Protein 7S8T (pdb70)

Structure (mmCIF, N/CA/C/O backbone):
data_7S8T
#
_entry.id   7S8T
#
_cell.length_a   148.703
_cell.length_b   47.797
_cell.length_c   135.330
_cell.angle_alpha   90.000
_cell.angle_beta   90.130
_cell.angle_gamma   90.000
#
_symmetry.space_group_name_H-M   'C 1 2 1'
#
loop_
_entity.id
_entity.type
_entity.pdbx_description
1 polymer EncC
2 non-polymer 'FE (III) ION'
3 water water
#
loop_
_atom_site.group_PDB
_atom_site.id
_atom_site.type_symbol
_atom_site.label_atom_id
_atom_site.label_alt_id
_atom_site.label_comp_id
_atom_site.label_asym_id
_atom_site.label_entity_id
_atom_site.label_seq_id
_atom_site.pdbx_PDB_ins_code
_atom_site.Cartn_x
_atom_site.Cartn_y
_atom_site.Cartn_z
_atom_site.occupancy
_atom_site.B_iso_or_equiv
_atom_site.auth_seq_id
_atom_site.auth_comp_id
_atom_site.auth_asym_id
_atom_site.auth_atom_id
_atom_site.pdbx_PDB_model_num
ATOM 1 N N . PRO A 1 19 ? -14.759 19.094 21.330 1.00 56.15 19 PRO A N 1
ATOM 2 C CA . PRO A 1 19 ? -15.069 19.155 22.761 1.00 55.47 19 PRO A CA 1
ATOM 3 C C . PRO A 1 19 ? -13.820 19.089 23.634 1.00 55.99 19 PRO A C 1
ATOM 4 O O . PRO A 1 19 ? -13.918 19.223 24.855 1.00 55.46 19 PRO A O 1
ATOM 8 N N . ARG A 1 20 ? -12.664 18.889 23.000 1.00 56.80 20 ARG A N 1
ATOM 9 C CA . ARG A 1 20 ? -11.385 18.752 23.683 1.00 57.27 20 ARG A CA 1
ATOM 10 C C . ARG A 1 20 ? -10.288 18.624 22.637 1.00 57.63 20 ARG A C 1
ATOM 11 O O . ARG A 1 20 ? -10.468 17.930 21.633 1.00 57.54 20 ARG A O 1
ATOM 19 N N . LYS A 1 21 ? -9.160 19.296 22.877 1.00 58.01 21 LYS A N 1
ATOM 20 C CA . LYS A 1 21 ? -8.027 19.276 21.957 1.00 58.36 21 LYS A CA 1
ATOM 21 C C . LYS A 1 21 ? -6.725 19.368 22.742 1.00 59.93 21 LYS A C 1
ATOM 22 O O . LYS A 1 21 ? -6.539 20.303 23.527 1.00 60.68 21 LYS A O 1
ATOM 28 N N . MET A 1 22 ? -5.835 18.392 22.525 1.00 58.57 22 MET A N 1
ATOM 29 C CA . MET A 1 22 ? -4.506 18.362 23.129 1.00 57.84 22 MET A CA 1
ATOM 30 C C . MET A 1 22 ? -3.566 17.530 22.271 1.00 58.29 22 MET A C 1
ATOM 31 O O . MET A 1 22 ? -3.936 16.459 21.788 1.00 58.49 22 MET A O 1
ATOM 36 N N . THR A 1 23 ? -2.344 18.026 22.104 1.00 58.83 23 THR A N 1
ATOM 37 C CA . THR A 1 23 ? -1.386 17.330 21.263 1.00 60.33 23 THR A CA 1
ATOM 38 C C . THR A 1 23 ? -0.725 16.143 21.958 1.00 59.52 23 THR A C 1
ATOM 39 O O . THR A 1 23 ? -0.196 15.263 21.269 1.00 59.85 23 THR A O 1
ATOM 43 N N . ASP A 1 24 ? -0.714 16.111 23.292 1.00 57.64 24 ASP A N 1
ATOM 44 C CA . ASP A 1 24 ? -0.025 15.057 24.031 1.00 57.77 24 ASP A CA 1
ATOM 45 C C . ASP A 1 24 ? -0.927 13.899 24.458 1.00 57.76 24 ASP A C 1
ATOM 46 O O . ASP A 1 24 ? -0.891 12.833 23.838 1.00 57.64 24 ASP A O 1
ATOM 51 N N . THR A 1 25 ? -1.705 14.050 25.511 1.00 58.40 25 THR A N 1
ATOM 52 C CA . THR A 1 25 ? -2.491 12.859 25.934 1.00 58.22 25 THR A CA 1
ATOM 53 C C . THR A 1 25 ? -3.758 12.724 25.099 1.00 58.33 25 THR A C 1
ATOM 54 O O . THR A 1 25 ? -4.068 11.599 24.716 1.00 58.06 25 THR A O 1
ATOM 56 N N . GLU A 1 26 ? -4.431 13.828 24.777 1.00 58.89 26 GLU A N 1
ATOM 57 C CA . GLU A 1 26 ? -5.712 13.689 24.106 1.00 62.07 26 GLU A CA 1
ATOM 58 C C . GLU A 1 26 ? -5.531 13.101 22.715 1.00 60.22 26 GLU A C 1
ATOM 59 O O . GLU A 1 26 ? -6.516 12.748 22.058 1.00 61.13 26 GLU A O 1
ATOM 65 N N . LEU A 1 27 ? -4.286 13.036 22.246 1.00 58.90 27 LEU A N 1
ATOM 66 C CA . LEU A 1 27 ? -3.921 12.407 20.986 1.00 59.21 27 LEU A CA 1
ATOM 67 C C . LEU A 1 27 ? -3.284 11.034 21.167 1.00 57.29 27 LEU A C 1
ATOM 68 O O . LEU A 1 27 ? -3.648 10.085 20.463 1.00 57.03 27 LEU A O 1
ATOM 73 N N . ALA A 1 28 ? -2.342 10.897 22.111 1.00 55.40 28 ALA A N 1
ATOM 74 C CA . ALA A 1 28 ? -1.552 9.670 22.256 1.00 53.59 28 ALA A CA 1
ATOM 75 C C . ALA A 1 28 ? -2.295 8.559 22.991 1.00 52.87 28 ALA A C 1
ATOM 76 O O . ALA A 1 28 ? -2.266 7.397 22.572 1.00 52.44 28 ALA A O 1
ATOM 78 N N . ARG A 1 29 ? -2.929 8.899 24.111 1.00 53.47 29 ARG A N 1
ATOM 79 C CA . ARG A 1 29 ? -3.720 7.941 24.877 1.00 53.32 29 ARG A CA 1
ATOM 80 C C . ARG A 1 29 ? -4.825 7.316 24.043 1.00 53.61 29 ARG A C 1
ATOM 81 O O . ARG A 1 29 ? -5.067 6.107 24.120 1.00 53.98 29 ARG A O 1
ATOM 89 N N . SER A 1 30 ? -5.469 8.112 23.201 1.00 53.94 30 SER A N 1
ATOM 90 C CA . SER A 1 30 ? -6.523 7.580 22.350 1.00 53.75 30 SER A CA 1
ATOM 91 C C . SER A 1 30 ? -5.977 6.604 21.313 1.00 52.59 30 SER A C 1
ATOM 92 O O . SER A 1 30 ? -6.612 5.589 21.022 1.00 52.79 30 SER A O 1
ATOM 95 N N . ILE A 1 31 ? -4.795 6.871 20.756 1.00 52.89 31 ILE A N 1
ATOM 96 C CA . ILE A 1 31 ? -4.244 5.963 19.750 1.00 52.82 31 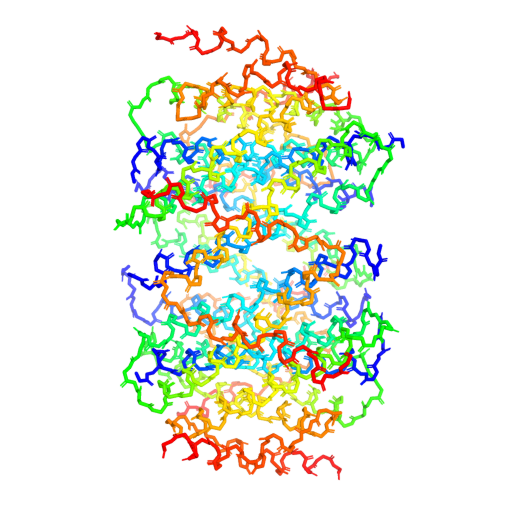ILE A CA 1
ATOM 97 C C . ILE A 1 31 ? -3.715 4.687 20.403 1.00 51.94 31 ILE A C 1
ATOM 98 O O . ILE A 1 31 ? -3.821 3.586 19.839 1.00 51.42 31 ILE A O 1
ATOM 103 N N . ARG A 1 32 ? -3.147 4.806 21.606 1.00 51.49 32 ARG A N 1
ATOM 104 C CA . ARG A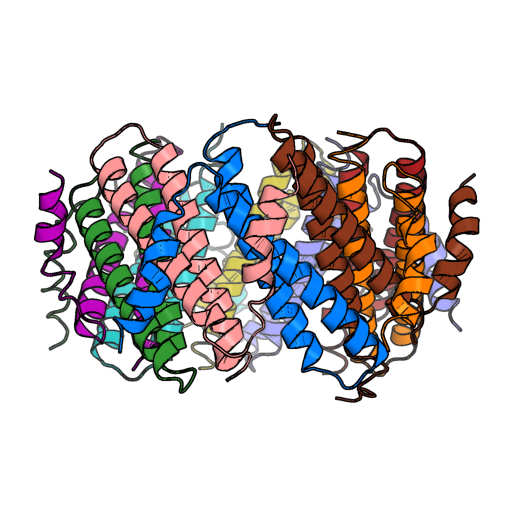 1 32 ? -2.814 3.609 22.373 1.00 50.54 32 ARG A CA 1
ATOM 105 C C . ARG A 1 32 ? -4.063 2.777 22.637 1.00 49.99 32 ARG A C 1
ATOM 106 O O . ARG A 1 32 ? -4.020 1.543 22.592 1.00 50.72 32 ARG A O 1
ATOM 114 N N . LEU A 1 33 ? -5.181 3.439 22.935 1.00 50.85 33 LEU A N 1
ATOM 115 C CA . LEU A 1 33 ? -6.450 2.735 23.095 1.00 51.31 33 LEU A CA 1
ATOM 116 C C . LEU A 1 33 ? -6.883 2.073 21.791 1.00 51.69 33 LEU A C 1
ATOM 117 O O . LEU A 1 33 ? -7.450 0.975 21.798 1.00 51.41 33 LEU A O 1
ATOM 122 N N . ASN A 1 34 ? -6.646 2.742 20.663 1.00 51.51 34 ASN A N 1
ATOM 123 C CA . ASN A 1 34 ? -7.042 2.204 19.364 1.00 51.93 34 ASN A CA 1
ATOM 124 C C . ASN A 1 34 ? -6.265 0.941 19.012 1.00 52.24 34 ASN A C 1
ATOM 125 O O . ASN A 1 34 ? -6.812 0.027 18.380 1.00 53.12 34 ASN A O 1
ATOM 130 N N . ILE A 1 35 ? -4.983 0.880 19.378 1.00 50.99 35 ILE A N 1
ATOM 131 C CA . ILE A 1 35 ? -4.235 -0.362 19.176 1.00 51.72 35 ILE A CA 1
ATOM 132 C C . ILE A 1 35 ? -4.903 -1.497 19.947 1.00 52.11 35 ILE A C 1
ATOM 133 O O . ILE A 1 35 ? -5.089 -2.610 19.428 1.00 52.62 35 ILE A O 1
ATOM 138 N N . GLU A 1 36 ? -5.281 -1.224 21.198 1.00 51.89 36 GLU A N 1
ATOM 139 C CA . GLU A 1 36 ? -6.004 -2.204 22.000 1.00 52.31 36 GLU A CA 1
ATOM 140 C C . GLU A 1 36 ? -7.293 -2.628 21.316 1.00 51.66 36 GLU A C 1
ATOM 141 O O . GLU A 1 36 ? -7.639 -3.809 21.309 1.00 52.59 36 GLU A O 1
ATOM 147 N N . ALA A 1 37 ? -8.025 -1.673 20.748 1.00 51.48 37 ALA A N 1
ATOM 148 C CA . ALA A 1 37 ? -9.305 -2.000 20.125 1.00 51.40 37 ALA A CA 1
ATOM 149 C C . ALA A 1 37 ? -9.123 -2.883 18.895 1.00 52.16 37 ALA A C 1
ATOM 150 O O . ALA A 1 37 ? -9.866 -3.856 18.705 1.00 52.62 37 ALA A O 1
ATOM 152 N N . GLU A 1 38 ? -8.117 -2.546 18.082 1.00 52.01 38 GLU A N 1
ATOM 153 C CA . GLU A 1 38 ? -7.815 -3.357 16.875 1.00 52.06 38 GLU A CA 1
ATOM 154 C C . GLU A 1 38 ? -7.513 -4.793 17.311 1.00 52.63 38 GLU A C 1
ATOM 155 O O . GLU A 1 38 ? -8.141 -5.722 16.769 1.00 53.29 38 GLU A O 1
ATOM 161 N N . LEU A 1 39 ? -6.584 -4.957 18.258 1.00 52.33 39 LEU A N 1
ATOM 162 C CA . LEU A 1 39 ? -6.245 -6.301 18.735 1.00 51.72 39 LEU A CA 1
ATOM 163 C C . LEU A 1 39 ? -7.425 -7.006 19.399 1.00 52.55 39 LEU A C 1
ATOM 164 O O . LEU A 1 39 ? -7.515 -8.236 19.330 1.00 52.99 39 LEU A O 1
ATOM 169 N N . ASP A 1 40 ? -8.307 -6.275 20.081 1.00 51.79 40 ASP A N 1
ATOM 170 C CA . ASP A 1 40 ? -9.493 -6.918 20.636 1.00 52.52 40 ASP A CA 1
ATOM 171 C C . ASP A 1 40 ? -10.331 -7.500 19.509 1.00 53.02 40 ASP A C 1
ATOM 172 O O . ASP A 1 40 ? -10.814 -8.637 19.598 1.00 54.05 40 ASP A O 1
ATOM 177 N N . ALA A 1 41 ? -10.451 -6.752 18.411 1.00 52.53 41 ALA A N 1
ATOM 178 C CA . ALA A 1 41 ? -11.163 -7.258 17.243 1.00 51.85 41 ALA A CA 1
ATOM 179 C C . ALA A 1 41 ? -10.462 -8.482 16.663 1.00 51.47 41 ALA A C 1
ATOM 180 O O . ALA A 1 41 ? -11.119 -9.444 16.251 1.00 50.97 41 ALA A O 1
ATOM 182 N N . ILE A 1 42 ? -9.122 -8.462 16.622 1.00 51.43 42 ILE A N 1
ATOM 183 C CA . ILE A 1 42 ? -8.366 -9.602 16.095 1.00 51.66 42 ILE A CA 1
ATOM 184 C C . ILE A 1 42 ? -8.583 -10.854 16.936 1.00 51.87 42 ILE A C 1
ATOM 185 O O . ILE A 1 42 ? -8.800 -11.945 16.396 1.00 51.57 42 ILE A O 1
ATOM 190 N N . ASN A 1 43 ? -8.530 -10.729 18.262 1.00 51.73 43 ASN A N 1
ATOM 191 C CA . ASN A 1 43 ? -8.773 -11.903 19.098 1.00 51.75 43 ASN A CA 1
ATOM 192 C C . ASN A 1 43 ? -10.193 -12.408 18.929 1.00 52.16 43 ASN A C 1
ATOM 193 O O . ASN A 1 43 ? -10.428 -13.620 18.855 1.00 53.84 43 ASN A O 1
ATOM 198 N N . LEU A 1 44 ? -11.159 -11.492 18.859 1.00 51.75 44 LEU A N 1
ATOM 199 C CA . LEU A 1 44 ? -12.545 -11.920 18.736 1.00 52.68 44 LEU A CA 1
ATOM 200 C C . LEU A 1 44 ? -12.762 -12.645 17.411 1.00 52.59 44 LEU A C 1
ATOM 201 O O . LEU A 1 44 ? -13.448 -13.672 17.358 1.00 54.03 44 LEU A O 1
ATOM 206 N N . TYR A 1 45 ? -12.132 -12.121 16.360 1.00 51.73 45 TYR A N 1
ATOM 207 C CA . TYR A 1 45 ? -12.270 -12.738 15.017 1.00 51.68 45 TYR A CA 1
ATOM 208 C C . TYR A 1 45 ? -11.611 -14.118 15.020 1.00 51.56 45 TYR A C 1
ATOM 209 O O . TYR A 1 45 ? -12.194 -15.065 14.461 1.00 52.08 45 TYR A O 1
ATOM 218 N N . ALA A 1 46 ? -10.440 -14.222 15.651 1.00 51.27 46 ALA A N 1
ATOM 219 C CA . ALA A 1 46 ? -9.759 -15.511 15.700 1.00 52.04 46 ALA A CA 1
ATOM 220 C C . ALA A 1 46 ? -10.596 -16.526 16.462 1.00 51.85 46 ALA A C 1
ATOM 221 O O . ALA A 1 46 ? -10.599 -17.716 16.130 1.00 51.67 46 ALA A O 1
ATOM 223 N N . ALA A 1 47 ? -11.306 -16.069 17.494 1.00 52.14 47 ALA A N 1
ATOM 224 C CA . ALA A 1 47 ? -12.243 -16.939 18.196 1.00 53.21 47 ALA A CA 1
ATOM 225 C C . ALA A 1 47 ? -13.427 -17.314 17.314 1.00 53.72 47 ALA A C 1
ATOM 226 O O . ALA A 1 47 ? -13.955 -18.426 17.428 1.00 54.78 47 ALA A O 1
ATOM 228 N N . HIS A 1 48 ? -13.853 -16.408 16.433 1.00 52.88 48 HIS A N 1
ATOM 229 C CA . HIS A 1 48 ? -14.964 -16.706 15.536 1.00 52.94 48 HIS A CA 1
ATOM 230 C C . HIS A 1 48 ? -14.547 -17.579 14.356 1.00 53.22 48 HIS A C 1
ATOM 231 O O . HIS A 1 48 ? -15.408 -18.208 13.734 1.00 55.73 48 HIS A O 1
ATOM 238 N N . ILE A 1 49 ? -13.253 -17.627 14.028 1.00 52.69 49 ILE A N 1
ATOM 239 C CA . ILE A 1 49 ? -12.782 -18.554 13.004 1.00 53.59 49 ILE A CA 1
ATOM 240 C C . ILE A 1 49 ? -12.840 -19.981 13.525 1.00 53.76 49 ILE A C 1
ATOM 241 O O . ILE A 1 49 ? -13.160 -20.920 12.786 1.00 53.62 49 ILE A O 1
ATOM 246 N N . ASP A 1 50 ? -12.541 -20.163 14.809 1.00 53.38 50 ASP A N 1
ATOM 247 C CA . ASP A 1 50 ? -12.433 -21.475 15.426 1.00 54.60 50 ASP A CA 1
ATOM 248 C C . ASP A 1 50 ? -13.685 -21.887 16.196 1.00 56.52 50 ASP A C 1
ATOM 249 O O . ASP A 1 50 ? -13.596 -22.731 17.094 1.00 58.26 50 ASP A O 1
ATOM 254 N N . ALA A 1 51 ? -14.850 -21.307 15.883 1.00 57.65 51 ALA A N 1
ATOM 255 C CA . ALA A 1 51 ? -16.074 -21.661 16.596 1.00 58.83 51 ALA A CA 1
ATOM 256 C C . ALA A 1 51 ? -17.222 -22.030 15.662 1.00 61.79 51 ALA A C 1
ATOM 257 O O . ALA A 1 51 ? -18.378 -22.055 16.098 1.00 61.11 51 ALA A O 1
ATOM 259 N N . THR A 1 52 ? -16.937 -22.332 14.399 1.00 64.43 52 THR A N 1
ATOM 260 C CA . THR A 1 52 ? -17.981 -22.737 13.467 1.00 69.72 52 THR A CA 1
ATOM 261 C C . THR A 1 52 ? -17.339 -23.452 12.287 1.00 72.09 52 THR A C 1
ATOM 262 O O . THR A 1 52 ? -16.114 -23.516 12.162 1.00 70.72 52 THR A O 1
ATOM 266 N N . ASP A 1 53 ? -18.194 -23.995 11.417 1.00 73.12 53 ASP A N 1
ATOM 267 C CA . ASP A 1 53 ? -17.759 -24.635 10.182 1.00 72.82 53 ASP A CA 1
ATOM 268 C C . ASP A 1 53 ? -18.479 -24.049 8.974 1.00 71.54 53 ASP A C 1
ATOM 269 O O . ASP A 1 53 ? -18.767 -24.764 8.011 1.00 72.90 53 ASP A O 1
ATOM 274 N N . ASN A 1 54 ? -18.769 -22.754 9.001 1.00 69.28 54 ASN A N 1
ATOM 275 C CA . ASN A 1 54 ? -19.355 -22.097 7.846 1.00 64.19 54 ASN A CA 1
ATOM 276 C C . ASN A 1 54 ? -18.224 -21.601 6.962 1.00 60.92 54 ASN A C 1
ATOM 277 O O . ASN A 1 54 ? -17.146 -21.260 7.444 1.00 61.09 54 ASN A O 1
ATOM 282 N N . GLU A 1 55 ? -18.476 -21.565 5.658 1.00 59.48 55 GLU A N 1
ATOM 283 C CA . GLU A 1 55 ? -17.437 -21.202 4.704 1.00 59.88 55 GLU A CA 1
ATOM 284 C C . GLU A 1 55 ? -17.570 -19.764 4.238 1.00 59.20 55 GLU A C 1
ATOM 285 O O . GLU A 1 55 ? -16.562 -19.068 4.073 1.00 58.93 55 GLU A O 1
ATOM 291 N N . ASP A 1 56 ? -18.804 -19.294 4.078 1.00 59.14 56 ASP A N 1
ATOM 292 C CA . ASP A 1 56 ? -19.036 -17.887 3.785 1.00 58.25 56 ASP A CA 1
ATOM 293 C C . ASP A 1 56 ? -18.649 -17.024 4.982 1.00 55.99 56 ASP A C 1
ATOM 294 O O . ASP A 1 56 ? -17.934 -16.021 4.842 1.00 55.51 56 ASP A O 1
ATOM 299 N N . ALA A 1 57 ? -19.136 -17.397 6.169 1.00 54.94 57 ALA A N 1
ATOM 300 C CA . ALA A 1 57 ? -18.752 -16.699 7.391 1.00 54.15 57 ALA A CA 1
ATOM 301 C C . ALA A 1 57 ? -17.252 -16.771 7.627 1.00 54.21 57 ALA A C 1
ATOM 302 O O . ALA A 1 57 ? -16.635 -15.773 8.002 1.00 53.97 57 ALA A O 1
ATOM 304 N N . LYS A 1 58 ? -16.651 -17.951 7.452 1.00 54.98 58 LYS A N 1
ATOM 305 C CA . LYS A 1 58 ? -15.205 -18.059 7.629 1.00 55.04 58 LYS A CA 1
ATOM 306 C C . LYS A 1 58 ? -14.487 -17.118 6.679 1.00 55.08 58 LYS A C 1
ATOM 307 O O . LYS A 1 58 ? -13.514 -16.459 7.061 1.00 55.47 58 LYS A O 1
ATOM 313 N N . ALA A 1 59 ? -14.953 -17.046 5.431 1.00 54.63 59 ALA A N 1
ATOM 314 C CA . ALA A 1 59 ? -14.288 -16.208 4.445 1.00 55.05 59 ALA A CA 1
ATOM 315 C C . ALA A 1 59 ? -14.381 -14.741 4.839 1.00 54.76 59 ALA A C 1
ATOM 316 O O . ALA A 1 59 ? -13.366 -14.029 4.855 1.00 54.28 59 ALA A O 1
ATOM 318 N N . ILE A 1 60 ? -15.583 -14.277 5.203 1.00 54.13 60 ILE A N 1
ATOM 319 C CA . ILE A 1 60 ? -15.707 -12.852 5.493 1.00 53.22 60 ILE A CA 1
ATOM 320 C C . ILE A 1 60 ? -14.995 -12.524 6.797 1.00 54.21 60 ILE A C 1
ATOM 321 O O . ILE A 1 60 ? -14.429 -11.438 6.941 1.00 54.86 60 ILE A O 1
ATOM 326 N N . LEU A 1 61 ? -14.973 -13.461 7.751 1.00 53.49 61 LEU A N 1
ATOM 327 C CA . LEU A 1 61 ? -14.260 -13.246 9.005 1.00 52.27 61 LEU A CA 1
ATOM 328 C C . LEU A 1 61 ? -12.753 -13.183 8.817 1.00 53.81 61 LEU A C 1
ATOM 329 O O . LEU A 1 61 ? -12.102 -12.313 9.398 1.00 54.73 61 LEU A O 1
ATOM 334 N N . GLN A 1 62 ? -12.169 -14.068 8.002 1.00 53.09 62 GLN A N 1
ATOM 335 C CA . GLN A 1 62 ? -10.725 -13.979 7.815 1.00 54.07 62 GLN A CA 1
ATOM 336 C C . GLN A 1 62 ? -10.380 -12.726 7.022 1.00 54.98 62 GLN A C 1
ATOM 337 O O . GLN A 1 62 ? -9.343 -12.101 7.267 1.00 55.87 62 GLN A O 1
ATOM 343 N N . HIS A 1 63 ? -11.262 -12.330 6.102 1.00 54.82 63 HIS A N 1
ATOM 344 C CA . HIS A 1 63 ? -11.064 -11.100 5.340 1.00 55.68 63 HIS A CA 1
ATOM 345 C C . HIS A 1 63 ? -11.056 -9.876 6.256 1.00 55.24 63 HIS A C 1
ATOM 346 O O . HIS A 1 63 ? -10.108 -9.068 6.248 1.00 55.58 63 HIS A O 1
ATOM 353 N N . VAL A 1 64 ? -12.097 -9.745 7.083 1.00 54.37 64 VAL A N 1
ATOM 354 C CA . VAL A 1 64 ? -12.197 -8.621 8.008 1.00 54.68 64 VAL A CA 1
ATOM 355 C C . VAL A 1 64 ? -11.062 -8.664 9.021 1.00 56.49 64 VAL A C 1
ATOM 356 O O . VAL A 1 64 ? -10.506 -7.627 9.388 1.00 61.54 64 VAL A O 1
ATOM 360 N N . MET A 1 65 ? -10.669 -9.865 9.451 1.00 56.15 65 MET A N 1
ATOM 361 C CA . MET A 1 65 ? -9.578 -10.008 10.409 1.00 56.34 65 MET A CA 1
ATOM 362 C C . MET A 1 65 ? -8.257 -9.527 9.828 1.00 57.38 65 MET A C 1
ATOM 363 O O . MET A 1 65 ? -7.492 -8.826 10.498 1.00 58.84 65 MET A O 1
ATOM 368 N N . ASP A 1 66 ? -7.976 -9.877 8.573 1.00 57.17 66 ASP A N 1
ATOM 369 C CA . ASP A 1 66 ? -6.727 -9.445 7.957 1.00 57.83 66 ASP A CA 1
ATOM 370 C C . ASP A 1 66 ? -6.715 -7.920 7.790 1.00 57.25 66 ASP A C 1
ATOM 371 O O . ASP A 1 66 ? -5.690 -7.253 8.020 1.00 56.84 66 ASP A O 1
ATOM 376 N N . GLU A 1 67 ? -7.866 -7.343 7.423 1.00 56.93 67 GLU A N 1
ATOM 377 C CA . GLU A 1 67 ? -7.939 -5.883 7.304 1.00 56.88 67 GLU A CA 1
ATOM 378 C C . GLU A 1 67 ? -7.770 -5.203 8.667 1.00 56.65 67 GLU A C 1
ATOM 379 O O . GLU A 1 67 ? -7.160 -4.126 8.770 1.00 56.52 67 GLU A O 1
ATOM 385 N N . GLU A 1 68 ? -8.267 -5.819 9.730 1.00 56.53 68 GLU A N 1
ATOM 386 C CA . GLU A 1 68 ? -8.002 -5.144 11.023 1.00 54.98 68 GLU A CA 1
ATOM 387 C C . GLU A 1 68 ? -6.521 -5.310 11.361 1.00 54.47 68 GLU A C 1
ATOM 388 O O . GLU A 1 68 ? -5.965 -4.407 12.015 1.00 55.59 68 GLU A O 1
ATOM 394 N N . ARG A 1 69 ? -5.906 -6.414 10.926 1.00 54.22 69 ARG A N 1
ATOM 395 C CA . ARG A 1 69 ? -4.467 -6.516 11.156 1.00 55.09 69 ARG A CA 1
ATOM 396 C C . ARG A 1 69 ? -3.721 -5.338 10.530 1.00 54.14 69 ARG A C 1
ATOM 397 O O . ARG A 1 69 ? -2.795 -4.781 11.145 1.00 52.66 69 ARG A O 1
ATOM 405 N N . GLU A 1 70 ? -4.112 -4.931 9.311 1.00 54.21 70 GLU A N 1
ATOM 406 C CA . GLU A 1 70 ? -3.578 -3.654 8.813 1.00 54.88 70 GLU A CA 1
ATOM 407 C C . GLU A 1 70 ? -3.934 -2.458 9.691 1.00 53.17 70 GLU A C 1
ATOM 408 O O . GLU A 1 70 ? -3.099 -1.570 9.885 1.00 52.57 70 GLU A O 1
ATOM 414 N N . HIS A 1 71 ? -5.169 -2.367 10.174 1.00 53.06 71 HIS A N 1
ATOM 415 C CA . HIS A 1 71 ? -5.514 -1.232 11.040 1.00 52.24 71 HIS A CA 1
ATOM 416 C C . HIS A 1 71 ? -4.598 -1.176 12.264 1.00 51.28 71 HIS A C 1
ATOM 417 O O . HIS A 1 71 ? -4.096 -0.105 12.635 1.00 51.42 71 HIS A O 1
ATOM 424 N N . ALA A 1 72 ? -4.360 -2.326 12.899 1.00 51.49 72 ALA A N 1
ATOM 425 C CA . ALA A 1 72 ? -3.499 -2.357 14.082 1.00 50.88 72 ALA A CA 1
ATOM 426 C C . ALA A 1 72 ? -2.057 -1.981 13.747 1.00 51.55 72 ALA A C 1
ATOM 427 O O . ALA A 1 72 ? -1.422 -1.208 14.480 1.00 51.89 72 ALA A O 1
ATOM 429 N N . ALA A 1 73 ? -1.527 -2.493 12.630 1.00 52.11 73 ALA A N 1
ATOM 430 C CA . ALA A 1 73 ? -0.168 -2.125 12.235 1.00 52.30 73 ALA A CA 1
ATOM 431 C C . ALA A 1 73 ? -0.058 -0.629 11.962 1.00 51.58 73 ALA A C 1
ATOM 432 O O . ALA A 1 73 ? 0.950 0.011 12.303 1.00 52.04 73 ALA A O 1
ATOM 434 N N . LEU A 1 74 ? -1.089 -0.056 11.337 1.00 51.55 74 LEU A N 1
ATOM 435 C CA . LEU A 1 74 ? -1.080 1.370 11.038 1.00 51.14 74 LEU A CA 1
ATOM 436 C C . LEU A 1 74 ? -1.089 2.201 12.310 1.00 51.20 74 LEU A C 1
ATOM 437 O O . LEU A 1 74 ? -0.366 3.194 12.413 1.00 51.62 74 LEU A O 1
ATOM 442 N N . PHE A 1 75 ? -1.933 1.838 13.274 1.00 50.69 75 PHE A N 1
ATOM 443 C CA . PHE A 1 75 ? -1.913 2.546 14.550 1.00 50.51 75 PHE A CA 1
ATOM 444 C C . PHE A 1 75 ? -0.568 2.383 15.253 1.00 50.49 75 PHE A C 1
ATOM 445 O O . PHE A 1 75 ? -0.127 3.288 15.973 1.00 50.98 75 PHE A O 1
ATOM 453 N N . TRP A 1 76 ? 0.100 1.243 15.060 1.00 50.93 76 TRP A N 1
ATOM 454 C CA . TRP A 1 76 ? 1.427 1.070 15.647 1.00 51.47 76 TRP A CA 1
ATOM 455 C C . TRP A 1 76 ? 2.427 2.043 15.023 1.00 52.00 76 TRP A C 1
ATOM 456 O O . TRP A 1 76 ? 3.260 2.630 15.721 1.00 51.48 76 TRP A O 1
ATOM 467 N N . GLU A 1 77 ? 2.368 2.225 13.705 1.00 51.81 77 GLU A N 1
ATOM 468 C CA . GLU A 1 77 ? 3.190 3.283 13.109 1.00 52.46 77 GLU A CA 1
ATOM 469 C C . GLU A 1 77 ? 2.761 4.674 13.544 1.00 52.14 77 GLU A C 1
ATOM 470 O O . GLU A 1 77 ? 3.605 5.567 13.667 1.00 52.09 77 GLU A O 1
ATOM 476 N N . LEU A 1 78 ? 1.474 4.877 13.796 1.00 51.87 78 LEU A N 1
ATOM 477 C CA . LEU A 1 78 ? 1.034 6.175 14.285 1.00 50.99 78 LEU A CA 1
ATOM 478 C C . LEU A 1 78 ? 1.711 6.485 15.614 1.00 51.35 78 LEU A C 1
ATOM 479 O O . LEU A 1 78 ? 2.271 7.571 15.794 1.00 51.88 78 LEU A O 1
ATOM 484 N N . ILE A 1 79 ? 1.697 5.527 16.547 1.00 51.52 79 ILE A N 1
ATOM 485 C CA . ILE A 1 79 ? 2.379 5.756 17.821 1.00 51.73 79 ILE A CA 1
ATOM 486 C C . ILE A 1 79 ? 3.889 5.859 17.608 1.00 52.83 79 ILE A C 1
ATOM 487 O O . ILE A 1 79 ? 4.578 6.579 18.340 1.00 53.60 79 ILE A O 1
ATOM 492 N N . ALA A 1 80 ? 4.423 5.195 16.579 1.00 52.90 80 ALA A N 1
ATOM 493 C CA . ALA A 1 80 ? 5.850 5.318 16.286 1.00 53.79 80 ALA A CA 1
ATOM 494 C C . ALA A 1 80 ? 6.191 6.710 15.766 1.00 53.32 80 ALA A C 1
ATOM 495 O O . ALA A 1 80 ? 7.165 7.329 16.209 1.00 53.17 80 ALA A O 1
ATOM 497 N N . ARG A 1 81 ? 5.382 7.233 14.844 1.00 53.60 81 ARG A N 1
ATOM 498 C CA . ARG A 1 81 ? 5.601 8.554 14.270 1.00 53.81 81 ARG A CA 1
ATOM 499 C C . ARG A 1 81 ? 4.946 9.646 15.098 1.00 53.43 81 ARG A C 1
ATOM 500 O O . ARG A 1 81 ? 4.696 10.745 14.590 1.00 52.70 81 ARG A O 1
ATOM 508 N N . LEU A 1 82 ? 4.677 9.367 16.364 1.00 53.57 82 LEU A N 1
ATOM 509 C CA . LEU A 1 82 ? 4.073 10.300 17.290 1.00 53.40 82 LEU A CA 1
ATOM 510 C C . LEU A 1 82 ? 5.150 10.688 18.302 1.00 54.33 82 LEU A C 1
ATOM 511 O O . LEU A 1 82 ? 6.336 10.398 18.109 1.00 54.72 82 LEU A O 1
ATOM 516 N N . ASP A 1 83 ? 4.738 11.345 19.382 1.00 55.06 83 ASP A N 1
ATOM 517 C CA . ASP A 1 83 ? 5.660 11.622 20.479 1.00 56.36 83 ASP A CA 1
ATOM 518 C C . ASP A 1 83 ? 6.352 10.378 21.040 1.00 56.56 83 ASP A C 1
ATOM 519 O O . ASP A 1 83 ? 7.534 10.481 21.406 1.00 55.70 83 ASP A O 1
ATOM 524 N N . PRO A 1 84 ? 5.700 9.216 21.158 1.00 56.39 84 PRO A N 1
ATOM 525 C CA . PRO A 1 84 ? 6.416 8.023 21.629 1.00 56.29 84 PRO A CA 1
ATOM 526 C C . PRO A 1 84 ? 7.576 7.625 20.724 1.00 55.82 84 PRO A C 1
ATOM 527 O O . PRO A 1 84 ? 7.720 8.090 19.593 1.00 56.31 84 PRO A O 1
ATOM 531 N N . GLU A 1 85 ? 8.416 6.744 21.260 1.00 55.71 85 GLU A N 1
ATOM 532 C CA . GLU A 1 85 ? 9.702 6.378 20.676 1.00 57.41 85 GLU A CA 1
ATOM 533 C C . GLU A 1 85 ? 9.643 5.062 19.914 1.00 58.22 85 GLU A C 1
ATOM 534 O O . GLU A 1 85 ? 9.211 4.041 20.463 1.00 57.17 85 GLU A O 1
ATOM 540 N N . GLN A 1 86 ? 10.071 5.085 18.648 1.00 60.01 86 GLN A N 1
ATOM 541 C CA . GLN A 1 86 ? 10.222 3.817 17.947 1.00 61.86 86 GLN A CA 1
ATOM 542 C C . GLN A 1 86 ? 11.584 3.189 18.240 1.00 61.95 86 GLN A C 1
ATOM 543 O O . GLN A 1 86 ? 11.956 2.192 17.612 1.00 63.28 86 GLN A O 1
ATOM 549 N N . ALA A 1 87 ? 12.287 3.729 19.238 1.00 61.04 87 ALA A N 1
ATOM 550 C CA . ALA A 1 87 ? 13.548 3.196 19.729 1.00 62.23 87 ALA A CA 1
ATOM 551 C C . ALA A 1 87 ? 13.345 1.946 20.563 1.00 62.87 87 ALA A C 1
ATOM 552 O O . ALA A 1 87 ? 14.312 1.225 20.831 1.00 62.93 87 ALA A O 1
ATOM 554 N N . ALA A 1 88 ? 12.108 1.684 20.980 1.00 63.30 88 ALA A N 1
ATOM 555 C CA . ALA A 1 88 ? 11.803 0.433 21.655 1.00 63.67 88 ALA A CA 1
ATOM 556 C C . ALA A 1 88 ? 11.734 -0.708 20.653 1.00 63.42 88 ALA A C 1
ATOM 557 O O . ALA A 1 88 ? 12.119 -1.841 20.958 1.00 63.63 88 ALA A O 1
ATOM 559 N N . HIS A 1 89 ? 11.241 -0.422 19.451 1.00 62.83 89 HIS A N 1
ATOM 560 C CA . HIS A 1 89 ? 11.149 -1.389 18.370 1.00 62.94 89 HIS A CA 1
ATOM 561 C C . HIS A 1 89 ? 12.418 -1.486 17.523 1.00 63.03 89 HIS A C 1
ATOM 562 O O . HIS A 1 89 ? 12.349 -1.977 16.390 1.00 62.78 89 HIS A O 1
ATOM 569 N N . ALA A 1 90 ? 13.568 -1.034 18.026 1.00 63.18 90 ALA A N 1
ATOM 570 C CA . ALA A 1 90 ? 14.823 -1.319 17.340 1.00 64.01 90 ALA A CA 1
ATOM 571 C C . ALA A 1 90 ? 15.718 -2.322 18.052 1.00 64.42 90 ALA A C 1
ATOM 572 O O . ALA A 1 90 ? 16.500 -3.003 17.385 1.00 65.87 90 ALA A O 1
ATOM 574 N N . LYS A 1 91 ? 15.626 -2.445 19.375 1.00 63.21 91 LYS A N 1
ATOM 575 C CA . LYS A 1 91 ? 16.379 -3.453 20.111 1.00 63.02 91 LYS A CA 1
ATOM 576 C C . LYS A 1 91 ? 15.500 -4.614 20.554 1.00 63.57 91 LYS A C 1
ATOM 577 O O . LYS A 1 91 ? 15.958 -5.478 21.306 1.00 63.38 91 LYS A O 1
ATOM 583 N N . GLU A 1 92 ? 14.272 -4.693 20.048 1.00 63.54 92 GLU A N 1
ATOM 584 C CA . GLU A 1 92 ? 13.318 -5.685 20.528 1.00 63.81 92 GLU A CA 1
ATOM 585 C C . GLU A 1 92 ? 13.524 -7.045 19.872 1.00 63.68 92 GLU A C 1
ATOM 586 O O . GLU A 1 92 ? 13.349 -8.080 20.525 1.00 63.61 92 GLU A O 1
ATOM 592 N N . ALA A 1 93 ? 13.894 -7.069 18.590 1.00 62.85 93 ALA A N 1
ATOM 593 C CA . ALA A 1 93 ? 14.151 -8.344 17.937 1.00 62.87 93 ALA A CA 1
ATOM 594 C C . ALA A 1 93 ? 15.393 -9.014 18.501 1.00 63.57 93 ALA A C 1
ATOM 595 O O . ALA A 1 93 ? 15.516 -10.243 18.443 1.00 64.27 93 ALA A O 1
ATOM 597 N N . VAL A 1 94 ? 16.318 -8.230 19.051 1.00 63.40 94 VAL A N 1
ATOM 598 C CA . VAL A 1 94 ? 17.498 -8.811 19.673 1.00 64.55 94 VAL A CA 1
ATOM 599 C C . VAL A 1 94 ? 17.264 -9.115 21.148 1.00 64.55 94 VAL A C 1
ATOM 600 O O . VAL A 1 94 ? 17.733 -10.145 21.639 1.00 65.21 94 VAL A O 1
ATOM 604 N N . GLU A 1 95 ? 16.474 -8.298 21.854 1.00 63.98 95 GLU A N 1
ATOM 605 C CA . GLU A 1 95 ? 16.240 -8.588 23.263 1.00 64.72 95 GLU A CA 1
ATOM 606 C C . GLU A 1 95 ? 15.227 -9.703 23.447 1.00 64.40 95 GLU A C 1
ATOM 607 O O . GLU A 1 95 ? 15.179 -10.311 24.522 1.00 64.70 95 GLU A O 1
ATOM 613 N N . LYS A 1 96 ? 14.417 -9.982 22.425 1.00 63.78 96 LYS A N 1
ATOM 614 C CA . LYS A 1 96 ? 13.710 -11.252 22.419 1.00 63.78 96 LYS A CA 1
ATOM 615 C C . LYS A 1 96 ? 14.724 -12.378 22.280 1.00 63.79 96 LYS A C 1
ATOM 616 O O . LYS A 1 96 ? 14.649 -13.387 22.992 1.00 64.26 96 LYS A O 1
ATOM 622 N N . TYR A 1 97 ? 15.680 -12.219 21.358 1.00 63.43 97 TYR A N 1
ATOM 623 C CA . TYR A 1 97 ? 16.767 -13.181 21.247 1.00 64.28 97 TYR A CA 1
ATOM 624 C C . TYR A 1 97 ? 17.695 -13.094 22.456 1.00 64.71 97 TYR A C 1
ATOM 625 O O . TYR A 1 97 ? 18.346 -14.085 22.806 1.00 65.64 97 TYR A O 1
ATOM 634 N N . ARG A 1 98 ? 17.773 -11.924 23.110 1.00 63.96 98 ARG A N 1
ATOM 635 C CA . ARG A 1 98 ? 18.596 -11.821 24.312 1.00 64.48 98 ARG A CA 1
ATOM 636 C C . ARG A 1 98 ? 17.942 -12.527 25.486 1.00 64.47 98 ARG A C 1
ATOM 637 O O . ARG A 1 98 ? 18.554 -12.630 26.554 1.00 63.18 98 ARG A O 1
ATOM 645 N N . LEU A 1 99 ? 16.706 -12.988 25.310 1.00 64.21 99 LEU A N 1
ATOM 646 C CA . LEU A 1 99 ? 15.998 -13.811 26.280 1.00 64.65 99 LEU A CA 1
ATOM 647 C C . LEU A 1 99 ? 15.971 -15.207 25.667 1.00 65.61 99 LEU A C 1
ATOM 648 O O . LEU A 1 99 ? 14.990 -15.619 25.046 1.00 65.26 99 LEU A O 1
ATOM 653 N N . ILE A 1 100 ? 17.071 -15.935 25.851 1.00 65.09 100 ILE A N 1
ATOM 654 C CA . ILE A 1 100 ? 17.277 -17.231 25.212 1.00 65.89 100 ILE A CA 1
ATOM 655 C C . ILE A 1 100 ? 17.128 -17.093 23.698 1.00 64.21 100 ILE A C 1
ATOM 656 O O . ILE A 1 100 ? 18.080 -17.304 22.945 1.00 63.94 100 ILE A O 1
ATOM 658 N N . LYS B 1 21 ? -24.135 16.858 19.594 1.00 67.64 21 LYS B N 1
ATOM 659 C CA . LYS B 1 21 ? -24.538 17.765 18.532 1.00 66.57 21 LYS B CA 1
ATOM 660 C C . LYS B 1 21 ? -25.869 17.335 17.911 1.00 66.53 21 LYS B C 1
ATOM 661 O O . LYS B 1 21 ? -26.803 16.992 18.627 1.00 65.97 21 LYS B O 1
ATOM 667 N N . MET B 1 22 ? -25.952 17.376 16.575 1.00 65.14 22 MET B N 1
ATOM 668 C CA . MET B 1 22 ? -27.189 16.960 15.905 1.00 65.04 22 MET B CA 1
ATOM 669 C C . MET B 1 22 ? -26.973 16.652 14.424 1.00 64.35 22 MET B C 1
ATOM 670 O O . MET B 1 22 ? -27.951 16.613 13.679 1.00 64.85 22 MET B O 1
ATOM 672 N N . THR B 1 23 ? -25.727 16.475 13.980 1.00 63.99 23 THR B N 1
ATOM 673 C CA . THR B 1 23 ? -25.413 16.000 12.637 1.00 64.68 23 THR B CA 1
ATOM 674 C C . THR B 1 23 ? -24.303 14.952 12.697 1.00 63.17 23 THR B C 1
ATOM 675 O O . THR B 1 23 ? -24.480 13.832 12.203 1.00 63.40 23 THR B O 1
ATOM 679 N N . ASP B 1 24 ? -23.148 15.294 13.278 1.00 62.84 24 ASP B N 1
ATOM 680 C CA . ASP B 1 24 ? -22.047 14.335 13.324 1.00 61.29 24 ASP B CA 1
ATOM 681 C C . ASP B 1 24 ? -21.955 13.599 14.658 1.00 60.72 24 ASP B C 1
ATOM 682 O O . ASP B 1 24 ? -22.333 12.427 14.758 1.00 59.84 24 ASP B O 1
ATOM 687 N N . THR B 1 25 ? -21.453 14.296 15.681 1.00 60.83 25 THR B N 1
ATOM 688 C CA . THR B 1 25 ? -21.143 13.687 16.973 1.00 60.64 25 THR B CA 1
ATOM 689 C C . THR B 1 25 ? -22.322 12.919 17.562 1.00 59.82 25 THR B C 1
ATOM 690 O O . THR B 1 25 ? -22.244 11.704 17.778 1.00 58.92 25 THR B O 1
ATOM 694 N N . GLU B 1 26 ? -23.425 13.610 17.830 1.00 61.76 26 GLU B N 1
ATOM 695 C CA . GLU B 1 26 ? -24.591 12.971 18.424 1.00 62.39 26 GLU B CA 1
ATOM 696 C C . GLU B 1 26 ? -25.551 12.339 17.424 1.00 59.32 26 GLU B C 1
ATOM 697 O O . GLU B 1 26 ? -26.533 11.730 17.857 1.00 58.65 26 GLU B O 1
ATOM 699 N N . LEU B 1 27 ? -25.362 12.508 16.119 1.00 58.69 27 LEU B N 1
ATOM 700 C CA . LEU B 1 27 ? -26.348 11.891 15.238 1.00 56.97 27 LEU B CA 1
ATOM 701 C C . LEU B 1 27 ? -25.892 10.610 14.548 1.00 55.20 27 LEU B C 1
ATOM 702 O O . LEU B 1 27 ? -26.634 9.627 14.559 1.00 55.28 27 LEU B O 1
ATOM 707 N N . ALA B 1 28 ? -24.696 10.567 13.956 1.00 54.57 28 ALA B N 1
ATOM 708 C CA . ALA B 1 28 ? -24.304 9.359 13.228 1.00 54.80 28 ALA B CA 1
ATOM 709 C C . ALA B 1 28 ? -23.868 8.257 14.188 1.00 53.23 28 ALA B C 1
ATOM 710 O O . ALA B 1 28 ? -24.295 7.096 14.069 1.00 52.28 28 ALA B O 1
ATOM 712 N N . ARG B 1 29 ? -23.031 8.623 15.161 1.00 52.98 29 ARG B N 1
ATOM 713 C CA . ARG B 1 29 ? -22.583 7.671 16.168 1.00 53.01 29 ARG B CA 1
ATOM 714 C C . ARG B 1 29 ? -23.759 7.119 16.959 1.00 53.64 29 ARG B C 1
ATOM 715 O O . ARG B 1 29 ? -23.819 5.917 17.253 1.00 54.10 29 ARG B O 1
ATOM 723 N N . SER B 1 30 ? -24.723 7.981 17.277 1.00 53.84 30 SER B N 1
ATOM 724 C CA . SER B 1 30 ? -25.884 7.563 18.052 1.00 54.20 30 SER B CA 1
ATOM 725 C C . SER B 1 30 ? -26.754 6.574 17.290 1.00 53.66 30 SER B C 1
ATOM 726 O O . SER B 1 30 ? -27.277 5.621 17.877 1.00 53.68 30 SER B O 1
ATOM 729 N N . ILE B 1 31 ? -26.916 6.766 15.982 1.00 52.51 31 ILE B N 1
ATOM 730 C CA . ILE B 1 31 ? -27.763 5.850 15.230 1.00 52.66 31 ILE B CA 1
ATOM 731 C C . ILE B 1 31 ? -27.057 4.514 15.030 1.00 52.76 31 ILE B C 1
ATOM 732 O O . ILE B 1 31 ? -27.687 3.451 15.090 1.00 52.67 31 ILE B O 1
ATOM 737 N N . ARG B 1 32 ? -25.736 4.533 14.829 1.00 51.72 32 ARG B N 1
ATOM 738 C CA . ARG B 1 32 ? -25.000 3.268 14.825 1.00 52.08 32 ARG B CA 1
ATOM 739 C C . ARG B 1 32 ? -25.154 2.536 16.160 1.00 53.66 32 ARG B C 1
ATOM 740 O O . ARG B 1 32 ? -25.322 1.308 16.194 1.00 54.29 32 ARG B O 1
ATOM 748 N N . LEU B 1 33 ? -25.111 3.275 17.274 1.00 53.76 33 LEU B N 1
ATOM 749 C CA . LEU B 1 33 ? -25.317 2.656 18.583 1.00 54.93 33 LEU B CA 1
ATOM 750 C C . LEU B 1 33 ? -26.718 2.068 18.714 1.00 53.94 33 LEU B C 1
ATOM 751 O O . LEU B 1 33 ? -26.901 0.999 19.308 1.00 54.70 33 LEU B O 1
ATOM 756 N N . ASN B 1 34 ? -27.723 2.762 18.184 1.00 52.59 34 ASN B N 1
ATOM 757 C CA . ASN B 1 34 ? -29.084 2.238 18.239 1.00 53.01 34 ASN B CA 1
ATOM 758 C C . ASN B 1 34 ? -29.202 0.958 17.422 1.00 52.73 34 ASN B C 1
ATOM 759 O O . ASN B 1 34 ? -29.938 0.036 17.800 1.00 52.97 34 ASN B O 1
ATOM 764 N N . ILE B 1 35 ? -28.492 0.898 16.289 1.00 52.02 35 ILE B N 1
ATOM 765 C CA . ILE B 1 35 ? -28.431 -0.330 15.500 1.00 52.47 35 ILE B CA 1
ATOM 766 C C . ILE B 1 35 ? -27.834 -1.454 16.336 1.00 52.59 35 ILE B C 1
ATOM 767 O O . ILE B 1 35 ? -28.338 -2.587 16.341 1.00 52.75 35 ILE B O 1
ATOM 772 N N . GLU B 1 36 ? -26.752 -1.156 17.060 1.00 53.19 36 GLU B N 1
ATOM 773 C CA . GLU B 1 36 ? -26.152 -2.146 17.952 1.00 53.84 36 GLU B CA 1
ATOM 774 C C . GLU B 1 36 ? -27.155 -2.637 18.993 1.00 53.68 36 GLU B C 1
ATOM 775 O O . GLU B 1 36 ? -27.247 -3.839 19.262 1.00 54.02 36 GLU B O 1
ATOM 781 N N . ALA B 1 37 ? -27.917 -1.716 19.584 1.00 52.40 37 ALA B N 1
ATOM 782 C CA . ALA B 1 37 ? -28.863 -2.093 20.634 1.00 52.43 37 ALA B CA 1
ATOM 783 C C . ALA B 1 37 ? -29.984 -2.970 20.087 1.00 53.05 37 ALA B C 1
ATOM 784 O O . ALA B 1 37 ? -30.374 -3.963 20.716 1.00 53.85 37 ALA B O 1
ATOM 786 N N . GLU B 1 38 ? -30.506 -2.627 18.911 1.00 53.04 38 GLU B N 1
ATOM 787 C CA . GLU B 1 38 ? -31.540 -3.455 18.300 1.00 52.73 38 GLU B CA 1
ATOM 788 C C . GLU B 1 38 ? -31.003 -4.842 17.972 1.00 52.65 38 GLU B C 1
ATOM 789 O O . GLU B 1 38 ? -31.700 -5.847 18.156 1.00 53.70 38 GLU B O 1
ATOM 795 N N . LEU B 1 39 ? -29.764 -4.917 17.481 1.00 52.42 39 LEU B N 1
ATOM 796 C CA . LEU B 1 39 ? -29.160 -6.216 17.201 1.00 52.91 39 LEU B CA 1
ATOM 797 C C . LEU B 1 39 ? -28.978 -7.031 18.477 1.00 54.46 39 LEU B C 1
ATOM 798 O O . LEU B 1 39 ? -29.144 -8.256 18.469 1.00 55.84 39 LEU B O 1
ATOM 803 N N . ASP B 1 40 ? -28.614 -6.373 19.579 1.00 54.20 40 ASP B N 1
ATOM 804 C CA . ASP B 1 40 ? -28.492 -7.089 20.846 1.00 54.67 40 ASP B CA 1
ATOM 805 C C . ASP B 1 40 ? -29.842 -7.645 21.272 1.00 54.80 40 ASP B C 1
ATOM 806 O O . ASP B 1 40 ? -29.934 -8.778 21.755 1.00 55.49 40 ASP B O 1
ATOM 811 N N . ALA B 1 41 ? -30.905 -6.868 21.075 1.00 54.41 41 ALA B N 1
ATOM 812 C CA . ALA B 1 41 ? -32.242 -7.355 21.403 1.00 54.24 41 ALA B CA 1
ATOM 813 C C . ALA B 1 41 ? -32.616 -8.553 20.534 1.00 54.88 41 ALA B C 1
ATOM 814 O O . ALA B 1 41 ? -33.216 -9.519 21.020 1.00 55.48 41 ALA B O 1
ATOM 816 N N . ILE B 1 42 ? -32.270 -8.505 19.244 1.00 54.08 42 ILE B N 1
ATOM 817 C CA . ILE B 1 42 ? -32.572 -9.619 18.345 1.00 54.77 42 ILE B CA 1
ATOM 818 C C . ILE B 1 42 ? -31.825 -10.874 18.777 1.00 55.92 42 ILE B C 1
ATOM 819 O O . ILE B 1 42 ? -32.391 -11.974 18.808 1.00 56.71 42 ILE B O 1
ATOM 824 N N . ASN B 1 43 ? -30.550 -10.728 19.136 1.00 55.24 43 ASN B N 1
ATOM 825 C CA . ASN B 1 43 ? -29.781 -11.878 19.601 1.00 55.73 43 ASN B CA 1
ATOM 826 C C . ASN B 1 43 ? -30.368 -12.438 20.889 1.00 56.52 43 ASN B C 1
ATOM 827 O O . ASN B 1 43 ? -30.454 -13.659 21.068 1.00 57.71 43 ASN B O 1
ATOM 832 N N . LEU B 1 44 ? -30.798 -11.556 21.793 1.00 56.34 44 LEU B N 1
ATOM 833 C CA . LEU B 1 44 ? -31.360 -12.001 23.062 1.00 56.01 44 LEU B CA 1
ATOM 834 C C . LEU B 1 44 ? -32.654 -12.778 22.837 1.00 56.10 44 LEU B C 1
ATOM 835 O O . LEU B 1 44 ? -32.869 -13.841 23.433 1.00 57.41 44 LEU B O 1
ATOM 840 N N . TYR B 1 45 ? -33.520 -12.270 21.958 1.00 56.20 45 TYR B N 1
ATOM 841 C CA . TYR B 1 45 ? -34.780 -12.951 21.675 1.00 56.86 45 TYR B CA 1
ATOM 842 C C . TYR B 1 45 ? -34.552 -14.272 20.950 1.00 57.96 45 TYR B C 1
ATOM 843 O O . TYR B 1 45 ? -35.307 -15.229 21.155 1.00 59.24 45 TYR B O 1
ATOM 852 N N . ALA B 1 46 ? -33.524 -14.349 20.103 1.00 57.92 46 ALA B N 1
ATOM 853 C CA . ALA B 1 46 ? -33.192 -15.626 19.480 1.00 58.72 46 ALA B CA 1
ATOM 854 C C . ALA B 1 46 ? -32.694 -16.618 20.522 1.00 59.04 46 ALA B C 1
ATOM 855 O O . ALA B 1 46 ? -32.956 -17.821 20.421 1.00 59.83 46 ALA B O 1
ATOM 857 N N . ALA B 1 47 ? -31.973 -16.127 21.532 1.00 59.17 47 ALA B N 1
ATOM 858 C CA . ALA B 1 47 ? -31.568 -16.993 22.634 1.00 58.84 47 ALA B CA 1
ATOM 859 C C . ALA B 1 47 ? -32.768 -17.461 23.445 1.00 57.75 47 ALA B C 1
ATOM 860 O O . ALA B 1 47 ? -32.766 -18.583 23.965 1.00 58.69 47 ALA B O 1
ATOM 862 N N . HIS B 1 48 ? -33.795 -16.622 23.564 1.00 57.93 48 HIS B N 1
ATOM 863 C CA . HIS B 1 48 ? -34.998 -17.032 24.279 1.00 58.16 48 HIS B CA 1
ATOM 864 C C . HIS B 1 48 ? -35.877 -17.946 23.428 1.00 59.31 48 HIS B C 1
ATOM 865 O O . HIS B 1 48 ? -36.712 -18.670 23.974 1.00 59.80 48 HIS B O 1
ATOM 872 N N . ILE B 1 49 ? -35.705 -17.939 22.104 1.00 60.42 49 ILE B N 1
ATOM 873 C CA . ILE B 1 49 ? -36.394 -18.921 21.267 1.00 60.81 49 ILE B CA 1
ATOM 874 C C . ILE B 1 49 ? -35.816 -20.310 21.473 1.00 61.11 49 ILE B C 1
ATOM 875 O O . ILE B 1 49 ? -36.548 -21.306 21.435 1.00 61.20 49 ILE B O 1
ATOM 880 N N . ASP B 1 50 ? -34.514 -20.410 21.721 1.00 61.17 50 ASP B N 1
ATOM 881 C CA . ASP B 1 50 ? -33.862 -21.702 21.861 1.00 61.18 50 ASP B CA 1
ATOM 882 C C . ASP B 1 50 ? -33.743 -22.143 23.315 1.00 60.97 50 ASP B C 1
ATOM 883 O O . ASP B 1 50 ? -32.919 -23.009 23.626 1.00 60.92 50 ASP B O 1
ATOM 888 N N . ALA B 1 51 ? -34.551 -21.575 24.212 1.00 61.42 51 ALA B N 1
ATOM 889 C CA . ALA B 1 51 ? -34.493 -21.929 25.626 1.00 62.54 51 ALA B CA 1
ATOM 890 C C . ALA B 1 51 ? -35.862 -22.263 26.205 1.00 64.65 51 ALA B C 1
ATOM 891 O O . ALA B 1 51 ? -36.024 -22.242 27.429 1.00 66.46 51 ALA B O 1
ATOM 893 N N . THR B 1 52 ? -36.848 -22.595 25.371 1.00 66.58 52 THR B N 1
ATOM 894 C CA . THR B 1 52 ? -38.185 -22.870 25.882 1.00 70.28 52 THR B CA 1
ATOM 895 C C . THR B 1 52 ? -38.881 -23.875 24.979 1.00 72.87 52 THR B C 1
ATOM 896 O O . THR B 1 52 ? -38.417 -24.185 23.879 1.00 72.34 52 THR B O 1
ATOM 900 N N . ASP B 1 53 ? -40.025 -24.377 25.461 1.00 75.79 53 ASP B N 1
ATOM 901 C CA . ASP B 1 53 ? -40.912 -25.207 24.656 1.00 77.06 53 ASP B CA 1
ATOM 902 C C . ASP B 1 53 ? -42.342 -24.692 24.730 1.00 76.49 53 ASP B C 1
ATOM 903 O O . ASP B 1 53 ? -43.289 -25.466 24.543 1.00 77.77 53 ASP B O 1
ATOM 908 N N . ASN B 1 54 ? -42.508 -23.398 24.983 1.00 74.73 54 ASN B N 1
ATOM 909 C CA . ASN B 1 54 ? -43.816 -22.772 24.981 1.00 72.80 54 ASN B CA 1
ATOM 910 C C . ASN B 1 54 ? -44.050 -22.241 23.583 1.00 71.76 54 ASN B C 1
ATOM 911 O O . ASN B 1 54 ? -43.107 -21.842 22.894 1.00 72.17 54 ASN B O 1
ATOM 916 N N . GLU B 1 55 ? -45.307 -22.249 23.171 1.00 71.02 55 GLU B N 1
ATOM 917 C CA . GLU B 1 55 ? -45.650 -21.904 21.806 1.00 71.09 55 GLU B CA 1
ATOM 918 C C . GLU B 1 55 ? -46.290 -20.527 21.682 1.00 71.98 55 GLU B C 1
ATOM 919 O O . GLU B 1 55 ? -46.075 -19.835 20.681 1.00 71.19 55 GLU B O 1
ATOM 925 N N . ASP B 1 56 ? -47.068 -20.106 22.679 1.00 72.57 56 ASP B N 1
ATOM 926 C CA . ASP B 1 56 ? -47.528 -18.723 22.711 1.00 71.74 56 ASP B CA 1
ATOM 927 C C . ASP B 1 56 ? -46.348 -17.789 22.945 1.00 69.55 56 ASP B C 1
ATOM 928 O O . ASP B 1 56 ? -46.183 -16.782 22.245 1.00 68.35 56 ASP B O 1
ATOM 933 N N . ALA B 1 57 ? -45.522 -18.111 23.944 1.00 68.91 57 ALA B N 1
ATOM 934 C CA . ALA B 1 57 ? -44.296 -17.357 24.174 1.00 67.10 57 ALA B CA 1
ATOM 935 C C . ALA B 1 57 ? -43.393 -17.394 22.946 1.00 66.52 57 ALA B C 1
ATOM 936 O O . ALA B 1 57 ? -42.815 -16.374 22.566 1.00 65.79 57 ALA B O 1
ATOM 938 N N . LYS B 1 58 ? -43.246 -18.565 22.319 1.00 68.61 58 LYS B N 1
ATOM 939 C CA . LYS B 1 58 ? -42.435 -18.662 21.105 1.00 69.77 58 LYS B CA 1
ATOM 940 C C . LYS B 1 58 ? -42.966 -17.741 20.013 1.00 68.49 58 LYS B C 1
ATOM 941 O O . LYS B 1 58 ? -42.190 -17.098 19.295 1.00 67.12 58 LYS B O 1
ATOM 947 N N . ALA B 1 59 ? -44.290 -17.693 19.851 1.00 68.37 59 ALA B N 1
ATOM 948 C CA . ALA B 1 59 ? -44.888 -16.884 18.794 1.00 67.73 59 ALA B CA 1
ATOM 949 C C . ALA B 1 59 ? -44.645 -15.409 19.054 1.00 66.45 59 ALA B C 1
ATOM 950 O O . ALA B 1 59 ? -44.159 -14.676 18.181 1.00 65.01 59 ALA B O 1
ATOM 952 N N . ILE B 1 60 ? -44.923 -14.968 20.276 1.00 65.52 60 ILE B N 1
ATOM 953 C CA . ILE B 1 60 ? -44.725 -13.556 20.559 1.00 63.73 60 ILE B CA 1
ATOM 954 C C . ILE B 1 60 ? -43.236 -13.210 20.495 1.00 63.49 60 ILE B C 1
ATOM 955 O O . ILE B 1 60 ? -42.869 -12.075 20.162 1.00 63.40 60 ILE B O 1
ATOM 960 N N . LEU B 1 61 ? -42.356 -14.177 20.776 1.00 64.13 61 LEU B N 1
ATOM 961 C CA . LEU B 1 61 ? -40.925 -13.888 20.751 1.00 62.87 61 LEU B CA 1
ATOM 962 C C . LEU B 1 61 ? -40.407 -13.750 19.320 1.00 62.27 61 LEU B C 1
ATOM 963 O O . LEU B 1 61 ? -39.598 -12.879 19.020 1.00 61.64 61 LEU B O 1
ATOM 968 N N . GLN B 1 62 ? -40.947 -14.541 18.404 1.00 62.77 62 GLN B N 1
ATOM 969 C CA . GLN B 1 62 ? -40.494 -14.471 16.994 1.00 61.98 62 GLN B CA 1
ATOM 970 C C . GLN B 1 62 ? -41.103 -13.219 16.357 1.00 60.96 62 GLN B C 1
ATOM 971 O O . GLN B 1 62 ? -40.495 -12.663 15.449 1.00 59.79 62 GLN B O 1
ATOM 977 N N . HIS B 1 63 ? -42.269 -12.805 16.832 1.00 61.82 63 HIS B N 1
ATOM 978 C CA . HIS B 1 63 ? -42.869 -11.565 16.351 1.00 61.54 63 HIS B CA 1
ATOM 979 C C . HIS B 1 63 ? -42.077 -10.333 16.810 1.00 60.39 63 HIS B C 1
ATOM 980 O O . HIS B 1 63 ? -41.754 -9.436 16.010 1.00 60.23 63 HIS B O 1
ATOM 987 N N . VAL B 1 64 ? -41.785 -10.258 18.105 1.00 60.10 64 VAL B N 1
ATOM 988 C CA . VAL B 1 64 ? -41.022 -9.131 18.594 1.00 58.61 64 VAL B CA 1
ATOM 989 C C . VAL B 1 64 ? -39.625 -9.143 17.990 1.00 58.08 64 VAL B C 1
ATOM 990 O O . VAL B 1 64 ? -39.086 -8.087 17.673 1.00 57.23 64 VAL B O 1
ATOM 994 N N . MET B 1 65 ? -39.025 -10.325 17.783 1.00 58.46 65 MET B N 1
ATOM 995 C CA . MET B 1 65 ? -37.695 -10.381 17.172 1.00 58.42 65 MET B CA 1
ATOM 996 C C . MET B 1 65 ? -37.729 -9.867 15.736 1.00 58.31 65 MET B C 1
ATOM 997 O O . MET B 1 65 ? -36.812 -9.171 15.292 1.00 57.68 65 MET B O 1
ATOM 1002 N N . ASP B 1 66 ? -38.779 -10.221 14.994 1.00 59.59 66 ASP B N 1
ATOM 1003 C CA . ASP B 1 66 ? -38.997 -9.703 13.646 1.00 59.45 66 ASP B CA 1
ATOM 1004 C C . ASP B 1 66 ? -39.179 -8.197 13.654 1.00 58.51 66 ASP B C 1
ATOM 1005 O O . ASP B 1 66 ? -38.693 -7.499 12.760 1.00 58.73 66 ASP B O 1
ATOM 1010 N N . GLU B 1 67 ? -39.890 -7.678 14.645 1.00 57.32 67 GLU B N 1
ATOM 1011 C CA . GLU B 1 67 ? -40.059 -6.234 14.723 1.00 56.66 67 GLU B CA 1
ATOM 1012 C C . GLU B 1 67 ? -38.735 -5.543 15.029 1.00 55.59 67 GLU B C 1
ATOM 1013 O O . GLU B 1 67 ? -38.456 -4.465 14.495 1.00 55.84 67 GLU B O 1
ATOM 1019 N N . GLU B 1 68 ? -37.904 -6.170 15.866 1.00 55.44 68 GLU B N 1
ATOM 1020 C CA . GLU B 1 68 ? -36.559 -5.588 16.126 1.00 54.08 68 GLU B CA 1
ATOM 1021 C C . GLU B 1 68 ? -35.747 -5.646 14.827 1.00 55.09 68 GLU B C 1
ATOM 1022 O O . GLU B 1 68 ? -35.009 -4.680 14.555 1.00 54.73 68 GLU B O 1
ATOM 1028 N N . ARG B 1 69 ? -35.881 -6.730 14.054 1.00 54.09 69 ARG B N 1
ATOM 1029 C CA . ARG B 1 69 ? -35.194 -6.813 12.767 1.00 55.29 69 ARG B CA 1
ATOM 1030 C C . ARG B 1 69 ? -35.666 -5.705 11.833 1.00 55.47 69 ARG B C 1
ATOM 1031 O O . ARG B 1 69 ? -34.870 -5.123 11.086 1.00 54.90 69 ARG B O 1
ATOM 1039 N N . GLU B 1 70 ? -36.967 -5.411 11.859 1.00 55.52 70 GLU B N 1
ATOM 1040 C CA . GLU B 1 70 ? -37.501 -4.284 11.104 1.00 56.42 70 GLU B CA 1
ATOM 1041 C C . GLU B 1 70 ? -36.859 -2.980 11.561 1.00 56.13 70 GLU B C 1
ATOM 1042 O O . GLU B 1 70 ? -36.487 -2.135 10.737 1.00 55.92 70 GLU B O 1
ATOM 1048 N N . HIS B 1 71 ? -36.699 -2.827 12.877 1.00 54.59 71 HIS B N 1
ATOM 1049 C CA . HIS B 1 71 ? -36.023 -1.612 13.404 1.00 53.33 71 HIS B CA 1
ATOM 1050 C C . HIS B 1 71 ? -34.589 -1.557 12.869 1.00 54.26 71 HIS B C 1
ATOM 1051 O O . HIS B 1 71 ? -34.167 -0.468 12.432 1.00 55.46 71 HIS B O 1
ATOM 1058 N N . ALA B 1 72 ? -33.876 -2.688 12.895 1.00 53.53 72 ALA B N 1
ATOM 1059 C CA . ALA B 1 72 ? -32.483 -2.687 12.462 1.00 53.92 72 ALA B CA 1
ATOM 1060 C C . ALA B 1 72 ? -32.371 -2.327 10.990 1.00 55.48 72 ALA B C 1
ATOM 1061 O O . ALA B 1 72 ? -31.500 -1.542 10.597 1.00 56.58 72 ALA B O 1
ATOM 1063 N N . ALA B 1 73 ? -33.271 -2.865 10.167 1.00 55.82 73 ALA B N 1
ATOM 1064 C CA . ALA B 1 73 ? -33.272 -2.524 8.750 1.00 56.93 73 ALA B CA 1
ATOM 1065 C C . ALA B 1 73 ? -33.549 -1.042 8.542 1.00 57.49 73 ALA B C 1
ATOM 1066 O O . ALA B 1 73 ? -32.890 -0.380 7.726 1.00 57.33 73 ALA B O 1
ATOM 1068 N N . LEU B 1 74 ? -34.498 -0.494 9.302 1.00 56.32 74 LEU B N 1
ATOM 1069 C CA . LEU B 1 74 ? -34.841 0.915 9.158 1.00 56.01 74 LEU B CA 1
ATOM 1070 C C . LEU B 1 74 ? -33.679 1.813 9.563 1.00 56.46 74 LEU B C 1
ATOM 1071 O O . LEU B 1 74 ? -33.348 2.777 8.860 1.00 57.63 74 LEU B O 1
ATOM 1076 N N . PHE B 1 75 ? -33.056 1.517 10.705 1.00 55.35 75 PHE B N 1
ATOM 1077 C CA . PHE B 1 75 ? -31.902 2.291 11.147 1.00 54.85 75 PHE B CA 1
ATOM 1078 C C . PHE B 1 75 ? -30.754 2.185 10.153 1.00 56.60 75 PHE B C 1
ATOM 1079 O O . PHE B 1 75 ? -30.020 3.155 9.937 1.00 57.79 75 PHE B O 1
ATOM 1087 N N . TRP B 1 76 ? -30.590 1.020 9.525 1.00 56.97 76 TRP B N 1
ATOM 1088 C CA . TRP B 1 76 ? -29.532 0.865 8.534 1.00 57.31 76 TRP B CA 1
ATOM 1089 C C . TRP B 1 76 ? -29.788 1.738 7.314 1.00 57.78 76 TRP B C 1
ATOM 1090 O O . TRP B 1 76 ? -28.878 2.423 6.823 1.00 57.78 76 TRP B O 1
ATOM 1101 N N . GLU B 1 77 ? -31.031 1.766 6.834 1.00 58.13 77 GLU B N 1
ATOM 1102 C CA . GLU B 1 77 ? -31.314 2.618 5.684 1.00 58.80 77 GLU B CA 1
ATOM 1103 C C . GLU B 1 77 ? -31.185 4.095 6.041 1.00 59.05 77 GLU B C 1
ATOM 1104 O O . GLU B 1 77 ? -30.716 4.892 5.221 1.00 58.93 77 GLU B O 1
ATOM 1110 N N . LEU B 1 78 ? -31.570 4.491 7.257 1.00 58.20 78 LEU B N 1
ATOM 1111 C CA . LEU B 1 78 ? -31.367 5.890 7.633 1.00 58.11 78 LEU B CA 1
ATOM 1112 C C . LEU B 1 78 ? -29.889 6.246 7.717 1.00 59.43 78 LEU B C 1
ATOM 1113 O O . LEU B 1 78 ? -29.468 7.285 7.198 1.00 59.96 78 LEU B O 1
ATOM 1118 N N . ILE B 1 79 ? -29.078 5.415 8.375 1.00 59.59 79 ILE B N 1
ATOM 1119 C CA . ILE B 1 79 ? -27.670 5.783 8.476 1.00 60.08 79 ILE B CA 1
ATOM 1120 C C . ILE B 1 79 ? -27.050 5.826 7.087 1.00 61.21 79 ILE B C 1
ATOM 1121 O O . ILE B 1 79 ? -26.102 6.581 6.844 1.00 63.41 79 ILE B O 1
ATOM 1126 N N . ALA B 1 80 ? -27.598 5.056 6.143 1.00 60.04 80 ALA B N 1
ATOM 1127 C CA . ALA B 1 80 ? -27.151 5.174 4.759 1.00 60.76 80 ALA B CA 1
ATOM 1128 C C . ALA B 1 80 ? -27.594 6.504 4.148 1.00 61.41 80 ALA B C 1
ATOM 1129 O O . ALA B 1 80 ? -26.810 7.170 3.462 1.00 61.64 80 ALA B O 1
ATOM 1131 N N . ARG B 1 81 ? -28.833 6.926 4.426 1.00 60.27 81 ARG B N 1
ATOM 1132 C CA . ARG B 1 81 ? -29.422 8.141 3.855 1.00 60.96 81 ARG B CA 1
ATOM 1133 C C . ARG B 1 81 ? -29.069 9.362 4.716 1.00 61.22 81 ARG B C 1
ATOM 1134 O O . ARG B 1 81 ? -29.781 10.365 4.776 1.00 60.60 81 ARG B O 1
ATOM 1142 N N . LEU B 1 82 ? -27.967 9.227 5.442 1.00 61.28 82 LEU B N 1
ATOM 1143 C CA . LEU B 1 82 ? -27.460 10.302 6.282 1.00 61.51 82 LEU B CA 1
ATOM 1144 C C . LEU B 1 82 ? -26.135 10.783 5.680 1.00 62.96 82 LEU B C 1
ATOM 1145 O O . LEU B 1 82 ? -25.887 10.616 4.487 1.00 62.74 82 LEU B O 1
ATOM 1150 N N . ASP B 1 83 ? -25.291 11.397 6.514 1.00 64.37 83 ASP B N 1
ATOM 1151 C CA . ASP B 1 83 ? -23.933 11.740 6.088 1.00 65.80 83 ASP B CA 1
ATOM 1152 C C . ASP B 1 83 ? -23.109 10.546 5.611 1.00 65.65 83 ASP B C 1
ATOM 1153 O O . ASP B 1 83 ? -22.388 10.702 4.607 1.00 67.02 83 ASP B O 1
ATOM 1158 N N . PRO B 1 84 ? -23.121 9.378 6.262 1.00 65.48 84 PRO B N 1
ATOM 1159 C CA . PRO B 1 84 ? -22.233 8.278 5.855 1.00 66.16 84 PRO B CA 1
ATOM 1160 C C . PRO B 1 84 ? -22.436 7.847 4.411 1.00 65.79 84 PRO B C 1
ATOM 1161 O O . PRO B 1 84 ? -23.391 8.226 3.730 1.00 64.45 84 PRO B O 1
ATOM 1165 N N . GLU B 1 85 ? -21.499 7.023 3.951 1.00 66.53 85 GLU B N 1
ATOM 1166 C CA . GLU B 1 85 ? -21.429 6.626 2.554 1.00 63.96 85 GLU B CA 1
ATOM 1167 C C . GLU B 1 85 ? -22.150 5.297 2.369 1.00 63.70 85 GLU B C 1
ATOM 1168 O O . GLU B 1 85 ? -21.797 4.291 2.986 1.00 62.07 85 GLU B O 1
ATOM 1174 N N . GLN B 1 86 ? -23.166 5.310 1.517 1.00 63.47 86 GLN B N 1
ATOM 1175 C CA . GLN B 1 86 ? -23.909 4.140 1.072 1.00 62.75 86 GLN B CA 1
ATOM 1176 C C . GLN B 1 86 ? -23.231 3.454 -0.110 1.00 62.40 86 GLN B C 1
ATOM 1177 O O . GLN B 1 86 ? -23.772 2.485 -0.656 1.00 62.40 86 GLN B O 1
ATOM 1183 N N . ALA B 1 87 ? -21.979 3.822 -0.396 1.00 62.28 87 ALA B N 1
ATOM 1184 C CA . ALA B 1 87 ? -21.260 3.199 -1.498 1.00 61.72 87 ALA B CA 1
ATOM 1185 C C . ALA B 1 87 ? -20.861 1.773 -1.173 1.00 61.36 87 ALA B C 1
ATOM 1186 O O . ALA B 1 87 ? -20.678 0.963 -2.092 1.00 61.34 87 ALA B O 1
ATOM 1188 N N . ALA B 1 88 ? -20.871 1.419 0.109 1.00 62.08 88 ALA B N 1
ATOM 1189 C CA . ALA B 1 88 ? -20.626 0.040 0.486 1.00 61.66 88 ALA B CA 1
ATOM 1190 C C . ALA B 1 88 ? -21.788 -0.833 0.053 1.00 62.02 88 ALA B C 1
ATOM 1191 O O . ALA B 1 88 ? -21.570 -1.970 -0.371 1.00 62.28 88 ALA B O 1
ATOM 1193 N N . HIS B 1 89 ? -23.007 -0.281 0.044 1.00 62.11 89 HIS B N 1
ATOM 1194 C CA . HIS B 1 89 ? -24.184 -1.007 -0.411 1.00 62.15 89 HIS B CA 1
ATOM 1195 C C . HIS B 1 89 ? -24.243 -1.077 -1.931 1.00 60.77 89 HIS B C 1
ATOM 1196 O O . HIS B 1 89 ? -25.240 -1.543 -2.495 1.00 60.74 89 HIS B O 1
ATOM 1203 N N . ALA B 1 90 ? -23.165 -0.657 -2.597 1.00 59.93 90 ALA B N 1
ATOM 1204 C CA . ALA B 1 90 ? -22.935 -0.973 -3.994 1.00 59.79 90 ALA B CA 1
ATOM 1205 C C . ALA B 1 90 ? -21.726 -1.867 -4.197 1.00 60.19 90 ALA B C 1
ATOM 1206 O O . ALA B 1 90 ? -21.623 -2.519 -5.241 1.00 60.23 90 ALA B O 1
ATOM 1208 N N . LYS B 1 91 ? -20.815 -1.907 -3.226 1.00 60.97 91 LYS B N 1
ATOM 1209 C CA . LYS B 1 91 ? -19.565 -2.645 -3.327 1.00 60.92 91 LYS B CA 1
ATOM 1210 C C . LYS B 1 91 ? -19.551 -3.980 -2.591 1.00 60.17 91 LYS B C 1
ATOM 1211 O O . LYS B 1 91 ? -18.890 -4.917 -3.059 1.00 60.24 91 LYS B O 1
ATOM 1217 N N . GLU B 1 92 ? -20.361 -4.152 -1.541 1.00 60.29 92 GLU B N 1
ATOM 1218 C CA . GLU B 1 92 ? -20.132 -5.287 -0.652 1.00 60.41 92 GLU B CA 1
ATOM 1219 C C . GLU B 1 92 ? -20.589 -6.576 -1.310 1.00 59.55 92 GLU B C 1
ATOM 1220 O O . GLU B 1 92 ? -19.914 -7.608 -1.205 1.00 58.54 92 GLU B O 1
ATOM 1226 N N . ALA B 1 93 ? -21.684 -6.508 -2.069 1.00 59.54 93 ALA B N 1
ATOM 1227 C CA . ALA B 1 93 ? -22.183 -7.681 -2.760 1.00 58.91 93 ALA B CA 1
ATOM 1228 C C . ALA B 1 93 ? -21.184 -8.165 -3.792 1.00 58.71 93 ALA B C 1
ATOM 1229 O O . ALA B 1 93 ? -21.214 -9.342 -4.169 1.00 57.75 93 ALA B O 1
ATOM 1231 N N . VAL B 1 94 ? -20.295 -7.287 -4.250 1.00 59.85 94 VAL B N 1
ATOM 1232 C CA . VAL B 1 94 ? -19.259 -7.728 -5.167 1.00 59.45 94 VAL B CA 1
ATOM 1233 C C . VAL B 1 94 ? -18.020 -8.204 -4.411 1.00 58.69 94 VAL B C 1
ATOM 1234 O O . VAL B 1 94 ? -17.318 -9.105 -4.879 1.00 58.56 94 VAL B O 1
ATOM 1238 N N . GLU B 1 95 ? -17.742 -7.633 -3.235 1.00 58.81 95 GLU B N 1
ATOM 1239 C CA . GLU B 1 95 ? -16.557 -8.040 -2.489 1.00 57.47 95 GLU B CA 1
ATOM 1240 C C . GLU B 1 95 ? -16.771 -9.303 -1.670 1.00 55.71 95 GLU B C 1
ATOM 1241 O O . GLU B 1 95 ? -15.793 -9.979 -1.328 1.00 55.04 95 GLU B O 1
ATOM 1247 N N . LYS B 1 96 ? -18.019 -9.629 -1.339 1.00 55.37 96 LYS B N 1
ATOM 1248 C CA . LYS B 1 96 ? -18.301 -10.917 -0.717 1.00 54.23 96 LYS B CA 1
ATOM 1249 C C . LYS B 1 96 ? -18.142 -12.081 -1.689 1.00 54.90 96 LYS B C 1
ATOM 1250 O O . LYS B 1 96 ? -17.588 -13.124 -1.320 1.00 54.07 96 LYS B O 1
ATOM 1256 N N . TYR B 1 97 ? -18.661 -11.949 -2.917 1.00 55.49 97 TYR B N 1
ATOM 1257 C CA . TYR B 1 97 ? -18.556 -13.057 -3.862 1.00 54.17 97 TYR B CA 1
ATOM 1258 C C . TYR B 1 97 ? -17.094 -13.340 -4.164 1.00 53.81 97 TYR B C 1
ATOM 1259 O O . TYR B 1 97 ? -16.732 -14.467 -4.521 1.00 53.95 97 TYR B O 1
ATOM 1268 N N . ARG B 1 98 ? -16.247 -12.325 -4.003 1.00 53.91 98 ARG B N 1
ATOM 1269 C CA . ARG B 1 98 ? -14.807 -12.343 -4.209 1.00 54.10 98 ARG B CA 1
ATOM 1270 C C . ARG B 1 98 ? -14.068 -13.081 -3.095 1.00 54.21 98 ARG B C 1
ATOM 1271 O O . ARG B 1 98 ? -12.845 -13.250 -3.173 1.00 53.57 98 ARG B O 1
ATOM 1279 N N . LEU B 1 99 ? -14.786 -13.561 -2.085 1.00 54.25 99 LEU B N 1
ATOM 1280 C CA . LEU B 1 99 ? -14.199 -14.292 -0.965 1.00 54.05 99 LEU B CA 1
ATOM 1281 C C . LEU B 1 99 ? -14.433 -15.774 -1.233 1.00 53.72 99 LEU B C 1
ATOM 1282 O O . LEU B 1 99 ? -15.437 -16.354 -0.820 1.00 51.68 99 LEU B O 1
ATOM 1287 N N . ILE B 1 100 ? -13.479 -16.376 -1.943 1.00 54.13 100 ILE B N 1
ATOM 1288 C CA . ILE B 1 100 ? -13.569 -17.740 -2.454 1.00 53.00 100 ILE B CA 1
ATOM 1289 C C . ILE B 1 100 ? -14.769 -17.876 -3.380 1.00 51.89 100 ILE B C 1
ATOM 1290 O O . ILE B 1 100 ? -14.755 -17.356 -4.498 1.00 50.71 100 ILE B O 1
ATOM 1292 N N . LYS C 1 21 ? -7.588 17.428 46.522 1.00 57.66 21 LYS C N 1
ATOM 1293 C CA . LYS C 1 21 ? -7.150 17.167 45.158 1.00 56.68 21 LYS C CA 1
ATOM 1294 C C . LYS C 1 21 ? -5.670 17.514 44.993 1.00 56.71 21 LYS C C 1
ATOM 1295 O O . LYS C 1 21 ? -5.145 18.385 45.688 1.00 57.00 21 LYS C O 1
ATOM 1301 N N . MET C 1 22 ? -5.012 16.795 44.080 1.00 56.56 22 MET C N 1
ATOM 1302 C CA . MET C 1 22 ? -3.596 16.931 43.747 1.00 56.35 22 MET C CA 1
ATOM 1303 C C . MET C 1 22 ? -2.681 16.418 44.858 1.00 56.77 22 MET C C 1
ATOM 1304 O O . MET C 1 22 ? -1.473 16.280 44.642 1.00 56.06 22 MET C O 1
ATOM 1309 N N . THR C 1 23 ? -3.235 16.127 46.040 1.00 57.10 23 THR C N 1
ATOM 1310 C CA . THR C 1 23 ? -2.471 15.487 47.109 1.00 57.83 23 THR C CA 1
ATOM 1311 C C . THR C 1 23 ? -3.394 14.850 48.146 1.00 58.27 23 THR C C 1
ATOM 1312 O O . THR C 1 23 ? -3.053 13.832 48.746 1.00 58.96 23 THR C O 1
ATOM 1316 N N . ASP C 1 24 ? -4.602 15.373 48.302 1.00 58.03 24 ASP C N 1
ATOM 1317 C CA . ASP C 1 24 ? -5.537 14.851 49.308 1.00 57.88 24 ASP C CA 1
ATOM 1318 C C . ASP C 1 24 ? -6.445 13.786 48.681 1.00 57.30 24 ASP C C 1
ATOM 1319 O O . ASP C 1 24 ? -6.314 12.609 48.975 1.00 57.86 24 ASP C O 1
ATOM 1324 N N . THR C 1 25 ? -7.365 14.217 47.830 1.00 57.83 25 THR C N 1
ATOM 1325 C CA . THR C 1 25 ? -8.294 13.259 47.256 1.00 58.20 25 THR C CA 1
ATOM 1326 C C . THR C 1 25 ? -7.768 12.679 45.954 1.00 58.23 25 THR C C 1
ATOM 1327 O O . THR C 1 25 ? -8.210 11.601 45.542 1.00 57.35 25 THR C O 1
ATOM 1331 N N . GLU C 1 26 ? -6.779 13.326 45.344 1.00 58.08 26 GLU C N 1
ATOM 1332 C CA . GLU C 1 26 ? -6.162 12.810 44.130 1.00 57.69 26 GLU C CA 1
ATOM 1333 C C . GLU C 1 26 ? -4.951 11.919 44.401 1.00 55.58 26 GLU C C 1
ATOM 1334 O O . GLU C 1 26 ? -5.108 10.742 44.740 1.00 55.81 26 GLU C O 1
ATOM 1340 N N . LEU C 1 27 ? -3.748 12.500 44.307 1.00 54.11 27 LEU C N 1
ATOM 1341 C CA . LEU C 1 27 ? -2.503 11.780 44.038 1.00 53.73 27 LEU C CA 1
ATOM 1342 C C . LEU C 1 27 ? -2.324 10.479 44.807 1.00 53.51 27 LEU C C 1
ATOM 1343 O O . LEU C 1 27 ? -1.950 9.458 44.220 1.00 54.19 27 LEU C O 1
ATOM 1348 N N . ALA C 1 28 ? -2.627 10.484 46.102 1.00 53.77 28 ALA C N 1
ATOM 1349 C CA . ALA C 1 28 ? -2.369 9.293 46.899 1.00 54.07 28 ALA C CA 1
ATOM 1350 C C . ALA C 1 28 ? -3.366 8.200 46.553 1.00 53.62 28 ALA C C 1
ATOM 1351 O O . ALA C 1 28 ? -3.000 7.027 46.447 1.00 53.73 28 ALA C O 1
ATOM 1353 N N . ARG C 1 29 ? -4.635 8.568 46.397 1.00 53.02 29 ARG C N 1
ATOM 1354 C CA . ARG C 1 29 ? -5.646 7.603 45.983 1.00 53.45 29 ARG C CA 1
ATOM 1355 C C . ARG C 1 29 ? -5.326 7.055 44.598 1.00 53.45 29 ARG C C 1
ATOM 1356 O O . ARG C 1 29 ? -5.407 5.842 44.354 1.00 53.77 29 ARG C O 1
ATOM 1364 N N . SER C 1 30 ? -4.884 7.934 43.698 1.00 53.04 30 SER C N 1
ATOM 1365 C CA . SER C 1 30 ? -4.494 7.514 42.359 1.00 52.86 30 SER C CA 1
ATOM 1366 C C . SER C 1 30 ? -3.258 6.625 42.396 1.00 51.72 30 SER C C 1
ATOM 1367 O O . SER C 1 30 ? -3.151 5.665 41.626 1.00 51.56 30 SER C O 1
ATOM 1370 N N . ILE C 1 31 ? -2.316 6.908 43.299 1.00 51.69 31 ILE C N 1
ATOM 1371 C CA . ILE C 1 31 ? -1.104 6.096 43.321 1.00 51.21 31 ILE C CA 1
ATOM 1372 C C . ILE C 1 31 ? -1.411 4.733 43.952 1.00 51.53 31 ILE C C 1
ATOM 1373 O O . ILE C 1 31 ? -0.824 3.710 43.570 1.00 51.17 31 ILE C O 1
ATOM 1378 N N . ARG C 1 32 ? -2.337 4.692 44.922 1.00 50.57 32 ARG C N 1
ATOM 1379 C CA . ARG C 1 32 ? -2.844 3.420 45.433 1.00 51.20 32 ARG C CA 1
ATOM 1380 C C . ARG C 1 32 ? -3.451 2.602 44.309 1.00 51.03 32 ARG C C 1
ATOM 1381 O O . ARG C 1 32 ? -3.241 1.387 44.219 1.00 50.97 32 ARG C O 1
ATOM 1389 N N . LEU C 1 33 ? -4.223 3.260 43.446 1.00 50.49 33 LEU C N 1
ATOM 1390 C CA . LEU C 1 33 ? -4.783 2.577 42.287 1.00 50.89 33 LEU C CA 1
ATOM 1391 C C . LEU C 1 33 ? -3.674 2.111 41.346 1.00 50.37 33 LEU C C 1
ATOM 1392 O O . LEU C 1 33 ? -3.835 1.108 40.650 1.00 51.67 33 LEU C O 1
ATOM 1397 N N . ASN C 1 34 ? -2.567 2.854 41.266 1.00 49.99 34 ASN C N 1
ATOM 1398 C CA . ASN C 1 34 ? -1.451 2.406 40.433 1.00 50.72 34 ASN C CA 1
ATOM 1399 C C . ASN C 1 34 ? -0.860 1.111 40.978 1.00 50.70 34 ASN C C 1
ATOM 1400 O O . ASN C 1 34 ? -0.507 0.200 40.215 1.00 51.52 34 ASN C O 1
ATOM 1405 N N . ILE C 1 35 ? -0.744 1.018 42.305 1.00 50.54 35 ILE C N 1
ATOM 1406 C CA . ILE C 1 35 ? -0.311 -0.227 42.943 1.00 50.10 35 ILE C CA 1
ATOM 1407 C C . ILE C 1 35 ? -1.299 -1.342 42.626 1.00 49.78 35 ILE C C 1
ATOM 1408 O O . ILE C 1 35 ? -0.915 -2.484 42.342 1.00 49.96 35 ILE C O 1
ATOM 1413 N N . GLU C 1 36 ? -2.590 -1.021 42.692 1.00 49.90 36 GLU C N 1
ATOM 1414 C CA . GLU C 1 36 ? -3.642 -1.969 42.338 1.00 50.43 36 GLU C CA 1
ATOM 1415 C C . GLU C 1 36 ? -3.458 -2.485 40.914 1.00 50.33 36 GLU C C 1
ATOM 1416 O O . GLU C 1 36 ? -3.590 -3.687 40.651 1.00 51.26 36 GLU C O 1
ATOM 1422 N N . ALA C 1 37 ? -3.137 -1.585 39.985 1.00 49.73 37 ALA C N 1
ATOM 1423 C CA . ALA C 1 37 ? -2.950 -1.969 38.588 1.00 49.73 37 ALA C CA 1
ATOM 1424 C C . ALA C 1 37 ? -1.731 -2.866 38.422 1.00 50.55 37 ALA C C 1
ATOM 1425 O O . ALA C 1 37 ? -1.757 -3.823 37.640 1.00 50.43 37 ALA C O 1
ATOM 1427 N N . GLU C 1 38 ? -0.646 -2.560 39.136 1.00 51.02 38 GLU C N 1
ATOM 1428 C CA . GLU C 1 38 ? 0.535 -3.419 39.075 1.00 51.24 38 GLU C CA 1
ATOM 1429 C C . GLU C 1 38 ? 0.217 -4.817 39.596 1.00 51.11 38 GLU C C 1
ATOM 1430 O O . GLU C 1 38 ? 0.650 -5.824 39.017 1.00 51.25 38 GLU C O 1
ATOM 1436 N N . LEU C 1 39 ? -0.557 -4.894 40.681 1.00 50.20 39 LEU C N 1
ATOM 1437 C CA . LEU C 1 39 ? -0.946 -6.192 41.222 1.00 50.63 39 LEU C CA 1
ATOM 1438 C C . LEU C 1 39 ? -1.796 -6.969 40.226 1.00 51.73 39 LEU C C 1
ATOM 1439 O O . LEU C 1 39 ? -1.604 -8.178 40.043 1.00 52.66 39 LEU C O 1
ATOM 1444 N N . ASP C 1 40 ? -2.717 -6.284 39.543 1.00 51.59 40 ASP C N 1
ATOM 1445 C CA . ASP C 1 40 ? -3.548 -6.957 38.545 1.00 52.19 40 ASP C CA 1
ATOM 1446 C C . ASP C 1 40 ? -2.722 -7.458 37.364 1.00 51.96 40 ASP C C 1
ATOM 1447 O O . ASP C 1 40 ? -2.949 -8.568 36.862 1.00 52.33 40 ASP C O 1
ATOM 1452 N N . ALA C 1 41 ? -1.760 -6.656 36.904 1.00 51.35 41 ALA C N 1
ATOM 1453 C CA . ALA C 1 41 ? -0.924 -7.081 35.785 1.00 50.83 41 ALA C CA 1
ATOM 1454 C C . ALA C 1 41 ? -0.093 -8.302 36.153 1.00 51.35 41 ALA C C 1
ATOM 1455 O O . ALA C 1 41 ? 0.044 -9.239 35.354 1.00 52.17 41 ALA C O 1
ATOM 1457 N N . ILE C 1 42 ? 0.474 -8.310 37.361 1.00 50.51 42 ILE C N 1
ATOM 1458 C CA . ILE C 1 42 ? 1.242 -9.472 37.797 1.00 50.88 42 ILE C CA 1
ATOM 1459 C C . ILE C 1 42 ? 0.332 -10.690 37.939 1.00 51.04 42 ILE C C 1
ATOM 1460 O O . ILE C 1 42 ? 0.734 -11.817 37.629 1.00 50.56 42 ILE C O 1
ATOM 1465 N N . ASN C 1 43 ? -0.903 -10.492 38.414 1.00 51.17 43 ASN C N 1
ATOM 1466 C CA . ASN C 1 43 ? -1.840 -11.610 38.509 1.00 51.18 43 ASN C CA 1
ATOM 1467 C C . ASN C 1 43 ? -2.093 -12.211 37.135 1.00 50.94 43 ASN C C 1
ATOM 1468 O O . ASN C 1 43 ? -2.093 -13.438 36.965 1.00 51.09 43 ASN C O 1
ATOM 1473 N N . LEU C 1 44 ? -2.270 -11.350 36.133 1.00 51.04 44 LEU C N 1
ATOM 1474 C CA . LEU C 1 44 ? -2.513 -11.830 34.778 1.00 50.85 44 LEU C CA 1
ATOM 1475 C C . LEU C 1 44 ? -1.305 -12.583 34.239 1.00 51.59 44 LEU C C 1
ATOM 1476 O O . LEU C 1 44 ? -1.448 -13.654 33.639 1.00 52.05 44 LEU C O 1
ATOM 1481 N N . TYR C 1 45 ? -0.108 -12.073 34.519 1.00 51.46 45 TYR C N 1
ATOM 1482 C CA . TYR C 1 45 ? 1.100 -12.709 33.930 1.00 51.43 45 TYR C CA 1
ATOM 1483 C C . TYR C 1 45 ? 1.372 -14.043 34.638 1.00 51.36 45 TYR C C 1
ATOM 1484 O O . TYR C 1 45 ? 1.817 -14.984 33.956 1.00 51.10 45 TYR C O 1
ATOM 1493 N N . ALA C 1 46 ? 1.074 -14.137 35.938 1.00 51.01 46 ALA C N 1
ATOM 1494 C CA . ALA C 1 46 ? 1.247 -15.401 36.646 1.00 51.51 46 ALA C CA 1
ATOM 1495 C C . ALA C 1 46 ? 0.220 -16.432 36.204 1.00 51.44 46 ALA C C 1
ATOM 1496 O O . ALA C 1 46 ? 0.531 -17.625 36.114 1.00 51.35 46 ALA C O 1
ATOM 1498 N N . ALA C 1 47 ? -1.010 -15.997 35.921 1.00 51.69 47 ALA C N 1
ATOM 1499 C CA . ALA C 1 47 ? -1.985 -16.924 35.359 1.00 51.58 47 ALA C CA 1
ATOM 1500 C C . ALA C 1 47 ? -1.579 -17.366 33.960 1.00 51.23 47 ALA C C 1
ATOM 1501 O O . ALA C 1 47 ? -1.871 -18.496 33.554 1.00 49.98 47 ALA C O 1
ATOM 1503 N N . HIS C 1 48 ? -0.907 -16.489 33.216 1.00 51.47 48 HIS C N 1
ATOM 1504 C CA . HIS C 1 48 ? -0.465 -16.802 31.863 1.00 51.29 48 HIS C CA 1
ATOM 1505 C C . HIS C 1 48 ? 0.800 -17.653 31.808 1.00 51.01 48 HIS C C 1
ATOM 1506 O O . HIS C 1 48 ? 1.098 -18.206 30.744 1.00 51.81 48 HIS C O 1
ATOM 1513 N N . ILE C 1 49 ? 1.567 -17.761 32.897 1.00 50.96 49 ILE C N 1
ATOM 1514 C CA . ILE C 1 49 ? 2.725 -18.654 32.854 1.00 51.25 49 ILE C CA 1
ATOM 1515 C C . ILE C 1 49 ? 2.278 -20.108 32.772 1.00 51.34 49 ILE C C 1
ATOM 1516 O O . ILE C 1 49 ? 2.856 -20.910 32.029 1.00 50.73 49 ILE C O 1
ATOM 1521 N N . ASP C 1 50 ? 1.240 -20.467 33.527 1.00 50.41 50 ASP C N 1
ATOM 1522 C CA . ASP C 1 50 ? 0.763 -21.840 33.624 1.00 50.01 50 ASP C CA 1
ATOM 1523 C C . ASP C 1 50 ? -0.488 -22.112 32.788 1.00 49.97 50 ASP C C 1
ATOM 1524 O O . ASP C 1 50 ? -1.239 -23.044 33.096 1.00 49.63 50 ASP C O 1
ATOM 1529 N N . ALA C 1 51 ? -0.719 -21.335 31.728 1.00 50.47 51 ALA C N 1
ATOM 1530 C CA . ALA C 1 51 ? -1.883 -21.515 30.865 1.00 50.15 51 ALA C CA 1
ATOM 1531 C C . ALA C 1 51 ? -1.461 -21.738 29.419 1.00 50.90 51 ALA C C 1
ATOM 1532 O O . ALA C 1 51 ? -2.269 -21.578 28.497 1.00 51.32 51 ALA C O 1
ATOM 1534 N N . THR C 1 52 ? -0.201 -22.113 29.220 1.00 51.07 52 THR C N 1
ATOM 1535 C CA . THR C 1 52 ? 0.368 -22.452 27.925 1.00 52.61 52 THR C CA 1
ATOM 1536 C C . THR C 1 52 ? 1.615 -23.280 28.200 1.00 54.32 52 THR C C 1
ATOM 1537 O O . THR C 1 52 ? 2.057 -23.400 29.345 1.00 54.28 52 THR C O 1
ATOM 1541 N N . ASP C 1 53 ? 2.187 -23.852 27.139 1.00 55.21 53 ASP C N 1
ATOM 1542 C CA . ASP C 1 53 ? 3.422 -24.617 27.283 1.00 54.84 53 ASP C CA 1
ATOM 1543 C C . ASP C 1 53 ? 4.490 -24.184 26.284 1.00 55.52 53 ASP C C 1
ATOM 1544 O O . ASP C 1 53 ? 5.277 -25.009 25.815 1.00 56.99 53 ASP C O 1
ATOM 1549 N N . ASN C 1 54 ? 4.541 -22.899 25.961 1.00 54.17 54 ASN C N 1
ATOM 1550 C CA . ASN C 1 54 ? 5.584 -22.362 25.101 1.00 53.14 54 ASN C CA 1
ATOM 1551 C C . ASN C 1 54 ? 6.760 -21.910 25.952 1.00 53.40 54 ASN C C 1
ATOM 1552 O O . ASN C 1 54 ? 6.604 -21.584 27.130 1.00 53.79 54 ASN C O 1
ATOM 1557 N N . GLU C 1 55 ? 7.946 -21.903 25.348 1.00 52.78 55 GLU C N 1
ATOM 1558 C CA . GLU C 1 55 ? 9.166 -21.553 26.063 1.00 53.48 55 GLU C CA 1
ATOM 1559 C C . GLU C 1 55 ? 9.571 -20.106 25.825 1.00 54.42 55 GLU C C 1
ATOM 1560 O O . GLU C 1 55 ? 10.031 -19.432 26.753 1.00 54.72 55 GLU C O 1
ATOM 1566 N N . ASP C 1 56 ? 9.357 -19.603 24.609 1.00 54.17 56 ASP C N 1
ATOM 1567 C CA . ASP C 1 56 ? 9.571 -18.186 24.335 1.00 54.77 56 ASP C CA 1
ATOM 1568 C C . ASP C 1 56 ? 8.554 -17.339 25.092 1.00 54.44 56 ASP C C 1
ATOM 1569 O O . ASP C 1 56 ? 8.907 -16.344 25.747 1.00 54.33 56 ASP C O 1
ATOM 1574 N N . ALA C 1 57 ? 7.277 -17.714 24.987 1.00 53.65 57 ALA C N 1
ATOM 1575 C CA . ALA C 1 57 ? 6.229 -17.043 25.746 1.00 53.08 57 ALA C CA 1
ATOM 1576 C C . ALA C 1 57 ? 6.491 -17.134 27.243 1.00 53.08 57 ALA C C 1
ATOM 1577 O O . ALA C 1 57 ? 6.318 -16.149 27.965 1.00 53.36 57 ALA C O 1
ATOM 1579 N N . LYS C 1 58 ? 6.886 -18.312 27.730 1.00 52.09 58 LYS C N 1
ATOM 1580 C CA . LYS C 1 58 ? 7.202 -18.460 29.149 1.00 52.80 58 LYS C CA 1
ATOM 1581 C C . LYS C 1 58 ? 8.309 -17.503 29.562 1.00 52.47 58 LYS C C 1
ATOM 1582 O O . LYS C 1 58 ? 8.217 -16.838 30.602 1.00 53.24 58 LYS C O 1
ATOM 1588 N N . ALA C 1 59 ? 9.351 -17.399 28.739 1.00 52.26 59 ALA C N 1
ATOM 1589 C CA . ALA C 1 59 ? 10.489 -16.564 29.093 1.00 54.07 59 ALA C CA 1
ATOM 1590 C C . ALA C 1 59 ? 10.084 -15.101 29.160 1.00 54.38 59 ALA C C 1
ATOM 1591 O O . ALA C 1 59 ? 10.387 -14.408 30.139 1.00 54.71 59 ALA C O 1
ATOM 1593 N N . ILE C 1 60 ? 9.387 -14.609 28.133 1.00 53.21 60 ILE C N 1
ATOM 1594 C CA . ILE C 1 60 ? 9.058 -13.187 28.152 1.00 52.34 60 ILE C CA 1
ATOM 1595 C C . ILE C 1 60 ? 7.966 -12.882 29.180 1.00 53.16 60 ILE C C 1
ATOM 1596 O O . ILE C 1 60 ? 7.939 -11.782 29.739 1.00 56.00 60 ILE C O 1
ATOM 1601 N N . LEU C 1 61 ? 7.063 -13.826 29.472 1.00 52.61 61 LEU C N 1
ATOM 1602 C CA . LEU C 1 61 ? 6.108 -13.590 30.555 1.00 52.40 61 LEU C CA 1
ATOM 1603 C C . LEU C 1 61 ? 6.806 -13.484 31.899 1.00 53.12 61 LEU C C 1
ATOM 1604 O O . LEU C 1 61 ? 6.486 -12.596 32.695 1.00 53.21 61 LEU C O 1
ATOM 1609 N N . GLN C 1 62 ? 7.798 -14.337 32.155 1.00 53.84 62 GLN C N 1
ATOM 1610 C CA . GLN C 1 62 ? 8.521 -14.216 33.417 1.00 54.96 62 GLN C CA 1
ATOM 1611 C C . GLN C 1 62 ? 9.340 -12.929 33.458 1.00 55.11 62 GLN C C 1
ATOM 1612 O O . GLN C 1 62 ? 9.435 -12.278 34.506 1.00 55.25 62 GLN C O 1
ATOM 1618 N N . HIS C 1 63 ? 9.891 -12.518 32.314 1.00 55.06 63 HIS C N 1
ATOM 1619 C CA . HIS C 1 63 ? 10.664 -11.278 32.245 1.00 55.07 63 HIS C CA 1
ATOM 1620 C C . HIS C 1 63 ? 9.796 -10.055 32.542 1.00 54.29 63 HIS C C 1
ATOM 1621 O O . HIS C 1 63 ? 10.127 -9.227 33.408 1.00 55.25 63 HIS C O 1
ATOM 1628 N N . VAL C 1 64 ? 8.671 -9.929 31.835 1.00 53.33 64 VAL C N 1
ATOM 1629 C CA . VAL C 1 64 ? 7.783 -8.791 32.046 1.00 52.33 64 VAL C CA 1
ATOM 1630 C C . VAL C 1 64 ? 7.197 -8.826 33.454 1.00 52.68 64 VAL C C 1
ATOM 1631 O O . VAL C 1 64 ? 7.016 -7.782 34.084 1.00 52.64 64 VAL C O 1
ATOM 1635 N N . MET C 1 65 ? 6.917 -10.023 33.984 1.00 52.18 65 MET C N 1
ATOM 1636 C CA . MET C 1 65 ? 6.405 -10.126 35.349 1.00 52.49 65 MET C CA 1
ATOM 1637 C C . MET C 1 65 ? 7.438 -9.640 36.363 1.00 52.90 65 MET C C 1
ATOM 1638 O O . MET C 1 65 ? 7.090 -8.987 37.352 1.00 52.05 65 MET C O 1
ATOM 1643 N N . ASP C 1 66 ? 8.713 -9.963 36.137 1.00 53.00 66 ASP C N 1
ATOM 1644 C CA . ASP C 1 66 ? 9.791 -9.460 36.988 1.00 52.99 66 ASP C CA 1
ATOM 1645 C C . ASP C 1 66 ? 9.870 -7.939 36.968 1.00 53.25 66 ASP C C 1
ATOM 1646 O O . ASP C 1 66 ? 9.980 -7.286 38.019 1.00 53.02 66 ASP C O 1
ATOM 1651 N N . GLU C 1 67 ? 9.769 -7.350 35.785 1.00 53.18 67 GLU C N 1
ATOM 1652 C CA . GLU C 1 67 ? 9.820 -5.893 35.739 1.00 52.89 67 GLU C CA 1
ATOM 1653 C C . GLU C 1 67 ? 8.577 -5.262 36.370 1.00 52.36 67 GLU C C 1
ATOM 1654 O O . GLU C 1 67 ? 8.675 -4.204 37.005 1.00 52.53 67 GLU C O 1
ATOM 1660 N N . GLU C 1 68 ? 7.434 -5.927 36.229 1.00 51.30 68 GLU C N 1
ATOM 1661 C CA . GLU C 1 68 ? 6.209 -5.412 36.886 1.00 51.04 68 GLU C CA 1
ATOM 1662 C C . GLU C 1 68 ? 6.406 -5.462 38.402 1.00 52.01 68 GLU C C 1
ATOM 1663 O O . GLU C 1 68 ? 6.007 -4.498 39.083 1.00 54.01 68 GLU C O 1
ATOM 1669 N N . ARG C 1 69 ? 7.009 -6.544 38.903 1.00 51.34 69 ARG C N 1
ATOM 1670 C CA . ARG C 1 69 ? 7.259 -6.632 40.337 1.00 51.59 69 ARG C CA 1
ATOM 1671 C C . ARG C 1 69 ? 8.143 -5.482 40.796 1.00 52.07 69 ARG C C 1
ATOM 1672 O O . ARG C 1 69 ? 7.918 -4.897 41.865 1.00 51.83 69 ARG C O 1
ATOM 1680 N N . GLU C 1 70 ? 9.144 -5.129 39.984 1.00 52.60 70 GLU C N 1
ATOM 1681 C CA . GLU C 1 70 ? 9.958 -3.959 40.305 1.00 53.09 70 GLU C CA 1
ATOM 1682 C C . GLU C 1 70 ? 9.103 -2.695 40.369 1.00 52.42 70 GLU C C 1
ATOM 1683 O O . GLU C 1 70 ? 9.231 -1.889 41.303 1.00 52.11 70 GLU C O 1
ATOM 1689 N N . HIS C 1 71 ? 8.205 -2.525 39.395 1.00 51.58 71 HIS C N 1
ATOM 1690 C CA . HIS C 1 71 ? 7.312 -1.367 39.386 1.00 50.95 71 HIS C CA 1
ATOM 1691 C C . HIS C 1 71 ? 6.444 -1.318 40.638 1.00 51.82 71 HIS C C 1
ATOM 1692 O O . HIS C 1 71 ? 6.279 -0.257 41.253 1.00 52.22 71 HIS C O 1
ATOM 1699 N N . ALA C 1 72 ? 5.857 -2.456 41.014 1.00 51.84 72 ALA C N 1
ATOM 1700 C CA . ALA C 1 72 ? 4.959 -2.473 42.164 1.00 52.15 72 ALA C CA 1
ATOM 1701 C C . ALA C 1 72 ? 5.701 -2.147 43.450 1.00 52.91 72 ALA C C 1
ATOM 1702 O O . ALA C 1 72 ? 5.223 -1.351 44.269 1.00 53.26 72 ALA C O 1
ATOM 1704 N N . ALA C 1 73 ? 6.897 -2.711 43.624 1.00 53.54 73 ALA C N 1
ATOM 1705 C C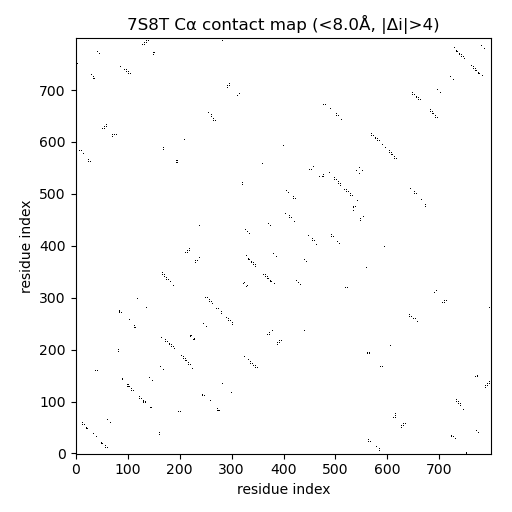A . ALA C 1 73 ? 7.674 -2.407 44.821 1.00 54.64 73 ALA C CA 1
ATOM 1706 C C . ALA C 1 73 ? 8.031 -0.928 44.887 1.00 54.67 73 ALA C C 1
ATOM 1707 O O . ALA C 1 73 ? 7.979 -0.309 45.959 1.00 55.43 73 ALA C O 1
ATOM 1709 N N . LEU C 1 74 ? 8.388 -0.339 43.745 1.00 54.23 74 LEU C N 1
ATOM 1710 C CA . LEU C 1 74 ? 8.787 1.063 43.753 1.00 54.63 74 LEU C CA 1
ATOM 1711 C C . LEU C 1 74 ? 7.586 1.973 44.043 1.00 54.82 74 LEU C C 1
ATOM 1712 O O . LEU C 1 74 ? 7.716 2.973 44.764 1.00 56.16 74 LEU C O 1
ATOM 1717 N N . PHE C 1 75 ? 6.413 1.668 43.464 1.00 52.53 75 PHE C N 1
ATOM 1718 C CA . PHE C 1 75 ? 5.205 2.412 43.833 1.00 52.26 75 PHE C CA 1
ATOM 1719 C C . PHE C 1 75 ? 4.911 2.273 45.321 1.00 54.61 75 PHE C C 1
ATOM 1720 O O . PHE C 1 75 ? 4.398 3.209 45.950 1.00 55.76 75 PHE C O 1
ATOM 1728 N N . TRP C 1 76 ? 5.216 1.106 45.894 1.00 54.96 76 TRP C N 1
ATOM 1729 C CA . TRP C 1 76 ? 5.029 0.910 47.328 1.00 54.61 76 TRP C CA 1
ATOM 1730 C C . TRP C 1 76 ? 5.954 1.825 48.117 1.00 56.17 76 TRP C C 1
ATOM 1731 O O . TRP C 1 76 ? 5.564 2.403 49.144 1.00 56.77 76 TRP C O 1
ATOM 1742 N N . GLU C 1 77 ? 7.186 1.979 47.640 1.00 56.20 77 GLU C N 1
ATOM 1743 C CA . GLU C 1 77 ? 8.111 2.892 48.300 1.00 57.90 77 GLU C CA 1
ATOM 1744 C C . GLU C 1 77 ? 7.613 4.329 48.207 1.00 58.37 77 GLU C C 1
ATOM 1745 O O . GLU C 1 77 ? 7.798 5.115 49.143 1.00 59.40 77 GLU C O 1
ATOM 1751 N N . LEU C 1 78 ? 6.976 4.693 47.089 1.00 57.22 78 LEU C N 1
ATOM 1752 C CA . LEU C 1 78 ? 6.402 6.037 46.986 1.00 56.35 78 LEU C CA 1
ATOM 1753 C C . LEU C 1 78 ? 5.279 6.236 47.995 1.00 58.03 78 LEU C C 1
ATOM 1754 O O . LEU C 1 78 ? 5.264 7.223 48.738 1.00 59.52 78 LEU C O 1
ATOM 1759 N N . ILE C 1 79 ? 4.327 5.305 48.040 1.00 57.65 79 ILE C N 1
ATOM 1760 C CA . ILE C 1 79 ? 3.204 5.487 48.958 1.00 58.11 79 ILE C CA 1
ATOM 1761 C C . ILE C 1 79 ? 3.670 5.472 50.414 1.00 59.79 79 ILE C C 1
ATOM 1762 O O . ILE C 1 79 ? 2.984 6.002 51.291 1.00 60.29 79 ILE C O 1
ATOM 1767 N N . ALA C 1 80 ? 4.832 4.887 50.709 1.00 60.83 80 ALA C N 1
ATOM 1768 C CA . ALA C 1 80 ? 5.243 4.823 52.115 1.00 62.34 80 ALA C CA 1
ATOM 1769 C C . ALA C 1 80 ? 5.571 6.214 52.684 1.00 63.31 80 ALA C C 1
ATOM 1770 O O . ALA C 1 80 ? 5.158 6.566 53.786 1.00 64.53 80 ALA C O 1
ATOM 1772 N N . ARG C 1 81 ? 6.317 6.942 51.868 1.00 63.56 81 ARG C N 1
ATOM 1773 C CA . ARG C 1 81 ? 6.775 8.275 52.245 1.00 64.03 81 ARG C CA 1
ATOM 1774 C C . ARG C 1 81 ? 5.977 9.254 51.411 1.00 64.60 81 ARG C C 1
ATOM 1775 O O . ARG C 1 81 ? 6.572 10.171 50.840 1.00 72.96 81 ARG C O 1
ATOM 1783 N N . LEU C 1 82 ? 4.704 8.973 51.222 1.00 62.42 82 LEU C N 1
ATOM 1784 C CA . LEU C 1 82 ? 3.841 9.971 50.582 1.00 60.95 82 LEU C CA 1
ATOM 1785 C C . LEU C 1 82 ? 2.816 10.213 51.655 1.00 61.49 82 LEU C C 1
ATOM 1786 O O . LEU C 1 82 ? 3.121 9.928 52.816 1.00 62.75 82 LEU C O 1
ATOM 1791 N N . ASP C 1 83 ? 1.626 10.622 51.277 1.00 60.63 83 ASP C N 1
ATOM 1792 C CA . ASP C 1 83 ? 0.706 11.028 52.333 1.00 61.03 83 ASP C CA 1
ATOM 1793 C C . ASP C 1 83 ? 0.460 9.944 53.381 1.00 61.65 83 ASP C C 1
ATOM 1794 O O . ASP C 1 83 ? 0.455 10.271 54.579 1.00 61.97 83 ASP C O 1
ATOM 1799 N N . PRO C 1 84 ? 0.248 8.677 53.006 1.00 61.34 84 PRO C N 1
ATOM 1800 C CA . PRO C 1 84 ? 0.059 7.642 54.029 1.00 61.49 84 PRO C CA 1
ATOM 1801 C C . PRO C 1 84 ? 1.333 7.387 54.817 1.00 62.11 84 PRO C C 1
ATOM 1802 O O . PRO C 1 84 ? 2.434 7.785 54.435 1.00 61.62 84 PRO C O 1
ATOM 1806 N N . GLU C 1 85 ? 1.162 6.690 55.934 1.00 62.79 85 GLU C N 1
ATOM 1807 C CA . GLU C 1 85 ? 2.215 6.469 56.917 1.00 63.74 85 GLU C CA 1
ATOM 1808 C C . GLU C 1 85 ? 2.853 5.101 56.719 1.00 63.21 85 GLU C C 1
ATOM 1809 O O . GLU C 1 85 ? 2.153 4.085 56.672 1.00 62.42 85 GLU C O 1
ATOM 1815 N N . GLN C 1 86 ? 4.180 5.081 56.599 1.00 63.11 86 GLN C N 1
ATOM 1816 C CA . GLN C 1 86 ? 4.923 3.833 56.519 1.00 62.77 86 GLN C CA 1
ATOM 1817 C C . GLN C 1 86 ? 5.159 3.206 57.892 1.00 63.66 86 GLN C C 1
ATOM 1818 O O . GLN C 1 86 ? 6.035 2.341 58.038 1.00 64.21 86 GLN C O 1
ATOM 1824 N N . ALA C 1 87 ? 4.410 3.664 58.902 1.00 63.25 87 ALA C N 1
ATOM 1825 C CA . ALA C 1 87 ? 4.407 3.073 60.236 1.00 63.18 87 ALA C CA 1
ATOM 1826 C C . ALA C 1 87 ? 3.456 1.894 60.385 1.00 63.82 87 ALA C C 1
ATOM 1827 O O . ALA C 1 87 ? 3.593 1.129 61.349 1.00 65.03 87 ALA C O 1
ATOM 1829 N N . ALA C 1 88 ? 2.497 1.743 59.472 1.00 64.69 88 ALA C N 1
ATOM 1830 C CA . ALA C 1 88 ? 1.600 0.601 59.510 1.00 66.02 88 ALA C CA 1
ATOM 1831 C C . ALA C 1 88 ? 2.254 -0.660 58.956 1.00 66.01 88 ALA C C 1
ATOM 1832 O O . ALA C 1 88 ? 1.978 -1.744 59.448 1.00 65.52 88 ALA C O 1
ATOM 1834 N N . HIS C 1 89 ? 3.133 -0.568 57.963 1.00 65.73 89 HIS C N 1
ATOM 1835 C CA . HIS C 1 89 ? 3.806 -1.758 57.435 1.00 65.72 89 HIS C CA 1
ATOM 1836 C C . HIS C 1 89 ? 4.927 -2.225 58.310 1.00 66.25 89 HIS C C 1
ATOM 1837 O O . HIS C 1 89 ? 5.528 -3.263 58.011 1.00 67.05 89 HIS C O 1
ATOM 1844 N N . ALA C 1 90 ? 5.177 -1.525 59.390 1.00 65.99 90 ALA C N 1
ATOM 1845 C CA . ALA C 1 90 ? 6.316 -1.868 60.190 1.00 66.24 90 ALA C CA 1
ATOM 1846 C C . ALA C 1 90 ? 5.910 -2.474 61.503 1.00 66.66 90 ALA C C 1
ATOM 1847 O O . ALA C 1 90 ? 6.699 -3.207 62.104 1.00 67.00 90 ALA C O 1
ATOM 1849 N N . LYS C 1 91 ? 4.694 -2.184 61.940 1.00 65.17 91 LYS C N 1
ATOM 1850 C CA . LYS C 1 91 ? 4.122 -2.787 63.132 1.00 64.45 91 LYS C CA 1
ATOM 1851 C C . LYS C 1 91 ? 3.102 -3.853 62.734 1.00 63.77 91 LYS C C 1
ATOM 1852 O O . LYS C 1 91 ? 2.054 -4.026 63.350 1.00 62.82 91 LYS C O 1
ATOM 1858 N N . GLU C 1 92 ? 3.409 -4.525 61.625 1.00 64.47 92 GLU C N 1
ATOM 1859 C CA . GLU C 1 92 ? 2.575 -5.599 61.093 1.00 66.51 92 GLU C CA 1
ATOM 1860 C C . GLU C 1 92 ? 3.315 -6.924 60.960 1.00 65.12 92 GLU C C 1
ATOM 1861 O O . GLU C 1 92 ? 2.663 -7.969 61.005 1.00 64.42 92 GLU C O 1
ATOM 1867 N N . ALA C 1 93 ? 4.634 -6.930 60.733 1.00 65.80 93 ALA C N 1
ATOM 1868 C CA . ALA C 1 93 ? 5.364 -8.190 60.659 1.00 65.58 93 ALA C CA 1
ATOM 1869 C C . ALA C 1 93 ? 5.314 -8.941 61.981 1.00 64.45 93 ALA C C 1
ATOM 1870 O O . ALA C 1 93 ? 5.500 -10.163 61.999 1.00 65.06 93 ALA C O 1
ATOM 1872 N N . VAL C 1 94 ? 5.068 -8.233 63.084 1.00 63.12 94 VAL C N 1
ATOM 1873 C CA . VAL C 1 94 ? 4.865 -8.874 64.378 1.00 63.78 94 VAL C CA 1
ATOM 1874 C C . VAL C 1 94 ? 3.404 -9.272 64.557 1.00 63.50 94 VAL C C 1
ATOM 1875 O O . VAL C 1 94 ? 3.108 -10.189 65.335 1.00 63.41 94 VAL C O 1
ATOM 1879 N N . GLU C 1 95 ? 2.475 -8.588 63.886 1.00 63.20 95 GLU C N 1
ATOM 1880 C CA . GLU C 1 95 ? 1.082 -9.002 63.953 1.00 63.64 95 GLU C CA 1
ATOM 1881 C C . GLU C 1 95 ? 0.852 -10.225 63.082 1.00 62.79 95 GLU C C 1
ATOM 1882 O O . GLU C 1 95 ? -0.124 -10.955 63.287 1.00 62.94 95 GLU C O 1
ATOM 1888 N N . LYS C 1 96 ? 1.738 -10.444 62.110 1.00 61.81 96 LYS C N 1
ATOM 1889 C CA . LYS C 1 96 ? 1.798 -11.715 61.403 1.00 62.12 96 LYS C CA 1
ATOM 1890 C C . LYS C 1 96 ? 2.300 -12.807 62.334 1.00 62.58 96 LYS C C 1
ATOM 1891 O O . LYS C 1 96 ? 1.730 -13.900 62.385 1.00 62.67 96 LYS C O 1
ATOM 1897 N N . TYR C 1 97 ? 3.355 -12.504 63.098 1.00 62.87 97 TYR C N 1
ATOM 1898 C CA . TYR C 1 97 ? 3.995 -13.373 64.085 1.00 62.29 97 TYR C CA 1
ATOM 1899 C C . TYR C 1 97 ? 2.969 -14.133 64.921 1.00 62.95 97 TYR C C 1
ATOM 1900 O O . TYR C 1 97 ? 3.290 -15.161 65.525 1.00 63.55 97 TYR C O 1
ATOM 1909 N N . ARG C 1 98 ? 1.730 -13.634 64.953 1.00 62.45 98 ARG C N 1
ATOM 1910 C CA . ARG C 1 98 ? 0.631 -14.222 65.709 1.00 64.84 98 ARG C CA 1
ATOM 1911 C C . ARG C 1 98 ? 0.194 -15.567 65.145 1.00 67.64 98 ARG C C 1
ATOM 1912 O O . ARG C 1 98 ? -0.709 -16.197 65.708 1.00 66.98 98 ARG C O 1
ATOM 1914 N N . LEU C 1 99 ? 0.814 -16.015 64.054 1.00 64.74 99 LEU C N 1
ATOM 1915 C CA . LEU C 1 99 ? 0.579 -17.334 63.471 1.00 64.28 99 LEU C CA 1
ATOM 1916 C C . LEU C 1 99 ? 1.772 -18.183 63.900 1.00 65.31 99 LEU C C 1
ATOM 1917 O O . LEU C 1 99 ? 2.809 -18.224 63.240 1.00 64.31 99 LEU C O 1
ATOM 1922 N N . ILE C 1 100 ? 1.626 -18.818 65.063 1.00 66.54 100 ILE C N 1
ATOM 1923 C CA . ILE C 1 100 ? 2.699 -19.550 65.727 1.00 66.11 100 ILE C CA 1
ATOM 1924 C C . ILE C 1 100 ? 3.875 -18.621 66.002 1.00 66.61 100 ILE C C 1
ATOM 1925 O O . ILE C 1 100 ? 3.754 -17.679 66.788 1.00 66.93 100 ILE C O 1
ATOM 1927 N N . LYS D 1 21 ? -35.249 -25.473 34.474 1.00 67.23 21 LYS D N 1
ATOM 1928 C CA . LYS D 1 21 ? -36.562 -25.148 35.022 1.00 65.08 21 LYS D CA 1
ATOM 1929 C C . LYS D 1 21 ? -37.651 -25.179 33.950 1.00 64.09 21 LYS D C 1
ATOM 1930 O O . LYS D 1 21 ? -38.719 -25.757 34.157 1.00 63.59 21 LYS D O 1
ATOM 1932 N N . MET D 1 22 ? -37.375 -24.524 32.820 1.00 64.54 22 MET D N 1
ATOM 1933 C CA . MET D 1 22 ? -38.277 -24.441 31.673 1.00 65.89 22 MET D CA 1
ATOM 1934 C C . MET D 1 22 ? -39.559 -23.678 31.992 1.00 65.45 22 MET D C 1
ATOM 1935 O O . MET D 1 22 ? -40.358 -23.403 31.091 1.00 64.85 22 MET D O 1
ATOM 1940 N N . THR D 1 23 ? -39.771 -23.343 33.266 1.00 64.83 23 THR D N 1
ATOM 1941 C CA . THR D 1 23 ? -40.892 -22.503 33.686 1.00 64.36 23 THR D CA 1
ATOM 1942 C C . THR D 1 23 ? -40.556 -21.538 34.811 1.00 64.28 23 THR D C 1
ATOM 1943 O O . THR D 1 23 ? -41.212 -20.495 34.908 1.00 63.46 23 THR D O 1
ATOM 1947 N N . ASP D 1 24 ? -39.557 -21.817 35.647 1.00 64.06 24 ASP D N 1
ATOM 1948 C CA . ASP D 1 24 ? -39.278 -20.955 36.787 1.00 63.00 24 ASP D CA 1
ATOM 1949 C C . ASP D 1 24 ? -38.219 -19.925 36.443 1.00 63.75 24 ASP D C 1
ATOM 1950 O O . ASP D 1 24 ? -38.541 -18.757 36.197 1.00 63.47 24 ASP D O 1
ATOM 1955 N N . THR D 1 25 ? -36.954 -20.344 36.404 1.00 64.54 25 THR D N 1
ATOM 1956 C CA . THR D 1 25 ? -35.913 -19.359 36.146 1.00 65.02 25 THR D CA 1
ATOM 1957 C C . THR D 1 25 ? -35.512 -19.293 34.680 1.00 66.07 25 THR D C 1
ATOM 1958 O O . THR D 1 25 ? -34.934 -18.295 34.244 1.00 67.28 25 THR D O 1
ATOM 1962 N N . GLU D 1 26 ? -35.898 -20.276 33.858 1.00 65.44 26 GLU D N 1
ATOM 1963 C CA . GLU D 1 26 ? -35.471 -20.311 32.421 1.00 66.05 26 GLU D CA 1
ATOM 1964 C C . GLU D 1 26 ? -36.521 -19.606 31.568 1.00 65.08 26 GLU D C 1
ATOM 1965 O O . GLU D 1 26 ? -36.196 -19.259 30.427 1.00 64.74 26 GLU D O 1
ATOM 1971 N N . LEU D 1 27 ? -37.733 -19.461 32.082 1.00 64.36 27 LEU D N 1
ATOM 1972 C CA . LEU D 1 27 ? -38.839 -18.743 31.458 1.00 63.65 27 LEU D CA 1
ATOM 1973 C C . LEU D 1 27 ? -39.260 -17.468 32.168 1.00 61.21 27 LEU D C 1
ATOM 1974 O O . LEU D 1 27 ? -39.384 -16.428 31.519 1.00 60.16 27 LEU D O 1
ATOM 1979 N N . ALA D 1 28 ? -39.476 -17.490 33.483 1.00 60.71 28 ALA D N 1
ATOM 1980 C CA . ALA D 1 28 ? -40.083 -16.307 34.089 1.00 58.81 28 ALA D CA 1
ATOM 1981 C C . ALA D 1 28 ? -39.083 -15.170 34.258 1.00 58.41 28 ALA D C 1
ATOM 1982 O O . ALA D 1 28 ? -39.332 -14.037 33.823 1.00 57.41 28 ALA D O 1
ATOM 1984 N N . ARG D 1 29 ? -37.922 -15.474 34.837 1.00 59.48 29 ARG D N 1
ATOM 1985 C CA . ARG D 1 29 ? -36.888 -14.466 35.036 1.00 58.35 29 ARG D CA 1
ATOM 1986 C C . ARG D 1 29 ? -36.423 -13.890 33.708 1.00 57.26 29 ARG D C 1
ATOM 1987 O O . ARG D 1 29 ? -36.098 -12.702 33.621 1.00 57.03 29 ARG D O 1
ATOM 1995 N N . SER D 1 30 ? -36.401 -14.711 32.661 1.00 56.87 30 SER D N 1
ATOM 1996 C CA . SER D 1 30 ? -36.033 -14.215 31.342 1.00 56.54 30 SER D CA 1
ATOM 1997 C C . SER D 1 30 ? -37.015 -13.157 30.863 1.00 56.21 30 SER D C 1
ATOM 1998 O O . SER D 1 30 ? -36.623 -12.191 30.202 1.00 55.67 30 SER D O 1
ATOM 2001 N N . ILE D 1 31 ? -38.296 -13.320 31.191 1.00 56.66 31 ILE D N 1
ATOM 2002 C CA . ILE D 1 31 ? -39.307 -12.354 30.781 1.00 55.95 31 ILE D CA 1
ATOM 2003 C C . ILE D 1 31 ? -39.191 -11.075 31.616 1.00 55.44 31 ILE D C 1
ATOM 2004 O O . ILE D 1 31 ? -39.412 -9.957 31.120 1.00 55.43 31 ILE D O 1
ATOM 2009 N N . ARG D 1 32 ? -38.831 -11.214 32.893 1.00 55.19 32 ARG D N 1
ATOM 2010 C CA . ARG D 1 32 ? -38.515 -10.024 33.679 1.00 54.59 32 ARG D CA 1
ATOM 2011 C C . ARG D 1 32 ? -37.378 -9.248 33.034 1.00 54.67 32 ARG D C 1
ATOM 2012 O O . ARG D 1 32 ? -37.448 -8.020 32.874 1.00 54.71 32 ARG D O 1
ATOM 2020 N N . LEU D 1 33 ? -36.348 -9.971 32.598 1.00 54.72 33 LEU D N 1
ATOM 2021 C CA . LEU D 1 33 ? -35.212 -9.354 31.925 1.00 55.30 33 LEU D CA 1
ATOM 2022 C C . LEU D 1 33 ? -35.633 -8.695 30.614 1.00 54.35 33 LEU D C 1
ATOM 2023 O O . LEU D 1 33 ? -35.146 -7.614 30.271 1.00 54.86 33 LEU D O 1
ATOM 2028 N N . ASN D 1 34 ? -36.530 -9.341 29.863 1.00 54.17 34 ASN D N 1
ATOM 2029 C CA . ASN D 1 34 ? -36.959 -8.800 28.574 1.00 54.20 34 ASN D CA 1
ATOM 2030 C C . ASN D 1 34 ? -37.741 -7.504 28.735 1.00 54.30 34 ASN D C 1
ATOM 2031 O O . ASN D 1 34 ? -37.565 -6.564 27.948 1.00 54.20 34 ASN D O 1
ATOM 2036 N N . ILE D 1 35 ? -38.608 -7.430 29.749 1.00 54.34 35 ILE D N 1
ATOM 2037 C CA . ILE D 1 35 ? -39.289 -6.167 30.026 1.00 54.15 35 ILE D CA 1
ATOM 2038 C C . ILE D 1 35 ? -38.273 -5.093 30.387 1.00 53.33 35 ILE D C 1
ATOM 2039 O O . ILE D 1 35 ? -38.356 -3.950 29.917 1.00 53.02 35 ILE D O 1
ATOM 2044 N N . GLU D 1 36 ? -37.298 -5.445 31.232 1.00 53.60 36 GLU D N 1
ATOM 2045 C CA . GLU D 1 36 ? -36.249 -4.492 31.589 1.00 53.46 36 GLU D CA 1
ATOM 2046 C C . GLU D 1 36 ? -35.515 -3.981 30.349 1.00 52.80 36 GLU D C 1
ATOM 2047 O O . GLU D 1 36 ? -35.249 -2.780 30.219 1.00 53.37 36 GLU D O 1
ATOM 2053 N N . ALA D 1 37 ? -35.199 -4.880 29.417 1.00 52.13 37 ALA D N 1
ATOM 2054 C CA . ALA D 1 37 ? -34.477 -4.496 28.206 1.00 51.83 37 ALA D CA 1
ATOM 2055 C C . ALA D 1 37 ? -35.322 -3.591 27.317 1.00 52.59 37 ALA D C 1
ATOM 2056 O O . ALA D 1 37 ? -34.805 -2.648 26.708 1.00 52.73 37 ALA D O 1
ATOM 2058 N N . GLU D 1 38 ? -36.619 -3.879 27.201 1.00 52.01 38 GLU D N 1
ATOM 2059 C CA . GLU D 1 38 ? -37.494 -3.013 26.414 1.00 52.06 38 GLU D CA 1
ATOM 2060 C C . GLU D 1 38 ? -37.566 -1.616 27.017 1.00 52.64 38 GLU D C 1
ATOM 2061 O O . GLU D 1 38 ? -37.554 -0.608 26.294 1.00 53.45 38 GLU D O 1
ATOM 2067 N N . LEU D 1 39 ? -37.632 -1.537 28.346 1.00 52.50 39 LEU D N 1
ATOM 2068 C CA . LEU D 1 39 ? -37.603 -0.234 29.000 1.00 52.37 39 LEU D CA 1
ATOM 2069 C C . LEU D 1 39 ? -36.285 0.470 28.711 1.00 52.60 39 LEU D C 1
ATOM 2070 O O . LEU D 1 39 ? -36.249 1.689 28.523 1.00 53.09 39 LEU D O 1
ATOM 2075 N N . ASP D 1 40 ? -35.192 -0.293 28.657 1.00 51.91 40 ASP D N 1
ATOM 2076 C CA . ASP D 1 40 ? -33.893 0.283 28.316 1.00 52.71 40 ASP D CA 1
ATOM 2077 C C . ASP D 1 40 ? -33.883 0.853 26.902 1.00 52.14 40 ASP D C 1
ATOM 2078 O O . ASP D 1 40 ? -33.310 1.919 26.659 1.00 52.98 40 ASP D O 1
ATOM 2083 N N . ALA D 1 41 ? -34.502 0.153 25.954 1.00 51.95 41 ALA D N 1
ATOM 2084 C CA . ALA D 1 41 ? -34.544 0.650 24.579 1.00 52.24 41 ALA D CA 1
ATOM 2085 C C . ALA D 1 41 ? -35.347 1.942 24.482 1.00 52.50 41 ALA D C 1
ATOM 2086 O O . ALA D 1 41 ? -34.924 2.907 23.823 1.00 53.36 41 ALA D O 1
ATOM 2088 N N . ILE D 1 42 ? -36.501 1.988 25.153 1.00 52.19 42 ILE D N 1
ATOM 2089 C CA . ILE D 1 42 ? -37.305 3.209 25.132 1.00 53.08 42 ILE D CA 1
ATOM 2090 C C . ILE D 1 42 ? -36.551 4.349 25.804 1.00 53.62 42 ILE D C 1
ATOM 2091 O O . ILE D 1 42 ? -36.584 5.493 25.340 1.00 54.23 42 ILE D O 1
ATOM 2096 N N . ASN D 1 43 ? -35.859 4.056 26.907 1.00 53.58 43 ASN D N 1
ATOM 2097 C CA . ASN D 1 43 ? -35.084 5.084 27.595 1.00 53.86 43 ASN D CA 1
ATOM 2098 C C . ASN D 1 43 ? -33.947 5.608 26.730 1.00 54.40 43 ASN D C 1
ATOM 2099 O O . ASN D 1 43 ? -33.655 6.806 26.742 1.00 55.50 43 ASN D O 1
ATOM 2104 N N . LEU D 1 44 ? -33.273 4.726 25.992 1.00 53.82 44 LEU D N 1
ATOM 2105 C CA . LEU D 1 44 ? -32.192 5.190 25.129 1.00 54.58 44 LEU D CA 1
ATOM 2106 C C . LEU D 1 44 ? -32.731 6.097 24.033 1.00 55.74 44 LEU D C 1
ATOM 2107 O O . LEU D 1 44 ? -32.147 7.147 23.738 1.00 56.67 44 LEU D O 1
ATOM 2112 N N . TYR D 1 45 ? -33.858 5.722 23.425 1.00 55.41 45 TYR D N 1
ATOM 2113 C CA . TYR D 1 45 ? -34.418 6.589 22.391 1.00 55.36 45 TYR D CA 1
ATOM 2114 C C . TYR D 1 45 ? -34.926 7.903 22.983 1.00 56.17 45 TYR D C 1
ATOM 2115 O O . TYR D 1 45 ? -34.859 8.948 22.324 1.00 58.09 45 TYR D O 1
ATOM 2124 N N . ALA D 1 46 ? -35.424 7.874 24.223 1.00 55.57 46 ALA D N 1
ATOM 2125 C CA . ALA D 1 46 ? -35.819 9.102 24.906 1.00 56.43 46 ALA D CA 1
ATOM 2126 C C . ALA D 1 46 ? -34.613 9.981 25.208 1.00 57.84 46 ALA D C 1
ATOM 2127 O O . ALA D 1 46 ? -34.725 11.210 25.224 1.00 59.37 46 ALA D O 1
ATOM 2129 N N . ALA D 1 47 ? -33.469 9.374 25.503 1.00 57.13 47 ALA D N 1
ATOM 2130 C CA . ALA D 1 47 ? -32.245 10.149 25.649 1.00 58.19 47 ALA D CA 1
ATOM 2131 C C . ALA D 1 47 ? -31.813 10.745 24.317 1.00 58.47 47 ALA D C 1
ATOM 2132 O O . ALA D 1 47 ? -31.239 11.840 24.282 1.00 59.85 47 ALA D O 1
ATOM 2134 N N . HIS D 1 48 ? -32.087 10.042 23.217 1.00 57.47 48 HIS D N 1
ATOM 2135 C CA . HIS D 1 48 ? -31.720 10.534 21.894 1.00 58.22 48 HIS D CA 1
ATOM 2136 C C . HIS D 1 48 ? -32.675 11.595 21.357 1.00 58.96 48 HIS D C 1
ATOM 2137 O O . HIS D 1 48 ? -32.292 12.344 20.451 1.00 59.94 48 HIS D O 1
ATOM 2144 N N . ILE D 1 49 ? -33.901 11.683 21.879 1.00 58.86 49 ILE D N 1
ATOM 2145 C CA . ILE D 1 49 ? -34.759 12.796 21.477 1.00 59.65 49 ILE D CA 1
ATOM 2146 C C . ILE D 1 49 ? -34.206 14.101 22.044 1.00 60.68 49 ILE D C 1
ATOM 2147 O O . ILE D 1 49 ? -34.387 15.171 21.449 1.00 61.97 49 ILE D O 1
ATOM 2152 N N . ASP D 1 50 ? -33.516 14.042 23.185 1.00 60.02 50 ASP D N 1
ATOM 2153 C CA . ASP D 1 50 ? -32.936 15.222 23.812 1.00 61.20 50 ASP D CA 1
ATOM 2154 C C . ASP D 1 50 ? -31.490 15.453 23.393 1.00 63.17 50 ASP D C 1
ATOM 2155 O O . ASP D 1 50 ? -30.759 16.160 24.097 1.00 64.29 50 ASP D O 1
ATOM 2160 N N . ALA D 1 51 ? -31.054 14.868 22.271 1.00 63.93 51 ALA D N 1
ATOM 2161 C CA . ALA D 1 51 ? -29.688 15.064 21.799 1.00 64.16 51 ALA D CA 1
ATOM 2162 C C . ALA D 1 51 ? -29.615 15.424 20.318 1.00 64.36 51 ALA D C 1
ATOM 2163 O O . ALA D 1 51 ? -28.529 15.365 19.735 1.00 64.82 51 ALA D O 1
ATOM 2165 N N . THR D 1 52 ? -30.731 15.795 19.692 1.00 63.61 52 THR D N 1
ATOM 2166 C CA . THR D 1 52 ? -30.694 16.252 18.309 1.00 64.69 52 THR D CA 1
ATOM 2167 C C . THR D 1 52 ? -31.980 17.010 18.016 1.00 65.37 52 THR D C 1
ATOM 2168 O O . THR D 1 52 ? -32.936 16.976 18.796 1.00 65.76 52 THR D O 1
ATOM 2172 N N . ASP D 1 53 ? -31.987 17.702 16.870 1.00 65.57 53 ASP D N 1
ATOM 2173 C CA . ASP D 1 53 ? -33.161 18.407 16.363 1.00 64.92 53 ASP D CA 1
ATOM 2174 C C . ASP D 1 53 ? -33.408 18.140 14.877 1.00 62.17 53 ASP D C 1
ATOM 2175 O O . ASP D 1 53 ? -33.853 19.034 14.154 1.00 62.85 53 ASP D O 1
ATOM 2180 N N . ASN D 1 54 ? -33.134 16.926 14.402 1.00 60.25 54 ASN D N 1
ATOM 2181 C CA . ASN D 1 54 ? -33.429 16.539 13.026 1.00 56.24 54 ASN D CA 1
ATOM 2182 C C . ASN D 1 54 ? -34.824 15.930 12.957 1.00 53.69 54 ASN D C 1
ATOM 2183 O O . ASN D 1 54 ? -35.340 15.404 13.945 1.00 53.15 54 ASN D O 1
ATOM 2188 N N . GLU D 1 55 ? -35.426 15.997 11.770 1.00 53.10 55 GLU D N 1
ATOM 2189 C CA . GLU D 1 55 ? -36.805 15.554 11.598 1.00 53.15 55 GLU D CA 1
ATOM 2190 C C . GLU D 1 55 ? -36.891 14.127 11.071 1.00 53.14 55 GLU D C 1
ATOM 2191 O O . GLU D 1 55 ? -37.823 13.392 11.428 1.00 53.39 55 GLU D O 1
ATOM 2197 N N . ASP D 1 56 ? -35.921 13.706 10.260 1.00 52.80 56 ASP D N 1
ATOM 2198 C CA . ASP D 1 56 ? -35.851 12.306 9.867 1.00 52.19 56 ASP D CA 1
ATOM 2199 C C . ASP D 1 56 ? -35.607 11.442 11.098 1.00 52.78 56 ASP D C 1
ATOM 2200 O O . ASP D 1 56 ? -36.273 10.416 11.311 1.00 53.61 56 ASP D O 1
ATOM 2205 N N . ALA D 1 57 ? -34.635 11.851 11.914 1.00 52.05 57 ALA D N 1
ATOM 2206 C CA . ALA D 1 57 ? -34.355 11.168 13.169 1.00 51.31 57 ALA D CA 1
ATOM 2207 C C . ALA D 1 57 ? -35.570 11.168 14.086 1.00 51.75 57 ALA D C 1
ATOM 2208 O O . ALA D 1 57 ? -35.892 10.142 14.689 1.00 53.27 57 ALA D O 1
ATOM 2210 N N . LYS D 1 58 ? -36.254 12.312 14.227 1.00 51.25 58 LYS D N 1
ATOM 2211 C CA . LYS D 1 58 ? -37.413 12.327 15.118 1.00 52.34 58 LYS D CA 1
ATOM 2212 C C . LYS D 1 58 ? -38.462 11.341 14.627 1.00 52.90 58 LYS D C 1
ATOM 2213 O O . LYS D 1 58 ? -39.019 10.578 15.418 1.00 53.12 58 LYS D O 1
ATOM 2219 N N . ALA D 1 59 ? -38.708 11.302 13.314 1.00 52.76 59 ALA D N 1
ATOM 2220 C CA . ALA D 1 59 ? -39.757 10.430 12.801 1.00 53.83 59 ALA D CA 1
ATOM 2221 C C . ALA D 1 59 ? -39.418 8.966 13.051 1.00 53.86 59 ALA D C 1
ATOM 2222 O O . ALA D 1 59 ? -40.221 8.226 13.640 1.00 54.40 59 ALA D O 1
ATOM 2224 N N . ILE D 1 60 ? -38.204 8.541 12.675 1.00 52.98 60 ILE D N 1
ATOM 2225 C CA . ILE D 1 60 ? -37.917 7.112 12.805 1.00 53.06 60 ILE D CA 1
ATOM 2226 C C . ILE D 1 60 ? -37.754 6.728 14.266 1.00 53.43 60 ILE D C 1
ATOM 2227 O O . ILE D 1 60 ? -38.105 5.610 14.660 1.00 54.06 60 ILE D O 1
ATOM 2232 N N . LEU D 1 61 ? -37.233 7.635 15.098 1.00 52.78 61 LEU D N 1
ATOM 2233 C CA . LEU D 1 61 ? -37.079 7.337 16.515 1.00 51.91 61 LEU D CA 1
ATOM 2234 C C . LEU D 1 61 ? -38.428 7.239 17.206 1.00 53.08 61 LEU D C 1
ATOM 2235 O O . LEU D 1 61 ? -38.621 6.378 18.067 1.00 53.52 61 LEU D O 1
ATOM 2240 N N . GLN D 1 62 ? -39.381 8.095 16.836 1.00 52.89 62 GLN D N 1
ATOM 2241 C CA . GLN D 1 62 ? -40.712 7.984 17.415 1.00 53.19 62 GLN D CA 1
ATOM 2242 C C . GLN D 1 62 ? -41.379 6.690 16.977 1.00 53.78 62 GLN D C 1
ATOM 2243 O O . GLN D 1 62 ? -42.047 6.029 17.780 1.00 54.28 62 GLN D O 1
ATOM 2249 N N . HIS D 1 63 ? -41.151 6.274 15.729 1.00 53.95 63 HIS D N 1
ATOM 2250 C CA . HIS D 1 63 ? -41.720 5.008 15.274 1.00 55.34 63 HIS D CA 1
ATOM 2251 C C . HIS D 1 63 ? -41.154 3.825 16.054 1.00 54.78 63 HIS D C 1
ATOM 2252 O O . HIS D 1 63 ? -41.906 2.996 16.588 1.00 55.17 63 HIS D O 1
ATOM 2259 N N . VAL D 1 64 ? -39.823 3.725 16.123 1.00 54.18 64 VAL D N 1
ATOM 2260 C CA . VAL D 1 64 ? -39.216 2.593 16.819 1.00 53.49 64 VAL D CA 1
ATOM 2261 C C . VAL D 1 64 ? -39.540 2.626 18.309 1.00 53.55 64 VAL D C 1
ATOM 2262 O O . VAL D 1 64 ? -39.764 1.580 18.918 1.00 54.12 64 VAL D O 1
ATOM 2266 N N . MET D 1 65 ? -39.594 3.813 18.921 1.00 53.85 65 MET D N 1
ATOM 2267 C CA . MET D 1 65 ? -39.940 3.899 20.339 1.00 53.95 65 MET D CA 1
ATOM 2268 C C . MET D 1 65 ? -41.376 3.453 20.583 1.00 55.39 65 MET D C 1
ATOM 2269 O O . MET D 1 65 ? -41.659 2.760 21.568 1.00 56.38 65 MET D O 1
ATOM 2274 N N . ASP D 1 66 ? -42.297 3.838 19.696 1.00 56.27 66 ASP D N 1
ATOM 2275 C CA . ASP D 1 66 ? -43.683 3.405 19.829 1.00 56.74 66 ASP D CA 1
ATOM 2276 C C . ASP D 1 66 ? -43.784 1.887 19.716 1.00 57.16 66 ASP D C 1
ATOM 2277 O O . ASP D 1 66 ? -44.490 1.232 20.500 1.00 57.04 66 ASP D O 1
ATOM 2282 N N . GLU D 1 67 ? -43.030 1.304 18.782 1.00 55.92 67 GLU D N 1
ATOM 2283 C CA . GLU D 1 67 ? -43.041 -0.148 18.631 1.00 55.79 67 GLU D CA 1
ATOM 2284 C C . GLU D 1 67 ? -42.409 -0.849 19.834 1.00 55.76 67 GLU D C 1
ATOM 2285 O O . GLU D 1 67 ? -42.868 -1.922 20.243 1.00 56.64 67 GLU D O 1
ATOM 2291 N N . GLU D 1 68 ? -41.362 -0.241 20.401 1.00 55.24 68 GLU D N 1
ATOM 2292 C CA . GLU D 1 68 ? -40.737 -0.824 21.617 1.00 54.30 68 GLU D CA 1
ATOM 2293 C C . GLU D 1 68 ? -41.764 -0.804 22.753 1.00 54.71 68 GLU D C 1
ATOM 2294 O O . GLU D 1 68 ? -41.833 -1.797 23.501 1.00 55.25 68 GLU D O 1
ATOM 2300 N N . ARG D 1 69 ? -42.529 0.286 22.872 1.00 54.22 69 ARG D N 1
ATOM 2301 C CA . ARG D 1 69 ? -43.557 0.347 23.905 1.00 55.85 69 ARG D CA 1
ATOM 2302 C C . ARG D 1 69 ? -44.582 -0.760 23.700 1.00 55.18 69 ARG D C 1
ATOM 2303 O O . ARG D 1 69 ? -45.049 -1.379 24.666 1.00 54.78 69 ARG D O 1
ATOM 2311 N N . GLU D 1 70 ? -44.932 -1.033 22.439 1.00 55.66 70 GLU D N 1
ATOM 2312 C CA . GLU D 1 70 ? -45.801 -2.174 22.156 1.00 56.03 70 GLU D CA 1
ATOM 2313 C C . GLU D 1 70 ? -45.166 -3.479 22.632 1.00 54.92 70 GLU D C 1
ATOM 2314 O O . GLU D 1 70 ? -45.840 -4.331 23.229 1.00 55.38 70 GLU D O 1
ATOM 2320 N N . HIS D 1 71 ? -43.864 -3.645 22.384 1.00 54.00 71 HIS D N 1
ATOM 2321 C CA . HIS D 1 71 ? -43.144 -4.832 22.846 1.00 54.20 71 HIS D CA 1
ATOM 2322 C C . HIS D 1 71 ? -43.219 -4.966 24.362 1.00 55.33 71 HIS D C 1
ATOM 2323 O O . HIS D 1 71 ? -43.440 -6.061 24.899 1.00 56.10 71 HIS D O 1
ATOM 2330 N N . ALA D 1 72 ? -42.992 -3.858 25.070 1.00 55.17 72 ALA D N 1
ATOM 2331 C CA . ALA D 1 72 ? -42.996 -3.895 26.527 1.00 54.33 72 ALA D CA 1
ATOM 2332 C C . ALA D 1 72 ? -44.372 -4.264 27.055 1.00 55.42 72 ALA D C 1
ATOM 2333 O O . ALA D 1 72 ? -44.490 -5.044 28.004 1.00 56.45 72 ALA D O 1
ATOM 2335 N N . ALA D 1 73 ? -45.427 -3.724 26.441 1.00 54.90 73 ALA D N 1
ATOM 2336 C CA . ALA D 1 73 ? -46.779 -4.092 26.852 1.00 55.83 73 ALA D CA 1
ATOM 2337 C C . ALA D 1 73 ? -47.045 -5.576 26.619 1.00 56.52 73 ALA D C 1
ATOM 2338 O O . ALA D 1 73 ? -47.679 -6.245 27.450 1.00 56.52 73 ALA D O 1
ATOM 2340 N N . LEU D 1 74 ? -46.559 -6.113 25.498 1.00 56.81 74 LEU D N 1
ATOM 2341 C CA . LEU D 1 74 ? -46.786 -7.526 25.204 1.00 56.56 74 LEU D CA 1
ATOM 2342 C C . LEU D 1 74 ? -46.097 -8.414 26.233 1.00 56.97 74 LEU D C 1
ATOM 2343 O O . LEU D 1 74 ? -46.703 -9.348 26.773 1.00 57.39 74 LEU D O 1
ATOM 2348 N N . PHE D 1 75 ? -44.826 -8.130 26.525 1.00 56.03 75 PHE D N 1
ATOM 2349 C CA . PHE D 1 75 ? -44.124 -8.894 27.554 1.00 56.69 75 PHE D CA 1
ATOM 2350 C C . PHE D 1 75 ? -44.759 -8.716 28.928 1.00 57.65 75 PHE D C 1
ATOM 2351 O O . PHE D 1 75 ? -44.783 -9.662 29.725 1.00 58.98 75 PHE D O 1
ATOM 2359 N N . TRP D 1 76 ? -45.297 -7.527 29.216 1.00 57.37 76 TRP D N 1
ATOM 2360 C CA . TRP D 1 76 ? -45.930 -7.301 30.510 1.00 57.11 76 TRP D CA 1
ATOM 2361 C C . TRP D 1 76 ? -47.181 -8.148 30.675 1.00 58.65 76 TRP D C 1
ATOM 2362 O O . TRP D 1 76 ? -47.442 -8.672 31.760 1.00 59.87 76 TRP D O 1
ATOM 2373 N N . GLU D 1 77 ? -48.007 -8.253 29.640 1.00 59.97 77 GLU D N 1
ATOM 2374 C CA . GLU D 1 77 ? -49.142 -9.159 29.786 1.00 60.77 77 GLU D CA 1
ATOM 2375 C C . GLU D 1 77 ? -48.714 -10.622 29.770 1.00 60.65 77 GLU D C 1
ATOM 2376 O O . GLU D 1 77 ? -49.361 -11.451 30.415 1.00 60.45 77 GLU D O 1
ATOM 2382 N N . LEU D 1 78 ? -47.644 -10.971 29.048 1.00 60.50 78 LEU D N 1
ATOM 2383 C CA . LEU D 1 78 ? -47.178 -12.356 29.091 1.00 60.16 78 LEU D CA 1
ATOM 2384 C C . LEU D 1 78 ? -46.805 -12.749 30.515 1.00 60.61 78 LEU D C 1
ATOM 2385 O O . LEU D 1 78 ? -47.198 -13.815 31.000 1.00 62.14 78 LEU D O 1
ATOM 2390 N N . ILE D 1 79 ? -46.018 -11.908 31.191 1.00 60.04 79 ILE D N 1
ATOM 2391 C CA . ILE D 1 79 ? -45.680 -12.181 32.586 1.00 61.79 79 ILE D CA 1
ATOM 2392 C C . ILE D 1 79 ? -46.925 -12.069 33.463 1.00 62.24 79 ILE D C 1
ATOM 2393 O O . ILE D 1 79 ? -47.054 -12.775 34.470 1.00 62.48 79 ILE D O 1
ATOM 2398 N N . ALA D 1 80 ? -47.867 -11.197 33.087 1.00 62.21 80 ALA D N 1
ATOM 2399 C CA . ALA D 1 80 ? -49.115 -11.050 33.830 1.00 62.46 80 ALA D CA 1
ATOM 2400 C C . ALA D 1 80 ? -50.059 -12.225 33.604 1.00 63.06 80 ALA D C 1
ATOM 2401 O O . ALA D 1 80 ? -50.630 -12.765 34.558 1.00 63.38 80 ALA D O 1
ATOM 2403 N N . ARG D 1 81 ? -50.225 -12.647 32.349 1.00 63.19 81 ARG D N 1
ATOM 2404 C CA . ARG D 1 81 ? -51.136 -13.744 32.025 1.00 63.30 81 ARG D CA 1
ATOM 2405 C C . ARG D 1 81 ? -50.452 -15.090 32.173 1.00 63.40 81 ARG D C 1
ATOM 2406 O O . ARG D 1 81 ? -50.636 -16.006 31.367 1.00 63.29 81 ARG D O 1
ATOM 2414 N N . LEU D 1 82 ? -49.611 -15.187 33.195 1.00 63.59 82 LEU D N 1
ATOM 2415 C CA . LEU D 1 82 ? -48.849 -16.343 33.585 1.00 63.88 82 LEU D CA 1
ATOM 2416 C C . LEU D 1 82 ? -49.414 -16.841 34.920 1.00 63.66 82 LEU D C 1
ATOM 2417 O O . LEU D 1 82 ? -50.571 -16.557 35.263 1.00 64.12 82 LEU D O 1
ATOM 2422 N N . ASP D 1 83 ? -48.603 -17.577 35.670 1.00 63.60 83 ASP D N 1
ATOM 2423 C CA . ASP D 1 83 ? -48.989 -18.064 36.990 1.00 63.80 83 ASP D CA 1
ATOM 2424 C C . ASP D 1 83 ? -48.763 -17.024 38.085 1.00 63.28 83 ASP D C 1
ATOM 2425 O O . ASP D 1 83 ? -49.570 -16.958 39.023 1.00 60.95 83 ASP D O 1
ATOM 2430 N N . PRO D 1 84 ? -47.679 -16.200 38.038 1.00 64.07 84 PRO D N 1
ATOM 2431 C CA . PRO D 1 84 ? -47.576 -15.109 39.015 1.00 63.21 84 PRO D CA 1
ATOM 2432 C C . PRO D 1 84 ? -48.845 -14.277 39.039 1.00 62.90 84 PRO D C 1
ATOM 2433 O O . PRO D 1 84 ? -49.616 -14.286 38.076 1.00 63.15 84 PRO D O 1
ATOM 2437 N N . GLU D 1 85 ? -49.047 -13.511 40.097 1.00 63.13 85 GLU D N 1
ATOM 2438 C CA . GLU D 1 85 ? -50.338 -12.889 40.339 1.00 64.29 85 GLU D CA 1
ATOM 2439 C C . GLU D 1 85 ? -50.336 -11.461 39.822 1.00 64.69 85 GLU D C 1
ATOM 2440 O O . GLU D 1 85 ? -49.590 -10.613 40.320 1.00 64.58 85 GLU D O 1
ATOM 2446 N N . GLN D 1 86 ? -51.218 -11.189 38.863 1.00 63.91 86 GLN D N 1
ATOM 2447 C CA . GLN D 1 86 ? -51.463 -9.835 38.403 1.00 64.32 86 GLN D CA 1
ATOM 2448 C C . GLN D 1 86 ? -52.441 -9.120 39.308 1.00 65.15 86 GLN D C 1
ATOM 2449 O O . GLN D 1 86 ? -53.037 -8.105 38.922 1.00 65.65 86 GLN D O 1
ATOM 2455 N N . ALA D 1 87 ? -52.593 -9.658 40.522 1.00 65.16 87 ALA D N 1
ATOM 2456 C CA . ALA D 1 87 ? -53.437 -9.062 41.545 1.00 67.02 87 ALA D CA 1
ATOM 2457 C C . ALA D 1 87 ? -52.816 -7.821 42.159 1.00 67.18 87 ALA D C 1
ATOM 2458 O O . ALA D 1 87 ? -53.537 -7.013 42.751 1.00 68.41 87 ALA D O 1
ATOM 2460 N N . ALA D 1 88 ? -51.505 -7.639 42.022 1.00 66.99 88 ALA D N 1
ATOM 2461 C CA . ALA D 1 88 ? -50.931 -6.357 42.394 1.00 66.92 88 ALA D CA 1
ATOM 2462 C C . ALA D 1 88 ? -51.221 -5.343 41.301 1.00 66.82 88 ALA D C 1
ATOM 2463 O O . ALA D 1 88 ? -51.444 -4.160 41.584 1.00 66.56 88 ALA D O 1
ATOM 2465 N N . HIS D 1 89 ? -51.248 -5.811 40.057 1.00 66.54 89 HIS D N 1
ATOM 2466 C CA . HIS D 1 89 ? -51.616 -5.011 38.904 1.00 65.94 89 HIS D CA 1
ATOM 2467 C C . HIS D 1 89 ? -53.113 -4.971 38.662 1.00 65.73 89 HIS D C 1
ATOM 2468 O O . HIS D 1 89 ? -53.547 -4.513 37.599 1.00 66.06 89 HIS D O 1
ATOM 2475 N N . ALA D 1 90 ? -53.910 -5.435 39.622 1.00 64.90 90 ALA D N 1
ATOM 2476 C CA . ALA D 1 90 ? -55.338 -5.188 39.609 1.00 66.50 90 ALA D CA 1
ATOM 2477 C C . ALA D 1 90 ? -55.753 -4.237 40.706 1.00 67.23 90 ALA D C 1
ATOM 2478 O O . ALA D 1 90 ? -56.754 -3.531 40.551 1.00 68.15 90 ALA D O 1
ATOM 2480 N N . LYS D 1 91 ? -54.984 -4.175 41.787 1.00 66.32 91 LYS D N 1
ATOM 2481 C CA . LYS D 1 91 ? -55.224 -3.190 42.824 1.00 65.60 91 LYS D CA 1
ATOM 2482 C C . LYS D 1 91 ? -54.194 -2.049 42.826 1.00 66.04 91 LYS D C 1
ATOM 2483 O O . LYS D 1 91 ? -54.200 -1.259 43.775 1.00 67.25 91 LYS D O 1
ATOM 2489 N N . GLU D 1 92 ? -53.374 -1.942 41.797 1.00 66.07 92 GLU D N 1
ATOM 2490 C CA . GLU D 1 92 ? -52.382 -0.842 41.733 1.00 65.36 92 GLU D CA 1
ATOM 2491 C C . GLU D 1 92 ? -53.096 0.498 41.586 1.00 64.66 92 GLU D C 1
ATOM 2492 O O . GLU D 1 92 ? -52.724 1.439 42.283 1.00 64.86 92 GLU D O 1
ATOM 2498 N N . ALA D 1 93 ? -54.080 0.561 40.701 1.00 63.55 93 ALA D N 1
ATOM 2499 C CA . ALA D 1 93 ? -54.743 1.838 40.502 1.00 63.03 93 ALA D CA 1
ATOM 2500 C C . ALA D 1 93 ? -55.406 2.307 41.787 1.00 63.96 93 ALA D C 1
ATOM 2501 O O . ALA D 1 93 ? -55.591 3.513 41.973 1.00 63.53 93 ALA D O 1
ATOM 2503 N N . VAL D 1 94 ? -55.711 1.385 42.696 1.00 64.15 94 VAL D N 1
ATOM 2504 C CA . VAL D 1 94 ? -56.287 1.750 43.982 1.00 65.27 94 VAL D CA 1
ATOM 2505 C C . VAL D 1 94 ? -55.216 2.066 45.029 1.00 65.14 94 VAL D C 1
ATOM 2506 O O . VAL D 1 94 ? -55.417 2.952 45.867 1.00 64.74 94 VAL D O 1
ATOM 2510 N N . GLU D 1 95 ? -54.057 1.405 44.979 1.00 65.23 95 GLU D N 1
ATOM 2511 C CA . GLU D 1 95 ? -53.033 1.690 45.981 1.00 65.16 95 GLU D CA 1
ATOM 2512 C C . GLU D 1 95 ? -52.208 2.935 45.670 1.00 63.91 95 GLU D C 1
ATOM 2513 O O . GLU D 1 95 ? -51.643 3.526 46.597 1.00 63.13 95 GLU D O 1
ATOM 2519 N N . LYS D 1 96 ? -52.122 3.350 44.403 1.00 62.99 96 LYS D N 1
ATOM 2520 C CA . LYS D 1 96 ? -51.540 4.657 44.110 1.00 62.73 96 LYS D CA 1
ATOM 2521 C C . LYS D 1 96 ? -52.460 5.771 44.583 1.00 63.00 96 LYS D C 1
ATOM 2522 O O . LYS D 1 96 ? -51.997 6.787 45.112 1.00 62.34 96 LYS D O 1
ATOM 2528 N N . TYR D 1 97 ? -53.767 5.610 44.366 1.00 63.62 97 TYR D N 1
ATOM 2529 C CA . TYR D 1 97 ? -54.722 6.620 44.798 1.00 63.74 97 TYR D CA 1
ATOM 2530 C C . TYR D 1 97 ? -54.676 6.786 46.310 1.00 62.86 97 TYR D C 1
ATOM 2531 O O . TYR D 1 97 ? -55.059 7.842 46.824 1.00 63.94 97 TYR D O 1
ATOM 2540 N N . ARG D 1 98 ? -54.218 5.754 47.024 1.00 62.47 98 ARG D N 1
ATOM 2541 C CA . ARG D 1 98 ? -53.949 5.778 48.457 1.00 62.66 98 ARG D CA 1
ATOM 2542 C C . ARG D 1 98 ? -52.671 6.533 48.794 1.00 61.11 98 ARG D C 1
ATOM 2543 O O . ARG D 1 98 ? -52.352 6.686 49.978 1.00 61.61 98 ARG D O 1
ATOM 2551 N N . LEU D 1 99 ? -51.937 6.997 47.785 1.00 60.31 99 LEU D N 1
ATOM 2552 C CA . LEU D 1 99 ? -50.711 7.768 47.974 1.00 59.43 99 LEU D CA 1
ATOM 2553 C C . LEU D 1 99 ? -51.051 9.224 47.674 1.00 59.24 99 LEU D C 1
ATOM 2554 O O . LEU D 1 99 ? -50.910 9.700 46.546 1.00 59.19 99 LEU D O 1
ATOM 2559 N N . ILE D 1 100 ? -51.515 9.922 48.710 1.00 59.03 100 ILE D N 1
ATOM 2560 C CA . ILE D 1 100 ? -52.040 11.282 48.613 1.00 58.67 100 ILE D CA 1
ATOM 2561 C C . ILE D 1 100 ? -53.203 11.330 47.630 1.00 57.69 100 ILE D C 1
ATOM 2562 O O . ILE D 1 100 ? -54.250 10.726 47.870 1.00 58.21 100 ILE D O 1
ATOM 2564 N N . THR E 1 23 ? -1.721 -23.218 44.815 1.00 52.61 23 THR E N 1
ATOM 2565 C CA . THR E 1 23 ? -0.664 -22.411 45.409 1.00 53.40 23 THR E CA 1
ATOM 2566 C C . THR E 1 23 ? -0.544 -21.082 44.674 1.00 53.22 23 THR E C 1
ATOM 2567 O O . THR E 1 23 ? -0.110 -20.084 45.245 1.00 54.39 23 THR E O 1
ATOM 2571 N N . ASP E 1 24 ? -0.976 -21.077 43.413 1.00 52.78 24 ASP E N 1
ATOM 2572 C CA . ASP E 1 24 ? -0.823 -19.926 42.532 1.00 52.93 24 ASP E CA 1
ATOM 2573 C C . ASP E 1 24 ? -2.082 -19.065 42.584 1.00 53.79 24 ASP E C 1
ATOM 2574 O O . ASP E 1 24 ? -2.606 -18.800 43.671 1.00 53.84 24 ASP E O 1
ATOM 2579 N N . THR E 1 25 ? -2.593 -18.661 41.417 1.00 53.88 25 THR E N 1
ATOM 2580 C CA . THR E 1 25 ? -3.707 -17.722 41.289 1.00 53.96 25 THR E CA 1
ATOM 2581 C C . THR E 1 25 ? -4.907 -17.980 42.192 1.00 54.52 25 THR E C 1
ATOM 2582 O O . THR E 1 25 ? -5.771 -17.107 42.329 1.00 55.03 25 THR E O 1
ATOM 2586 N N . GLU E 1 26 ? -4.981 -19.148 42.825 1.00 54.73 26 GLU E N 1
ATOM 2587 C CA . GLU E 1 26 ? -6.091 -19.361 43.739 1.00 55.80 26 GLU E CA 1
ATOM 2588 C C . GLU E 1 26 ? -5.793 -18.820 45.131 1.00 55.54 26 GLU E C 1
ATOM 2589 O O . GLU E 1 26 ? -6.702 -18.303 45.789 1.00 55.31 26 GLU E O 1
ATOM 2595 N N . LEU E 1 27 ? -4.560 -18.949 45.619 1.00 54.85 27 LEU E N 1
ATOM 2596 C CA . LEU E 1 27 ? -4.226 -18.392 46.923 1.00 54.97 27 LEU E CA 1
ATOM 2597 C C . LEU E 1 27 ? -3.398 -17.115 46.860 1.00 53.86 27 LEU E C 1
ATOM 2598 O O . LEU E 1 27 ? -3.763 -16.125 47.495 1.00 53.74 27 LEU E O 1
ATOM 2603 N N . ALA E 1 28 ? -2.314 -17.085 46.078 1.00 53.65 28 ALA E N 1
ATOM 2604 C CA . ALA E 1 28 ? -1.419 -15.928 46.123 1.00 52.62 28 ALA E CA 1
ATOM 2605 C C . ALA E 1 28 ? -1.970 -14.741 45.344 1.00 52.93 28 ALA E C 1
ATOM 2606 O O . ALA E 1 28 ? -1.991 -13.609 45.844 1.00 53.29 28 ALA E O 1
ATOM 2608 N N . ARG E 1 29 ? -2.401 -14.982 44.109 1.00 52.18 29 ARG E N 1
ATOM 2609 C CA . ARG E 1 29 ? -3.011 -13.926 43.312 1.00 51.67 29 ARG E CA 1
ATOM 2610 C C . ARG E 1 29 ? -4.302 -13.455 43.961 1.00 51.84 29 ARG E C 1
ATOM 2611 O O . ARG E 1 29 ? -4.660 -12.279 43.861 1.00 51.96 29 ARG E O 1
ATOM 2619 N N . SER E 1 30 ? -5.018 -14.367 44.618 1.00 52.45 30 SER E N 1
ATOM 2620 C CA . SER E 1 30 ? -6.203 -13.976 45.370 1.00 52.09 30 SER E CA 1
ATOM 2621 C C . SER E 1 30 ? -5.826 -13.040 46.515 1.00 52.12 30 SER E C 1
ATOM 2622 O O . SER E 1 30 ? -6.579 -12.122 46.855 1.00 51.76 30 SER E O 1
ATOM 2625 N N . ILE E 1 31 ? -4.654 -13.245 47.122 1.00 52.24 31 ILE E N 1
ATOM 2626 C CA . ILE E 1 31 ? -4.226 -12.336 48.182 1.00 52.57 31 ILE E CA 1
ATOM 2627 C C . ILE E 1 31 ? -3.813 -10.990 47.585 1.00 52.27 31 ILE E C 1
ATOM 2628 O O . ILE E 1 31 ? -4.020 -9.937 48.200 1.00 52.19 31 ILE E O 1
ATOM 2633 N N . ARG E 1 32 ? -3.227 -10.994 46.386 1.00 52.00 32 ARG E N 1
ATOM 2634 C CA . ARG E 1 32 ? -3.023 -9.737 45.666 1.00 51.11 32 ARG E CA 1
ATOM 2635 C C . ARG E 1 32 ? -4.357 -9.036 45.418 1.00 51.54 32 ARG E C 1
ATOM 2636 O O . ARG E 1 32 ? -4.457 -7.806 45.516 1.00 53.38 32 ARG E O 1
ATOM 2644 N N . LEU E 1 33 ? -5.392 -9.812 45.089 1.00 51.68 33 LEU E N 1
ATOM 2645 C CA . LEU E 1 33 ? -6.737 -9.263 44.946 1.00 51.60 33 LEU E CA 1
ATOM 2646 C C . LEU E 1 33 ? -7.200 -8.641 46.252 1.00 51.67 33 LEU E C 1
ATOM 2647 O O . LEU E 1 33 ? -7.879 -7.610 46.260 1.00 52.61 33 LEU E O 1
ATOM 2652 N N . ASN E 1 34 ? -6.855 -9.275 47.367 1.00 51.43 34 ASN E N 1
ATOM 2653 C CA . ASN E 1 34 ? -7.220 -8.742 48.674 1.00 51.68 34 ASN E CA 1
ATOM 2654 C C . ASN E 1 34 ? -6.508 -7.415 48.940 1.00 50.97 34 ASN E C 1
ATOM 2655 O O . ASN E 1 34 ? -7.091 -6.496 49.530 1.00 51.65 34 ASN E O 1
ATOM 2660 N N . ILE E 1 35 ? -5.247 -7.299 48.511 1.00 49.88 35 ILE E N 1
ATOM 2661 C CA . ILE E 1 35 ? -4.550 -6.012 48.588 1.00 51.19 35 ILE E CA 1
ATOM 2662 C C . ILE E 1 35 ? -5.283 -4.971 47.753 1.00 51.48 35 ILE E C 1
ATOM 2663 O O . ILE E 1 35 ? -5.440 -3.814 48.164 1.00 52.21 35 ILE E O 1
ATOM 2668 N N . GLU E 1 36 ? -5.709 -5.361 46.549 1.00 50.58 36 GLU E N 1
ATOM 2669 C CA . GLU E 1 36 ? -6.480 -4.457 45.698 1.00 50.82 36 GLU E CA 1
ATOM 2670 C C . GLU E 1 36 ? -7.729 -3.972 46.417 1.00 51.33 36 GLU E C 1
ATOM 2671 O O . GLU E 1 36 ? -8.055 -2.780 46.390 1.00 52.26 36 GLU E O 1
ATOM 2677 N N . ALA E 1 37 ? -8.433 -4.891 47.076 1.00 50.42 37 ALA E N 1
ATOM 2678 C CA . ALA E 1 37 ? -9.675 -4.546 47.756 1.00 50.44 37 ALA E CA 1
ATOM 2679 C C . ALA E 1 37 ? -9.420 -3.604 48.923 1.00 51.69 37 ALA E C 1
ATOM 2680 O O . ALA E 1 37 ? -10.170 -2.646 49.131 1.00 52.58 37 ALA E O 1
ATOM 2682 N N . GLU E 1 38 ? -8.350 -3.876 49.675 1.00 51.22 38 GLU E N 1
ATOM 2683 C CA . GLU E 1 38 ? -7.985 -2.996 50.815 1.00 52.66 38 GLU E CA 1
ATOM 2684 C C . GLU E 1 38 ? -7.710 -1.588 50.283 1.00 52.57 38 GLU E C 1
ATOM 2685 O O . GLU E 1 38 ? -8.283 -0.627 50.833 1.00 53.05 38 GLU E O 1
ATOM 2691 N N . LEU E 1 39 ? -6.874 -1.477 49.246 1.00 52.26 39 LEU E N 1
ATOM 2692 C CA . LEU E 1 39 ? -6.516 -0.163 48.723 1.00 52.67 39 LEU E CA 1
ATOM 2693 C C . LEU E 1 39 ? -7.731 0.574 48.172 1.00 52.93 39 LEU E C 1
ATOM 2694 O O . LEU E 1 39 ? -7.858 1.788 48.361 1.00 53.70 39 LEU E O 1
ATOM 2699 N N . ASP E 1 40 ? -8.635 -0.132 47.490 1.00 52.23 40 ASP E N 1
ATOM 2700 C CA . ASP E 1 40 ? -9.847 0.524 47.004 1.00 52.82 40 ASP E CA 1
ATOM 2701 C C . ASP E 1 40 ? -10.735 0.978 48.156 1.00 53.15 40 ASP E C 1
ATOM 2702 O O . ASP E 1 40 ? -11.373 2.032 48.072 1.00 55.48 40 ASP E O 1
ATOM 2707 N N . ALA E 1 41 ? -10.823 0.182 49.223 1.00 52.99 41 ALA E N 1
ATOM 2708 C CA . ALA E 1 41 ? -11.617 0.593 50.376 1.00 52.22 41 ALA E CA 1
ATOM 2709 C C . ALA E 1 41 ? -11.041 1.855 51.004 1.00 50.99 41 ALA E C 1
ATOM 2710 O O . ALA E 1 41 ? -11.784 2.776 51.372 1.00 50.42 41 ALA E O 1
ATOM 2712 N N . ILE E 1 42 ? -9.711 1.923 51.114 1.00 50.97 42 ILE E N 1
ATOM 2713 C CA . ILE E 1 42 ? -9.068 3.121 51.649 1.00 51.73 42 ILE E CA 1
ATOM 2714 C C . ILE E 1 42 ? -9.330 4.312 50.736 1.00 51.48 42 ILE E C 1
ATOM 2715 O O . ILE E 1 42 ? -9.601 5.424 51.203 1.00 51.51 42 ILE E O 1
ATOM 2720 N N . ASN E 1 43 ? -9.266 4.095 49.420 1.00 51.51 43 ASN E N 1
ATOM 2721 C CA . ASN E 1 43 ? -9.518 5.176 48.472 1.00 51.50 43 ASN E CA 1
ATOM 2722 C C . ASN E 1 43 ? -10.942 5.700 48.595 1.00 51.73 43 ASN E C 1
ATOM 2723 O O . ASN E 1 43 ? -11.169 6.914 48.588 1.00 52.01 43 ASN E O 1
ATOM 2728 N N . LEU E 1 44 ? -11.914 4.798 48.732 1.00 51.15 44 LEU E N 1
ATOM 2729 C CA . LEU E 1 44 ? -13.306 5.220 48.856 1.00 51.62 44 LEU E CA 1
ATOM 2730 C C . LEU E 1 44 ? -13.538 5.987 50.151 1.00 51.41 44 LEU E C 1
ATOM 2731 O O . LEU E 1 44 ? -14.201 7.032 50.154 1.00 51.76 44 LEU E O 1
ATOM 2736 N N . TYR E 1 45 ? -12.987 5.497 51.262 1.00 50.31 45 TYR E N 1
ATOM 2737 C CA . TYR E 1 45 ? -13.190 6.195 52.527 1.00 51.03 45 TYR E CA 1
ATOM 2738 C C . TYR E 1 45 ? -12.490 7.548 52.539 1.00 51.18 45 TYR E C 1
ATOM 2739 O O . TYR E 1 45 ? -12.994 8.503 53.142 1.00 51.92 45 TYR E O 1
ATOM 2748 N N . ALA E 1 46 ? -11.335 7.651 51.882 1.00 50.77 46 ALA E N 1
ATOM 2749 C CA . ALA E 1 46 ? -10.644 8.932 51.791 1.00 50.91 46 ALA E CA 1
ATOM 2750 C C . ALA E 1 46 ? -11.396 9.904 50.901 1.00 51.16 46 ALA E C 1
ATOM 2751 O O . ALA E 1 46 ? -11.401 11.113 51.155 1.00 50.27 46 ALA E O 1
ATOM 2753 N N . ALA E 1 47 ? -12.026 9.395 49.846 1.00 51.95 47 ALA E N 1
ATOM 2754 C CA . ALA E 1 47 ? -12.880 10.245 49.033 1.00 51.83 47 ALA E CA 1
ATOM 2755 C C . ALA E 1 47 ? -14.091 10.715 49.824 1.00 51.50 47 ALA E C 1
ATOM 2756 O O . ALA E 1 47 ? -14.589 11.823 49.594 1.00 52.43 47 ALA E O 1
ATOM 2758 N N . HIS E 1 48 ? -14.575 9.891 50.756 1.00 51.79 48 HIS E N 1
ATOM 2759 C CA . HIS E 1 48 ? -15.713 10.293 51.574 1.00 51.01 48 HIS E CA 1
ATOM 2760 C C . HIS E 1 48 ? -15.327 11.236 52.713 1.00 50.68 48 HIS E C 1
ATOM 2761 O O . HIS E 1 48 ? -16.183 11.993 53.185 1.00 50.76 48 HIS E O 1
ATOM 2768 N N . ILE E 1 49 ? -14.062 11.226 53.149 1.00 50.61 49 ILE E N 1
ATOM 2769 C CA . ILE E 1 49 ? -13.601 12.201 54.142 1.00 51.57 49 ILE E CA 1
ATOM 2770 C C . ILE E 1 49 ? -13.494 13.597 53.545 1.00 51.43 49 ILE E C 1
ATOM 2771 O O . ILE E 1 49 ? -13.765 14.595 54.225 1.00 52.28 49 ILE E O 1
ATOM 2776 N N . ASP E 1 50 ? -13.154 13.702 52.265 1.00 51.05 50 ASP E N 1
ATOM 2777 C CA . ASP E 1 50 ? -12.918 14.996 51.641 1.00 50.46 50 ASP E CA 1
ATOM 2778 C C . ASP E 1 50 ? -14.165 15.573 50.978 1.00 51.52 50 ASP E C 1
ATOM 2779 O O . ASP E 1 50 ? -14.050 16.367 50.035 1.00 52.73 50 ASP E O 1
ATOM 2784 N N . ALA E 1 51 ? -15.359 15.184 51.439 1.00 52.10 51 ALA E N 1
ATOM 2785 C CA . ALA E 1 51 ? -16.605 15.701 50.884 1.00 51.91 51 ALA E CA 1
ATOM 2786 C C . ALA E 1 51 ? -17.512 16.288 51.960 1.00 53.20 51 ALA E C 1
ATOM 2787 O O . ALA E 1 51 ? -18.706 16.485 51.713 1.00 55.86 51 ALA E O 1
ATOM 2789 N N . THR E 1 52 ? -16.975 16.571 53.144 1.00 53.49 52 THR E N 1
ATOM 2790 C CA . THR E 1 52 ? -17.752 17.178 54.216 1.00 55.69 52 THR E CA 1
ATOM 2791 C C . THR E 1 52 ? -16.806 17.741 55.268 1.00 55.89 52 THR E C 1
ATOM 2792 O O . THR E 1 52 ? -15.586 17.571 55.196 1.00 55.13 52 THR E O 1
ATOM 2796 N N . ASP E 1 53 ? -17.394 18.444 56.240 1.00 55.68 53 ASP E N 1
ATOM 2797 C CA . ASP E 1 53 ? -16.695 18.945 57.418 1.00 56.91 53 ASP E CA 1
ATOM 2798 C C . ASP E 1 53 ? -17.431 18.527 58.689 1.00 56.90 53 ASP E C 1
ATOM 2799 O O . ASP E 1 53 ? -17.370 19.226 59.702 1.00 56.99 53 ASP E O 1
ATOM 2804 N N . ASN E 1 54 ? -18.097 17.370 58.669 1.00 56.40 54 ASN E N 1
ATOM 2805 C CA . ASN E 1 54 ? -18.761 16.837 59.856 1.00 54.89 54 ASN E CA 1
ATOM 2806 C C . ASN E 1 54 ? -17.681 16.088 60.580 1.00 55.91 54 ASN E C 1
ATOM 2807 O O . ASN E 1 54 ? -16.931 15.354 59.935 1.00 56.05 54 ASN E O 1
ATOM 2812 N N . GLU E 1 55 ? -17.428 16.297 61.849 1.00 56.05 55 GLU E N 1
ATOM 2813 C CA . GLU E 1 55 ? -16.185 15.688 62.382 1.00 56.63 55 GLU E CA 1
ATOM 2814 C C . GLU E 1 55 ? -16.400 14.281 62.926 1.00 56.38 55 GLU E C 1
ATOM 2815 O O . GLU E 1 55 ? -15.418 13.555 63.042 1.00 56.29 55 GLU E O 1
ATOM 2821 N N . ASP E 1 56 ? -17.637 13.918 63.210 1.00 55.68 56 ASP E N 1
ATOM 2822 C CA . ASP E 1 56 ? -17.916 12.601 63.771 1.00 55.85 56 ASP E CA 1
ATOM 2823 C C . ASP E 1 56 ? -17.688 11.526 62.706 1.00 54.34 56 ASP E C 1
ATOM 2824 O O . ASP E 1 56 ? -16.959 10.536 62.915 1.00 54.60 56 ASP E O 1
ATOM 2829 N N . ALA E 1 57 ? -18.289 11.741 61.535 1.00 53.21 57 ALA E N 1
ATOM 2830 C CA . ALA E 1 57 ? -18.061 10.876 60.388 1.00 52.86 57 ALA E CA 1
ATOM 2831 C C . ALA E 1 57 ? -16.596 10.883 59.987 1.00 53.38 57 ALA E C 1
ATOM 2832 O O . ALA E 1 57 ? -16.021 9.829 59.713 1.00 53.60 57 ALA E O 1
ATOM 2834 N N . LYS E 1 58 ? -15.975 12.063 59.941 1.00 53.59 58 LYS E N 1
ATOM 2835 C CA . LYS E 1 58 ? -14.562 12.133 59.588 1.00 54.42 58 LYS E CA 1
ATOM 2836 C C . LYS E 1 58 ? -13.727 11.283 60.533 1.00 54.23 58 LYS E C 1
ATOM 2837 O O . LYS E 1 58 ? -12.824 10.562 60.097 1.00 53.77 58 LYS E O 1
ATOM 2843 N N . ALA E 1 59 ? -14.022 11.345 61.830 1.00 55.22 59 ALA E N 1
ATOM 2844 C CA . ALA E 1 59 ? -13.230 10.609 62.805 1.00 55.52 59 ALA E CA 1
ATOM 2845 C C . ALA E 1 59 ? -13.398 9.104 62.630 1.00 55.26 59 ALA E C 1
ATOM 2846 O O . ALA E 1 59 ? -12.407 8.364 62.589 1.00 54.43 59 ALA E O 1
ATOM 2848 N N . ILE E 1 60 ? -14.644 8.622 62.518 1.00 54.75 60 ILE E N 1
ATOM 2849 C CA . ILE E 1 60 ? -14.772 7.164 62.440 1.00 54.14 60 ILE E CA 1
ATOM 2850 C C . ILE E 1 60 ? -14.262 6.671 61.088 1.00 53.94 60 ILE E C 1
ATOM 2851 O O . ILE E 1 60 ? -13.716 5.567 60.986 1.00 55.17 60 ILE E O 1
ATOM 2856 N N . LEU E 1 61 ? -14.405 7.480 60.035 1.00 53.26 61 LEU E N 1
ATOM 2857 C CA . LEU E 1 61 ? -13.890 7.102 58.724 1.00 51.99 61 LEU E CA 1
ATOM 2858 C C . LEU E 1 61 ? -12.370 7.047 58.716 1.00 53.14 61 LEU E C 1
ATOM 2859 O O . LEU E 1 61 ? -11.787 6.138 58.122 1.00 54.03 61 LEU E O 1
ATOM 2864 N N . GLN E 1 62 ? -11.707 7.992 59.384 1.00 53.05 62 GLN E N 1
ATOM 2865 C CA . GLN E 1 62 ? -10.251 7.936 59.463 1.00 53.21 62 GLN E CA 1
ATOM 2866 C C . GLN E 1 62 ? -9.795 6.756 60.311 1.00 53.21 62 GLN E C 1
ATOM 2867 O O . GLN E 1 62 ? -8.773 6.130 60.011 1.00 53.19 62 GLN E O 1
ATOM 2873 N N . HIS E 1 63 ? -10.548 6.424 61.363 1.00 53.32 63 HIS E N 1
ATOM 2874 C CA . HIS E 1 63 ? -10.212 5.252 62.171 1.00 53.87 63 HIS E CA 1
ATOM 2875 C C . HIS E 1 63 ? -10.301 3.978 61.335 1.00 53.78 63 HIS E C 1
ATOM 2876 O O . HIS E 1 63 ? -9.371 3.153 61.317 1.00 54.05 63 HIS E O 1
ATOM 2883 N N . VAL E 1 64 ? -11.418 3.809 60.623 1.00 52.50 64 VAL E N 1
ATOM 2884 C CA . VAL E 1 64 ? -11.596 2.634 59.779 1.00 52.83 64 VAL E CA 1
ATOM 2885 C C . VAL E 1 64 ? -10.535 2.599 58.692 1.00 53.43 64 VAL E C 1
ATOM 2886 O O . VAL E 1 64 ? -10.011 1.535 58.357 1.00 54.47 64 VAL E O 1
ATOM 2890 N N . MET E 1 65 ? -10.167 3.766 58.159 1.00 53.37 65 MET E N 1
ATOM 2891 C CA . MET E 1 65 ? -9.127 3.821 57.139 1.00 53.88 65 MET E CA 1
ATOM 2892 C C . MET E 1 65 ? -7.770 3.395 57.685 1.00 54.17 65 MET E C 1
ATOM 2893 O O . MET E 1 65 ? -7.003 2.733 56.986 1.00 55.01 65 MET E O 1
ATOM 2898 N N . ASP E 1 66 ? -7.426 3.813 58.907 1.00 54.19 66 ASP E N 1
ATOM 2899 C CA . ASP E 1 66 ? -6.158 3.378 59.496 1.00 53.40 66 ASP E CA 1
ATOM 2900 C C . ASP E 1 66 ? -6.150 1.864 59.675 1.00 53.45 66 ASP E C 1
ATOM 2901 O O . ASP E 1 66 ? -5.132 1.195 59.430 1.00 53.84 66 ASP E O 1
ATOM 2906 N N . GLU E 1 67 ? -7.291 1.301 60.082 1.00 53.28 67 GLU E N 1
ATOM 2907 C CA . GLU E 1 67 ? -7.370 -0.152 60.214 1.00 53.11 67 GLU E CA 1
ATOM 2908 C C . GLU E 1 67 ? -7.266 -0.843 58.850 1.00 53.40 67 GLU E C 1
ATOM 2909 O O . GLU E 1 67 ? -6.641 -1.905 58.725 1.00 53.84 67 GLU E O 1
ATOM 2915 N N . GLU E 1 68 ? -7.845 -0.228 57.820 1.00 53.65 68 GLU E N 1
ATOM 2916 C CA . GLU E 1 68 ? -7.715 -0.806 56.458 1.00 53.29 68 GLU E CA 1
ATOM 2917 C C . GLU E 1 68 ? -6.250 -0.727 56.021 1.00 52.55 68 GLU E C 1
ATOM 2918 O O . GLU E 1 68 ? -5.775 -1.679 55.372 1.00 53.03 68 GLU E O 1
ATOM 2924 N N . ARG E 1 69 ? -5.567 0.367 56.366 1.00 52.23 69 ARG E N 1
ATOM 2925 C CA . ARG E 1 69 ? -4.165 0.530 55.996 1.00 52.38 69 ARG E CA 1
ATOM 2926 C C . ARG E 1 69 ? -3.300 -0.554 56.622 1.00 51.74 69 ARG E C 1
ATOM 2927 O O . ARG E 1 69 ? -2.447 -1.147 55.945 1.00 50.60 69 ARG E O 1
ATOM 2935 N N . GLU E 1 70 ? -3.521 -0.852 57.905 1.00 51.93 70 GLU E N 1
ATOM 2936 C CA . GLU E 1 70 ? -2.792 -1.966 58.509 1.00 53.09 70 GLU E CA 1
ATOM 2937 C C . GLU E 1 70 ? -3.158 -3.290 57.839 1.00 52.28 70 GLU E C 1
ATOM 2938 O O . GLU E 1 70 ? -2.287 -4.143 57.631 1.00 52.04 70 GLU E O 1
ATOM 2944 N N . HIS E 1 71 ? -4.436 -3.456 57.490 1.00 50.94 71 HIS E N 1
ATOM 2945 C CA . HIS E 1 71 ? -4.864 -4.683 56.770 1.00 51.08 71 HIS E CA 1
ATOM 2946 C C . HIS E 1 71 ? -4.054 -4.826 55.483 1.00 52.22 71 HIS E C 1
ATOM 2947 O O . HIS E 1 71 ? -3.509 -5.921 55.244 1.00 52.75 71 HIS E O 1
ATOM 2954 N N . ALA E 1 72 ? -3.982 -3.755 54.690 1.00 51.76 72 ALA E N 1
ATOM 2955 C CA . ALA E 1 72 ? -3.300 -3.805 53.400 1.00 51.61 72 ALA E CA 1
ATOM 2956 C C . ALA E 1 72 ? -1.816 -4.089 53.579 1.00 52.78 72 ALA E C 1
ATOM 2957 O O . ALA E 1 72 ? -1.229 -4.869 52.819 1.00 53.31 72 ALA E O 1
ATOM 2959 N N . ALA E 1 73 ? -1.196 -3.482 54.592 1.00 53.60 73 ALA E N 1
ATOM 2960 C CA . ALA E 1 73 ? 0.209 -3.765 54.871 1.00 54.80 73 ALA E CA 1
ATOM 2961 C C . ALA E 1 73 ? 0.410 -5.235 55.228 1.00 55.21 73 ALA E C 1
ATOM 2962 O O . ALA E 1 73 ? 1.396 -5.862 54.813 1.00 55.80 73 ALA E O 1
ATOM 2964 N N . LEU E 1 74 ? -0.531 -5.802 55.987 1.00 53.73 74 LEU E N 1
ATOM 2965 C CA . LEU E 1 74 ? -0.455 -7.206 56.380 1.00 54.57 74 LEU E CA 1
ATOM 2966 C C . LEU E 1 74 ? -0.530 -8.118 55.163 1.00 54.94 74 LEU E C 1
ATOM 2967 O O . LEU E 1 74 ? 0.271 -9.054 55.020 1.00 55.90 74 LEU E O 1
ATOM 2972 N N . PHE E 1 75 ? -1.490 -7.852 54.274 1.00 53.58 75 PHE E N 1
ATOM 2973 C CA . PHE E 1 75 ? -1.594 -8.627 53.043 1.00 52.55 75 PHE E CA 1
ATOM 2974 C C . PHE E 1 75 ? -0.342 -8.506 52.200 1.00 54.01 75 PHE E C 1
ATOM 2975 O O . PHE E 1 75 ? 0.080 -9.480 51.564 1.00 54.21 75 PHE E O 1
ATOM 2983 N N . TRP E 1 76 ? 0.270 -7.325 52.196 1.00 54.16 76 TRP E N 1
ATOM 2984 C CA . TRP E 1 76 ? 1.468 -7.133 51.399 1.00 54.58 76 TRP E CA 1
ATOM 2985 C C . TRP E 1 76 ? 2.634 -7.962 51.925 1.00 55.63 76 TRP E C 1
ATOM 2986 O O . TRP E 1 76 ? 3.333 -8.639 51.155 1.00 55.80 76 TRP E O 1
ATOM 2997 N N . GLU E 1 77 ? 2.837 -7.958 53.241 1.00 56.62 77 GLU E N 1
ATOM 2998 C CA . GLU E 1 77 ? 3.922 -8.773 53.777 1.00 57.45 77 GLU E CA 1
ATOM 2999 C C . GLU E 1 77 ? 3.639 -10.262 53.613 1.00 57.24 77 GLU E C 1
ATOM 3000 O O . GLU E 1 77 ? 4.577 -11.042 53.413 1.00 57.70 77 GLU E O 1
ATOM 3006 N N . LEU E 1 78 ? 2.372 -10.685 53.697 1.00 56.18 78 LEU E N 1
ATOM 3007 C CA . LEU E 1 78 ? 2.072 -12.096 53.449 1.00 56.07 78 LEU E CA 1
ATOM 3008 C C . LEU E 1 78 ? 2.375 -12.490 52.007 1.00 56.21 78 LEU E C 1
ATOM 3009 O O . LEU E 1 78 ? 3.042 -13.502 51.761 1.00 57.02 78 LEU E O 1
ATOM 3014 N N . ILE E 1 79 ? 1.889 -11.711 51.033 1.00 55.80 79 ILE E N 1
ATOM 3015 C CA . ILE E 1 79 ? 2.121 -12.082 49.636 1.00 54.98 79 ILE E CA 1
ATOM 3016 C C . ILE E 1 79 ? 3.610 -12.046 49.337 1.00 56.86 79 ILE E C 1
ATOM 3017 O O . ILE E 1 79 ? 4.090 -12.732 48.428 1.00 58.02 79 ILE E O 1
ATOM 3022 N N . ALA E 1 80 ? 4.372 -11.271 50.108 1.00 57.29 80 ALA E N 1
ATOM 3023 C CA . ALA E 1 80 ? 5.822 -11.338 49.979 1.00 58.18 80 ALA E CA 1
ATOM 3024 C C . ALA E 1 80 ? 6.326 -12.721 50.382 1.00 58.57 80 ALA E C 1
ATOM 3025 O O . ALA E 1 80 ? 7.262 -13.253 49.774 1.00 59.43 80 ALA E O 1
ATOM 3027 N N . ARG E 1 81 ? 5.715 -13.314 51.412 1.00 57.75 81 ARG E N 1
ATOM 3028 C CA . ARG E 1 81 ? 6.132 -14.615 51.927 1.00 57.40 81 ARG E CA 1
ATOM 3029 C C . ARG E 1 81 ? 5.467 -15.794 51.220 1.00 58.01 81 ARG E C 1
ATOM 3030 O O . ARG E 1 81 ? 6.088 -16.856 51.092 1.00 59.90 81 ARG E O 1
ATOM 3038 N N . LEU E 1 82 ? 4.233 -15.633 50.738 1.00 57.14 82 LEU E N 1
ATOM 3039 C CA . LEU E 1 82 ? 3.509 -16.761 50.154 1.00 56.13 82 LEU E CA 1
ATOM 3040 C C . LEU E 1 82 ? 4.238 -17.364 48.954 1.00 57.55 82 LEU E C 1
ATOM 3041 O O . LEU E 1 82 ? 4.568 -18.555 48.952 1.00 60.99 82 LEU E O 1
ATOM 3046 N N . ASP E 1 83 ? 4.395 -16.607 47.874 1.00 57.69 83 ASP E N 1
ATOM 3047 C CA . ASP E 1 83 ? 4.974 -17.229 46.653 1.00 58.08 83 ASP E CA 1
ATOM 3048 C C . ASP E 1 83 ? 5.932 -16.312 45.893 1.00 59.94 83 ASP E C 1
ATOM 3049 O O . ASP E 1 83 ? 7.098 -16.702 45.761 1.00 61.04 83 ASP E O 1
ATOM 3054 N N . PRO E 1 84 ? 5.541 -15.112 45.411 1.00 60.34 84 PRO E N 1
ATOM 3055 C CA . PRO E 1 84 ? 6.399 -14.316 44.524 1.00 60.21 84 PRO E CA 1
ATOM 3056 C C . PRO E 1 84 ? 7.596 -13.764 45.278 1.00 60.88 84 PRO E C 1
ATOM 3057 O O . PRO E 1 84 ? 7.670 -13.809 46.505 1.00 60.51 84 PRO E O 1
ATOM 3061 N N . GLU E 1 85 ? 8.550 -13.224 44.528 1.00 61.28 85 GLU E N 1
ATOM 3062 C CA . GLU E 1 85 ? 9.819 -12.821 45.110 1.00 59.77 85 GLU E CA 1
ATOM 3063 C C . GLU E 1 85 ? 9.757 -11.350 45.490 1.00 59.40 85 GLU E C 1
ATOM 3064 O O . GLU E 1 85 ? 9.558 -10.482 44.634 1.00 58.69 85 GLU E O 1
ATOM 3070 N N . GLN E 1 86 ? 9.935 -11.088 46.783 1.00 60.90 86 GLN E N 1
ATOM 3071 C CA . GLN E 1 86 ? 10.048 -9.753 47.343 1.00 61.26 86 GLN E CA 1
ATOM 3072 C C . GLN E 1 86 ? 11.474 -9.218 47.295 1.00 62.77 86 GLN E C 1
ATOM 3073 O O . GLN E 1 86 ? 11.811 -8.304 48.058 1.00 63.22 86 GLN E O 1
ATOM 3079 N N . ALA E 1 87 ? 12.319 -9.766 46.418 1.00 63.11 87 ALA E N 1
ATOM 3080 C CA . ALA E 1 87 ? 13.669 -9.237 46.280 1.00 63.28 87 ALA E CA 1
ATOM 3081 C C . ALA E 1 87 ? 13.659 -7.866 45.625 1.00 64.15 87 ALA E C 1
ATOM 3082 O O . ALA E 1 87 ? 14.651 -7.136 45.714 1.00 64.73 87 ALA E O 1
ATOM 3084 N N . ALA E 1 88 ? 12.550 -7.502 44.985 1.00 63.05 88 ALA E N 1
ATOM 3085 C CA . ALA E 1 88 ? 12.355 -6.126 44.561 1.00 62.59 88 ALA E CA 1
ATOM 3086 C C . ALA E 1 88 ? 11.963 -5.278 45.759 1.00 62.37 88 ALA E C 1
ATOM 3087 O O . ALA E 1 88 ? 12.310 -4.093 45.826 1.00 62.24 88 ALA E O 1
ATOM 3089 N N . HIS E 1 89 ? 11.250 -5.881 46.710 1.00 62.48 89 HIS E N 1
ATOM 3090 C CA . HIS E 1 89 ? 10.860 -5.239 47.955 1.00 61.43 89 HIS E CA 1
ATOM 3091 C C . HIS E 1 89 ? 11.955 -5.285 49.010 1.00 61.68 89 HIS E C 1
ATOM 3092 O O . HIS E 1 89 ? 11.689 -5.000 50.184 1.00 63.56 89 HIS E O 1
ATOM 3099 N N . ALA E 1 90 ? 13.171 -5.645 48.611 1.00 61.19 90 ALA E N 1
ATOM 3100 C CA . ALA E 1 90 ? 14.372 -5.406 49.395 1.00 61.23 90 ALA E CA 1
ATOM 3101 C C . ALA E 1 90 ? 15.298 -4.398 48.737 1.00 62.57 90 ALA E C 1
ATOM 3102 O O . ALA E 1 90 ? 16.084 -3.748 49.429 1.00 63.54 90 ALA E O 1
ATOM 3104 N N . LYS E 1 91 ? 15.208 -4.259 47.414 1.00 61.74 91 LYS E N 1
ATOM 3105 C CA . LYS E 1 91 ? 15.967 -3.298 46.626 1.00 61.64 91 LYS E CA 1
ATOM 3106 C C . LYS E 1 91 ? 15.119 -2.104 46.192 1.00 60.37 91 LYS E C 1
ATOM 3107 O O . LYS E 1 91 ? 15.528 -1.337 45.311 1.00 60.62 91 LYS E O 1
ATOM 3113 N N . GLU E 1 92 ? 13.957 -1.914 46.816 1.00 59.72 92 GLU E N 1
ATOM 3114 C CA . GLU E 1 92 ? 13.059 -0.850 46.385 1.00 60.63 92 GLU E CA 1
ATOM 3115 C C . GLU E 1 92 ? 13.519 0.511 46.890 1.00 60.47 92 GLU E C 1
ATOM 3116 O O . GLU E 1 92 ? 13.400 1.503 46.169 1.00 60.95 92 GLU E O 1
ATOM 3122 N N . ALA E 1 93 ? 14.051 0.591 48.111 1.00 60.44 93 ALA E N 1
ATOM 3123 C CA . ALA E 1 93 ? 14.637 1.852 48.550 1.00 60.68 93 ALA E CA 1
ATOM 3124 C C . ALA E 1 93 ? 15.892 2.168 47.752 1.00 61.13 93 ALA E C 1
ATOM 3125 O O . ALA E 1 93 ? 16.212 3.348 47.533 1.00 61.76 93 ALA E O 1
ATOM 3127 N N . VAL E 1 94 ? 16.512 1.129 47.190 1.00 60.44 94 VAL E N 1
ATOM 3128 C CA . VAL E 1 94 ? 17.726 1.287 46.410 1.00 60.85 94 VAL E CA 1
ATOM 3129 C C . VAL E 1 94 ? 17.392 1.786 45.015 1.00 61.35 94 VAL E C 1
ATOM 3130 O O . VAL E 1 94 ? 18.158 2.556 44.432 1.00 61.39 94 VAL E O 1
ATOM 3134 N N . GLU E 1 95 ? 16.253 1.378 44.460 1.00 60.84 95 GLU E N 1
ATOM 3135 C CA . GLU E 1 95 ? 15.829 1.930 43.177 1.00 60.75 95 GLU E CA 1
ATOM 3136 C C . GLU E 1 95 ? 15.081 3.251 43.332 1.00 61.13 95 GLU E C 1
ATOM 3137 O O . GLU E 1 95 ? 15.009 4.028 42.373 1.00 60.63 95 GLU E O 1
ATOM 3143 N N . LYS E 1 96 ? 14.537 3.518 44.521 1.00 61.23 96 LYS E N 1
ATOM 3144 C CA . LYS E 1 96 ? 13.945 4.814 44.833 1.00 61.74 96 LYS E CA 1
ATOM 3145 C C . LYS E 1 96 ? 15.001 5.907 44.890 1.00 62.10 96 LYS E C 1
ATOM 3146 O O . LYS E 1 96 ? 14.793 7.009 44.369 1.00 61.86 96 LYS E O 1
ATOM 3152 N N . TYR E 1 97 ? 16.136 5.623 45.531 1.00 61.71 97 TYR E N 1
ATOM 3153 C CA . TYR E 1 97 ? 17.180 6.631 45.691 1.00 61.85 97 TYR E CA 1
ATOM 3154 C C . TYR E 1 97 ? 17.836 7.070 44.376 1.00 62.25 97 TYR E C 1
ATOM 3155 O O . TYR E 1 97 ? 18.390 8.173 44.324 1.00 62.94 97 TYR E O 1
ATOM 3164 N N . ARG E 1 98 ? 17.776 6.262 43.311 1.00 61.33 98 ARG E N 1
ATOM 3165 C CA . ARG E 1 98 ? 18.564 6.559 42.109 1.00 60.99 98 ARG E CA 1
ATOM 3166 C C . ARG E 1 98 ? 18.050 7.721 41.257 1.00 60.86 98 ARG E C 1
ATOM 3167 O O . ARG E 1 98 ? 18.748 8.114 40.317 1.00 60.82 98 ARG E O 1
ATOM 3175 N N . LEU E 1 99 ? 16.870 8.272 41.533 1.00 60.86 99 LEU E N 1
ATOM 3176 C CA . LEU E 1 99 ? 16.413 9.497 40.878 1.00 60.23 99 LEU E CA 1
ATOM 3177 C C . LEU E 1 99 ? 16.376 10.700 41.803 1.00 58.57 99 LEU E C 1
ATOM 3178 O O . LEU E 1 99 ? 16.039 11.800 41.347 1.00 58.05 99 LEU E O 1
ATOM 3183 N N . ILE E 1 100 ? 16.710 10.522 43.078 1.00 58.54 100 ILE E N 1
ATOM 3184 C CA . ILE E 1 100 ? 16.572 11.572 44.084 1.00 58.30 100 ILE E CA 1
ATOM 3185 C C . ILE E 1 100 ? 15.131 12.065 44.127 1.00 57.76 100 ILE E C 1
ATOM 3186 O O . ILE E 1 100 ? 14.202 11.321 43.812 1.00 58.02 100 ILE E O 1
ATOM 3188 N N . LYS F 1 21 ? -28.020 21.903 51.078 1.00 57.18 21 LYS F N 1
ATOM 3189 C CA . LYS F 1 21 ? -28.192 21.594 52.493 1.00 58.11 21 LYS F CA 1
ATOM 3190 C C . LYS F 1 21 ? -27.891 20.122 52.736 1.00 57.82 21 LYS F C 1
ATOM 3191 O O . LYS F 1 21 ? -28.526 19.468 53.567 1.00 57.76 21 LYS F O 1
ATOM 3193 N N . MET F 1 22 ? -26.891 19.616 52.021 1.00 58.04 22 MET F N 1
ATOM 3194 C CA . MET F 1 22 ? -26.749 18.188 51.754 1.00 56.90 22 MET F CA 1
ATOM 3195 C C . MET F 1 22 ? -26.013 17.476 52.889 1.00 57.02 22 MET F C 1
ATOM 3196 O O . MET F 1 22 ? -24.784 17.437 52.935 1.00 57.02 22 MET F O 1
ATOM 3201 N N . THR F 1 23 ? -26.788 16.919 53.816 1.00 57.01 23 THR F N 1
ATOM 3202 C CA . THR F 1 23 ? -26.364 15.775 54.613 1.00 58.32 23 THR F CA 1
ATOM 3203 C C . THR F 1 23 ? -27.151 14.522 54.248 1.00 58.13 23 THR F C 1
ATOM 3204 O O . THR F 1 23 ? -27.098 13.532 54.982 1.00 57.95 23 THR F O 1
ATOM 3208 N N . ASP F 1 24 ? -27.889 14.554 53.135 1.00 57.72 24 ASP F N 1
ATOM 3209 C CA . ASP F 1 24 ? -28.742 13.456 52.692 1.00 57.27 24 ASP F CA 1
ATOM 3210 C C . ASP F 1 24 ? -28.025 12.591 51.660 1.00 56.92 24 ASP F C 1
ATOM 3211 O O . ASP F 1 24 ? -27.547 11.495 51.977 1.00 56.54 24 ASP F O 1
ATOM 3216 N N . THR F 1 25 ? -27.929 13.094 50.422 1.00 57.25 25 THR F N 1
ATOM 3217 C CA . THR F 1 25 ? -27.355 12.368 49.297 1.00 57.08 25 THR F CA 1
ATOM 3218 C C . THR F 1 25 ? -25.838 12.698 49.109 1.00 57.55 25 THR F C 1
ATOM 3219 O O . THR F 1 25 ? -25.180 12.181 48.174 1.00 56.85 25 THR F O 1
ATOM 3223 N N . GLU F 1 26 ? -25.332 13.266 50.211 1.00 57.69 26 GLU F N 1
ATOM 3224 C CA . GLU F 1 26 ? -23.906 13.639 50.313 1.00 57.69 26 GLU F CA 1
ATOM 3225 C C . GLU F 1 26 ? -23.378 13.050 51.633 1.00 56.85 26 GLU F C 1
ATOM 3226 O O . GLU F 1 26 ? -22.174 12.834 51.735 1.00 57.33 26 GLU F O 1
ATOM 3232 N N . LEU F 1 27 ? -24.227 12.825 52.637 1.00 56.16 27 LEU F N 1
ATOM 3233 C CA . LEU F 1 27 ? -23.723 12.138 53.831 1.00 55.67 27 LEU F CA 1
ATOM 3234 C C . LEU F 1 27 ? -24.271 10.733 54.053 1.00 54.61 27 LEU F C 1
ATOM 3235 O O . LEU F 1 27 ? -23.496 9.824 54.360 1.00 55.41 27 LEU F O 1
ATOM 3240 N N . ALA F 1 28 ? -25.592 10.537 53.946 1.00 53.62 28 ALA F N 1
ATOM 3241 C CA . ALA F 1 28 ? -26.222 9.257 54.276 1.00 53.04 28 ALA F CA 1
ATOM 3242 C C . ALA F 1 28 ? -26.065 8.216 53.169 1.00 52.41 28 ALA F C 1
ATOM 3243 O O . ALA F 1 28 ? -25.634 7.084 53.425 1.00 51.59 28 ALA F O 1
ATOM 3245 N N . ARG F 1 29 ? -26.365 8.596 51.924 1.00 52.78 29 ARG F N 1
ATOM 3246 C CA . ARG F 1 29 ? -26.231 7.666 50.805 1.00 51.96 29 ARG F CA 1
ATOM 3247 C C . ARG F 1 29 ? -24.797 7.171 50.695 1.00 52.16 29 ARG F C 1
ATOM 3248 O O . ARG F 1 29 ? -24.555 6.004 50.357 1.00 52.22 29 ARG F O 1
ATOM 3256 N N . SER F 1 30 ? -23.837 8.039 51.017 1.00 52.30 30 SER F N 1
ATOM 3257 C CA . SER F 1 30 ? -22.436 7.639 51.017 1.00 52.14 30 SER F CA 1
ATOM 3258 C C . SER F 1 30 ? -22.196 6.538 52.042 1.00 51.97 30 SER F C 1
ATOM 3259 O O . SER F 1 30 ? -21.391 5.628 51.816 1.00 51.65 30 SER F O 1
ATOM 3262 N N . ILE F 1 31 ? -22.893 6.604 53.177 1.00 51.29 31 ILE F N 1
ATOM 3263 C CA . ILE F 1 31 ? -22.741 5.587 54.211 1.00 51.19 31 ILE F CA 1
ATOM 3264 C C . ILE F 1 31 ? -23.443 4.278 53.812 1.00 51.04 31 ILE F C 1
ATOM 3265 O O . ILE F 1 31 ? -22.970 3.185 54.157 1.00 51.72 31 ILE F O 1
ATOM 3270 N N . ARG F 1 32 ? -24.570 4.354 53.094 1.00 50.02 32 ARG F N 1
ATOM 3271 C CA . ARG F 1 32 ? -25.127 3.136 52.512 1.00 50.40 32 ARG F CA 1
ATOM 3272 C C . ARG F 1 32 ? -24.099 2.477 51.604 1.00 51.20 32 ARG F C 1
ATOM 3273 O O . ARG F 1 32 ? -23.913 1.255 51.637 1.00 51.94 32 ARG F O 1
ATOM 3281 N N . LEU F 1 33 ? -23.400 3.285 50.804 1.00 51.15 33 LEU F N 1
ATOM 3282 C CA . LEU F 1 33 ? -22.344 2.758 49.943 1.00 52.12 33 LEU F CA 1
ATOM 3283 C C . LEU F 1 33 ? -21.197 2.158 50.755 1.00 51.48 33 LEU F C 1
ATOM 3284 O O . LEU F 1 33 ? -20.625 1.132 50.371 1.00 51.92 33 LEU F O 1
ATOM 3289 N N . ASN F 1 34 ? -20.830 2.796 51.867 1.00 50.50 34 ASN F N 1
ATOM 3290 C CA . ASN F 1 34 ? -19.739 2.274 52.689 1.00 50.55 34 ASN F CA 1
ATOM 3291 C C . ASN F 1 34 ? -20.109 0.937 53.324 1.00 50.94 34 ASN F C 1
ATOM 3292 O O . ASN F 1 34 ? -19.276 0.026 53.401 1.00 51.61 34 ASN F O 1
ATOM 3297 N N . ILE F 1 35 ? -21.356 0.803 53.780 1.00 50.28 35 ILE F N 1
ATOM 3298 C CA . ILE F 1 35 ? -21.840 -0.481 54.281 1.00 50.94 35 ILE F CA 1
ATOM 3299 C C . ILE F 1 35 ? -21.801 -1.523 53.170 1.00 50.17 35 ILE F C 1
ATOM 3300 O O . ILE F 1 35 ? -21.426 -2.680 53.394 1.00 50.63 35 ILE F O 1
ATOM 3305 N N . GLU F 1 36 ? -22.218 -1.134 51.962 1.00 51.41 36 GLU F N 1
ATOM 3306 C CA . GLU F 1 36 ? -22.147 -2.044 50.822 1.00 52.32 36 GLU F CA 1
ATOM 3307 C C . GLU F 1 36 ? -20.723 -2.534 50.600 1.00 50.89 36 GLU F C 1
ATOM 3308 O O . GLU F 1 36 ? -20.491 -3.731 50.402 1.00 51.49 36 GLU F O 1
ATOM 3314 N N . ALA F 1 37 ? -19.756 -1.621 50.654 1.00 50.21 37 ALA F N 1
ATOM 3315 C CA . ALA F 1 37 ? -18.365 -1.989 50.404 1.00 50.15 37 ALA F CA 1
ATOM 3316 C C . ALA F 1 37 ? -17.827 -2.901 51.500 1.00 49.98 37 ALA F C 1
ATOM 3317 O O . ALA F 1 37 ? -17.115 -3.867 51.214 1.00 49.01 37 ALA F O 1
ATOM 3319 N N . GLU F 1 38 ? -18.174 -2.590 52.752 1.00 50.62 38 GLU F N 1
ATOM 3320 C CA . GLU F 1 38 ? -17.735 -3.436 53.891 1.00 50.94 38 GLU F CA 1
ATOM 3321 C C . GLU F 1 38 ? -18.293 -4.848 53.700 1.00 51.46 38 GLU F C 1
ATOM 3322 O O . GLU F 1 38 ? -17.509 -5.812 53.799 1.00 52.29 38 GLU F O 1
ATOM 3328 N N . LEU F 1 39 ? -19.596 -4.957 53.429 1.00 50.30 39 LEU F N 1
ATOM 3329 C CA . LEU F 1 39 ? -20.225 -6.264 53.274 1.00 50.97 39 LEU F CA 1
ATOM 3330 C C . LEU F 1 39 ? -19.613 -7.029 52.112 1.00 51.57 39 LEU F C 1
ATOM 3331 O O . LEU F 1 39 ? -19.404 -8.246 52.191 1.00 52.64 39 LEU F O 1
ATOM 3336 N N . ASP F 1 40 ? -19.316 -6.328 51.020 1.00 51.45 40 ASP F N 1
ATOM 3337 C CA . ASP F 1 40 ? -18.703 -6.985 49.873 1.00 51.17 40 ASP F CA 1
ATOM 3338 C C . ASP F 1 40 ? -17.303 -7.483 50.230 1.00 50.28 40 ASP F C 1
ATOM 3339 O O . ASP F 1 40 ? -16.882 -8.554 49.785 1.00 50.52 40 ASP F O 1
ATOM 3344 N N . ALA F 1 41 ? -16.566 -6.716 51.040 1.00 50.54 41 ALA F N 1
ATOM 3345 C CA . ALA F 1 41 ? -15.248 -7.157 51.495 1.00 51.24 41 ALA F CA 1
ATOM 3346 C C . ALA F 1 41 ? -15.351 -8.401 52.369 1.00 51.21 41 ALA F C 1
ATOM 3347 O O . ALA F 1 41 ? -14.529 -9.320 52.257 1.00 51.82 41 ALA F O 1
ATOM 3349 N N . ILE F 1 42 ? -16.347 -8.440 53.258 1.00 50.41 42 ILE F N 1
ATOM 3350 C CA . ILE F 1 42 ? -16.539 -9.610 54.115 1.00 51.48 42 ILE F CA 1
ATOM 3351 C C . ILE F 1 42 ? -16.863 -10.831 53.267 1.00 51.15 42 ILE F C 1
ATOM 3352 O O . ILE F 1 42 ? -16.332 -11.925 53.492 1.00 51.52 42 ILE F O 1
ATOM 3357 N N . ASN F 1 43 ? -17.728 -10.656 52.266 1.00 51.26 43 ASN F N 1
ATOM 3358 C CA . ASN F 1 43 ? -18.065 -11.758 51.371 1.00 51.06 43 ASN F CA 1
ATOM 3359 C C . ASN F 1 43 ? -16.845 -12.218 50.581 1.00 50.03 43 ASN F C 1
ATOM 3360 O O . ASN F 1 43 ? -16.633 -13.420 50.398 1.00 49.06 43 ASN F O 1
ATOM 3365 N N . LEU F 1 44 ? -16.021 -11.277 50.115 1.00 49.60 44 LEU F N 1
ATOM 3366 C CA . LEU F 1 44 ? -14.833 -11.640 49.346 1.00 51.31 44 LEU F CA 1
ATOM 3367 C C . LEU F 1 44 ? -13.858 -12.443 50.196 1.00 50.79 44 LEU F C 1
ATOM 3368 O O . LEU F 1 44 ? -13.363 -13.496 49.776 1.00 50.58 44 LEU F O 1
ATOM 3373 N N . TYR F 1 45 ? -13.638 -11.989 51.429 1.00 50.50 45 TYR F N 1
ATOM 3374 C CA . TYR F 1 45 ? -12.653 -12.677 52.306 1.00 49.21 45 TYR F CA 1
ATOM 3375 C C . TYR F 1 45 ? -13.224 -14.033 52.740 1.00 48.96 45 TYR F C 1
ATOM 3376 O O . TYR F 1 45 ? -12.436 -14.991 52.869 1.00 48.74 45 TYR F O 1
ATOM 3385 N N . ALA F 1 46 ? -14.542 -14.122 52.938 1.00 49.14 46 ALA F N 1
ATOM 3386 C CA . ALA F 1 46 ? -15.150 -15.410 53.251 1.00 49.75 46 ALA F CA 1
ATOM 3387 C C . ALA F 1 46 ? -15.038 -16.367 52.071 1.00 49.81 46 ALA F C 1
ATOM 3388 O O . ALA F 1 46 ? -14.927 -17.580 52.260 1.00 49.43 46 ALA F O 1
ATOM 3390 N N . ALA F 1 47 ? -15.108 -15.849 50.848 1.00 50.15 47 ALA F N 1
ATOM 3391 C CA . ALA F 1 47 ? -14.837 -16.696 49.693 1.00 49.96 47 ALA F CA 1
ATOM 3392 C C . ALA F 1 47 ? -13.375 -17.121 49.662 1.00 48.53 47 ALA F C 1
ATOM 3393 O O . ALA F 1 47 ? -13.056 -18.220 49.194 1.00 48.07 47 ALA F O 1
ATOM 3395 N N . HIS F 1 48 ? -12.480 -16.270 50.166 1.00 48.26 48 HIS F N 1
ATOM 3396 C CA . HIS F 1 48 ? -11.059 -16.601 50.184 1.00 48.44 48 HIS F CA 1
ATOM 3397 C C . HIS F 1 48 ? -10.691 -17.587 51.293 1.00 48.09 48 HIS F C 1
ATOM 3398 O O . HIS F 1 48 ? -9.663 -18.267 51.179 1.00 48.09 48 HIS F O 1
ATOM 3405 N N . ILE F 1 49 ? -11.494 -17.680 52.359 1.00 48.06 49 ILE F N 1
ATOM 3406 C CA . ILE F 1 49 ? -11.260 -18.721 53.360 1.00 48.46 49 ILE F CA 1
ATOM 3407 C C . ILE F 1 49 ? -11.670 -20.080 52.800 1.00 48.08 49 ILE F C 1
ATOM 3408 O O . ILE F 1 49 ? -11.060 -21.109 53.122 1.00 48.08 49 ILE F O 1
ATOM 3413 N N . ASP F 1 50 ? -12.685 -20.104 51.935 1.00 47.83 50 ASP F N 1
ATOM 3414 C CA . ASP F 1 50 ? -13.217 -21.335 51.375 1.00 48.36 50 ASP F CA 1
ATOM 3415 C C . ASP F 1 50 ? -12.604 -21.683 50.022 1.00 49.17 50 ASP F C 1
ATOM 3416 O O . ASP F 1 50 ? -13.193 -22.471 49.273 1.00 50.34 50 ASP F O 1
ATOM 3421 N N . ALA F 1 51 ? -11.429 -21.137 49.693 1.00 50.02 51 ALA F N 1
ATOM 3422 C CA . ALA F 1 51 ? -10.816 -21.419 48.399 1.00 49.87 51 ALA F CA 1
ATOM 3423 C C . ALA F 1 51 ? -9.364 -21.872 48.514 1.00 49.01 51 ALA F C 1
ATOM 3424 O O . ALA F 1 51 ? -8.637 -21.837 47.516 1.00 49.76 51 ALA F O 1
ATOM 3426 N N . THR F 1 52 ? -8.924 -22.302 49.696 1.00 47.96 52 THR F N 1
ATOM 3427 C CA . THR F 1 52 ? -7.555 -22.775 49.865 1.00 49.82 52 THR F CA 1
ATOM 3428 C C . THR F 1 52 ? -7.458 -23.604 51.138 1.00 50.42 52 THR F C 1
ATOM 3429 O O . THR F 1 52 ? -8.405 -23.692 51.922 1.00 50.12 52 THR F O 1
ATOM 3433 N N . ASP F 1 53 ? -6.287 -24.235 51.320 1.00 50.28 53 ASP F N 1
ATOM 3434 C CA . ASP F 1 53 ? -5.943 -24.989 52.532 1.00 50.87 53 ASP F CA 1
ATOM 3435 C C . ASP F 1 53 ? -4.563 -24.516 52.995 1.00 51.21 53 ASP F C 1
ATOM 3436 O O . ASP F 1 53 ? -3.538 -25.162 52.760 1.00 50.79 53 ASP F O 1
ATOM 3441 N N . ASN F 1 54 ? -4.555 -23.369 53.662 1.00 51.35 54 ASN F N 1
ATOM 3442 C CA . ASN F 1 54 ? -3.360 -22.770 54.232 1.00 51.23 54 ASN F CA 1
ATOM 3443 C C . ASN F 1 54 ? -3.728 -22.221 55.599 1.00 52.62 54 ASN F C 1
ATOM 3444 O O . ASN F 1 54 ? -4.882 -21.877 55.854 1.00 52.90 54 ASN F O 1
ATOM 3449 N N . GLU F 1 55 ? -2.763 -22.128 56.490 1.00 53.26 55 GLU F N 1
ATOM 3450 C CA . GLU F 1 55 ? -3.116 -21.716 57.864 1.00 55.34 55 GLU F CA 1
ATOM 3451 C C . GLU F 1 55 ? -2.877 -20.226 57.992 1.00 54.85 55 GLU F C 1
ATOM 3452 O O . GLU F 1 55 ? -3.737 -19.542 58.537 1.00 54.65 55 GLU F O 1
ATOM 3458 N N . ASP F 1 56 ? -1.743 -19.774 57.488 1.00 54.25 56 ASP F N 1
ATOM 3459 C CA . ASP F 1 56 ? -1.370 -18.364 57.523 1.00 54.09 56 ASP F CA 1
ATOM 3460 C C . ASP F 1 56 ? -2.410 -17.515 56.794 1.00 53.45 56 ASP F C 1
ATOM 3461 O O . ASP F 1 56 ? -2.832 -16.448 57.278 1.00 53.56 56 ASP F O 1
ATOM 3466 N N . ALA F 1 57 ? -2.812 -17.966 55.602 1.00 52.70 57 ALA F N 1
ATOM 3467 C CA . ALA F 1 57 ? -3.921 -17.321 54.913 1.00 51.35 57 ALA F CA 1
ATOM 3468 C C . ALA F 1 57 ? -5.164 -17.340 55.792 1.00 52.04 57 ALA F C 1
ATOM 3469 O O . ALA F 1 57 ? -5.880 -16.341 55.885 1.00 52.73 57 ALA F O 1
ATOM 3471 N N . LYS F 1 58 ? -5.434 -18.473 56.445 1.00 52.42 58 LYS F N 1
ATOM 3472 C CA . LYS F 1 58 ? -6.578 -18.558 57.349 1.00 53.59 58 LYS F CA 1
ATOM 3473 C C . LYS F 1 58 ? -6.480 -17.530 58.465 1.00 53.40 58 LYS F C 1
ATOM 3474 O O . LYS F 1 58 ? -7.470 -16.874 58.800 1.00 53.74 58 LYS F O 1
ATOM 3480 N N . ALA F 1 59 ? -5.297 -17.387 59.060 1.00 52.92 59 ALA F N 1
ATOM 3481 C CA . ALA F 1 59 ? -5.140 -16.497 60.202 1.00 53.41 59 ALA F CA 1
ATOM 3482 C C . ALA F 1 59 ? -5.384 -15.059 59.784 1.00 52.46 59 ALA F C 1
ATOM 3483 O O . ALA F 1 59 ? -6.162 -14.331 60.418 1.00 51.89 59 ALA F O 1
ATOM 3485 N N . ILE F 1 60 ? -4.751 -14.638 58.687 1.00 51.54 60 ILE F N 1
ATOM 3486 C CA . ILE F 1 60 ? -4.906 -13.242 58.311 1.00 51.48 60 ILE F CA 1
ATOM 3487 C C . ILE F 1 60 ? -6.308 -12.990 57.767 1.00 52.52 60 ILE F C 1
ATOM 3488 O O . ILE F 1 60 ? -6.877 -11.915 57.984 1.00 53.40 60 ILE F O 1
ATOM 3493 N N . LEU F 1 61 ? -6.912 -13.976 57.095 1.00 52.35 61 LEU F N 1
ATOM 3494 C CA . LEU F 1 61 ? -8.276 -13.808 56.600 1.00 52.24 61 LEU F CA 1
ATOM 3495 C C . LEU F 1 61 ? -9.277 -13.700 57.733 1.00 52.74 61 LEU F C 1
ATOM 3496 O O . LEU F 1 61 ? -10.153 -12.833 57.702 1.00 52.46 61 LEU F O 1
ATOM 3501 N N . GLN F 1 62 ? -9.134 -14.516 58.773 1.00 52.93 62 GLN F N 1
ATOM 3502 C CA . GLN F 1 62 ? -10.063 -14.404 59.887 1.00 53.67 62 GLN F CA 1
ATOM 3503 C C . GLN F 1 62 ? -9.866 -13.092 60.632 1.00 53.42 62 GLN F C 1
ATOM 3504 O O . GLN F 1 62 ? -10.846 -12.415 60.966 1.00 53.54 62 GLN F O 1
ATOM 3510 N N . HIS F 1 63 ? -8.613 -12.656 60.799 1.00 51.64 63 HIS F N 1
ATOM 3511 C CA . HIS F 1 63 ? -8.368 -11.392 61.489 1.00 52.64 63 HIS F CA 1
ATOM 3512 C C . HIS F 1 63 ? -8.942 -10.205 60.717 1.00 52.75 63 HIS F C 1
ATOM 3513 O O . HIS F 1 63 ? -9.732 -9.414 61.258 1.00 53.38 63 HIS F O 1
ATOM 3520 N N . VAL F 1 64 ? -8.573 -10.076 59.440 1.00 52.31 64 VAL F N 1
ATOM 3521 C CA . VAL F 1 64 ? -9.032 -8.938 58.652 1.00 52.22 64 VAL F CA 1
ATOM 3522 C C . VAL F 1 64 ? -10.540 -8.985 58.446 1.00 53.16 64 VAL F C 1
ATOM 3523 O O . VAL F 1 64 ? -11.201 -7.947 58.460 1.00 55.10 64 VAL F O 1
ATOM 3527 N N . MET F 1 65 ? -11.119 -10.177 58.273 1.00 53.23 65 MET F N 1
ATOM 3528 C CA . MET F 1 65 ? -12.563 -10.268 58.089 1.00 54.14 65 MET F CA 1
ATOM 3529 C C . MET F 1 65 ? -13.310 -9.844 59.341 1.00 53.49 65 MET F C 1
ATOM 3530 O O . MET F 1 65 ? -14.337 -9.163 59.254 1.00 53.86 65 MET F O 1
ATOM 3535 N N . ASP F 1 66 ? -12.829 -10.258 60.515 1.00 54.13 66 ASP F N 1
ATOM 3536 C CA . ASP F 1 66 ? -13.478 -9.827 61.745 1.00 54.76 66 ASP F CA 1
ATOM 3537 C C . ASP F 1 66 ? -13.377 -8.317 61.904 1.00 55.42 66 ASP F C 1
ATOM 3538 O O . ASP F 1 66 ? -14.342 -7.655 62.314 1.00 54.30 66 ASP F O 1
ATOM 3543 N N . GLU F 1 67 ? -12.225 -7.746 61.554 1.00 54.14 67 GLU F N 1
ATOM 3544 C CA . GLU F 1 67 ? -12.110 -6.296 61.646 1.00 53.61 67 GLU F CA 1
ATOM 3545 C C . GLU F 1 67 ? -13.004 -5.591 60.626 1.00 53.30 67 GLU F C 1
ATOM 3546 O O . GLU F 1 67 ? -13.530 -4.512 60.913 1.00 53.49 67 GLU F O 1
ATOM 3552 N N . GLU F 1 68 ? -13.177 -6.202 59.456 1.00 52.59 68 GLU F N 1
ATOM 3553 C CA . GLU F 1 68 ? -14.103 -5.610 58.460 1.00 52.54 68 GLU F CA 1
ATOM 3554 C C . GLU F 1 68 ? -15.518 -5.644 59.037 1.00 52.01 68 GLU F C 1
ATOM 3555 O O . GLU F 1 68 ? -16.245 -4.644 58.888 1.00 51.71 68 GLU F O 1
ATOM 3561 N N . ARG F 1 69 ? -15.882 -6.755 59.682 1.00 51.42 69 ARG F N 1
ATOM 3562 C CA . ARG F 1 69 ? -17.204 -6.837 60.298 1.00 52.31 69 ARG F CA 1
ATOM 3563 C C . ARG F 1 69 ? -17.384 -5.727 61.322 1.00 52.06 69 ARG F C 1
ATOM 3564 O O . ARG F 1 69 ? -18.452 -5.107 61.406 1.00 50.81 69 ARG F O 1
ATOM 3572 N N . GLU F 1 70 ? -16.336 -5.457 62.100 1.00 52.99 70 GLU F N 1
ATOM 3573 C CA . GLU F 1 70 ? -16.378 -4.336 63.034 1.00 53.38 70 GLU F CA 1
ATOM 3574 C C . GLU F 1 70 ? -16.573 -3.015 62.297 1.00 52.26 70 GLU F C 1
ATOM 3575 O O . GLU F 1 70 ? -17.345 -2.156 62.737 1.00 51.44 70 GLU F O 1
ATOM 3581 N N . HIS F 1 71 ? -15.869 -2.835 61.178 1.00 51.19 71 HIS F N 1
ATOM 3582 C CA . HIS F 1 71 ? -16.032 -1.631 60.365 1.00 50.24 71 HIS F CA 1
ATOM 3583 C C . HIS F 1 71 ? -17.466 -1.483 59.867 1.00 50.87 71 HIS F C 1
ATOM 3584 O O . HIS F 1 71 ? -18.030 -0.383 59.888 1.00 51.76 71 HIS F O 1
ATOM 3591 N N . ALA F 1 72 ? -18.058 -2.574 59.380 1.00 50.86 72 ALA F N 1
ATOM 3592 C CA . ALA F 1 72 ? -19.427 -2.511 58.878 1.00 49.99 72 ALA F CA 1
ATOM 3593 C C . ALA F 1 72 ? -20.391 -2.155 59.998 1.00 50.57 72 ALA F C 1
ATOM 3594 O O . ALA F 1 72 ? -21.323 -1.368 59.800 1.00 51.51 72 ALA F O 1
ATOM 3596 N N . ALA F 1 73 ? -20.176 -2.721 61.187 1.00 52.08 73 ALA F N 1
ATOM 3597 C CA . ALA F 1 73 ? -21.004 -2.358 62.332 1.00 53.68 73 ALA F CA 1
ATOM 3598 C C . ALA F 1 73 ? -20.841 -0.883 62.675 1.00 53.55 73 ALA F C 1
ATOM 3599 O O . ALA F 1 73 ? -21.814 -0.202 63.016 1.00 53.52 73 ALA F O 1
ATOM 3601 N N . LEU F 1 74 ? -19.616 -0.368 62.585 1.00 52.71 74 LEU F N 1
ATOM 3602 C CA . LEU F 1 74 ? -19.379 1.037 62.898 1.00 51.78 74 LEU F CA 1
ATOM 3603 C C . LEU F 1 74 ? -20.122 1.940 61.921 1.00 52.28 74 LEU F C 1
ATOM 3604 O O . LEU F 1 74 ? -20.784 2.904 62.323 1.00 53.84 74 LEU F O 1
ATOM 3609 N N . PHE F 1 75 ? -20.029 1.629 60.628 1.00 50.96 75 PHE F N 1
ATOM 3610 C CA . PHE F 1 75 ? -20.756 2.399 59.623 1.00 50.93 75 PHE F CA 1
ATOM 3611 C C . PHE F 1 75 ? -22.265 2.297 59.821 1.00 53.13 75 PHE F C 1
ATOM 3612 O O . PHE F 1 75 ? -22.994 3.273 59.611 1.00 54.26 75 PHE F O 1
ATOM 3620 N N . TRP F 1 76 ? -22.756 1.130 60.243 1.00 53.21 76 TRP F N 1
ATOM 3621 C CA . TRP F 1 76 ? -24.190 0.994 60.477 1.00 53.58 76 TRP F CA 1
ATOM 3622 C C . TRP F 1 76 ? -24.641 1.837 61.664 1.00 54.72 76 TRP F C 1
ATOM 3623 O O . TRP F 1 76 ? -25.704 2.470 61.628 1.00 54.91 76 TRP F O 1
ATOM 3634 N N . GLU F 1 77 ? -23.853 1.853 62.732 1.00 55.51 77 GLU F N 1
ATOM 3635 C CA . GLU F 1 77 ? -24.217 2.694 63.862 1.00 55.78 77 GLU F CA 1
ATOM 3636 C C . GLU F 1 77 ? -24.144 4.167 63.486 1.00 55.64 77 GLU F C 1
ATOM 3637 O O . GLU F 1 77 ? -24.933 4.974 63.991 1.00 56.22 77 GLU F O 1
ATOM 3643 N N . LEU F 1 78 ? -23.212 4.536 62.603 1.00 54.77 78 LEU F N 1
ATOM 3644 C CA . LEU F 1 78 ? -23.165 5.913 62.118 1.00 54.59 78 LEU F CA 1
ATOM 3645 C C . LEU F 1 78 ? -24.430 6.268 61.339 1.00 55.07 78 LEU F C 1
ATOM 3646 O O . LEU F 1 78 ? -25.035 7.321 61.564 1.00 55.27 78 LEU F O 1
ATOM 3651 N N . ILE F 1 79 ? -24.837 5.405 60.401 1.00 55.04 79 ILE F N 1
ATOM 3652 C CA . ILE F 1 79 ? -26.034 5.677 59.599 1.00 55.58 79 ILE F CA 1
ATOM 3653 C C . ILE F 1 79 ? -27.290 5.696 60.460 1.00 55.57 79 ILE F C 1
ATOM 3654 O O . ILE F 1 79 ? -28.268 6.367 60.115 1.00 56.33 79 ILE F O 1
ATOM 3659 N N . ALA F 1 80 ? -27.281 5.017 61.609 1.00 54.87 80 ALA F N 1
ATOM 3660 C CA . ALA F 1 80 ? -28.482 5.038 62.443 1.00 55.32 80 ALA F CA 1
ATOM 3661 C C . ALA F 1 80 ? -28.795 6.443 62.955 1.00 55.14 80 ALA F C 1
ATOM 3662 O O . ALA F 1 80 ? -29.955 6.872 62.932 1.00 55.18 80 ALA F O 1
ATOM 3664 N N . ARG F 1 81 ? -27.779 7.181 63.397 1.00 54.46 81 ARG F N 1
ATOM 3665 C CA . ARG F 1 81 ? -27.989 8.519 63.937 1.00 54.43 81 ARG F CA 1
ATOM 3666 C C . ARG F 1 81 ? -27.953 9.620 62.886 1.00 56.30 81 ARG F C 1
ATOM 3667 O O . ARG F 1 81 ? -28.528 10.691 63.116 1.00 57.57 81 ARG F O 1
ATOM 3675 N N . LEU F 1 82 ? -27.290 9.389 61.752 1.00 56.12 82 LEU F N 1
ATOM 3676 C CA . LEU F 1 82 ? -27.165 10.392 60.702 1.00 57.39 82 LEU F CA 1
ATOM 3677 C C . LEU F 1 82 ? -28.517 10.857 60.179 1.00 58.59 82 LEU F C 1
ATOM 3678 O O . LEU F 1 82 ? -29.004 11.921 60.573 1.00 59.68 82 LEU F O 1
ATOM 3683 N N . ASP F 1 83 ? -29.126 10.077 59.292 1.00 59.60 83 ASP F N 1
ATOM 3684 C CA . ASP F 1 83 ? -30.396 10.492 58.710 1.00 61.26 83 ASP F CA 1
ATOM 3685 C C . ASP F 1 83 ? -31.538 9.529 59.011 1.00 60.71 83 ASP F C 1
ATOM 3686 O O . ASP F 1 83 ? -32.410 9.859 59.824 1.00 60.06 83 ASP F O 1
ATOM 3691 N N . PRO F 1 84 ? -31.569 8.340 58.408 1.00 60.26 84 PRO F N 1
ATOM 3692 C CA . PRO F 1 84 ? -32.840 7.620 58.294 1.00 58.74 84 PRO F CA 1
ATOM 3693 C C . PRO F 1 84 ? -33.384 7.231 59.657 1.00 59.34 84 PRO F C 1
ATOM 3694 O O . PRO F 1 84 ? -32.671 7.193 60.661 1.00 58.46 84 PRO F O 1
ATOM 3698 N N . GLU F 1 85 ? -34.673 6.923 59.679 1.00 59.40 85 GLU F N 1
ATOM 3699 C CA . GLU F 1 85 ? -35.373 6.676 60.929 1.00 59.94 85 GLU F CA 1
ATOM 3700 C C . GLU F 1 85 ? -35.424 5.173 61.142 1.00 59.33 85 GLU F C 1
ATOM 3701 O O . GLU F 1 85 ? -35.986 4.440 60.321 1.00 58.06 85 GLU F O 1
ATOM 3707 N N . GLN F 1 86 ? -34.842 4.724 62.247 1.00 60.22 86 GLN F N 1
ATOM 3708 C CA . GLN F 1 86 ? -34.808 3.307 62.594 1.00 61.05 86 GLN F CA 1
ATOM 3709 C C . GLN F 1 86 ? -36.058 2.844 63.330 1.00 61.51 86 GLN F C 1
ATOM 3710 O O . GLN F 1 86 ? -35.992 2.243 64.402 1.00 61.26 86 GLN F O 1
ATOM 3716 N N . ALA F 1 87 ? -37.223 3.146 62.766 1.00 62.45 87 ALA F N 1
ATOM 3717 C CA . ALA F 1 87 ? -38.437 2.561 63.304 1.00 63.96 87 ALA F CA 1
ATOM 3718 C C . ALA F 1 87 ? -38.593 1.106 62.886 1.00 64.72 87 ALA F C 1
ATOM 3719 O O . ALA F 1 87 ? -39.372 0.378 63.506 1.00 65.12 87 ALA F O 1
ATOM 3721 N N . ALA F 1 88 ? -37.870 0.669 61.848 1.00 66.00 88 ALA F N 1
ATOM 3722 C CA . ALA F 1 88 ? -37.925 -0.728 61.427 1.00 65.35 88 ALA F CA 1
ATOM 3723 C C . ALA F 1 88 ? -36.974 -1.653 62.191 1.00 65.68 88 ALA F C 1
ATOM 3724 O O . ALA F 1 88 ? -37.359 -2.777 62.536 1.00 66.51 88 ALA F O 1
ATOM 3726 N N . HIS F 1 89 ? -35.747 -1.220 62.489 1.00 65.20 89 HIS F N 1
ATOM 3727 C CA . HIS F 1 89 ? -34.804 -2.110 63.164 1.00 64.84 89 HIS F CA 1
ATOM 3728 C C . HIS F 1 89 ? -34.963 -2.102 64.680 1.00 64.55 89 HIS F C 1
ATOM 3729 O O . HIS F 1 89 ? -34.104 -2.634 65.392 1.00 64.72 89 HIS F O 1
ATOM 3736 N N . ALA F 1 90 ? -36.054 -1.526 65.180 1.00 65.31 90 ALA F N 1
ATOM 3737 C CA . ALA F 1 90 ? -36.509 -1.736 66.544 1.00 66.94 90 ALA F CA 1
ATOM 3738 C C . ALA F 1 90 ? -37.798 -2.538 66.591 1.00 67.52 90 ALA F C 1
ATOM 3739 O O . ALA F 1 90 ? -38.101 -3.140 67.625 1.00 72.28 90 ALA F O 1
ATOM 3741 N N . LYS F 1 91 ? -38.556 -2.547 65.496 1.00 65.45 91 LYS F N 1
ATOM 3742 C CA . LYS F 1 91 ? -39.777 -3.324 65.338 1.00 65.18 91 LYS F CA 1
ATOM 3743 C C . LYS F 1 91 ? -39.547 -4.584 64.509 1.00 65.36 91 LYS F C 1
ATOM 3744 O O . LYS F 1 91 ? -40.514 -5.211 64.067 1.00 64.62 91 LYS F O 1
ATOM 3750 N N . GLU F 1 92 ? -38.283 -4.954 64.280 1.00 65.77 92 GLU F N 1
ATOM 3751 C CA . GLU F 1 92 ? -37.929 -6.068 63.401 1.00 65.62 92 GLU F CA 1
ATOM 3752 C C . GLU F 1 92 ? -37.996 -7.435 64.080 1.00 65.38 92 GLU F C 1
ATOM 3753 O O . GLU F 1 92 ? -38.331 -8.425 63.419 1.00 64.93 92 GLU F O 1
ATOM 3759 N N . ALA F 1 93 ? -37.706 -7.517 65.381 1.00 65.61 93 ALA F N 1
ATOM 3760 C CA . ALA F 1 93 ? -37.683 -8.807 66.066 1.00 66.00 93 ALA F CA 1
ATOM 3761 C C . ALA F 1 93 ? -39.035 -9.503 66.069 1.00 65.42 93 ALA F C 1
ATOM 3762 O O . ALA F 1 93 ? -39.085 -10.725 66.235 1.00 65.35 93 ALA F O 1
ATOM 3764 N N . VAL F 1 94 ? -40.124 -8.768 65.858 1.00 64.76 94 VAL F N 1
ATOM 3765 C CA . VAL F 1 94 ? -41.436 -9.401 65.828 1.00 65.30 94 VAL F CA 1
ATOM 3766 C C . VAL F 1 94 ? -41.716 -9.995 64.451 1.00 65.55 94 VAL F C 1
ATOM 3767 O O . VAL F 1 94 ? -42.461 -10.976 64.333 1.00 65.87 94 VAL F O 1
ATOM 3771 N N . GLU F 1 95 ? -41.116 -9.442 63.395 1.00 65.14 95 GLU F N 1
ATOM 3772 C CA . GLU F 1 95 ? -41.356 -9.968 62.059 1.00 65.84 95 GLU F CA 1
ATOM 3773 C C . GLU F 1 95 ? -40.563 -11.235 61.767 1.00 64.79 95 GLU F C 1
ATOM 3774 O O . GLU F 1 95 ? -40.971 -12.016 60.901 1.00 64.93 95 GLU F O 1
ATOM 3780 N N . LYS F 1 96 ? -39.440 -11.455 62.454 1.00 64.64 96 LYS F N 1
ATOM 3781 C CA . LYS F 1 96 ? -38.797 -12.763 62.384 1.00 64.61 96 LYS F CA 1
ATOM 3782 C C . LYS F 1 96 ? -39.603 -13.802 63.150 1.00 65.24 96 LYS F C 1
ATOM 3783 O O . LYS F 1 96 ? -39.822 -14.917 62.664 1.00 64.23 96 LYS F O 1
ATOM 3789 N N . TYR F 1 97 ? -40.034 -13.447 64.361 1.00 65.65 97 TYR F N 1
ATOM 3790 C CA . TYR F 1 97 ? -40.806 -14.303 65.253 1.00 65.47 97 TYR F CA 1
ATOM 3791 C C . TYR F 1 97 ? -42.200 -14.611 64.722 1.00 65.14 97 TYR F C 1
ATOM 3792 O O . TYR F 1 97 ? -42.864 -15.499 65.268 1.00 66.08 97 TYR F O 1
ATOM 3801 N N . ARG F 1 98 ? -42.660 -13.910 63.682 1.00 64.20 98 ARG F N 1
ATOM 3802 C CA . ARG F 1 98 ? -44.034 -14.060 63.216 1.00 64.04 98 ARG F CA 1
ATOM 3803 C C . ARG F 1 98 ? -44.341 -15.461 62.689 1.00 63.18 98 ARG F C 1
ATOM 3804 O O . ARG F 1 98 ? -45.517 -15.779 62.483 1.00 63.08 98 ARG F O 1
ATOM 3812 N N . LEU F 1 99 ? -43.339 -16.327 62.553 1.00 62.52 99 LEU F N 1
ATOM 3813 C CA . LEU F 1 99 ? -43.574 -17.721 62.197 1.00 61.77 99 LEU F CA 1
ATOM 3814 C C . LEU F 1 99 ? -42.363 -18.545 62.608 1.00 62.41 99 LEU F C 1
ATOM 3815 O O . LEU F 1 99 ? -41.235 -18.043 62.636 1.00 63.59 99 LEU F O 1
ATOM 3820 N N . ILE F 1 100 ? -42.622 -19.811 62.932 1.00 61.36 100 ILE F N 1
ATOM 3821 C CA . ILE F 1 100 ? -41.621 -20.725 63.480 1.00 60.54 100 ILE F CA 1
ATOM 3822 C C . ILE F 1 100 ? -40.997 -20.139 64.739 1.00 60.40 100 ILE F C 1
ATOM 3823 O O . ILE F 1 100 ? -40.262 -20.824 65.451 1.00 61.41 100 ILE F O 1
ATOM 3825 N N . LYS G 1 21 ? -19.283 -23.599 49.676 1.00 57.71 21 LYS G N 1
ATOM 3826 C CA . LYS G 1 21 ? -20.134 -23.938 50.811 1.00 60.05 21 LYS G CA 1
ATOM 3827 C C . LYS G 1 21 ? -21.591 -23.560 50.544 1.00 60.92 21 LYS G C 1
ATOM 3828 O O . LYS G 1 21 ? -21.894 -22.886 49.559 1.00 60.35 21 LYS G O 1
ATOM 3830 N N . MET G 1 22 ? -22.487 -23.993 51.431 1.00 60.17 22 MET G N 1
ATOM 3831 C CA . MET G 1 22 ? -23.920 -23.717 51.301 1.00 59.18 22 MET G CA 1
ATOM 3832 C C . MET G 1 22 ? -24.389 -22.764 52.357 1.00 59.09 22 MET G C 1
ATOM 3833 O O . MET G 1 22 ? -24.671 -21.590 52.073 1.00 58.63 22 MET G O 1
ATOM 3835 N N . THR G 1 23 ? -24.511 -23.202 53.619 1.00 58.85 23 THR G N 1
ATOM 3836 C CA . THR G 1 23 ? -24.924 -22.300 54.684 1.00 58.70 23 THR G CA 1
ATOM 3837 C C . THR G 1 23 ? -23.953 -21.140 54.865 1.00 58.50 23 THR G C 1
ATOM 3838 O O . THR G 1 23 ? -24.346 -20.093 55.391 1.00 58.73 23 THR G O 1
ATOM 3842 N N . ASP G 1 24 ? -22.698 -21.305 54.452 1.00 58.58 24 ASP G N 1
ATOM 3843 C CA . ASP G 1 24 ? -21.670 -20.284 54.616 1.00 59.59 24 ASP G CA 1
ATOM 3844 C C . ASP G 1 24 ? -21.467 -19.427 53.369 1.00 58.93 24 ASP G C 1
ATOM 3845 O O . ASP G 1 24 ? -21.136 -18.242 53.490 1.00 57.99 24 ASP G O 1
ATOM 3850 N N . THR G 1 25 ? -21.654 -19.987 52.173 1.00 59.01 25 THR G N 1
ATOM 3851 C CA . THR G 1 25 ? -21.415 -19.272 50.916 1.00 60.26 25 THR G CA 1
ATOM 3852 C C . THR G 1 25 ? -22.451 -19.705 49.879 1.00 61.27 25 THR G C 1
ATOM 3853 O O . THR G 1 25 ? -22.129 -20.174 48.785 1.00 65.74 25 THR G O 1
ATOM 3857 N N . GLU G 1 26 ? -23.723 -19.532 50.235 1.00 59.92 26 GLU G N 1
ATOM 3858 C CA . GLU G 1 26 ? -24.874 -19.845 49.395 1.00 60.58 26 GLU G CA 1
ATOM 3859 C C . GLU G 1 26 ? -26.073 -19.320 50.171 1.00 59.82 26 GLU G C 1
ATOM 3860 O O . GLU G 1 26 ? -27.073 -18.891 49.590 1.00 60.43 26 GLU G O 1
ATOM 3866 N N . LEU G 1 27 ? -25.965 -19.370 51.500 1.00 58.16 27 LEU G N 1
ATOM 3867 C CA . LEU G 1 27 ? -26.941 -18.830 52.440 1.00 57.40 27 LEU G CA 1
ATOM 3868 C C . LEU G 1 27 ? -26.552 -17.433 52.911 1.00 56.54 27 LEU G C 1
ATOM 3869 O O . LEU G 1 27 ? -27.355 -16.501 52.830 1.00 56.22 27 LEU G O 1
ATOM 3874 N N . ALA G 1 28 ? -25.304 -17.268 53.355 1.00 56.42 28 ALA G N 1
ATOM 3875 C CA . ALA G 1 28 ? -24.834 -16.003 53.912 1.00 55.96 28 ALA G CA 1
ATOM 3876 C C . ALA G 1 28 ? -24.470 -15.005 52.821 1.00 56.45 28 ALA G C 1
ATOM 3877 O O . ALA G 1 28 ? -24.823 -13.823 52.903 1.00 56.52 28 ALA G O 1
ATOM 3879 N N . ARG G 1 29 ? -23.739 -15.466 51.803 1.00 56.74 29 ARG G N 1
ATOM 3880 C CA . ARG G 1 29 ? -23.373 -14.597 50.689 1.00 56.62 29 ARG G CA 1
ATOM 3881 C C . ARG G 1 29 ? -24.613 -14.068 49.982 1.00 56.41 29 ARG G C 1
ATOM 3882 O O . ARG G 1 29 ? -24.675 -12.890 49.610 1.00 57.04 29 ARG G O 1
ATOM 3890 N N . SER G 1 30 ? -25.635 -14.912 49.843 1.00 56.92 30 SER G N 1
ATOM 3891 C CA . SER G 1 30 ? -26.867 -14.490 49.189 1.00 56.48 30 SER G CA 1
ATOM 3892 C C . SER G 1 30 ? -27.586 -13.409 49.987 1.00 55.57 30 SER G C 1
ATOM 3893 O O . SER G 1 30 ? -28.103 -12.448 49.410 1.00 55.70 30 SER G O 1
ATOM 3896 N N . ILE G 1 31 ? -27.610 -13.525 51.315 1.00 55.09 31 ILE G N 1
ATOM 3897 C CA . ILE G 1 31 ? -28.331 -12.532 52.107 1.00 54.23 31 ILE G CA 1
ATOM 3898 C C . ILE G 1 31 ? -27.534 -11.230 52.230 1.00 54.25 31 ILE G C 1
ATOM 3899 O O . ILE G 1 31 ? -28.118 -10.141 52.276 1.00 54.82 31 ILE G O 1
ATOM 3904 N N . ARG G 1 32 ? -26.199 -11.298 52.313 1.00 53.23 32 ARG G N 1
ATOM 3905 C CA . ARG G 1 32 ? -25.431 -10.056 52.216 1.00 53.83 32 ARG G CA 1
ATOM 3906 C C . ARG G 1 32 ? -25.683 -9.373 50.880 1.00 54.15 32 ARG G C 1
ATOM 3907 O O . ARG G 1 32 ? -25.805 -8.143 50.813 1.00 54.06 32 ARG G O 1
ATOM 3915 N N . LEU G 1 33 ? -25.762 -10.153 49.800 1.00 55.30 33 LEU G N 1
ATOM 3916 C CA . LEU G 1 33 ? -26.117 -9.568 48.514 1.00 54.96 33 LEU G CA 1
ATOM 3917 C C . LEU G 1 33 ? -27.511 -8.958 48.565 1.00 53.77 33 LEU G C 1
ATOM 3918 O O . LEU G 1 33 ? -27.769 -7.934 47.932 1.00 54.02 33 LEU G O 1
ATOM 3923 N N . ASN G 1 34 ? -28.431 -9.586 49.301 1.00 52.73 34 ASN G N 1
ATOM 3924 C CA . ASN G 1 34 ? -29.780 -9.039 49.414 1.00 53.94 34 ASN G CA 1
ATOM 3925 C C . ASN G 1 34 ? -29.768 -7.690 50.127 1.00 53.80 34 ASN G C 1
ATOM 3926 O O . ASN G 1 34 ? -30.474 -6.756 49.724 1.00 54.93 34 ASN G O 1
ATOM 3931 N N . ILE G 1 35 ? -28.950 -7.563 51.176 1.00 53.08 35 ILE G N 1
ATOM 3932 C CA . ILE G 1 35 ? -28.802 -6.273 51.851 1.00 52.77 35 ILE G CA 1
ATOM 3933 C C . ILE G 1 35 ? -28.228 -5.234 50.894 1.00 52.54 35 ILE G C 1
ATOM 3934 O O . ILE G 1 35 ? -28.706 -4.095 50.822 1.00 52.79 35 ILE G O 1
ATOM 3939 N N . GLU G 1 36 ? -27.185 -5.613 50.152 1.00 53.58 36 GLU G N 1
ATOM 3940 C CA . GLU G 1 36 ? -26.588 -4.702 49.177 1.00 54.26 36 GLU G CA 1
ATOM 3941 C C . GLU G 1 36 ? -27.604 -4.259 48.128 1.00 53.18 36 GLU G C 1
ATOM 3942 O O . GLU G 1 36 ? -27.642 -3.086 47.743 1.00 53.87 36 GLU G O 1
ATOM 3948 N N . ALA G 1 37 ? -28.426 -5.190 47.644 1.00 51.66 37 ALA G N 1
ATOM 3949 C CA . ALA G 1 37 ? -29.416 -4.869 46.620 1.00 51.96 37 ALA G CA 1
ATOM 3950 C C . ALA G 1 37 ? -30.479 -3.923 47.164 1.00 52.75 37 ALA G C 1
ATOM 3951 O O . ALA G 1 37 ? -30.916 -2.998 46.467 1.00 53.73 37 ALA G O 1
ATOM 3953 N N . GLU G 1 38 ? -30.883 -4.159 48.414 1.00 52.22 38 GLU G N 1
ATOM 3954 C CA . GLU G 1 38 ? -31.867 -3.257 49.062 1.00 52.96 38 GLU G CA 1
ATOM 3955 C C . GLU G 1 38 ? -31.256 -1.857 49.130 1.00 53.07 38 GLU G C 1
ATOM 3956 O O . GLU G 1 38 ? -31.963 -0.885 48.795 1.00 53.07 38 GLU G O 1
ATOM 3962 N N . LEU G 1 39 ? -29.986 -1.769 49.532 1.00 52.53 39 LEU G N 1
ATOM 3963 C CA . LEU G 1 39 ? -29.314 -0.479 49.638 1.00 52.47 39 LEU G CA 1
ATOM 3964 C C . LEU G 1 39 ? -29.227 0.210 48.282 1.00 52.20 39 LEU G C 1
ATOM 3965 O O . LEU G 1 39 ? -29.412 1.427 48.183 1.00 52.76 39 LEU G O 1
ATOM 3970 N N . ASP G 1 40 ? -28.962 -0.558 47.222 1.00 51.82 40 ASP G N 1
ATOM 3971 C CA . ASP G 1 40 ? -28.898 0.019 45.882 1.00 52.82 40 ASP G CA 1
ATOM 3972 C C . ASP G 1 40 ? -30.250 0.577 45.456 1.00 52.34 40 ASP G C 1
ATOM 3973 O O . ASP G 1 40 ? -30.334 1.682 44.902 1.00 51.92 40 ASP G O 1
ATOM 3978 N N . ALA G 1 41 ? -31.326 -0.157 45.742 1.00 52.90 41 ALA G N 1
ATOM 3979 C CA . ALA G 1 41 ? -32.659 0.325 45.392 1.00 53.75 41 ALA G CA 1
ATOM 3980 C C . ALA G 1 41 ? -33.014 1.588 46.167 1.00 53.05 41 ALA G C 1
ATOM 3981 O O . ALA G 1 41 ? -33.555 2.548 45.598 1.00 53.78 41 ALA G O 1
ATOM 3983 N N . ILE G 1 42 ? -32.697 1.614 47.466 1.00 52.71 42 ILE G N 1
ATOM 3984 C CA . ILE G 1 42 ? -32.997 2.790 48.278 1.00 52.47 42 ILE G CA 1
ATOM 3985 C C . ILE G 1 42 ? -32.208 3.994 47.786 1.00 52.02 42 ILE G C 1
ATOM 3986 O O . ILE G 1 42 ? -32.740 5.107 47.700 1.00 51.97 42 ILE G O 1
ATOM 3991 N N . ASN G 1 43 ? -30.934 3.794 47.444 1.00 51.85 43 ASN G N 1
ATOM 3992 C CA . ASN G 1 43 ? -30.136 4.903 46.934 1.00 51.57 43 ASN G CA 1
ATOM 3993 C C . ASN G 1 43 ? -30.707 5.428 45.623 1.00 52.08 43 ASN G C 1
ATOM 3994 O O . ASN G 1 43 ? -30.738 6.641 45.396 1.00 52.28 43 ASN G O 1
ATOM 3999 N N . LEU G 1 44 ? -31.174 4.533 44.750 1.00 51.75 44 LEU G N 1
ATOM 4000 C CA . LEU G 1 44 ? -31.738 4.983 43.479 1.00 52.20 44 LEU G CA 1
ATOM 4001 C C . LEU G 1 44 ? -33.009 5.801 43.694 1.00 52.70 44 LEU G C 1
ATOM 4002 O O . LEU G 1 44 ? -33.183 6.874 43.100 1.00 52.50 44 LEU G O 1
ATOM 4007 N N . TYR G 1 45 ? -33.879 5.330 44.587 1.00 52.42 45 TYR G N 1
ATOM 4008 C CA . TYR G 1 45 ? -35.161 6.045 44.829 1.00 51.64 45 TYR G CA 1
ATOM 4009 C C . TYR G 1 45 ? -34.868 7.385 45.513 1.00 51.11 45 TYR G C 1
ATOM 4010 O O . TYR G 1 45 ? -35.570 8.371 45.212 1.00 51.51 45 TYR G O 1
ATOM 4019 N N . ALA G 1 46 ? -33.856 7.425 46.384 1.00 50.74 46 ALA G N 1
ATOM 4020 C CA . ALA G 1 46 ? -33.482 8.662 47.055 1.00 51.94 46 ALA G CA 1
ATOM 4021 C C . ALA G 1 46 ? -32.870 9.664 46.087 1.00 52.96 46 ALA G C 1
ATOM 4022 O O . ALA G 1 46 ? -33.099 10.872 46.208 1.00 52.90 46 ALA G O 1
ATOM 4024 N N . ALA G 1 47 ? -32.084 9.184 45.122 1.00 52.88 47 ALA G N 1
ATOM 4025 C CA . ALA G 1 47 ? -31.559 10.076 44.099 1.00 52.25 47 ALA G CA 1
ATOM 4026 C C . ALA G 1 47 ? -32.671 10.610 43.212 1.00 51.74 47 ALA G C 1
ATOM 4027 O O . ALA G 1 47 ? -32.598 11.754 42.749 1.00 51.45 47 ALA G O 1
ATOM 4029 N N . HIS G 1 48 ? -33.710 9.809 42.978 1.00 51.98 48 HIS G N 1
ATOM 4030 C CA . HIS G 1 48 ? -34.820 10.286 42.163 1.00 51.37 48 HIS G CA 1
ATOM 4031 C C . HIS G 1 48 ? -35.767 11.202 42.929 1.00 51.58 48 HIS G C 1
ATOM 4032 O O . HIS G 1 48 ? -36.502 11.971 42.301 1.00 52.05 48 HIS G O 1
ATOM 4039 N N . ILE G 1 49 ? -35.767 11.148 44.264 1.00 51.60 49 ILE G N 1
ATOM 4040 C CA . ILE G 1 49 ? -36.579 12.090 45.030 1.00 52.71 49 ILE G CA 1
ATOM 4041 C C . ILE G 1 49 ? -35.982 13.492 44.947 1.00 52.67 49 ILE G C 1
ATOM 4042 O O . ILE G 1 49 ? -36.710 14.491 44.889 1.00 52.38 49 ILE G O 1
ATOM 4047 N N . ASP G 1 50 ? -34.652 13.592 44.912 1.00 52.13 50 ASP G N 1
ATOM 4048 C CA . ASP G 1 50 ? -33.967 14.876 44.846 1.00 52.03 50 ASP G CA 1
ATOM 4049 C C . ASP G 1 50 ? -33.574 15.254 43.419 1.00 51.69 50 ASP G C 1
ATOM 4050 O O . ASP G 1 50 ? -32.688 16.093 43.226 1.00 50.86 50 ASP G O 1
ATOM 4055 N N . ALA G 1 51 ? -34.232 14.668 42.417 1.00 51.55 51 ALA G N 1
ATOM 4056 C CA . ALA G 1 51 ? -33.966 14.970 41.015 1.00 51.72 51 ALA G CA 1
ATOM 4057 C C . ALA G 1 51 ? -35.246 15.375 40.301 1.00 53.03 51 ALA G C 1
ATOM 4058 O O . ALA G 1 51 ? -35.309 15.361 39.067 1.00 54.23 51 ALA G O 1
ATOM 4060 N N . THR G 1 52 ? -36.267 15.724 41.073 1.00 52.86 52 THR G N 1
ATOM 4061 C CA . THR G 1 52 ? -37.534 16.223 40.566 1.00 55.79 52 THR G CA 1
ATOM 4062 C C . THR G 1 52 ? -38.226 16.932 41.717 1.00 58.12 52 THR G C 1
ATOM 4063 O O . THR G 1 52 ? -37.807 16.836 42.873 1.00 56.66 52 THR G O 1
ATOM 4067 N N . ASP G 1 53 ? -39.293 17.651 41.388 1.00 58.64 53 ASP G N 1
ATOM 4068 C CA . ASP G 1 53 ? -40.151 18.271 42.387 1.00 59.18 53 ASP G CA 1
ATOM 4069 C C . ASP G 1 53 ? -41.607 17.949 42.088 1.00 58.98 53 ASP G C 1
ATOM 4070 O O . ASP G 1 53 ? -42.500 18.767 42.323 1.00 61.11 53 ASP G O 1
ATOM 4075 N N . ASN G 1 54 ? -41.851 16.742 41.594 1.00 60.71 54 ASN G N 1
ATOM 4076 C CA . ASN G 1 54 ? -43.193 16.275 41.306 1.00 55.81 54 ASN G CA 1
ATOM 4077 C C . ASN G 1 54 ? -43.787 15.675 42.568 1.00 54.41 54 ASN G C 1
ATOM 4078 O O . ASN G 1 54 ? -43.072 15.182 43.442 1.00 54.98 54 ASN G O 1
ATOM 4083 N N . GLU G 1 55 ? -45.112 15.702 42.646 1.00 53.27 55 GLU G N 1
ATOM 4084 C CA . GLU G 1 55 ? -45.796 15.289 43.861 1.00 53.76 55 GLU G CA 1
ATOM 4085 C C . GLU G 1 55 ? -46.209 13.830 43.806 1.00 54.12 55 GLU G C 1
ATOM 4086 O O . GLU G 1 55 ? -46.120 13.126 44.822 1.00 54.26 55 GLU G O 1
ATOM 4092 N N . ASP G 1 56 ? -46.582 13.348 42.624 1.00 53.69 56 ASP G N 1
ATOM 4093 C CA . ASP G 1 56 ? -46.845 11.926 42.453 1.00 53.01 56 ASP G CA 1
ATOM 4094 C C . ASP G 1 56 ? -45.563 11.127 42.643 1.00 53.51 56 ASP G C 1
ATOM 4095 O O . ASP G 1 56 ? -45.525 10.144 43.399 1.00 54.55 56 ASP G O 1
ATOM 4100 N N . ALA G 1 57 ? -44.501 11.541 41.947 1.00 52.16 57 ALA G N 1
ATOM 4101 C CA . ALA G 1 57 ? -43.202 10.898 42.092 1.00 52.48 57 ALA G CA 1
ATOM 4102 C C . ALA G 1 57 ? -42.702 10.973 43.524 1.00 53.55 57 ALA G C 1
ATOM 4103 O O . ALA G 1 57 ? -42.262 9.973 44.082 1.00 54.06 57 ALA G O 1
ATOM 4105 N N . LYS G 1 58 ? -42.777 12.144 44.149 1.00 53.25 58 LYS G N 1
ATOM 4106 C CA . LYS G 1 58 ? -42.287 12.251 45.519 1.00 52.87 58 LYS G CA 1
ATOM 4107 C C . LYS G 1 58 ? -43.041 11.302 46.440 1.00 53.48 58 LYS G C 1
ATOM 4108 O O . LYS G 1 58 ? -42.432 10.577 47.234 1.00 53.36 58 LYS G O 1
ATOM 4114 N N . ALA G 1 59 ? -44.371 11.268 46.321 1.00 53.14 59 ALA G N 1
ATOM 4115 C CA . ALA G 1 59 ? -45.167 10.472 47.247 1.00 53.85 59 ALA G CA 1
ATOM 4116 C C . ALA G 1 59 ? -44.913 8.983 47.062 1.00 54.30 59 ALA G C 1
ATOM 4117 O O . ALA G 1 59 ? -44.623 8.266 48.030 1.00 54.94 59 ALA G O 1
ATOM 4119 N N . ILE G 1 60 ? -44.995 8.498 45.819 1.00 53.77 60 ILE G N 1
ATOM 4120 C CA . ILE G 1 60 ? -44.852 7.061 45.617 1.00 53.75 60 ILE G CA 1
ATOM 4121 C C . ILE G 1 60 ? -43.400 6.623 45.796 1.00 54.48 60 ILE G C 1
ATOM 4122 O O . ILE G 1 60 ? -43.140 5.503 46.247 1.00 55.78 60 ILE G O 1
ATOM 4127 N N . LEU G 1 61 ? -42.432 7.483 45.464 1.00 53.47 61 LEU G N 1
ATOM 4128 C CA . LEU G 1 61 ? -41.031 7.162 45.704 1.00 53.54 61 LEU G CA 1
ATOM 4129 C C . LEU G 1 61 ? -40.729 7.100 47.191 1.00 54.04 61 LEU G C 1
ATOM 4130 O O . LEU G 1 61 ? -39.960 6.245 47.630 1.00 54.42 61 LEU G O 1
ATOM 4135 N N . GLN G 1 62 ? -41.322 7.993 47.987 1.00 54.72 62 GLN G N 1
ATOM 4136 C CA . GLN G 1 62 ? -41.134 7.912 49.431 1.00 55.63 62 GLN G CA 1
ATOM 4137 C C . GLN G 1 62 ? -41.803 6.663 49.996 1.00 56.05 62 GLN G C 1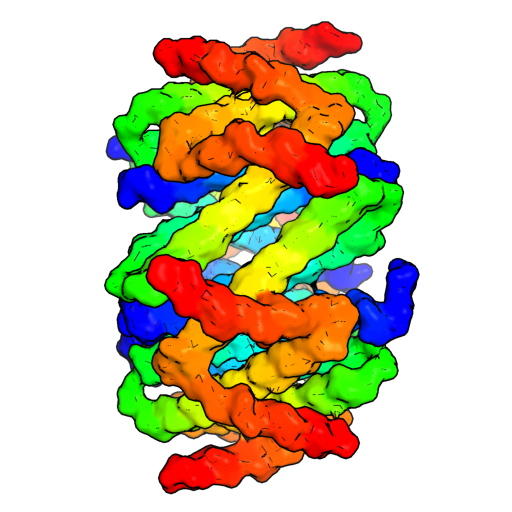
ATOM 4138 O O . GLN G 1 62 ? -41.275 6.036 50.920 1.00 55.91 62 GLN G O 1
ATOM 4144 N N . HIS G 1 63 ? -42.948 6.267 49.433 1.00 56.21 63 HIS G N 1
ATOM 4145 C CA . HIS G 1 63 ? -43.601 5.031 49.871 1.00 57.11 63 HIS G CA 1
ATOM 4146 C C . HIS G 1 63 ? -42.723 3.815 49.584 1.00 56.36 63 HIS G C 1
ATOM 4147 O O . HIS G 1 63 ? -42.494 2.967 50.461 1.00 56.54 63 HIS G O 1
ATOM 4154 N N . VAL G 1 64 ? -42.234 3.711 48.346 1.00 55.27 64 VAL G N 1
ATOM 4155 C CA . VAL G 1 64 ? -41.374 2.595 47.969 1.00 54.57 64 VAL G CA 1
ATOM 4156 C C . VAL G 1 64 ? -40.085 2.624 48.779 1.00 55.05 64 VAL G C 1
ATOM 4157 O O . VAL G 1 64 ? -39.551 1.578 49.149 1.00 54.79 64 VAL G O 1
ATOM 4161 N N . MET G 1 65 ? -39.571 3.819 49.082 1.00 54.69 65 MET G N 1
ATOM 4162 C CA . MET G 1 65 ? -38.381 3.924 49.922 1.00 55.17 65 MET G CA 1
ATOM 4163 C C . MET G 1 65 ? -38.658 3.398 51.323 1.00 54.70 65 MET G C 1
ATOM 4164 O O . MET G 1 65 ? -37.822 2.708 51.912 1.00 55.42 65 MET G O 1
ATOM 4169 N N . ASP G 1 66 ? -39.837 3.704 51.862 1.00 54.56 66 ASP G N 1
ATOM 4170 C CA . ASP G 1 66 ? -40.215 3.208 53.182 1.00 55.04 66 ASP G CA 1
ATOM 4171 C C . ASP G 1 66 ? -40.277 1.684 53.194 1.00 55.59 66 ASP G C 1
ATOM 4172 O O . ASP G 1 66 ? -39.760 1.028 54.112 1.00 55.07 66 ASP G O 1
ATOM 4177 N N . GLU G 1 67 ? -40.853 1.098 52.144 1.00 55.95 67 GLU G N 1
ATOM 4178 C CA . GLU G 1 67 ? -40.946 -0.360 52.076 1.00 55.81 67 GLU G CA 1
ATOM 4179 C C . GLU G 1 67 ? -39.587 -1.023 51.837 1.00 54.75 67 GLU G C 1
ATOM 4180 O O . GLU G 1 67 ? -39.310 -2.096 52.388 1.00 55.42 67 GLU G O 1
ATOM 4186 N N . GLU G 1 68 ? -38.751 -0.399 51.020 1.00 54.62 68 GLU G N 1
ATOM 4187 C CA . GLU G 1 68 ? -37.396 -0.964 50.835 1.00 54.66 68 GLU G CA 1
ATOM 4188 C C . GLU G 1 68 ? -36.669 -0.922 52.174 1.00 54.30 68 GLU G C 1
ATOM 4189 O O . GLU G 1 68 ? -36.001 -1.913 52.523 1.00 54.60 68 GLU G O 1
ATOM 4195 N N . ARG G 1 69 ? -36.809 0.191 52.893 1.00 53.62 69 ARG G N 1
ATOM 4196 C CA . ARG G 1 69 ? -36.179 0.304 54.203 1.00 53.47 69 ARG G CA 1
ATOM 4197 C C . ARG G 1 69 ? -36.634 -0.826 55.116 1.00 53.74 69 ARG G C 1
ATOM 4198 O O . ARG G 1 69 ? -35.828 -1.406 55.860 1.00 52.75 69 ARG G O 1
ATOM 4206 N N . GLU G 1 70 ? -37.925 -1.162 55.055 1.00 53.98 70 GLU G N 1
ATOM 4207 C CA . GLU G 1 70 ? -38.428 -2.306 55.811 1.00 55.06 70 GLU G CA 1
ATOM 4208 C C . GLU G 1 70 ? -37.727 -3.594 55.385 1.00 54.12 70 GLU G C 1
ATOM 4209 O O . GLU G 1 70 ? -37.278 -4.388 56.226 1.00 54.33 70 GLU G O 1
ATOM 4215 N N . HIS G 1 71 ? -37.595 -3.793 54.070 1.00 53.40 71 HIS G N 1
ATOM 4216 C CA . HIS G 1 71 ? -36.900 -4.968 53.551 1.00 52.65 71 HIS G CA 1
ATOM 4217 C C . HIS G 1 71 ? -35.458 -5.026 54.040 1.00 52.58 71 HIS G C 1
ATOM 4218 O O . HIS G 1 71 ? -34.963 -6.094 54.410 1.00 52.64 71 HIS G O 1
ATOM 4225 N N . ALA G 1 72 ? -34.757 -3.892 54.007 1.00 52.21 72 ALA G N 1
ATOM 4226 C CA . ALA G 1 72 ? -33.356 -3.879 54.415 1.00 51.57 72 ALA G CA 1
ATOM 4227 C C . ALA G 1 72 ? -33.205 -4.211 55.893 1.00 53.41 72 ALA G C 1
ATOM 4228 O O . ALA G 1 72 ? -32.322 -4.990 56.274 1.00 54.14 72 ALA G O 1
ATOM 4230 N N . ALA G 1 73 ? -34.076 -3.656 56.740 1.00 53.50 73 ALA G N 1
ATOM 4231 C CA . ALA G 1 73 ? -34.005 -3.981 58.163 1.00 54.29 73 ALA G CA 1
ATOM 4232 C C . ALA G 1 73 ? -34.254 -5.465 58.397 1.00 53.92 73 ALA G C 1
ATOM 4233 O O . ALA G 1 73 ? -33.568 -6.108 59.209 1.00 55.58 73 ALA G O 1
ATOM 4235 N N . LEU G 1 74 ? -35.214 -6.034 57.670 1.00 53.51 74 LEU G N 1
ATOM 4236 C CA . LEU G 1 74 ? -35.521 -7.445 57.858 1.00 53.88 74 LEU G CA 1
ATOM 4237 C C . LEU G 1 74 ? -34.357 -8.322 57.389 1.00 54.49 74 LEU G C 1
ATOM 4238 O O . LEU G 1 74 ? -33.998 -9.295 58.062 1.00 55.26 74 LEU G O 1
ATOM 4243 N N . PHE G 1 75 ? -33.751 -7.995 56.241 1.00 54.36 75 PHE G N 1
ATOM 4244 C CA . PHE G 1 75 ? -32.575 -8.740 55.787 1.00 55.22 75 PHE G CA 1
ATOM 4245 C C . PHE G 1 75 ? -31.438 -8.637 56.798 1.00 56.33 75 PHE G C 1
ATOM 4246 O O . PHE G 1 75 ? -30.672 -9.593 56.997 1.00 57.94 75 PHE G O 1
ATOM 4254 N N . TRP G 1 76 ? -31.315 -7.479 57.454 1.00 55.57 76 TRP G N 1
ATOM 4255 C CA . TRP G 1 76 ? -30.277 -7.320 58.464 1.00 55.92 76 TRP G CA 1
ATOM 4256 C C . TRP G 1 76 ? -30.525 -8.243 59.644 1.00 55.94 76 TRP G C 1
ATOM 4257 O O . TRP G 1 76 ? -29.591 -8.867 60.163 1.00 56.36 76 TRP G O 1
ATOM 4268 N N . GLU G 1 77 ? -31.781 -8.362 60.067 1.00 56.07 77 GLU G N 1
ATOM 4269 C CA . GLU G 1 77 ? -32.070 -9.298 61.146 1.00 57.11 77 GLU G CA 1
ATOM 4270 C C . GLU G 1 77 ? -31.789 -10.727 60.702 1.00 58.00 77 GLU G C 1
ATOM 4271 O O . GLU G 1 77 ? -31.338 -11.550 61.506 1.00 57.45 77 GLU G O 1
ATOM 4277 N N . LEU G 1 78 ? -32.017 -11.033 59.422 1.00 58.08 78 LEU G N 1
ATOM 4278 C CA . LEU G 1 78 ? -31.717 -12.376 58.921 1.00 57.53 78 LEU G CA 1
ATOM 4279 C C . LEU G 1 78 ? -30.235 -12.694 59.067 1.00 58.18 78 LEU G C 1
ATOM 4280 O O . LEU G 1 78 ? -29.860 -13.743 59.601 1.00 58.41 78 LEU G O 1
ATOM 4285 N N . ILE G 1 79 ? -29.375 -11.789 58.601 1.00 58.49 79 ILE G N 1
ATOM 4286 C CA . ILE G 1 79 ? -27.936 -11.995 58.767 1.00 59.35 79 ILE G CA 1
ATOM 4287 C C . ILE G 1 79 ? -27.527 -11.974 60.239 1.00 59.86 79 ILE G C 1
ATOM 4288 O O . ILE G 1 79 ? -26.497 -12.558 60.604 1.00 61.59 79 ILE G O 1
ATOM 4293 N N . ALA G 1 80 ? -28.326 -11.360 61.114 1.00 59.32 80 ALA G N 1
ATOM 4294 C CA . ALA G 1 80 ? -28.016 -11.451 62.537 1.00 59.39 80 ALA G CA 1
ATOM 4295 C C . ALA G 1 80 ? -28.082 -12.902 63.004 1.00 58.83 80 ALA G C 1
ATOM 4296 O O . ALA G 1 80 ? -27.246 -13.343 63.800 1.00 58.69 80 ALA G O 1
ATOM 4298 N N . ARG G 1 81 ? -29.053 -13.668 62.502 1.00 59.29 81 ARG G N 1
ATOM 4299 C CA . ARG G 1 81 ? -29.191 -15.069 62.878 1.00 59.18 81 ARG G CA 1
ATOM 4300 C C . ARG G 1 81 ? -28.329 -16.002 62.023 1.00 59.90 81 ARG G C 1
ATOM 4301 O O . ARG G 1 81 ? -28.579 -17.214 62.003 1.00 59.33 81 ARG G O 1
ATOM 4309 N N . LEU G 1 82 ? -27.336 -15.461 61.313 1.00 60.37 82 LEU G N 1
ATOM 4310 C CA . LEU G 1 82 ? -26.414 -16.254 60.508 1.00 61.01 82 LEU G CA 1
ATOM 4311 C C . LEU G 1 82 ? -24.983 -16.135 61.020 1.00 62.64 82 LEU G C 1
ATOM 4312 O O . LEU G 1 82 ? -24.756 -15.968 62.223 1.00 62.88 82 LEU G O 1
ATOM 4317 N N . ASP G 1 83 ? -24.021 -16.193 60.097 1.00 63.79 83 ASP G N 1
ATOM 4318 C CA . ASP G 1 83 ? -22.577 -16.111 60.324 1.00 65.10 83 ASP G CA 1
ATOM 4319 C C . ASP G 1 83 ? -22.032 -14.832 60.960 1.00 64.77 83 ASP G C 1
ATOM 4320 O O . ASP G 1 83 ? -21.058 -14.916 61.717 1.00 64.50 83 ASP G O 1
ATOM 4325 N N . PRO G 1 84 ? -22.563 -13.640 60.692 1.00 64.55 84 PRO G N 1
ATOM 4326 C CA . PRO G 1 84 ? -22.112 -12.480 61.466 1.00 64.35 84 PRO G CA 1
ATOM 4327 C C . PRO G 1 84 ? -22.702 -12.493 62.862 1.00 64.24 84 PRO G C 1
ATOM 4328 O O . PRO G 1 84 ? -23.668 -13.198 63.162 1.00 63.95 84 PRO G O 1
ATOM 4332 N N . GLU G 1 85 ? -22.095 -11.690 63.722 1.00 63.16 85 GLU G N 1
ATOM 4333 C CA . GLU G 1 85 ? -22.407 -11.686 65.138 1.00 62.70 85 GLU G CA 1
ATOM 4334 C C . GLU G 1 85 ? -22.866 -10.309 65.579 1.00 60.00 85 GLU G C 1
ATOM 4335 O O . GLU G 1 85 ? -22.402 -9.286 65.066 1.00 59.55 85 GLU G O 1
ATOM 4341 N N . GLN G 1 86 ? -23.791 -10.293 66.529 1.00 59.40 86 GLN G N 1
ATOM 4342 C CA . GLN G 1 86 ? -24.126 -9.049 67.192 1.00 58.84 86 GLN G CA 1
ATOM 4343 C C . GLN G 1 86 ? -23.152 -8.753 68.319 1.00 58.32 86 GLN G C 1
ATOM 4344 O O . GLN G 1 86 ? -23.432 -7.900 69.161 1.00 57.38 86 GLN G O 1
ATOM 4350 N N . ALA G 1 87 ? -22.002 -9.429 68.341 1.00 59.15 87 ALA G N 1
ATOM 4351 C CA . ALA G 1 87 ? -20.974 -9.085 69.309 1.00 58.89 87 ALA G CA 1
ATOM 4352 C C . ALA G 1 87 ? -20.279 -7.794 68.915 1.00 58.10 87 ALA G C 1
ATOM 4353 O O . ALA G 1 87 ? -19.612 -7.173 69.749 1.00 57.96 87 ALA G O 1
ATOM 4355 N N . ALA G 1 88 ? -20.426 -7.389 67.656 1.00 57.89 88 ALA G N 1
ATOM 4356 C CA . ALA G 1 88 ? -20.017 -6.081 67.173 1.00 57.21 88 ALA G CA 1
ATOM 4357 C C . ALA G 1 88 ? -21.207 -5.172 66.917 1.00 56.78 88 ALA G C 1
ATOM 4358 O O . ALA G 1 88 ? -21.109 -3.960 67.135 1.00 57.52 88 ALA G O 1
ATOM 4360 N N . HIS G 1 89 ? -22.330 -5.736 66.468 1.00 56.66 89 HIS G N 1
ATOM 4361 C CA . HIS G 1 89 ? -23.548 -4.979 66.215 1.00 56.11 89 HIS G CA 1
ATOM 4362 C C . HIS G 1 89 ? -24.396 -4.791 67.472 1.00 56.19 89 HIS G C 1
ATOM 4363 O O . HIS G 1 89 ? -25.525 -4.298 67.382 1.00 56.41 89 HIS G O 1
ATOM 4370 N N . ALA G 1 90 ? -23.866 -5.167 68.638 1.00 55.47 90 ALA G N 1
ATOM 4371 C CA . ALA G 1 90 ? -24.372 -4.725 69.929 1.00 55.60 90 ALA G CA 1
ATOM 4372 C C . ALA G 1 90 ? -23.378 -3.829 70.638 1.00 55.49 90 ALA G C 1
ATOM 4373 O O . ALA G 1 90 ? -23.772 -3.078 71.535 1.00 57.08 90 ALA G O 1
ATOM 4375 N N . LYS G 1 91 ? -22.105 -3.897 70.255 1.00 55.66 91 LYS G N 1
ATOM 4376 C CA . LYS G 1 91 ? -21.082 -3.014 70.786 1.00 55.97 91 LYS G CA 1
ATOM 4377 C C . LYS G 1 91 ? -20.849 -1.836 69.856 1.00 57.04 91 LYS G C 1
ATOM 4378 O O . LYS G 1 91 ? -19.936 -1.037 70.086 1.00 57.79 91 LYS G O 1
ATOM 4384 N N . GLU G 1 92 ? -21.708 -1.678 68.847 1.00 56.42 92 GLU G N 1
ATOM 4385 C CA . GLU G 1 92 ? -21.581 -0.567 67.916 1.00 56.58 92 GLU G CA 1
ATOM 4386 C C . GLU G 1 92 ? -22.218 0.684 68.502 1.00 58.00 92 GLU G C 1
ATOM 4387 O O . GLU G 1 92 ? -21.703 1.793 68.322 1.00 58.49 92 GLU G O 1
ATOM 4393 N N . ALA G 1 93 ? -23.332 0.517 69.221 1.00 57.25 93 ALA G N 1
ATOM 4394 C CA . ALA G 1 93 ? -23.964 1.644 69.892 1.00 57.19 93 ALA G CA 1
ATOM 4395 C C . ALA G 1 93 ? -23.120 2.146 71.055 1.00 57.06 93 ALA G C 1
ATOM 4396 O O . ALA G 1 93 ? -23.222 3.318 71.433 1.00 57.27 93 ALA G O 1
ATOM 4398 N N . VAL G 1 94 ? -22.286 1.282 71.631 1.00 57.05 94 VAL G N 1
ATOM 4399 C CA . VAL G 1 94 ? -21.401 1.711 72.708 1.00 58.41 94 VAL G CA 1
ATOM 4400 C C . VAL G 1 94 ? -20.080 2.240 72.153 1.00 58.55 94 VAL G C 1
ATOM 4401 O O . VAL G 1 94 ? -19.452 3.105 72.772 1.00 59.87 94 VAL G O 1
ATOM 4405 N N . GLU G 1 95 ? -19.639 1.731 71.000 1.00 58.48 95 GLU G N 1
ATOM 4406 C CA . GLU G 1 95 ? -18.400 2.184 70.381 1.00 58.94 95 GLU G CA 1
ATOM 4407 C C . GLU G 1 95 ? -18.549 3.463 69.562 1.00 59.00 95 GLU G C 1
ATOM 4408 O O . GLU G 1 95 ? -17.534 4.097 69.253 1.00 58.66 95 GLU G O 1
ATOM 4414 N N . LYS G 1 96 ? -19.770 3.855 69.194 1.00 58.34 96 LYS G N 1
ATOM 4415 C CA . LYS G 1 96 ? -19.941 5.076 68.407 1.00 58.85 96 LYS G CA 1
ATOM 4416 C C . LYS G 1 96 ? -19.576 6.338 69.186 1.00 59.55 96 LYS G C 1
ATOM 4417 O O . LYS G 1 96 ? -18.852 7.199 68.670 1.00 59.62 96 LYS G O 1
ATOM 4423 N N . TYR G 1 97 ? -20.065 6.484 70.423 1.00 59.41 97 TYR G N 1
ATOM 4424 C CA . TYR G 1 97 ? -19.783 7.725 71.145 1.00 59.21 97 TYR G CA 1
ATOM 4425 C C . TYR G 1 97 ? -18.306 7.868 71.491 1.00 58.91 97 TYR G C 1
ATOM 4426 O O . TYR G 1 97 ? -17.791 8.991 71.546 1.00 60.32 97 TYR G O 1
ATOM 4435 N N . ARG G 1 98 ? -17.608 6.755 71.709 1.00 58.41 98 ARG G N 1
ATOM 4436 C CA . ARG G 1 98 ? -16.204 6.798 72.101 1.00 56.54 98 ARG G CA 1
ATOM 4437 C C . ARG G 1 98 ? -15.271 7.135 70.945 1.00 56.71 98 ARG G C 1
ATOM 4438 O O . ARG G 1 98 ? -14.067 7.299 71.169 1.00 58.23 98 ARG G O 1
ATOM 4446 N N . LEU G 1 99 ? -15.799 7.249 69.731 1.00 57.48 99 LEU G N 1
ATOM 4447 C CA . LEU G 1 99 ? -15.036 7.648 68.549 1.00 59.05 99 LEU G CA 1
ATOM 4448 C C . LEU G 1 99 ? -15.442 9.083 68.236 1.00 59.53 99 LEU G C 1
ATOM 4449 O O . LEU G 1 99 ? -16.401 9.334 67.504 1.00 58.24 99 LEU G O 1
ATOM 4454 N N . ILE G 1 100 ? -14.704 10.024 68.824 1.00 59.99 100 ILE G N 1
ATOM 4455 C CA . ILE G 1 100 ? -15.025 11.449 68.802 1.00 58.80 100 ILE G CA 1
ATOM 4456 C C . ILE G 1 100 ? -16.387 11.672 69.441 1.00 58.14 100 ILE G C 1
ATOM 4457 O O . ILE G 1 100 ? -16.548 11.464 70.645 1.00 56.83 100 ILE G O 1
ATOM 4459 N N . THR H 1 23 ? -1.394 -23.319 21.862 1.00 56.23 23 THR H N 1
ATOM 4460 C CA . THR H 1 23 ? -0.629 -22.708 20.781 1.00 56.12 23 THR H CA 1
ATOM 4461 C C . THR H 1 23 ? -1.429 -21.567 20.139 1.00 55.83 23 THR H C 1
ATOM 4462 O O . THR H 1 23 ? -0.858 -20.618 19.597 1.00 56.20 23 THR H O 1
ATOM 4466 N N . ASP H 1 24 ? -2.756 -21.664 20.228 1.00 54.11 24 ASP H N 1
ATOM 4467 C CA . ASP H 1 24 ? -3.668 -20.691 19.635 1.00 53.19 24 ASP H CA 1
ATOM 4468 C C . ASP H 1 24 ? -4.118 -19.699 20.703 1.00 53.10 24 ASP H C 1
ATOM 4469 O O . ASP H 1 24 ? -3.286 -19.021 21.313 1.00 53.71 24 ASP H O 1
ATOM 4474 N N . THR H 1 25 ? -5.439 -19.600 20.914 1.00 52.94 25 THR H N 1
ATOM 4475 C CA . THR H 1 25 ? -5.986 -18.696 21.924 1.00 52.42 25 THR H CA 1
ATOM 4476 C C . THR H 1 25 ? -5.285 -18.888 23.255 1.00 52.91 25 THR H C 1
ATOM 4477 O O . THR H 1 25 ? -4.986 -17.916 23.960 1.00 53.30 25 THR H O 1
ATOM 4481 N N . GLU H 1 26 ? -4.996 -20.143 23.600 1.00 53.17 26 GLU H N 1
ATOM 4482 C CA . GLU H 1 26 ? -4.233 -20.433 24.801 1.00 53.18 26 GLU H CA 1
ATOM 4483 C C . GLU H 1 26 ? -2.952 -19.618 24.826 1.00 52.49 26 GLU H C 1
ATOM 4484 O O . GLU H 1 26 ? -2.525 -19.161 25.891 1.00 51.49 26 GLU H O 1
ATOM 4490 N N . LEU H 1 27 ? -2.319 -19.435 23.673 1.00 51.64 27 LEU H N 1
ATOM 4491 C CA . LEU H 1 27 ? -1.098 -18.648 23.588 1.00 52.09 27 LEU H CA 1
ATOM 4492 C C . LEU H 1 27 ? -1.263 -17.288 22.918 1.00 51.79 27 LEU H C 1
ATOM 4493 O O . LEU H 1 27 ? -0.770 -16.290 23.445 1.00 51.24 27 LEU H O 1
ATOM 4498 N N . ALA H 1 28 ? -1.961 -17.214 21.780 1.00 51.61 28 ALA H N 1
ATOM 4499 C CA . ALA H 1 28 ? -2.012 -15.977 21.000 1.00 51.85 28 ALA H CA 1
ATOM 4500 C C . ALA H 1 28 ? -2.963 -14.940 21.590 1.00 51.24 28 ALA H C 1
ATOM 4501 O O . ALA H 1 28 ? -2.615 -13.757 21.694 1.00 52.06 28 ALA H O 1
ATOM 4503 N N . ARG H 1 29 ? -4.175 -15.359 21.959 1.00 50.13 29 ARG H N 1
ATOM 4504 C CA . ARG H 1 29 ? -5.126 -14.425 22.555 1.00 51.20 29 ARG H CA 1
ATOM 4505 C C . ARG H 1 29 ? -4.581 -13.846 23.853 1.00 51.59 29 ARG H C 1
ATOM 4506 O O . ARG H 1 29 ? -4.752 -12.654 24.137 1.00 52.81 29 ARG H O 1
ATOM 4514 N N . SER H 1 30 ? -3.884 -14.670 24.635 1.00 50.64 30 SER H N 1
ATOM 4515 C CA . SER H 1 30 ? -3.296 -14.199 25.883 1.00 50.63 30 SER H CA 1
ATOM 4516 C C . SER H 1 30 ? -2.199 -13.169 25.634 1.00 51.64 30 SER H C 1
ATOM 4517 O O . SER H 1 30 ? -2.072 -12.199 26.388 1.00 52.05 30 SER H O 1
ATOM 4520 N N . ILE H 1 31 ? -1.403 -13.346 24.579 1.00 50.76 31 ILE H N 1
ATOM 4521 C CA . ILE H 1 31 ? -0.331 -12.391 24.311 1.00 50.92 31 ILE H CA 1
ATOM 4522 C C . ILE H 1 31 ? -0.899 -11.088 23.756 1.00 50.82 31 ILE H C 1
ATOM 4523 O O . ILE H 1 31 ? -0.419 -9.993 24.088 1.00 50.92 31 ILE H O 1
ATOM 4528 N N . ARG H 1 32 ? -1.954 -11.170 22.939 1.00 50.61 32 ARG H N 1
ATOM 4529 C CA . ARG H 1 32 ? -2.647 -9.944 22.557 1.00 50.89 32 ARG H CA 1
ATOM 4530 C C . ARG H 1 32 ? -3.149 -9.213 23.794 1.00 51.76 32 ARG H C 1
ATOM 4531 O O . ARG H 1 32 ? -2.926 -8.006 23.951 1.00 51.84 32 ARG H O 1
ATOM 4539 N N . LEU H 1 33 ? -3.750 -9.960 24.726 1.00 51.54 33 LEU H N 1
ATOM 4540 C CA . LEU H 1 33 ? -4.282 -9.368 25.950 1.00 52.05 33 LEU H CA 1
ATOM 4541 C C . LEU H 1 33 ? -3.185 -8.716 26.777 1.00 52.47 33 LEU H C 1
ATOM 4542 O O . LEU H 1 33 ? -3.394 -7.659 27.380 1.00 53.88 33 LEU H O 1
ATOM 4547 N N . ASN H 1 34 ? -2.016 -9.343 26.835 1.00 51.61 34 ASN H N 1
ATOM 4548 C CA . ASN H 1 34 ? -0.907 -8.751 27.570 1.00 51.63 34 ASN H CA 1
ATOM 4549 C C . ASN H 1 34 ? -0.445 -7.460 26.900 1.00 51.25 34 ASN H C 1
ATOM 4550 O O . ASN H 1 34 ? -0.032 -6.515 27.583 1.00 51.61 34 ASN H O 1
ATOM 4555 N N . ILE H 1 35 ? -0.496 -7.405 25.564 1.00 50.38 35 ILE H N 1
ATOM 4556 C CA . ILE H 1 35 ? -0.208 -6.147 24.871 1.00 51.10 35 ILE H CA 1
ATOM 4557 C C . ILE H 1 35 ? -1.210 -5.071 25.290 1.00 51.27 35 ILE H C 1
ATOM 4558 O O . ILE H 1 35 ? -0.831 -3.925 25.582 1.00 50.18 35 ILE H O 1
ATOM 4563 N N . GLU H 1 36 ? -2.506 -5.419 25.332 1.00 51.24 36 GLU H N 1
ATOM 4564 C CA . GLU H 1 36 ? -3.493 -4.459 25.841 1.00 51.12 36 GLU H CA 1
ATOM 4565 C C . GLU H 1 36 ? -3.159 -4.011 27.258 1.00 52.38 36 GLU H C 1
ATOM 4566 O O . GLU H 1 36 ? -3.260 -2.826 27.578 1.00 52.65 36 GLU H O 1
ATOM 4572 N N . ALA H 1 37 ? -2.771 -4.945 28.124 1.00 52.38 37 ALA H N 1
ATOM 4573 C CA . ALA H 1 37 ? -2.517 -4.587 29.517 1.00 51.71 37 ALA H CA 1
ATOM 4574 C C . ALA H 1 37 ? -1.324 -3.651 29.644 1.00 52.28 37 ALA H C 1
ATOM 4575 O O . ALA H 1 37 ? -1.374 -2.671 30.399 1.00 53.12 37 ALA H O 1
ATOM 4577 N N . GLU H 1 38 ? -0.265 -3.949 28.889 1.00 51.73 38 GLU H N 1
ATOM 4578 C CA . GLU H 1 38 ? 0.931 -3.070 28.892 1.00 52.25 38 GLU H CA 1
ATOM 4579 C C . GLU H 1 38 ? 0.509 -1.669 28.454 1.00 52.01 38 GLU H C 1
ATOM 4580 O O . GLU H 1 38 ? 0.799 -0.709 29.192 1.00 52.27 38 GLU H O 1
ATOM 4586 N N . LEU H 1 39 ? -0.171 -1.568 27.310 1.00 51.22 39 LEU H N 1
ATOM 4587 C CA . LEU H 1 39 ? -0.556 -0.263 26.778 1.00 51.79 39 LEU H CA 1
ATOM 4588 C C . LEU H 1 39 ? -1.480 0.477 27.738 1.00 51.88 39 LEU H C 1
ATOM 4589 O O . LEU H 1 39 ? -1.394 1.704 27.876 1.00 51.85 39 LEU H O 1
ATOM 4594 N N . ASP H 1 40 ? -2.379 -0.251 28.402 1.00 52.21 40 ASP H N 1
ATOM 4595 C CA . ASP H 1 40 ? -3.258 0.366 29.388 1.00 52.94 40 ASP H CA 1
ATOM 4596 C C . ASP H 1 40 ? -2.457 0.930 30.549 1.00 52.66 40 ASP H C 1
ATOM 4597 O O . ASP H 1 40 ? -2.779 1.999 31.074 1.00 52.88 40 ASP H O 1
ATOM 4602 N N . ALA H 1 41 ? -1.417 0.213 30.974 1.00 52.32 41 ALA H N 1
ATOM 4603 C CA . ALA H 1 41 ? -0.566 0.728 32.039 1.00 52.12 41 ALA H CA 1
ATOM 4604 C C . ALA H 1 41 ? 0.131 2.008 31.600 1.00 52.22 41 ALA H C 1
ATOM 4605 O O . ALA H 1 41 ? 0.240 2.964 32.378 1.00 53.59 41 ALA H O 1
ATOM 4607 N N . ILE H 1 42 ? 0.598 2.051 30.349 1.00 52.12 42 ILE H N 1
ATOM 4608 C CA . ILE H 1 42 ? 1.249 3.264 29.854 1.00 52.35 42 ILE H CA 1
ATOM 4609 C C . ILE H 1 42 ? 0.270 4.429 29.844 1.00 53.35 42 ILE H C 1
ATOM 4610 O O . ILE H 1 42 ? 0.600 5.540 30.271 1.00 53.88 42 ILE H O 1
ATOM 4615 N N . ASN H 1 43 ? -0.956 4.190 29.375 1.00 53.16 43 ASN H N 1
ATOM 4616 C CA . ASN H 1 43 ? -1.948 5.263 29.334 1.00 52.50 43 ASN H CA 1
ATOM 4617 C C . ASN H 1 43 ? -2.328 5.736 30.733 1.00 52.74 43 ASN H C 1
ATOM 4618 O O . ASN H 1 43 ? -2.468 6.940 30.968 1.00 53.29 43 ASN H O 1
ATOM 4623 N N . LEU H 1 44 ? -2.499 4.808 31.676 1.00 52.09 44 LEU H N 1
ATOM 4624 C CA . LEU H 1 44 ? -2.865 5.196 33.035 1.00 51.59 44 LEU H CA 1
ATOM 4625 C C . LEU H 1 44 ? -1.750 5.989 33.705 1.00 52.27 44 LEU H C 1
ATOM 4626 O O . LEU H 1 44 ? -2.006 7.006 34.363 1.00 52.44 44 LEU H O 1
ATOM 4631 N N . TYR H 1 45 ? -0.504 5.541 33.556 1.00 52.71 45 TYR H N 1
ATOM 4632 C CA . TYR H 1 45 ? 0.602 6.272 34.160 1.00 51.44 45 TYR H CA 1
ATOM 4633 C C . TYR H 1 45 ? 0.799 7.618 33.473 1.00 51.89 45 TYR H C 1
ATOM 4634 O O . TYR H 1 45 ? 1.224 8.582 34.114 1.00 51.75 45 TYR H O 1
ATOM 4643 N N . ALA H 1 46 ? 0.489 7.707 32.177 1.00 52.69 46 ALA H N 1
ATOM 4644 C CA . ALA H 1 46 ? 0.530 8.993 31.490 1.00 53.27 46 ALA H CA 1
ATOM 4645 C C . ALA H 1 46 ? -0.549 9.929 32.014 1.00 52.79 46 ALA H C 1
ATOM 4646 O O . ALA H 1 46 ? -0.323 11.136 32.150 1.00 53.00 46 ALA H O 1
ATOM 4648 N N . ALA H 1 47 ? -1.723 9.382 32.333 1.00 52.24 47 ALA H N 1
ATOM 4649 C CA . ALA H 1 47 ? -2.778 10.183 32.940 1.00 51.27 47 ALA H CA 1
ATOM 4650 C C . ALA H 1 47 ? -2.384 10.655 34.332 1.00 51.70 47 ALA H C 1
ATOM 4651 O O . ALA H 1 47 ? -2.777 11.751 34.749 1.00 52.70 47 ALA H O 1
ATOM 4653 N N . HIS H 1 48 ? -1.614 9.848 35.062 1.00 51.69 48 HIS H N 1
ATOM 4654 C CA . HIS H 1 48 ? -1.164 10.276 36.382 1.00 50.87 48 HIS H CA 1
ATOM 4655 C C . HIS H 1 48 ? 0.014 11.243 36.315 1.00 51.76 48 HIS H C 1
ATOM 4656 O O . HIS H 1 48 ? 0.206 12.031 37.248 1.00 51.83 48 HIS H O 1
ATOM 4663 N N . ILE H 1 49 ? 0.796 11.203 35.231 1.00 52.28 49 ILE H N 1
ATOM 4664 C CA . ILE H 1 49 ? 1.880 12.163 35.035 1.00 52.96 49 ILE H CA 1
ATOM 4665 C C . ILE H 1 49 ? 1.324 13.530 34.655 1.00 53.61 49 ILE H C 1
ATOM 4666 O O . ILE H 1 49 ? 1.872 14.566 35.051 1.00 55.03 49 ILE H O 1
ATOM 4671 N N . ASP H 1 50 ? 0.214 13.562 33.915 1.00 52.82 50 ASP H N 1
ATOM 4672 C CA . ASP H 1 50 ? -0.398 14.810 33.485 1.00 53.12 50 ASP H CA 1
ATOM 4673 C C . ASP H 1 50 ? -1.452 15.273 34.473 1.00 53.62 50 ASP H C 1
ATOM 4674 O O . ASP H 1 50 ? -2.341 16.056 34.117 1.00 54.28 50 ASP H O 1
ATOM 4679 N N . ALA H 1 51 ? -1.346 14.806 35.717 1.00 53.31 51 ALA H N 1
ATOM 4680 C CA . ALA H 1 51 ? -2.259 15.141 36.798 1.00 54.23 51 ALA H CA 1
ATOM 4681 C C . ALA H 1 51 ? -1.489 15.694 37.989 1.00 55.51 51 ALA H C 1
ATOM 4682 O O . ALA H 1 51 ? -1.989 15.666 39.116 1.00 56.00 51 ALA H O 1
ATOM 4684 N N . THR H 1 52 ? -0.260 16.146 37.757 1.00 54.86 52 THR H N 1
ATOM 4685 C CA . THR H 1 52 ? 0.541 16.805 38.776 1.00 55.69 52 THR H CA 1
ATOM 4686 C C . THR H 1 52 ? 1.634 17.596 38.074 1.00 56.99 52 THR H C 1
ATOM 4687 O O . THR H 1 52 ? 1.905 17.408 36.886 1.00 57.06 52 THR H O 1
ATOM 4691 N N . ASP H 1 53 ? 2.277 18.468 38.841 1.00 58.46 53 ASP H N 1
ATOM 4692 C CA . ASP H 1 53 ? 3.434 19.238 38.403 1.00 60.52 53 ASP H CA 1
ATOM 4693 C C . ASP H 1 53 ? 4.544 19.101 39.432 1.00 60.47 53 ASP H C 1
ATOM 4694 O O . ASP H 1 53 ? 5.285 20.049 39.702 1.00 61.71 53 ASP H O 1
ATOM 4699 N N . ASN H 1 54 ? 4.660 17.902 40.000 1.00 59.36 54 ASN H N 1
ATOM 4700 C CA . ASN H 1 54 ? 5.662 17.555 40.995 1.00 59.01 54 ASN H CA 1
ATOM 4701 C C . ASN H 1 54 ? 6.930 17.140 40.268 1.00 58.21 54 ASN H C 1
ATOM 4702 O O . ASN H 1 54 ? 7.174 17.599 39.149 1.00 58.67 54 ASN H O 1
ATOM 4707 N N . GLU H 1 55 ? 7.756 16.300 40.884 1.00 56.95 55 GLU H N 1
ATOM 4708 C CA . GLU H 1 55 ? 9.010 15.919 40.251 1.00 57.31 55 GLU H CA 1
ATOM 4709 C C . GLU H 1 55 ? 9.412 14.504 40.642 1.00 57.57 55 GLU H C 1
ATOM 4710 O O . GLU H 1 55 ? 9.924 13.749 39.811 1.00 58.27 55 GLU H O 1
ATOM 4716 N N . ASP H 1 56 ? 9.142 14.117 41.890 1.00 57.19 56 ASP H N 1
ATOM 4717 C CA . ASP H 1 56 ? 9.432 12.752 42.315 1.00 56.94 56 ASP H CA 1
ATOM 4718 C C . ASP H 1 56 ? 8.521 11.755 41.608 1.00 54.97 56 ASP H C 1
ATOM 4719 O O . ASP H 1 56 ? 8.989 10.830 40.925 1.00 54.85 56 ASP H O 1
ATOM 4724 N N . ALA H 1 57 ? 7.208 11.955 41.742 1.00 54.74 57 ALA H N 1
ATOM 4725 C CA . ALA H 1 57 ? 6.238 11.113 41.056 1.00 53.66 57 ALA H CA 1
ATOM 4726 C C . ALA H 1 57 ? 6.399 11.213 39.549 1.00 54.26 57 ALA H C 1
ATOM 4727 O O . ALA H 1 57 ? 6.388 10.201 38.849 1.00 54.77 57 ALA H O 1
ATOM 4729 N N . LYS H 1 58 ? 6.554 12.432 39.029 1.00 54.20 58 LYS H N 1
ATOM 4730 C CA . LYS H 1 58 ? 6.689 12.596 37.587 1.00 53.42 58 LYS H CA 1
ATOM 4731 C C . LYS H 1 58 ? 7.895 11.831 37.050 1.00 54.43 58 LYS H C 1
ATOM 4732 O O . LYS H 1 58 ? 7.778 11.097 36.067 1.00 55.23 58 LYS H O 1
ATOM 4738 N N . ALA H 1 59 ? 9.047 11.939 37.715 1.00 55.00 59 ALA H N 1
ATOM 4739 C CA . ALA H 1 59 ? 10.256 11.289 37.211 1.00 55.24 59 AL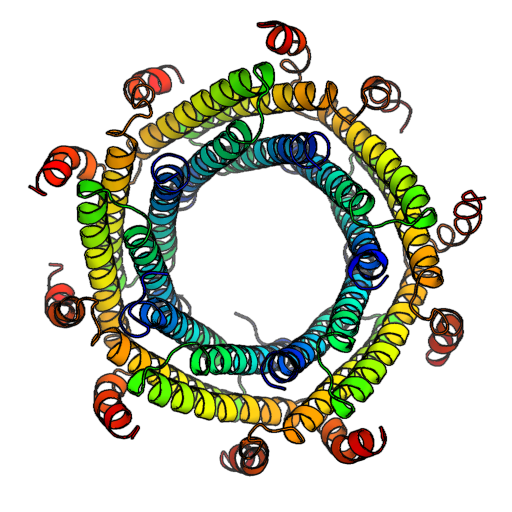A H CA 1
ATOM 4740 C C . ALA H 1 59 ? 10.162 9.767 37.306 1.00 55.28 59 ALA H C 1
ATOM 4741 O O . ALA H 1 59 ? 10.426 9.053 36.326 1.00 55.82 59 ALA H O 1
ATOM 4743 N N . ILE H 1 60 ? 9.785 9.243 38.477 1.00 54.84 60 ILE H N 1
ATOM 4744 C CA . ILE H 1 60 ? 9.784 7.786 38.605 1.00 54.24 60 ILE H CA 1
ATOM 4745 C C . ILE H 1 60 ? 8.648 7.181 37.789 1.00 54.09 60 ILE H C 1
ATOM 4746 O O . ILE H 1 60 ? 8.762 6.056 37.282 1.00 54.88 60 ILE H O 1
ATOM 4751 N N . LEU H 1 61 ? 7.541 7.909 37.633 1.00 53.63 61 LEU H N 1
ATOM 4752 C CA . LEU H 1 61 ? 6.475 7.468 36.751 1.00 53.36 61 LEU H CA 1
ATOM 4753 C C . LEU H 1 61 ? 6.930 7.498 35.300 1.00 55.72 61 LEU H C 1
ATOM 4754 O O . LEU H 1 61 ? 6.496 6.659 34.511 1.00 55.72 61 LEU H O 1
ATOM 4759 N N . GLN H 1 62 ? 7.788 8.454 34.922 1.00 55.95 62 GLN H N 1
ATOM 4760 C CA . GLN H 1 62 ? 8.344 8.433 33.573 1.00 57.62 62 GLN H CA 1
ATOM 4761 C C . GLN H 1 62 ? 9.196 7.187 33.375 1.00 57.13 62 GLN H C 1
ATOM 4762 O O . GLN H 1 62 ? 9.181 6.575 32.301 1.00 57.18 62 GLN H O 1
ATOM 4768 N N . HIS H 1 63 ? 9.919 6.775 34.419 1.00 56.27 63 HIS H N 1
ATOM 4769 C CA . HIS H 1 63 ? 10.699 5.540 34.328 1.00 55.86 63 HIS H CA 1
ATOM 4770 C C . HIS H 1 63 ? 9.790 4.327 34.143 1.00 54.74 63 HIS H C 1
ATOM 4771 O O . HIS H 1 63 ? 10.015 3.489 33.257 1.00 55.01 63 HIS H O 1
ATOM 4778 N N . VAL H 1 64 ? 8.759 4.212 34.985 1.00 54.28 64 VAL H N 1
ATOM 4779 C CA . VAL H 1 64 ? 7.837 3.081 34.885 1.00 53.47 64 VAL H CA 1
ATOM 4780 C C . VAL H 1 64 ? 7.134 3.092 33.532 1.00 54.32 64 VAL H C 1
ATOM 4781 O O . VAL H 1 64 ? 6.919 2.044 32.915 1.00 54.00 64 VAL H O 1
ATOM 4785 N N . MET H 1 65 ? 6.820 4.285 33.028 1.00 54.94 65 MET H N 1
ATOM 4786 C CA . MET H 1 65 ? 6.196 4.447 31.721 1.00 55.56 65 MET H CA 1
ATOM 4787 C C . MET H 1 65 ? 7.105 3.957 30.604 1.00 55.36 65 MET H C 1
ATOM 4788 O O . MET H 1 65 ? 6.663 3.245 29.690 1.00 55.91 65 MET H O 1
ATOM 4793 N N . ASP H 1 66 ? 8.390 4.304 30.683 1.00 54.52 66 ASP H N 1
ATOM 4794 C CA . ASP H 1 66 ? 9.351 3.858 29.684 1.00 54.08 66 ASP H CA 1
ATOM 4795 C C . ASP H 1 66 ? 9.469 2.342 29.694 1.00 54.18 66 ASP H C 1
ATOM 4796 O O . ASP H 1 66 ? 9.485 1.699 28.635 1.00 54.13 66 ASP H O 1
ATOM 4801 N N . GLU H 1 67 ? 9.488 1.748 30.887 1.00 53.78 67 GLU H N 1
ATOM 4802 C CA . GLU H 1 67 ? 9.592 0.295 30.982 1.00 52.95 67 GLU H CA 1
ATOM 4803 C C . GLU H 1 67 ? 8.338 -0.403 30.456 1.00 52.95 67 GLU H C 1
ATOM 4804 O O . GLU H 1 67 ? 8.432 -1.458 29.817 1.00 53.11 67 GLU H O 1
ATOM 4810 N N . GLU H 1 68 ? 7.168 0.188 30.721 1.00 52.63 68 GLU H N 1
ATOM 4811 C CA . GLU H 1 68 ? 5.902 -0.389 30.193 1.00 51.47 68 GLU H CA 1
ATOM 4812 C C . GLU H 1 68 ? 5.957 -0.363 28.662 1.00 52.35 68 GLU H C 1
ATOM 4813 O O . GLU H 1 68 ? 5.566 -1.371 28.042 1.00 52.81 68 GLU H O 1
ATOM 4819 N N . ARG H 1 69 ? 6.428 0.746 28.082 1.00 52.88 69 ARG H N 1
ATOM 4820 C CA . ARG H 1 69 ? 6.523 0.851 26.629 1.00 53.91 69 ARG H CA 1
ATOM 4821 C C . ARG H 1 69 ? 7.464 -0.207 26.064 1.00 54.07 69 ARG H C 1
ATOM 4822 O O . ARG H 1 69 ? 7.168 -0.832 25.034 1.00 54.46 69 ARG H O 1
ATOM 4830 N N . GLU H 1 70 ? 8.592 -0.437 26.741 1.00 54.16 70 GLU H N 1
ATOM 4831 C CA . GLU H 1 70 ? 9.487 -1.513 26.322 1.00 54.73 70 GLU H CA 1
ATOM 4832 C C . GLU H 1 70 ? 8.784 -2.864 26.384 1.00 53.50 70 GLU H C 1
ATOM 4833 O O . GLU H 1 70 ? 8.960 -3.703 25.495 1.00 52.98 70 GLU H O 1
ATOM 4839 N N . HIS H 1 71 ? 7.984 -3.071 27.434 1.00 51.41 71 HIS H N 1
ATOM 4840 C CA . HIS H 1 71 ? 7.222 -4.342 27.554 1.00 51.76 71 HIS H CA 1
ATOM 4841 C C . HIS H 1 71 ? 6.317 -4.507 26.332 1.00 52.82 71 HIS H C 1
ATOM 4842 O O . HIS H 1 71 ? 6.332 -5.600 25.732 1.00 52.97 71 HIS H O 1
ATOM 4849 N N . ALA H 1 72 ? 5.564 -3.461 25.975 1.00 51.78 72 ALA H N 1
ATOM 4850 C CA . ALA H 1 72 ? 4.621 -3.580 24.867 1.00 51.98 72 ALA H CA 1
ATOM 4851 C C . ALA H 1 72 ? 5.352 -3.886 23.567 1.00 53.82 72 ALA H C 1
ATOM 4852 O O . ALA H 1 72 ? 4.910 -4.732 22.777 1.00 54.40 72 ALA H O 1
ATOM 4854 N N . ALA H 1 73 ? 6.495 -3.232 23.348 1.00 53.77 73 ALA H N 1
ATOM 4855 C CA . ALA H 1 73 ? 7.294 -3.529 22.161 1.00 53.90 73 ALA H CA 1
ATOM 4856 C C . ALA H 1 73 ? 7.783 -4.975 22.174 1.00 54.48 73 ALA H C 1
ATOM 4857 O O . ALA H 1 73 ? 7.822 -5.641 21.130 1.00 55.01 73 ALA H O 1
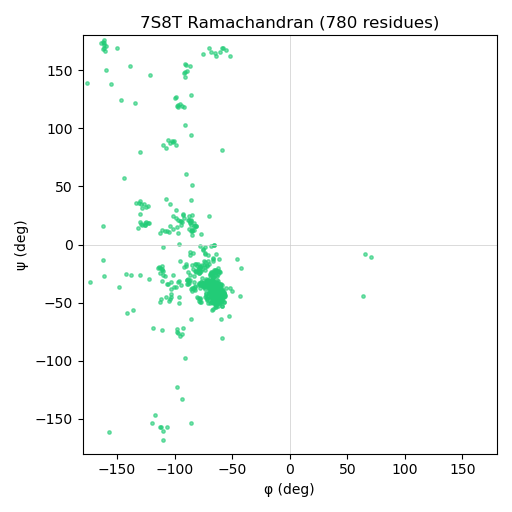ATOM 4859 N N . LEU H 1 74 ? 8.163 -5.476 23.351 1.00 53.75 74 LEU H N 1
ATOM 4860 C CA . LEU H 1 74 ? 8.661 -6.845 23.465 1.00 54.01 74 LEU H CA 1
ATOM 4861 C C . LEU H 1 74 ? 7.576 -7.859 23.126 1.00 54.01 74 LEU H C 1
ATOM 4862 O O . LEU H 1 74 ? 7.805 -8.802 22.358 1.00 54.64 74 LEU H O 1
ATOM 4867 N N . PHE H 1 75 ? 6.385 -7.684 23.701 1.00 53.54 75 PHE H N 1
ATOM 4868 C CA . PHE H 1 75 ? 5.271 -8.569 23.376 1.00 54.08 75 PHE H CA 1
ATOM 4869 C C . PHE H 1 75 ? 4.912 -8.478 21.899 1.00 54.64 75 PHE H C 1
ATOM 4870 O O . PHE H 1 75 ? 4.525 -9.481 21.286 1.00 54.92 75 PHE H O 1
ATOM 4878 N N . TRP H 1 76 ? 5.063 -7.290 21.309 1.00 54.92 76 TRP H N 1
ATOM 4879 C CA . TRP H 1 76 ? 4.783 -7.123 19.888 1.00 55.11 76 TRP H CA 1
ATOM 4880 C C . TRP H 1 76 ? 5.763 -7.918 19.031 1.00 55.75 76 TRP H C 1
ATOM 4881 O O . TRP H 1 76 ? 5.367 -8.591 18.068 1.00 56.36 76 TRP H O 1
ATOM 4892 N N . GLU H 1 77 ? 7.048 -7.873 19.378 1.00 55.67 77 GLU H N 1
ATOM 4893 C CA . GLU H 1 77 ? 8.015 -8.662 18.622 1.00 57.37 77 GLU H CA 1
ATOM 4894 C C . GLU H 1 77 ? 7.809 -10.155 18.838 1.00 57.59 77 GLU H C 1
ATOM 4895 O O . GLU H 1 77 ? 8.008 -10.947 17.911 1.00 58.50 77 GLU H O 1
ATOM 4901 N N . LEU H 1 78 ? 7.396 -10.564 20.040 1.00 56.95 78 LEU H N 1
ATOM 4902 C CA . LEU H 1 78 ? 7.109 -11.979 20.260 1.00 57.28 78 LEU H CA 1
ATOM 4903 C C . LEU H 1 78 ? 5.956 -12.446 19.386 1.00 57.48 78 LEU H C 1
ATOM 4904 O O . LEU H 1 78 ? 6.049 -13.482 18.718 1.00 58.65 78 LEU H O 1
ATOM 4909 N N . ILE H 1 79 ? 4.847 -11.700 19.387 1.00 56.67 79 ILE H N 1
ATOM 4910 C CA . ILE H 1 79 ? 3.702 -12.135 18.593 1.00 56.80 79 ILE H CA 1
ATOM 4911 C C . ILE H 1 79 ? 4.042 -12.099 17.110 1.00 58.65 79 ILE H C 1
ATOM 4912 O O . ILE H 1 79 ? 3.504 -12.887 16.322 1.00 59.49 79 ILE H O 1
ATOM 4917 N N . ALA H 1 80 ? 4.962 -11.220 16.703 1.00 59.47 80 ALA H N 1
ATOM 4918 C CA . ALA H 1 80 ? 5.420 -11.255 15.319 1.00 60.22 80 ALA H CA 1
ATOM 4919 C C . ALA H 1 80 ? 6.221 -12.524 15.047 1.00 60.19 80 ALA H C 1
ATOM 4920 O O . ALA H 1 80 ? 6.047 -13.163 14.002 1.00 59.71 80 ALA H O 1
ATOM 4922 N N . ARG H 1 81 ? 7.077 -12.921 15.992 1.00 60.14 81 ARG H N 1
ATOM 4923 C CA . ARG H 1 81 ? 7.933 -14.093 15.850 1.00 60.45 81 ARG H CA 1
ATOM 4924 C C . ARG H 1 81 ? 7.252 -15.383 16.267 1.00 61.19 81 ARG H C 1
ATOM 4925 O O . ARG H 1 81 ? 7.935 -16.357 16.608 1.00 65.17 81 ARG H O 1
ATOM 4933 N N . LEU H 1 82 ? 5.914 -15.358 16.300 1.00 60.10 82 LEU H N 1
ATOM 4934 C CA . LEU H 1 82 ? 5.104 -16.562 16.595 1.00 59.24 82 LEU H CA 1
ATOM 4935 C C . LEU H 1 82 ? 4.485 -16.964 15.261 1.00 59.96 82 LEU H C 1
ATOM 4936 O O . LEU H 1 82 ? 5.036 -16.597 14.227 1.00 60.89 82 LEU H O 1
ATOM 4941 N N . ASP H 1 83 ? 3.378 -17.690 15.280 1.00 60.64 83 ASP H N 1
ATOM 4942 C CA . ASP H 1 83 ? 2.730 -18.122 14.042 1.00 61.36 83 ASP H CA 1
ATOM 4943 C C . ASP H 1 83 ? 2.101 -16.990 13.232 1.00 61.31 83 ASP H C 1
ATOM 4944 O O . ASP H 1 83 ? 2.285 -16.973 12.002 1.00 60.80 83 ASP H O 1
ATOM 4949 N N . PRO H 1 84 ? 1.355 -16.041 13.817 1.00 61.48 84 PRO H N 1
ATOM 4950 C CA . PRO H 1 84 ? 0.501 -15.154 13.009 1.00 61.46 84 PRO H CA 1
ATOM 4951 C C . PRO H 1 84 ? 1.280 -14.361 11.972 1.00 62.64 84 PRO H C 1
ATOM 4952 O O . PRO H 1 84 ? 2.512 -14.292 11.976 1.00 61.82 84 PRO H O 1
ATOM 4956 N N . GLU H 1 85 ? 0.528 -13.719 11.082 1.00 62.96 85 GLU H N 1
ATOM 4957 C CA . GLU H 1 85 ? 1.115 -13.071 9.915 1.00 62.43 85 GLU H CA 1
ATOM 4958 C C . GLU H 1 85 ? 1.431 -11.634 10.294 1.00 62.06 85 GLU H C 1
ATOM 4959 O O . GLU H 1 85 ? 0.545 -10.777 10.346 1.00 60.79 85 GLU H O 1
ATOM 4965 N N . GLN H 1 86 ? 2.711 -11.374 10.548 1.00 62.87 86 GLN H N 1
ATOM 4966 C CA . GLN H 1 86 ? 3.227 -10.033 10.762 1.00 62.52 86 GLN H CA 1
ATOM 4967 C C . GLN H 1 86 ? 3.593 -9.356 9.452 1.00 63.98 86 GLN H C 1
ATOM 4968 O O . GLN H 1 86 ? 4.279 -8.328 9.461 1.00 63.88 86 GLN H O 1
ATOM 4974 N N . ALA H 1 87 ? 3.070 -9.863 8.334 1.00 65.49 87 ALA H N 1
ATOM 4975 C CA . ALA H 1 87 ? 3.322 -9.247 7.041 1.00 64.61 87 ALA H CA 1
ATOM 4976 C C . ALA H 1 87 ? 2.677 -7.876 6.938 1.00 63.92 87 ALA H C 1
ATOM 4977 O O . ALA H 1 87 ? 3.020 -7.112 6.031 1.00 63.94 87 ALA H O 1
ATOM 4979 N N . ALA H 1 88 ? 1.764 -7.551 7.853 1.00 63.38 88 ALA H N 1
ATOM 4980 C CA . ALA H 1 88 ? 1.271 -6.188 7.952 1.00 62.60 88 ALA H CA 1
ATOM 4981 C C . ALA H 1 88 ? 2.313 -5.307 8.618 1.00 63.02 88 ALA H C 1
ATOM 4982 O O . ALA H 1 88 ? 2.452 -4.133 8.266 1.00 63.67 88 ALA H O 1
ATOM 4984 N N . HIS H 1 89 ? 3.078 -5.859 9.550 1.00 62.51 89 HIS H N 1
ATOM 4985 C CA . HIS H 1 89 ? 4.169 -5.106 10.147 1.00 62.06 89 HIS H CA 1
ATOM 4986 C C . HIS H 1 89 ? 5.425 -5.118 9.280 1.00 62.38 89 HIS H C 1
ATOM 4987 O O . HIS H 1 89 ? 6.535 -4.836 9.768 1.00 61.91 89 HIS H O 1
ATOM 4994 N N . ALA H 1 90 ? 5.300 -5.499 8.016 1.00 62.27 90 ALA H N 1
ATOM 4995 C CA . ALA H 1 90 ? 6.348 -5.269 7.036 1.00 61.19 90 ALA H CA 1
ATOM 4996 C C . ALA H 1 90 ? 5.923 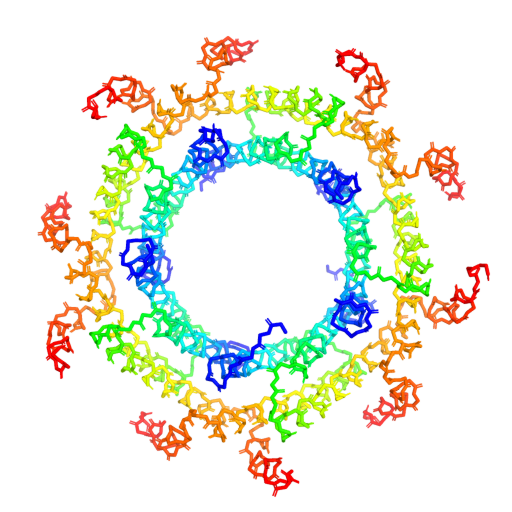-4.243 6.012 1.00 61.32 90 ALA H C 1
ATOM 4997 O O . ALA H 1 90 ? 6.775 -3.614 5.369 1.00 61.41 90 ALA H O 1
ATOM 4999 N N . LYS H 1 91 ? 4.621 -4.021 5.934 1.00 61.06 91 LYS H N 1
ATOM 5000 C CA . LYS H 1 91 ? 4.081 -3.086 4.933 1.00 61.09 91 LYS H CA 1
ATOM 5001 C C . LYS H 1 91 ? 3.533 -1.916 5.717 1.00 62.57 91 LYS H C 1
ATOM 5002 O O . LYS H 1 91 ? 2.818 -1.107 5.138 1.00 62.93 91 LYS H O 1
ATOM 5008 N N . GLU H 1 92 ? 3.840 -1.887 7.010 1.00 63.08 92 GLU H N 1
ATOM 5009 C CA . GLU H 1 92 ? 3.392 -0.787 7.858 1.00 63.08 92 GLU H CA 1
ATOM 5010 C C . GLU H 1 92 ? 4.289 0.432 7.646 1.00 62.22 92 GLU H C 1
ATOM 5011 O O . GLU H 1 92 ? 3.822 1.587 7.639 1.00 62.59 92 GLU H O 1
ATOM 5017 N N . ALA H 1 93 ? 5.572 0.173 7.412 1.00 61.67 93 ALA H N 1
ATOM 5018 C CA . ALA H 1 93 ? 6.516 1.220 7.075 1.00 61.75 93 ALA H CA 1
ATOM 5019 C C . ALA H 1 93 ? 6.232 1.819 5.705 1.00 63.36 93 ALA H C 1
ATOM 5020 O O . ALA H 1 93 ? 6.644 2.955 5.444 1.00 65.04 93 ALA H O 1
ATOM 5022 N N . VAL H 1 94 ? 5.559 1.083 4.819 1.00 62.33 94 VAL H N 1
ATOM 5023 C CA . VAL H 1 94 ? 5.209 1.647 3.521 1.00 63.06 94 VAL H CA 1
ATOM 5024 C C . VAL H 1 94 ? 3.852 2.340 3.579 1.00 63.66 94 VAL H C 1
ATOM 5025 O O . VAL H 1 94 ? 3.627 3.314 2.855 1.00 64.99 94 VAL H O 1
ATOM 5029 N N . GLU H 1 95 ? 2.945 1.867 4.439 1.00 62.86 95 GLU H N 1
ATOM 5030 C CA . GLU H 1 95 ? 1.641 2.501 4.564 1.00 62.21 95 GLU H CA 1
ATOM 5031 C C . GLU H 1 95 ? 1.709 3.781 5.386 1.00 62.97 95 GLU H C 1
ATOM 5032 O O . GLU H 1 95 ? 0.845 4.651 5.231 1.00 64.21 95 GLU H O 1
ATOM 5038 N N . LYS H 1 96 ? 2.717 3.916 6.254 1.00 63.46 96 LYS H N 1
ATOM 5039 C CA . LYS H 1 96 ? 2.973 5.204 6.892 1.00 64.41 96 LYS H CA 1
ATOM 5040 C C . LYS H 1 96 ? 3.560 6.204 5.898 1.00 67.06 96 LYS H C 1
ATOM 5041 O O . LYS H 1 96 ? 3.108 7.352 5.820 1.00 67.80 96 LYS H O 1
ATOM 5047 N N . TYR H 1 97 ? 4.574 5.783 5.129 1.00 66.90 97 TYR H N 1
ATOM 5048 C CA . TYR H 1 97 ? 5.219 6.670 4.166 1.00 67.93 97 TYR H CA 1
ATOM 5049 C C . TYR H 1 97 ? 4.302 7.055 3.025 1.00 69.58 97 TYR H C 1
ATOM 5050 O O . TYR H 1 97 ? 4.483 8.125 2.431 1.00 71.47 97 TYR H O 1
ATOM 5059 N N . ARG H 1 98 ? 3.318 6.212 2.712 1.00 69.39 98 ARG H N 1
ATOM 5060 C CA . ARG H 1 98 ? 2.516 6.446 1.525 1.00 70.18 98 ARG H CA 1
ATOM 5061 C C . ARG H 1 98 ? 1.578 7.626 1.650 1.00 72.87 98 ARG H C 1
ATOM 5062 O O . ARG H 1 98 ? 1.038 8.051 0.630 1.00 81.26 98 ARG H O 1
ATOM 5064 N N . LEU H 1 99 ? 1.420 8.214 2.823 1.00 72.86 99 LEU H N 1
ATOM 5065 C CA . LEU H 1 99 ? 0.511 9.343 2.931 1.00 73.84 99 LEU H CA 1
ATOM 5066 C C . LEU H 1 99 ? 1.348 10.603 3.158 1.00 73.22 99 LEU H C 1
ATOM 5067 O O . LEU H 1 99 ? 1.563 11.032 4.293 1.00 72.01 99 LEU H O 1
ATOM 5072 N N . ILE H 1 100 ? 1.805 11.193 2.054 1.00 73.81 100 ILE H N 1
ATOM 5073 C CA . ILE H 1 100 ? 2.726 12.339 2.047 1.00 74.69 100 ILE H CA 1
ATOM 5074 C C . ILE H 1 100 ? 4.011 12.027 2.805 1.00 72.53 100 ILE H C 1
ATOM 5075 O O . ILE H 1 100 ? 5.102 12.083 2.232 1.00 72.58 100 ILE H O 1
ATOM 5077 N N . MET I 1 22 ? -35.882 17.831 31.108 1.00 63.68 22 MET I N 1
ATOM 5078 C CA . MET I 1 22 ? -35.943 17.883 32.564 1.00 62.60 22 MET I CA 1
ATOM 5079 C C . MET I 1 22 ? -37.345 17.549 33.070 1.00 62.32 22 MET I C 1
ATOM 5080 O O . MET I 1 22 ? -37.688 17.836 34.216 1.00 61.48 22 MET I O 1
ATOM 5082 N N . THR I 1 23 ? -38.154 16.951 32.198 1.00 63.10 23 THR I N 1
ATOM 5083 C CA . THR I 1 23 ? -39.492 16.504 32.565 1.00 64.20 23 THR I CA 1
ATOM 5084 C C . THR I 1 23 ? -39.742 15.130 31.956 1.00 63.75 23 THR I C 1
ATOM 5085 O O . THR I 1 23 ? -40.541 14.342 32.473 1.00 63.47 23 THR I O 1
ATOM 5089 N N . ASP I 1 24 ? -39.053 14.846 30.852 1.00 62.70 24 ASP I N 1
ATOM 5090 C CA . ASP I 1 24 ? -39.176 13.578 30.145 1.00 63.13 24 ASP I CA 1
ATOM 5091 C C . ASP I 1 24 ? -38.037 12.656 30.552 1.00 63.47 24 ASP I C 1
ATOM 5092 O O . ASP I 1 24 ? -38.222 11.729 31.342 1.00 62.79 24 ASP I O 1
ATOM 5097 N N . THR I 1 25 ? -36.836 12.960 30.073 1.00 63.60 25 THR I N 1
ATOM 5098 C CA . THR I 1 25 ? -35.680 12.099 30.266 1.00 63.50 25 THR I CA 1
ATOM 5099 C C . THR I 1 25 ? -35.014 12.342 31.617 1.00 63.57 25 THR I C 1
ATOM 5100 O O . THR I 1 25 ? -34.090 11.616 31.987 1.00 63.20 25 THR I O 1
ATOM 5104 N N . GLU I 1 26 ? -35.437 13.359 32.362 1.00 64.18 26 GLU I N 1
ATOM 5105 C CA . GLU I 1 26 ? -34.945 13.447 33.728 1.00 63.55 26 GLU I CA 1
ATOM 5106 C C . GLU I 1 26 ? -35.799 12.591 34.656 1.00 61.87 26 GLU I C 1
ATOM 5107 O O . GLU I 1 26 ? -35.273 11.970 35.587 1.00 64.33 26 GLU I O 1
ATOM 5113 N N . LEU I 1 27 ? -37.111 12.550 34.418 1.00 60.92 27 LEU I N 1
ATOM 5114 C CA . LEU I 1 27 ? -38.049 11.792 35.240 1.00 60.74 27 LEU I CA 1
ATOM 5115 C C . LEU I 1 27 ? -38.527 10.477 34.634 1.00 59.76 27 LEU I C 1
ATOM 5116 O O . LEU I 1 27 ? -38.589 9.475 35.349 1.00 59.10 27 LEU I O 1
ATOM 5121 N N . ALA I 1 28 ? -38.861 10.428 33.337 1.00 60.07 28 ALA I N 1
ATOM 5122 C CA . ALA I 1 28 ? -39.471 9.212 32.794 1.00 58.95 28 ALA I CA 1
ATOM 5123 C C . ALA I 1 28 ? -38.452 8.087 32.674 1.00 57.33 28 ALA I C 1
ATOM 5124 O O . ALA I 1 28 ? -38.754 6.934 33.008 1.00 57.16 28 ALA I O 1
ATOM 5126 N N . ARG I 1 29 ? -37.250 8.388 32.179 1.00 57.08 29 ARG I N 1
ATOM 5127 C CA . ARG I 1 29 ? -36.212 7.363 32.158 1.00 56.63 29 ARG I CA 1
ATOM 5128 C C . ARG I 1 29 ? -35.910 6.901 33.574 1.00 56.27 29 ARG I C 1
ATOM 5129 O O . ARG I 1 29 ? -35.626 5.724 33.807 1.00 55.99 29 ARG I O 1
ATOM 5137 N N . SER I 1 30 ? -35.980 7.820 34.538 1.00 56.31 30 SER I N 1
ATOM 5138 C CA . SER I 1 30 ? -35.742 7.469 35.931 1.00 55.80 30 SER I CA 1
ATOM 5139 C C . SER I 1 30 ? -36.822 6.534 36.465 1.00 55.57 30 SER I C 1
ATOM 5140 O O . SER I 1 30 ? -36.524 5.607 37.224 1.00 55.37 30 SER I O 1
ATOM 5143 N N . ILE I 1 31 ? -38.079 6.735 36.064 1.00 55.76 31 ILE I N 1
ATOM 5144 C CA . ILE I 1 31 ? -39.142 5.868 36.565 1.00 54.87 31 ILE I CA 1
ATOM 5145 C C . ILE I 1 31 ? -39.064 4.493 35.909 1.00 54.63 31 ILE I C 1
ATOM 5146 O O . ILE I 1 31 ? -39.260 3.459 36.565 1.00 54.73 31 ILE I O 1
ATOM 5151 N N . ARG I 1 32 ? -38.728 4.451 34.617 1.00 53.86 32 ARG I N 1
ATOM 5152 C CA . ARG I 1 32 ? -38.442 3.168 33.981 1.00 54.20 32 ARG I CA 1
ATOM 5153 C C . ARG I 1 32 ? -37.281 2.463 34.671 1.00 54.79 32 ARG I C 1
ATOM 5154 O O . ARG I 1 32 ? -37.311 1.244 34.861 1.00 55.94 32 ARG I O 1
ATOM 5162 N N . LEU I 1 33 ? -36.247 3.217 35.054 1.00 54.67 33 LEU I N 1
ATOM 5163 C CA . LEU I 1 33 ? -35.113 2.649 35.781 1.00 55.63 33 LEU I CA 1
ATOM 5164 C C . LEU I 1 33 ? -35.536 2.096 37.136 1.00 55.54 33 LEU I C 1
ATOM 5165 O O . LEU I 1 33 ? -35.033 1.057 37.580 1.00 55.84 33 LEU I O 1
ATOM 5170 N N . ASN I 1 34 ? -36.449 2.786 37.817 1.00 54.90 34 ASN I N 1
ATOM 5171 C CA . ASN I 1 34 ? -36.940 2.287 39.097 1.00 54.87 34 ASN I CA 1
ATOM 5172 C C . ASN I 1 34 ? -37.675 0.968 38.897 1.00 55.53 34 ASN I C 1
ATOM 5173 O O . ASN I 1 34 ? -37.546 0.035 39.705 1.00 56.45 34 ASN I O 1
ATOM 5178 N N . ILE I 1 35 ? -38.436 0.876 37.799 1.00 55.02 35 ILE I N 1
ATOM 5179 C CA . ILE I 1 35 ? -39.095 -0.374 37.417 1.00 54.93 35 ILE I CA 1
ATOM 5180 C C . ILE I 1 35 ? -38.060 -1.464 37.149 1.00 54.72 35 ILE I C 1
ATOM 5181 O O . ILE I 1 35 ? -38.249 -2.628 37.523 1.00 55.25 35 ILE I O 1
ATOM 5186 N N . GLU I 1 36 ? -36.972 -1.109 36.461 1.00 54.86 36 GLU I N 1
ATOM 5187 C CA . GLU I 1 36 ? -35.880 -2.049 36.208 1.00 55.48 36 GLU I CA 1
ATOM 5188 C C . GLU I 1 36 ? -35.321 -2.596 37.514 1.00 55.27 36 GLU I C 1
ATOM 5189 O O . GLU I 1 36 ? -35.054 -3.797 37.642 1.00 56.15 36 GLU I O 1
ATOM 5195 N N . ALA I 1 37 ? -35.130 -1.714 38.492 1.00 54.22 37 ALA I N 1
ATOM 5196 C CA . ALA I 1 37 ? -34.583 -2.130 39.778 1.00 53.69 37 ALA I CA 1
ATOM 5197 C C . ALA I 1 37 ? -35.542 -3.073 40.486 1.00 54.66 37 ALA I C 1
ATOM 5198 O O . ALA I 1 37 ? -35.121 -4.065 41.088 1.00 54.65 37 ALA I O 1
ATOM 5200 N N . GLU I 1 38 ? -36.823 -2.840 40.267 1.00 55.26 38 GLU I N 1
ATOM 5201 C CA . GLU I 1 38 ? -37.835 -3.660 40.961 1.00 55.59 38 GLU I CA 1
ATOM 5202 C C . GLU I 1 38 ? -37.817 -5.045 40.327 1.00 55.12 38 GLU I C 1
ATOM 5203 O O . GLU I 1 38 ? -37.821 -6.018 41.050 1.00 56.36 38 GLU I O 1
ATOM 5209 N N . LEU I 1 39 ? -37.716 -5.087 39.018 1.00 54.28 39 LEU I N 1
ATOM 5210 C CA . LEU I 1 39 ? -37.698 -6.361 38.305 1.00 54.61 39 LEU I CA 1
ATOM 5211 C C . LEU I 1 39 ? -36.462 -7.181 38.655 1.00 55.79 39 LEU I C 1
ATOM 5212 O O . LEU I 1 39 ? -36.553 -8.397 38.875 1.00 56.39 39 LEU I O 1
ATOM 5217 N N . ASP I 1 40 ? -35.297 -6.532 38.721 1.00 56.07 40 ASP I N 1
ATOM 5218 C CA . ASP I 1 40 ? -34.089 -7.248 39.120 1.00 55.92 40 ASP I CA 1
ATOM 5219 C C . ASP I 1 40 ? -34.188 -7.719 40.561 1.00 55.38 40 ASP I C 1
ATOM 5220 O O . ASP I 1 40 ? -33.685 -8.794 40.901 1.00 55.57 40 ASP I O 1
ATOM 5225 N N . ALA I 1 41 ? -34.808 -6.919 41.430 1.00 54.96 41 ALA I N 1
ATOM 5226 C CA . ALA I 1 41 ? -34.988 -7.348 42.809 1.00 54.93 41 ALA I CA 1
ATOM 5227 C C . ALA I 1 41 ? -35.851 -8.600 42.874 1.00 55.09 41 ALA I C 1
ATOM 5228 O O . ALA I 1 41 ? -35.541 -9.535 43.618 1.00 55.30 41 ALA I O 1
ATOM 5230 N N . ILE I 1 42 ? -36.921 -8.652 42.076 1.00 55.42 42 ILE I N 1
ATOM 5231 C CA . ILE I 1 42 ? -37.773 -9.841 42.074 1.00 56.26 42 ILE I CA 1
ATOM 5232 C C . ILE I 1 42 ? -37.006 -11.056 41.565 1.00 55.19 42 ILE I C 1
ATOM 5233 O O . ILE I 1 42 ? -37.082 -12.144 42.150 1.00 54.74 42 ILE I O 1
ATOM 5238 N N . ASN I 1 43 ? -36.231 -10.887 40.490 1.00 55.00 43 ASN I N 1
ATOM 5239 C CA . ASN I 1 43 ? -35.475 -12.021 39.957 1.00 54.96 43 ASN I CA 1
ATOM 5240 C C . ASN I 1 43 ? -34.423 -12.514 40.948 1.00 54.17 43 ASN I C 1
ATOM 5241 O O . ASN I 1 43 ? -34.275 -13.725 41.162 1.00 53.90 43 ASN I O 1
ATOM 5246 N N . LEU I 1 44 ? -33.705 -11.588 41.587 1.00 53.21 44 LEU I N 1
ATOM 5247 C CA . LEU I 1 44 ? -32.680 -11.966 42.554 1.00 53.56 44 LEU I CA 1
ATOM 5248 C C . LEU I 1 44 ? -33.296 -12.645 43.769 1.00 54.60 44 LEU I C 1
ATOM 5249 O O . LEU I 1 44 ? -32.780 -13.663 44.253 1.00 55.99 44 LEU I O 1
ATOM 5254 N N . TYR I 1 45 ? -34.399 -12.080 44.259 1.00 54.56 45 TYR I N 1
ATOM 5255 C CA . TYR I 1 45 ? -35.076 -12.679 45.436 1.00 54.23 45 TYR I CA 1
ATOM 5256 C C . TYR I 1 45 ? -35.512 -14.102 45.072 1.00 54.55 45 TYR I C 1
ATOM 5257 O O . TYR I 1 45 ? -35.269 -15.022 45.875 1.00 55.09 45 TYR I O 1
ATOM 5266 N N . ALA I 1 46 ? -36.098 -14.280 43.884 1.00 54.36 46 ALA I N 1
ATOM 5267 C CA . ALA I 1 46 ? -36.575 -15.606 43.502 1.00 55.30 46 ALA I CA 1
ATOM 5268 C C . ALA I 1 46 ? -35.426 -16.598 43.380 1.00 54.33 46 ALA I C 1
ATOM 5269 O O . ALA I 1 46 ? -35.547 -17.762 43.794 1.00 54.88 46 ALA I O 1
ATOM 5271 N N . ALA I 1 47 ? -34.281 -16.141 42.869 1.00 53.66 47 ALA I N 1
ATOM 5272 C CA . ALA I 1 47 ? -33.121 -17.018 42.805 1.00 53.70 47 ALA I CA 1
ATOM 5273 C C . ALA I 1 47 ? -32.640 -17.395 44.198 1.00 55.12 47 ALA I C 1
ATOM 5274 O O . ALA I 1 47 ? -32.153 -18.511 44.405 1.00 55.83 47 ALA I O 1
ATOM 5276 N N . HIS I 1 48 ? -32.772 -16.485 45.165 1.00 55.29 48 HIS I N 1
ATOM 5277 C CA . HIS I 1 48 ? -32.369 -16.819 46.527 1.00 54.09 48 HIS I CA 1
ATOM 5278 C C . HIS I 1 48 ? -33.426 -17.623 47.282 1.00 54.06 48 HIS I C 1
ATOM 5279 O O . HIS I 1 48 ? -33.082 -18.326 48.239 1.00 55.06 48 HIS I O 1
ATOM 5286 N N . ILE I 1 49 ? -34.696 -17.543 46.875 1.00 54.02 49 ILE I N 1
ATOM 5287 C CA . ILE I 1 49 ? -35.727 -18.399 47.459 1.00 54.26 49 ILE I CA 1
ATOM 5288 C C . ILE I 1 49 ? -35.548 -19.832 46.984 1.00 53.98 49 ILE I C 1
ATOM 5289 O O . ILE I 1 49 ? -35.803 -20.782 47.734 1.00 53.48 49 ILE I O 1
ATOM 5294 N N . ASP I 1 50 ? -35.091 -20.017 45.744 1.00 53.83 50 ASP I N 1
ATOM 5295 C CA . ASP I 1 50 ? -34.934 -21.353 45.180 1.00 53.62 50 ASP I CA 1
ATOM 5296 C C . ASP I 1 50 ? -33.529 -21.915 45.386 1.00 54.24 50 ASP I C 1
ATOM 5297 O O . ASP I 1 50 ? -33.081 -22.767 44.606 1.00 54.46 50 ASP I O 1
ATOM 5302 N N . ALA I 1 51 ? -32.823 -21.465 46.428 1.00 54.21 51 ALA I N 1
ATOM 5303 C CA . ALA I 1 51 ? -31.458 -21.901 46.702 1.00 54.43 51 ALA I CA 1
ATOM 5304 C C . ALA I 1 51 ? -31.281 -22.454 48.115 1.00 55.65 51 ALA I C 1
ATOM 5305 O O . ALA I 1 51 ? -30.152 -22.537 48.606 1.00 57.03 51 ALA I O 1
ATOM 5307 N N . THR I 1 52 ? -32.363 -22.838 48.784 1.00 55.03 52 THR I N 1
ATOM 5308 C CA . THR I 1 52 ? -32.265 -23.423 50.117 1.00 55.61 52 THR I CA 1
ATOM 5309 C C . THR I 1 52 ? -33.560 -24.169 50.408 1.00 56.89 52 THR I C 1
ATOM 5310 O O . THR I 1 52 ? -34.504 -24.151 49.614 1.00 56.09 52 THR I O 1
ATOM 5314 N N . ASP I 1 53 ? -33.596 -24.826 51.566 1.00 58.56 53 ASP I N 1
ATOM 5315 C CA . ASP I 1 53 ? -34.796 -25.498 52.044 1.00 59.66 53 ASP I CA 1
ATOM 5316 C C . ASP I 1 53 ? -35.187 -24.977 53.421 1.00 60.94 53 ASP I C 1
ATOM 5317 O O . ASP I 1 53 ? -35.723 -25.715 54.248 1.00 60.51 53 ASP I O 1
ATOM 5322 N N . ASN I 1 54 ? -34.927 -23.699 53.668 1.00 61.66 54 ASN I N 1
ATOM 5323 C CA . ASN I 1 54 ? -35.377 -23.050 54.885 1.00 63.46 54 ASN I CA 1
ATOM 5324 C C . ASN I 1 54 ? -36.739 -22.433 54.617 1.00 65.81 54 ASN I C 1
ATOM 5325 O O . ASN I 1 54 ? -37.035 -22.001 53.502 1.00 65.28 54 ASN I O 1
ATOM 5330 N N . GLU I 1 55 ? -37.564 -22.381 55.656 1.00 68.12 55 GLU I N 1
ATOM 5331 C CA . GLU I 1 55 ? -38.924 -21.885 55.516 1.00 70.50 55 GLU I CA 1
ATOM 5332 C C . GLU I 1 55 ? -39.104 -20.471 56.041 1.00 69.16 55 GLU I C 1
ATOM 5333 O O . GLU I 1 55 ? -39.920 -19.722 55.490 1.00 69.24 55 GLU I O 1
ATOM 5339 N N . ASP I 1 56 ? -38.354 -20.080 57.074 1.00 71.10 56 ASP I N 1
ATOM 5340 C CA . ASP I 1 56 ? -38.433 -18.705 57.551 1.00 70.86 56 ASP I CA 1
ATOM 5341 C C . ASP I 1 56 ? -37.954 -17.739 56.477 1.00 69.16 56 ASP I C 1
ATOM 5342 O O . ASP I 1 56 ? -38.687 -16.823 56.066 1.00 68.80 56 ASP I O 1
ATOM 5347 N N . ALA I 1 57 ? -36.738 -17.976 55.973 1.00 67.24 57 ALA I N 1
ATOM 5348 C CA . ALA I 1 57 ? -36.189 -17.167 54.896 1.00 64.73 57 ALA I CA 1
ATOM 5349 C C . ALA I 1 57 ? -37.065 -17.231 53.656 1.00 64.61 57 ALA I C 1
ATOM 5350 O O . ALA I 1 57 ? -37.313 -16.207 53.019 1.00 64.44 57 ALA I O 1
ATOM 5352 N N . LYS I 1 58 ? -37.539 -18.426 53.293 1.00 65.18 58 LYS I N 1
ATOM 5353 C CA . LYS I 1 58 ? -38.384 -18.549 52.109 1.00 65.25 58 LYS I CA 1
ATOM 5354 C C . LYS I 1 58 ? -39.632 -17.687 52.242 1.00 65.23 58 LYS I C 1
ATOM 5355 O O . LYS I 1 58 ? -39.980 -16.936 51.328 1.00 64.43 58 LYS I O 1
ATOM 5361 N N . ALA I 1 59 ? -40.313 -17.771 53.386 1.00 65.88 59 ALA I N 1
ATOM 5362 C CA . ALA I 1 59 ? -41.587 -17.074 53.540 1.00 65.65 59 ALA I CA 1
ATOM 5363 C C . ALA I 1 59 ? -41.400 -15.564 53.516 1.00 63.97 59 ALA I C 1
ATOM 5364 O O . ALA I 1 59 ? -42.102 -14.851 52.790 1.00 63.05 59 ALA I O 1
ATOM 5366 N N . ILE I 1 60 ? -40.447 -15.056 54.300 1.00 63.80 60 ILE I N 1
ATOM 5367 C CA . ILE I 1 60 ? -40.258 -13.607 54.352 1.00 63.27 60 ILE I CA 1
ATOM 5368 C C . ILE I 1 60 ? -39.642 -13.076 53.061 1.00 62.56 60 ILE I C 1
ATOM 5369 O O . ILE I 1 60 ? -39.938 -11.949 52.648 1.00 63.08 60 ILE I O 1
ATOM 5374 N N . LEU I 1 61 ? -38.809 -13.868 52.383 1.00 62.14 61 LEU I N 1
ATOM 5375 C CA . LEU I 1 61 ? -38.274 -13.454 51.093 1.00 61.76 61 LEU I CA 1
ATOM 5376 C C . LEU I 1 61 ? -39.358 -13.438 50.023 1.00 61.21 61 LEU I C 1
ATOM 5377 O O . LEU I 1 61 ? -39.372 -12.550 49.168 1.00 61.10 61 LEU I O 1
ATOM 5382 N N . GLN I 1 62 ? -40.274 -14.410 50.046 1.00 61.23 62 GLN I N 1
ATOM 5383 C CA . GLN I 1 62 ? -41.395 -14.390 49.113 1.00 60.66 62 GLN I CA 1
ATOM 5384 C C . GLN I 1 62 ? -42.304 -13.209 49.414 1.00 61.56 62 GLN I C 1
ATOM 5385 O O . GLN I 1 62 ? -42.862 -12.597 48.501 1.00 61.35 62 GLN I O 1
ATOM 5391 N N . HIS I 1 63 ? -42.436 -12.854 50.692 1.00 62.78 63 HIS I N 1
ATOM 5392 C CA . HIS I 1 63 ? -43.190 -11.659 51.057 1.00 63.22 63 HIS I CA 1
ATOM 5393 C C . HIS I 1 63 ? -42.534 -10.406 50.484 1.00 62.36 63 HIS I C 1
ATOM 5394 O O . HIS I 1 63 ? -43.210 -9.531 49.923 1.00 62.62 63 HIS I O 1
ATOM 5401 N N . VAL I 1 64 ? -41.216 -10.282 50.658 1.00 61.08 64 VAL I N 1
ATOM 5402 C CA . VAL I 1 64 ? -40.499 -9.131 50.117 1.00 59.38 64 VAL I CA 1
ATOM 5403 C C . VAL I 1 64 ? -40.611 -9.110 48.599 1.00 59.74 64 VAL I C 1
ATOM 5404 O O . VAL I 1 64 ? -40.731 -8.047 47.989 1.00 60.51 64 VAL I O 1
ATOM 5408 N N . MET I 1 65 ? -40.599 -10.284 47.967 1.00 60.39 65 MET I N 1
ATOM 5409 C CA . MET I 1 65 ? -40.786 -10.348 46.521 1.00 60.36 65 MET I CA 1
ATOM 5410 C C . MET I 1 65 ? -42.181 -9.873 46.139 1.00 60.84 65 MET I C 1
ATOM 5411 O O . MET I 1 65 ? -42.364 -9.226 45.103 1.00 60.86 65 MET I O 1
ATOM 5416 N N . ASP I 1 66 ? -43.185 -10.213 46.949 1.00 61.40 66 ASP I N 1
ATOM 5417 C CA . ASP I 1 66 ? -44.540 -9.740 46.687 1.00 61.28 66 ASP I CA 1
ATOM 5418 C C . ASP I 1 66 ? -44.614 -8.218 46.782 1.00 61.10 66 ASP I C 1
ATOM 5419 O O . ASP I 1 66 ? -45.280 -7.568 45.966 1.00 60.80 66 ASP I O 1
ATOM 5424 N N . GLU I 1 67 ? -43.926 -7.627 47.764 1.00 61.13 67 GLU I N 1
ATOM 5425 C CA . GLU I 1 67 ? -43.873 -6.164 47.812 1.00 60.31 67 GLU I CA 1
ATOM 5426 C C . GLU I 1 67 ? -43.086 -5.582 46.642 1.00 58.59 67 GLU I C 1
ATOM 5427 O O . GLU I 1 67 ? -43.404 -4.488 46.177 1.00 58.49 67 GLU I O 1
ATOM 5433 N N . GLU I 1 68 ? -42.044 -6.285 46.195 1.00 58.00 68 GLU I N 1
ATOM 5434 C CA . GLU I 1 68 ? -41.295 -5.806 45.002 1.00 58.15 68 GLU I CA 1
ATOM 5435 C C . GLU I 1 68 ? -42.268 -5.785 43.822 1.00 58.33 68 GLU I C 1
ATOM 5436 O O . GLU I 1 68 ? -42.250 -4.801 43.058 1.00 58.81 68 GLU I O 1
ATOM 5442 N N . ARG I 1 69 ? -43.091 -6.827 43.696 1.00 58.34 69 ARG I N 1
ATOM 5443 C CA . ARG I 1 69 ? -44.089 -6.893 42.637 1.00 57.99 69 ARG I CA 1
ATOM 5444 C C . ARG I 1 69 ? -45.081 -5.747 42.762 1.00 58.38 69 ARG I C 1
ATOM 5445 O O . ARG I 1 69 ? -45.455 -5.122 41.764 1.00 57.81 69 ARG I O 1
ATOM 5453 N N . GLU I 1 70 ? -45.494 -5.442 43.992 1.00 58.96 70 GLU I N 1
ATOM 5454 C CA . GLU I 1 70 ? -46.355 -4.288 44.229 1.00 59.23 70 GLU I CA 1
ATOM 5455 C C . GLU I 1 70 ? -45.672 -2.990 43.809 1.00 57.45 70 GLU I C 1
ATOM 5456 O O . GLU I 1 70 ? -46.312 -2.102 43.245 1.00 58.54 70 GLU I O 1
ATOM 5462 N N . HIS I 1 71 ? -44.382 -2.849 44.121 1.00 56.31 71 HIS I N 1
ATOM 5463 C CA . HIS I 1 71 ? -43.612 -1.674 43.717 1.00 56.33 71 HIS I CA 1
ATOM 5464 C C . HIS I 1 71 ? -43.549 -1.537 42.203 1.00 56.64 71 HIS I C 1
ATOM 5465 O O . HIS I 1 71 ? -43.717 -0.436 41.663 1.00 56.87 71 HIS I O 1
ATOM 5472 N N . ALA I 1 72 ? -43.261 -2.636 41.503 1.00 56.82 72 ALA I N 1
ATOM 5473 C CA . ALA I 1 72 ? -43.203 -2.579 40.049 1.00 56.71 72 ALA I CA 1
ATOM 5474 C C . ALA I 1 72 ? -44.565 -2.198 39.496 1.00 57.11 72 ALA I C 1
ATOM 5475 O O . ALA I 1 72 ? -44.665 -1.392 38.564 1.00 57.29 72 ALA I O 1
ATOM 5477 N N . ALA I 1 73 ? -45.629 -2.736 40.101 1.00 58.07 73 ALA I N 1
ATOM 5478 C CA . ALA I 1 73 ? -46.991 -2.388 39.707 1.00 59.76 73 ALA I CA 1
ATOM 5479 C C . ALA I 1 73 ? -47.280 -0.909 39.936 1.00 59.05 73 ALA I C 1
ATOM 5480 O O . ALA I 1 73 ? -47.915 -0.250 39.102 1.00 59.25 73 ALA I O 1
ATOM 5482 N N . LEU I 1 74 ? -46.816 -0.374 41.066 1.00 57.68 74 LEU I N 1
ATOM 5483 C CA . LEU I 1 74 ? -47.055 1.025 41.406 1.00 57.10 74 LEU I CA 1
ATOM 5484 C C . LEU I 1 74 ? -46.348 1.956 40.434 1.00 56.45 74 LEU I C 1
ATOM 5485 O O . LEU I 1 74 ? -46.933 2.927 39.940 1.00 57.42 74 LEU I O 1
ATOM 5490 N N . PHE I 1 75 ? -45.070 1.689 40.173 1.00 55.18 75 PHE I N 1
ATOM 5491 C CA . PHE I 1 75 ? -44.325 2.489 39.208 1.00 55.18 75 PHE I CA 1
ATOM 5492 C C . PHE I 1 75 ? -44.909 2.359 37.808 1.00 56.30 75 PHE I C 1
ATOM 5493 O O . PHE I 1 75 ? -44.868 3.317 37.029 1.00 55.86 75 PHE I O 1
ATOM 5501 N N . TRP I 1 76 ? -45.455 1.189 37.468 1.00 56.83 76 TRP I N 1
ATOM 5502 C CA . TRP I 1 76 ? -46.093 1.023 36.167 1.00 57.08 76 TRP I CA 1
ATOM 5503 C C . TRP I 1 76 ? -47.341 1.893 36.056 1.00 58.06 76 TRP I C 1
ATOM 5504 O O . TRP I 1 76 ? -47.565 2.548 35.029 1.00 58.86 76 TRP I O 1
ATOM 5515 N N . GLU I 1 77 ? -48.154 1.941 37.112 1.00 58.23 77 GLU I N 1
ATOM 5516 C CA . GLU I 1 77 ? -49.304 2.841 37.075 1.00 58.83 77 GLU I CA 1
ATOM 5517 C C . GLU I 1 77 ? -48.860 4.293 37.050 1.00 58.22 77 GLU I C 1
ATOM 5518 O O . GLU I 1 77 ? -49.539 5.139 36.460 1.00 58.02 77 GLU I O 1
ATOM 5524 N N . LEU I 1 78 ? -47.740 4.606 37.704 1.00 57.71 78 LEU I N 1
ATOM 5525 C CA . LEU I 1 78 ? -47.211 5.964 37.646 1.00 57.11 78 LEU I CA 1
ATOM 5526 C C . LEU I 1 78 ? -46.842 6.342 36.220 1.00 58.33 78 LEU I C 1
ATOM 5527 O O . LEU I 1 78 ? -47.210 7.416 35.733 1.00 64.58 78 LEU I O 1
ATOM 5532 N N . ILE I 1 79 ? -46.091 5.473 35.538 1.00 57.84 79 ILE I N 1
ATOM 5533 C CA . ILE I 1 79 ? -45.679 5.766 34.171 1.00 58.30 79 ILE I CA 1
ATOM 5534 C C . ILE I 1 79 ? -46.867 5.786 33.220 1.00 58.40 79 ILE I C 1
ATOM 5535 O O . ILE I 1 79 ? -46.803 6.444 32.176 1.00 59.03 79 ILE I O 1
ATOM 5540 N N . ALA I 1 80 ? -47.960 5.093 33.549 1.00 58.79 80 ALA I N 1
ATOM 5541 C CA . ALA I 1 80 ? -49.138 5.173 32.690 1.00 59.43 80 ALA I CA 1
ATOM 5542 C C . ALA I 1 80 ? -49.713 6.584 32.709 1.00 57.90 80 ALA I C 1
ATOM 5543 O O . ALA I 1 80 ? -50.034 7.151 31.660 1.00 57.76 80 ALA I O 1
ATOM 5545 N N . ARG I 1 81 ? -49.837 7.174 33.897 1.00 57.56 81 ARG I N 1
ATOM 5546 C CA . ARG I 1 81 ? -50.290 8.558 34.024 1.00 57.03 81 ARG I CA 1
ATOM 5547 C C . ARG I 1 81 ? -49.073 9.483 33.983 1.00 57.93 81 ARG I C 1
ATOM 5548 O O . ARG I 1 81 ? -48.750 10.202 34.926 1.00 58.71 81 ARG I O 1
ATOM 5556 N N . LEU I 1 82 ? -48.369 9.412 32.859 1.00 57.76 82 LEU I N 1
ATOM 5557 C CA . LEU I 1 82 ? -47.175 10.215 32.637 1.00 57.93 82 LEU I CA 1
ATOM 5558 C C . LEU I 1 82 ? -46.982 10.322 31.124 1.00 57.95 82 LEU I C 1
ATOM 5559 O O . LEU I 1 82 ? -47.915 10.090 30.350 1.00 58.22 82 LEU I O 1
ATOM 5564 N N . ASP I 1 83 ? -45.770 10.666 30.702 1.00 57.97 83 ASP I N 1
ATOM 5565 C CA . ASP I 1 83 ? -45.547 11.044 29.303 1.00 58.77 83 ASP I CA 1
ATOM 5566 C C . ASP I 1 83 ? -45.675 9.909 28.299 1.00 58.62 83 ASP I C 1
ATOM 5567 O O . ASP I 1 83 ? -46.104 10.196 27.151 1.00 57.93 83 ASP I O 1
ATOM 5572 N N . PRO I 1 84 ? -45.331 8.652 28.568 1.00 57.98 84 PRO I N 1
ATOM 5573 C CA . PRO I 1 84 ? -45.472 7.609 27.552 1.00 57.38 84 PRO I CA 1
ATOM 5574 C C . PRO I 1 84 ? -46.930 7.367 27.176 1.00 57.54 84 PRO I C 1
ATOM 5575 O O . PRO I 1 84 ? -47.861 7.782 27.869 1.00 57.10 84 PRO I O 1
ATOM 5579 N N . GLU I 1 85 ? -47.112 6.678 26.052 1.00 57.05 85 GLU I N 1
ATOM 5580 C CA . GLU I 1 85 ? -48.427 6.482 25.457 1.00 57.41 85 GLU I CA 1
ATOM 5581 C C . GLU I 1 85 ? -48.961 5.113 25.860 1.00 58.22 85 GLU I C 1
ATOM 5582 O O . GLU I 1 85 ? -48.359 4.085 25.534 1.00 58.24 85 GLU I O 1
ATOM 5588 N N . GLN I 1 86 ? -50.094 5.104 26.560 1.00 60.69 86 GLN I N 1
ATOM 5589 C CA . GLN I 1 86 ? -50.796 3.881 26.922 1.00 62.66 86 GLN I CA 1
ATOM 5590 C C . GLN I 1 86 ? -51.798 3.423 25.866 1.00 65.18 86 GLN I C 1
ATOM 5591 O O . GLN I 1 86 ? -52.716 2.657 26.186 1.00 65.44 86 GLN I O 1
ATOM 5597 N N . ALA I 1 87 ? -51.639 3.861 24.616 1.00 66.24 87 ALA I N 1
ATOM 5598 C CA . ALA I 1 87 ? -52.507 3.375 23.551 1.00 65.54 87 ALA I CA 1
ATOM 5599 C C . ALA I 1 87 ? -52.218 1.924 23.197 1.00 67.89 87 ALA I C 1
ATOM 5600 O O . ALA I 1 87 ? -53.035 1.292 22.519 1.00 69.12 87 ALA I O 1
ATOM 5602 N N . ALA I 1 88 ? -51.084 1.387 23.644 1.00 68.33 88 ALA I N 1
ATOM 5603 C CA . ALA I 1 88 ? -50.811 -0.035 23.489 1.00 68.40 88 ALA I CA 1
ATOM 5604 C C . ALA I 1 88 ? -51.585 -0.864 24.506 1.00 69.92 88 ALA I C 1
ATOM 5605 O O . ALA I 1 88 ? -51.981 -1.994 24.202 1.00 71.49 88 ALA I O 1
ATOM 5607 N N . HIS I 1 89 ? -51.824 -0.318 25.702 1.00 69.97 89 HIS I N 1
ATOM 5608 C CA . HIS I 1 89 ? -52.556 -1.007 26.758 1.00 69.27 89 HIS I CA 1
ATOM 5609 C C . HIS I 1 89 ? -54.084 -0.918 26.603 1.00 68.47 89 HIS I C 1
ATOM 5610 O O . HIS I 1 89 ? -54.813 -1.201 27.563 1.00 68.15 89 HIS I O 1
ATOM 5617 N N . ALA I 1 90 ? -54.605 -0.545 25.435 1.00 68.62 90 ALA I N 1
ATOM 5618 C CA . ALA I 1 90 ? -56.023 -0.751 25.178 1.00 69.93 90 ALA I CA 1
ATOM 5619 C C . ALA I 1 90 ? -56.309 -1.805 24.121 1.00 71.52 90 ALA I C 1
ATOM 5620 O O . ALA I 1 90 ? -57.336 -2.483 24.210 1.00 72.12 90 ALA I O 1
ATOM 5622 N N . LYS I 1 91 ? -55.430 -1.971 23.134 1.00 70.71 91 LYS I N 1
ATOM 5623 C CA . LYS I 1 91 ? -55.559 -3.025 22.134 1.00 72.62 91 LYS I CA 1
ATOM 5624 C C . LYS I 1 91 ? -54.519 -4.124 22.318 1.00 71.04 91 LYS I C 1
ATOM 5625 O O . LYS I 1 91 ? -54.393 -5.009 21.458 1.00 71.24 91 LYS I O 1
ATOM 5631 N N . GLU I 1 92 ? -53.820 -4.130 23.454 1.00 69.95 92 GLU I N 1
ATOM 5632 C CA . GLU I 1 92 ? -52.769 -5.113 23.666 1.00 70.83 92 GLU I CA 1
ATOM 5633 C C . GLU I 1 92 ? -53.348 -6.460 24.056 1.00 70.45 92 GLU I C 1
ATOM 5634 O O . GLU I 1 92 ? -52.791 -7.497 23.685 1.00 70.87 92 GLU I O 1
ATOM 5640 N N . ALA I 1 93 ? -54.461 -6.466 24.788 1.00 69.86 93 ALA I N 1
ATOM 5641 C CA . ALA I 1 93 ? -55.118 -7.722 25.106 1.00 70.00 93 ALA I CA 1
ATOM 5642 C C . ALA I 1 93 ? -55.678 -8.396 23.862 1.00 70.07 93 ALA I C 1
ATOM 5643 O O . ALA I 1 93 ? -55.852 -9.620 23.861 1.00 70.56 93 ALA I O 1
ATOM 5645 N N . VAL I 1 94 ? -55.958 -7.631 22.806 1.00 69.96 94 VAL I N 1
ATOM 5646 C CA . VAL I 1 94 ? -56.429 -8.227 21.562 1.00 69.92 94 VAL I CA 1
ATOM 5647 C C . VAL I 1 94 ? -55.273 -8.613 20.643 1.00 71.63 94 VAL I C 1
ATOM 5648 O O . VAL I 1 94 ? -55.347 -9.642 19.966 1.00 72.63 94 VAL I O 1
ATOM 5652 N N . GLU I 1 95 ? -54.175 -7.849 20.641 1.00 71.65 95 GLU I N 1
ATOM 5653 C CA . GLU I 1 95 ? -53.049 -8.243 19.800 1.00 71.59 95 GLU I CA 1
ATOM 5654 C C . GLU I 1 95 ? -52.250 -9.371 20.431 1.00 70.57 95 GLU I C 1
ATOM 5655 O O . GLU I 1 95 ? -51.486 -10.045 19.731 1.00 70.78 95 GLU I O 1
ATOM 5661 N N . LYS I 1 96 ? -52.405 -9.578 21.739 1.00 69.98 96 LYS I N 1
ATOM 5662 C CA . LYS I 1 96 ? -51.890 -10.783 22.372 1.00 70.11 96 LYS I CA 1
ATOM 5663 C C . LYS I 1 96 ? -52.654 -12.002 21.874 1.00 70.84 96 LYS I C 1
ATOM 5664 O O . LYS I 1 96 ? -52.053 -13.007 21.477 1.00 70.83 96 LYS I O 1
ATOM 5670 N N . TYR I 1 97 ? -53.989 -11.932 21.901 1.00 70.33 97 TYR I N 1
ATOM 5671 C CA . TYR I 1 97 ? -54.824 -13.009 21.381 1.00 70.36 97 TYR I CA 1
ATOM 5672 C C . TYR I 1 97 ? -54.827 -13.067 19.855 1.00 71.51 97 TYR I C 1
ATOM 5673 O O . TYR I 1 97 ? -55.108 -14.132 19.294 1.00 72.43 97 TYR I O 1
ATOM 5682 N N . ARG I 1 98 ? -54.489 -11.966 19.171 1.00 71.73 98 ARG I N 1
ATOM 5683 C CA . ARG I 1 98 ? -54.556 -11.908 17.709 1.00 73.53 98 ARG I CA 1
ATOM 5684 C C . ARG I 1 98 ? -53.549 -12.850 17.059 1.00 73.48 98 ARG I C 1
ATOM 5685 O O . ARG I 1 98 ? -53.499 -12.957 15.827 1.00 71.94 98 ARG I O 1
ATOM 5693 N N . LEU I 1 99 ? -52.776 -13.559 17.876 1.00 73.04 99 LEU I N 1
ATOM 5694 C CA . LEU I 1 99 ? -51.833 -14.581 17.436 1.00 73.91 99 LEU I CA 1
ATOM 5695 C C . LEU I 1 99 ? -52.526 -15.914 17.699 1.00 73.72 99 LEU I C 1
ATOM 5696 O O . LEU I 1 99 ? -52.397 -16.504 18.773 1.00 74.42 99 LEU I O 1
ATOM 5701 N N . ILE I 1 100 ? -53.293 -16.366 16.706 1.00 72.32 100 ILE I N 1
ATOM 5702 C CA . ILE I 1 100 ? -54.159 -17.539 16.811 1.00 72.64 100 ILE I CA 1
ATOM 5703 C C . ILE I 1 100 ? -55.165 -17.360 17.940 1.00 73.11 100 ILE I C 1
ATOM 5704 O O . ILE I 1 100 ? -56.224 -16.763 17.742 1.00 73.18 100 ILE I O 1
ATOM 5706 N N . VAL J 1 18 ? -27.287 -26.822 22.889 1.00 77.64 18 VAL J N 1
ATOM 5707 C CA . VAL J 1 18 ? -26.739 -27.917 22.095 1.00 73.15 18 VAL J CA 1
ATOM 5708 C C . VAL J 1 18 ? -27.436 -28.066 20.734 1.00 71.72 18 VAL J C 1
ATOM 5709 O O . VAL J 1 18 ? -26.752 -28.136 19.714 1.00 71.72 18 VAL J O 1
ATOM 5713 N N . PRO J 1 19 ? -28.789 -28.115 20.692 1.00 68.74 19 PRO J N 1
ATOM 5714 C CA . PRO J 1 19 ? -29.459 -28.192 19.386 1.00 68.91 19 PRO J CA 1
ATOM 5715 C C . PRO J 1 19 ? -29.107 -27.013 18.499 1.00 70.34 19 PRO J C 1
ATOM 5716 O O . PRO J 1 19 ? -29.868 -26.044 18.400 1.00 71.49 19 PRO J O 1
ATOM 5720 N N . ARG J 1 20 ? -27.948 -27.087 17.854 1.00 69.88 20 ARG J N 1
ATOM 5721 C CA . ARG J 1 20 ? -27.477 -26.045 16.954 1.00 71.37 20 ARG J CA 1
ATOM 5722 C C . ARG J 1 20 ? -26.955 -26.701 15.688 1.00 72.09 20 ARG J C 1
ATOM 5723 O O . ARG J 1 20 ? -26.022 -27.509 15.743 1.00 70.08 20 ARG J O 1
ATOM 5725 N N . LYS J 1 21 ? -27.537 -26.333 14.549 1.00 73.83 21 LYS J N 1
ATOM 5726 C CA . LYS J 1 21 ? -27.143 -26.908 13.269 1.00 74.68 21 LYS J CA 1
ATOM 5727 C C . LYS J 1 21 ? -25.757 -26.435 12.843 1.00 77.00 21 LYS J C 1
ATOM 5728 O O . LYS J 1 21 ? -25.448 -26.410 11.646 1.00 77.94 21 LYS J O 1
ATOM 5730 N N . MET J 1 22 ? -24.930 -26.039 13.815 1.00 77.26 22 MET J N 1
ATOM 5731 C CA . MET J 1 22 ? -23.567 -25.559 13.606 1.00 82.33 22 MET J CA 1
ATOM 5732 C C . MET J 1 22 ? -23.533 -24.270 12.789 1.00 84.18 22 MET J C 1
ATOM 5733 O O . MET J 1 22 ? -22.813 -23.328 13.135 1.00 79.68 22 MET J O 1
ATOM 5735 N N . THR J 1 23 ? -24.321 -24.217 11.713 1.00 81.65 23 THR J N 1
ATOM 5736 C CA . THR J 1 23 ? -24.331 -23.109 10.770 1.00 80.07 23 THR J CA 1
ATOM 5737 C C . THR J 1 23 ? -25.625 -22.308 10.752 1.00 79.82 23 THR J C 1
ATOM 5738 O O . THR J 1 23 ? -25.629 -21.198 10.210 1.00 78.41 23 THR J O 1
ATOM 5742 N N . ASP J 1 24 ? -26.730 -22.854 11.251 1.00 80.18 24 ASP J N 1
ATOM 5743 C CA . ASP J 1 24 ? -28.029 -22.209 11.129 1.00 80.01 24 ASP J CA 1
ATOM 5744 C C . ASP J 1 24 ? -28.445 -21.382 12.344 1.00 79.13 24 ASP J C 1
ATOM 5745 O O . ASP J 1 24 ? -29.534 -20.797 12.318 1.00 83.14 24 ASP J O 1
ATOM 5750 N N . THR J 1 25 ? -27.627 -21.295 13.399 1.00 73.14 25 THR J N 1
ATOM 5751 C CA . THR J 1 25 ? -28.094 -20.601 14.599 1.00 69.58 25 THR J CA 1
ATOM 5752 C C . THR J 1 25 ? -27.020 -20.153 15.590 1.00 66.84 25 THR J C 1
ATOM 5753 O O . THR J 1 25 ? -27.307 -19.340 16.475 1.00 66.52 25 THR J O 1
ATOM 5757 N N . GLU J 1 26 ? -25.783 -20.632 15.458 1.00 66.06 26 GLU J N 1
ATOM 5758 C CA . GLU J 1 26 ? -24.733 -20.189 16.379 1.00 65.03 26 GLU J CA 1
ATOM 5759 C C . GLU J 1 26 ? -24.082 -18.893 15.906 1.00 62.15 26 GLU J C 1
ATOM 5760 O O . GLU J 1 26 ? -24.183 -17.852 16.563 1.00 60.23 26 GLU J O 1
ATOM 5766 N N . LEU J 1 27 ? -23.414 -18.950 14.757 1.00 61.07 27 LEU J N 1
ATOM 5767 C CA . LEU J 1 27 ? -22.712 -17.799 14.204 1.00 59.38 27 LEU J CA 1
ATOM 5768 C C . LEU J 1 27 ? -23.635 -16.627 13.902 1.00 57.72 27 LEU J C 1
ATOM 5769 O O . LEU J 1 27 ? -23.144 -15.521 13.656 1.00 58.94 27 LEU J O 1
ATOM 5774 N N . ALA J 1 28 ? -24.953 -16.823 13.922 1.00 56.65 28 ALA J N 1
ATOM 5775 C CA . ALA J 1 28 ? -25.839 -15.720 13.569 1.00 56.27 28 ALA J CA 1
ATOM 5776 C C . ALA J 1 28 ? -25.842 -14.685 14.683 1.00 55.19 28 ALA J C 1
ATOM 5777 O O . ALA J 1 28 ? -25.702 -13.479 14.435 1.00 54.22 28 ALA J O 1
ATOM 5779 N N . ARG J 1 29 ? -25.976 -15.146 15.926 1.00 56.02 29 ARG J N 1
ATOM 5780 C CA . ARG J 1 29 ? -25.819 -14.247 17.060 1.00 54.98 29 ARG J CA 1
ATOM 5781 C C . ARG J 1 29 ? -24.398 -13.696 17.110 1.00 55.22 29 ARG J C 1
ATOM 5782 O O . ARG J 1 29 ? -24.185 -12.511 17.400 1.00 55.55 29 ARG J O 1
ATOM 5784 N N . SER J 1 30 ? -23.414 -14.537 16.778 1.00 55.04 30 SER J N 1
ATOM 5785 C CA . SER J 1 30 ? -22.019 -14.109 16.780 1.00 54.96 30 SER J CA 1
ATOM 5786 C C . SER J 1 30 ? -21.748 -13.057 15.706 1.00 54.75 30 SER J C 1
ATOM 5787 O O . SER J 1 30 ? -21.010 -12.094 15.943 1.00 54.22 30 SER J O 1
ATOM 5790 N N . ILE J 1 31 ? -22.345 -13.205 14.524 1.00 54.62 31 ILE J N 1
ATOM 5791 C CA . ILE J 1 31 ? -22.097 -12.209 13.487 1.00 54.65 31 ILE J CA 1
ATOM 5792 C C . ILE J 1 31 ? -22.870 -10.920 13.775 1.00 54.69 31 ILE J C 1
ATOM 5793 O O . ILE J 1 31 ? -22.405 -9.829 13.430 1.00 56.05 31 ILE J O 1
ATOM 5798 N N . ARG J 1 32 ? -24.058 -11.002 14.387 1.00 53.67 32 ARG J N 1
ATOM 5799 C CA . ARG J 1 32 ? -24.684 -9.775 14.883 1.00 53.45 32 ARG J CA 1
ATOM 5800 C C . ARG J 1 32 ? -23.772 -9.073 15.888 1.00 54.35 32 ARG J C 1
ATOM 5801 O O . ARG J 1 32 ? -23.673 -7.836 15.899 1.00 54.82 32 ARG J O 1
ATOM 5809 N N . LEU J 1 33 ? -23.090 -9.849 16.736 1.00 54.32 33 LEU J N 1
ATOM 5810 C CA . LEU J 1 33 ? -22.113 -9.266 17.653 1.00 55.17 33 LEU J CA 1
ATOM 5811 C C . LEU J 1 33 ? -20.985 -8.576 16.893 1.00 55.02 33 LEU J C 1
ATOM 5812 O O . LEU J 1 33 ? -20.525 -7.494 17.283 1.00 55.83 33 LEU J O 1
ATOM 5817 N N . ASN J 1 34 ? -20.524 -9.194 15.806 1.00 53.77 34 ASN J N 1
ATOM 5818 C CA . ASN J 1 34 ? -19.458 -8.592 15.010 1.00 54.07 34 ASN J CA 1
ATOM 5819 C C . ASN J 1 34 ? -19.926 -7.298 14.350 1.00 54.52 34 ASN J C 1
ATOM 5820 O O . ASN J 1 34 ? -19.159 -6.329 14.249 1.00 55.11 34 ASN J O 1
ATOM 5825 N N . ILE J 1 35 ? -21.184 -7.263 13.899 1.00 54.23 35 ILE J N 1
ATOM 5826 C CA . ILE J 1 35 ? -21.748 -6.029 13.359 1.00 55.40 35 ILE J CA 1
ATOM 5827 C C . ILE J 1 35 ? -21.731 -4.942 14.423 1.00 55.51 35 ILE J C 1
ATOM 5828 O O . ILE J 1 35 ? -21.321 -3.804 14.169 1.00 55.97 35 ILE J O 1
ATOM 5833 N N . GLU J 1 36 ? -22.162 -5.288 15.640 1.00 55.31 36 GLU J N 1
ATOM 5834 C CA . GLU J 1 36 ? -22.147 -4.322 16.736 1.00 55.10 36 GLU J CA 1
ATOM 5835 C C . GLU J 1 36 ? -20.743 -3.784 16.988 1.00 54.31 36 GLU J C 1
ATOM 5836 O O . GLU J 1 36 ? -20.552 -2.574 17.167 1.00 54.75 36 GLU J O 1
ATOM 5842 N N . ALA J 1 37 ? -19.747 -4.671 16.996 1.00 52.30 37 ALA J N 1
ATOM 5843 C CA . ALA J 1 37 ? -18.382 -4.245 17.297 1.00 52.42 37 ALA J CA 1
ATOM 5844 C C . ALA J 1 37 ? -17.829 -3.328 16.211 1.00 53.89 37 ALA J C 1
ATOM 5845 O O . ALA J 1 37 ? -17.197 -2.306 16.512 1.00 53.88 37 ALA J O 1
ATOM 5847 N N . GLU J 1 38 ? -18.079 -3.688 14.950 1.00 54.30 38 GLU J N 1
ATOM 5848 C CA . GLU J 1 38 ? -17.634 -2.827 13.824 1.00 54.75 38 GLU J CA 1
ATOM 5849 C C . GLU J 1 38 ? -18.284 -1.451 13.977 1.00 54.69 38 GLU J C 1
ATOM 5850 O O . GLU J 1 38 ? -17.560 -0.443 13.869 1.00 55.26 38 GLU J O 1
ATOM 5856 N N . LEU J 1 39 ? -19.593 -1.419 14.240 1.00 54.21 39 LEU J N 1
ATOM 5857 C CA . LEU J 1 39 ? -20.307 -0.150 14.343 1.00 54.32 39 LEU J CA 1
ATOM 5858 C C . LEU J 1 39 ? -19.752 0.714 15.468 1.00 53.90 39 LEU J C 1
ATOM 5859 O O . LEU J 1 39 ? -19.595 1.929 15.305 1.00 54.24 39 LEU J O 1
ATOM 5864 N N . ASP J 1 40 ? -19.429 0.106 16.611 1.00 52.93 40 ASP J N 1
ATOM 5865 C CA . ASP J 1 40 ? -18.843 0.884 17.701 1.00 53.48 40 ASP J CA 1
ATOM 5866 C C . ASP J 1 40 ? -17.471 1.429 17.316 1.00 54.23 40 ASP J C 1
ATOM 5867 O O . ASP J 1 40 ? -17.119 2.560 17.676 1.00 54.93 40 ASP J O 1
ATOM 5872 N N . ALA J 1 41 ? -16.675 0.636 16.597 1.00 54.07 41 ALA J N 1
ATOM 5873 C CA . ALA J 1 41 ? -15.368 1.122 16.163 1.00 54.51 41 ALA J CA 1
ATOM 5874 C C . ALA J 1 41 ? -15.508 2.308 15.211 1.00 54.46 41 ALA J C 1
ATOM 5875 O O . ALA J 1 41 ? -14.762 3.296 15.315 1.00 55.27 41 ALA J O 1
ATOM 5877 N N . ILE J 1 42 ? -16.466 2.233 14.282 1.00 54.37 42 ILE J N 1
ATOM 5878 C CA . ILE J 1 42 ? -16.706 3.361 13.384 1.00 54.20 42 ILE J CA 1
ATOM 5879 C C . ILE J 1 42 ? -17.153 4.573 14.190 1.00 54.79 42 ILE J C 1
ATOM 5880 O O . ILE J 1 42 ? -16.801 5.713 13.872 1.00 56.27 42 ILE J O 1
ATOM 5885 N N . ASN J 1 43 ? -17.949 4.345 15.239 1.00 54.17 43 ASN J N 1
ATOM 5886 C CA . ASN J 1 43 ? -18.375 5.446 16.098 1.00 53.30 43 ASN J CA 1
ATOM 5887 C C . ASN J 1 43 ? -17.178 6.125 16.754 1.00 53.97 43 ASN J C 1
ATOM 5888 O O . ASN J 1 43 ? -17.116 7.358 16.830 1.00 55.03 43 ASN J O 1
ATOM 5893 N N . LEU J 1 44 ? -16.210 5.337 17.223 1.00 53.62 44 LEU J N 1
ATOM 5894 C CA . LEU J 1 44 ? -15.036 5.936 17.856 1.00 54.09 44 LEU J CA 1
ATOM 5895 C C . LEU J 1 44 ? -14.231 6.746 16.849 1.00 55.02 44 LEU J C 1
ATOM 5896 O O . LEU J 1 44 ? -13.784 7.859 17.148 1.00 56.49 44 LEU J O 1
ATOM 5901 N N . TYR J 1 45 ? -14.038 6.207 15.646 1.00 54.08 45 TYR J N 1
ATOM 5902 C CA . TYR J 1 45 ? -13.265 6.944 14.648 1.00 53.92 45 TYR J CA 1
ATOM 5903 C C . TYR J 1 45 ? -14.000 8.210 14.201 1.00 54.21 45 TYR J C 1
ATOM 5904 O O . TYR J 1 45 ? -13.365 9.228 13.887 1.00 54.35 45 TYR J O 1
ATOM 5913 N N . ALA J 1 46 ? -15.336 8.170 14.184 1.00 54.55 46 ALA J N 1
ATOM 5914 C CA . ALA J 1 46 ? -16.130 9.359 13.887 1.00 55.76 46 ALA J CA 1
ATOM 5915 C C . ALA J 1 46 ? -16.012 10.400 14.992 1.00 55.84 46 ALA J C 1
ATOM 5916 O O . ALA J 1 46 ? -16.098 11.604 14.729 1.00 56.44 46 ALA J O 1
ATOM 5918 N N . ALA J 1 47 ? -15.897 9.959 16.244 1.00 55.61 47 ALA J N 1
ATOM 5919 C CA . ALA J 1 47 ? -15.628 10.915 17.314 1.00 55.84 47 ALA J CA 1
ATOM 5920 C C . ALA J 1 47 ? -14.224 11.500 17.200 1.00 56.93 47 ALA J C 1
ATOM 5921 O O . ALA J 1 47 ? -14.010 12.675 17.522 1.00 58.41 47 ALA J O 1
ATOM 5923 N N . HIS J 1 48 ? -13.267 10.704 16.723 1.00 56.01 48 HIS J N 1
ATOM 5924 C CA . HIS J 1 48 ? -11.875 11.134 16.620 1.00 55.24 48 HIS J CA 1
ATOM 5925 C C . HIS J 1 48 ? -11.550 11.986 15.393 1.00 55.57 48 HIS J C 1
ATOM 5926 O O . HIS J 1 48 ? -10.504 12.641 15.388 1.00 55.76 48 HIS J O 1
ATOM 5933 N N . ILE J 1 49 ? -12.400 12.010 14.361 1.00 55.87 49 ILE J N 1
ATOM 5934 C CA . ILE J 1 49 ? -12.098 12.871 13.211 1.00 56.44 49 ILE J CA 1
ATOM 5935 C C . ILE J 1 49 ? -12.077 14.341 13.617 1.00 56.02 49 ILE J C 1
ATOM 5936 O O . ILE J 1 49 ? -11.239 15.116 13.145 1.00 55.71 49 ILE J O 1
ATOM 5941 N N . ASP J 1 50 ? -12.965 14.746 14.521 1.00 55.05 50 ASP J N 1
ATOM 5942 C CA . ASP J 1 50 ? -13.080 16.138 14.942 1.00 55.74 50 ASP J CA 1
ATOM 5943 C C . ASP J 1 50 ? -12.365 16.423 16.261 1.00 55.83 50 ASP J C 1
ATOM 5944 O O . ASP J 1 50 ? -12.784 17.312 17.010 1.00 55.61 50 ASP J O 1
ATOM 5949 N N . ALA J 1 51 ? -11.289 15.691 16.565 1.00 56.07 51 ALA J N 1
ATOM 5950 C CA . ALA J 1 51 ? -10.602 15.837 17.845 1.00 56.80 51 ALA J CA 1
ATOM 5951 C C . ALA J 1 51 ? -9.126 16.202 17.708 1.00 56.08 51 ALA J C 1
ATOM 5952 O O . ALA J 1 51 ? -8.363 16.019 18.662 1.00 56.34 51 ALA J O 1
ATOM 5954 N N . THR J 1 52 ? -8.702 16.717 16.556 1.00 55.94 52 THR J N 1
ATOM 5955 C CA . THR J 1 52 ? -7.325 17.166 16.384 1.00 57.47 52 THR J CA 1
ATOM 5956 C C . THR J 1 52 ? -7.255 18.090 15.178 1.00 56.81 52 THR J C 1
ATOM 5957 O O . THR J 1 52 ? -8.232 18.264 14.446 1.00 56.29 52 THR J O 1
ATOM 5961 N N . ASP J 1 53 ? -6.075 18.679 14.977 1.00 57.19 53 ASP J N 1
ATOM 5962 C CA . ASP J 1 53 ? -5.795 19.454 13.776 1.00 58.85 53 ASP J CA 1
ATOM 5963 C C . ASP J 1 53 ? -4.547 18.918 13.089 1.00 58.44 53 ASP J C 1
ATOM 5964 O O . ASP J 1 53 ? -3.790 19.665 12.468 1.00 57.39 53 ASP J O 1
ATOM 5969 N N . ASN J 1 54 ? -4.333 17.611 13.202 1.00 58.06 54 ASN J N 1
ATOM 5970 C CA . ASN J 1 54 ? -3.322 16.934 12.416 1.00 58.04 54 ASN J CA 1
ATOM 5971 C C . ASN J 1 54 ? -4.049 16.489 11.160 1.00 60.51 54 ASN J C 1
ATOM 5972 O O . ASN J 1 54 ? -5.216 16.099 11.223 1.00 60.60 54 ASN J O 1
ATOM 5977 N N . GLU J 1 55 ? -3.364 16.513 10.027 1.00 61.44 55 GLU J N 1
ATOM 5978 C CA . GLU J 1 55 ? -4.069 16.231 8.784 1.00 63.06 55 GLU J CA 1
ATOM 5979 C C . GLU J 1 55 ? -3.812 14.830 8.261 1.00 63.35 55 GLU J C 1
ATOM 5980 O O . GLU J 1 55 ? -4.732 14.173 7.764 1.00 63.02 55 GLU J O 1
ATOM 5986 N N . ASP J 1 56 ? -2.580 14.352 8.406 1.00 63.81 56 ASP J N 1
ATOM 5987 C CA . ASP J 1 56 ? -2.248 12.987 8.023 1.00 63.47 56 ASP J CA 1
ATOM 5988 C C . ASP J 1 56 ? -2.916 11.971 8.947 1.00 61.55 56 ASP J C 1
ATOM 5989 O O . ASP J 1 56 ? -3.466 10.965 8.483 1.00 60.74 56 ASP J O 1
ATOM 5994 N N . ALA J 1 57 ? -2.836 12.193 10.262 1.00 59.89 57 ALA J N 1
ATOM 5995 C CA . ALA J 1 57 ? -3.529 11.317 11.203 1.00 59.16 57 ALA J CA 1
ATOM 5996 C C . ALA J 1 57 ? -5.028 11.296 10.926 1.00 59.69 57 ALA J C 1
ATOM 5997 O O . ALA J 1 57 ? -5.654 10.233 10.925 1.00 59.70 57 ALA J O 1
ATOM 5999 N N . LYS J 1 58 ? -5.624 12.466 10.698 1.00 59.91 58 LYS J N 1
ATOM 6000 C CA . LYS J 1 58 ? -7.043 12.519 10.353 1.00 60.32 58 LYS J CA 1
ATOM 6001 C C . LYS J 1 58 ? -7.322 11.728 9.082 1.00 59.90 58 LYS J C 1
ATOM 6002 O O . LYS J 1 58 ? -8.342 11.038 8.981 1.00 59.77 58 LYS J O 1
ATOM 6008 N N . ALA J 1 59 ? -6.435 11.833 8.092 1.00 60.31 59 ALA J N 1
ATOM 6009 C CA . ALA J 1 59 ? -6.641 11.138 6.825 1.00 60.84 59 ALA J CA 1
ATOM 6010 C C . ALA J 1 59 ? -6.600 9.625 7.022 1.00 59.68 59 ALA J C 1
ATOM 6011 O O . ALA J 1 59 ? -7.449 8.896 6.493 1.00 58.18 59 ALA J O 1
ATOM 6013 N N . ILE J 1 60 ? -5.612 9.132 7.778 1.00 59.44 60 ILE J N 1
ATOM 6014 C CA . ILE J 1 60 ? -5.509 7.689 7.984 1.00 58.57 60 ILE J CA 1
ATOM 6015 C C . ILE J 1 60 ? -6.673 7.204 8.839 1.00 57.89 60 ILE J C 1
ATOM 6016 O O . ILE J 1 60 ? -7.146 6.073 8.677 1.00 57.84 60 ILE J O 1
ATOM 6021 N N . LEU J 1 61 ? -7.166 8.048 9.750 1.00 58.26 61 LEU J N 1
ATOM 6022 C CA . LEU J 1 61 ? -8.346 7.689 10.527 1.00 58.07 61 LEU J CA 1
ATOM 6023 C C . LEU J 1 61 ? -9.586 7.614 9.650 1.00 57.04 61 LEU J C 1
ATOM 6024 O O . LEU J 1 61 ? -10.425 6.734 9.844 1.00 57.59 61 LEU J O 1
ATOM 6029 N N . GLN J 1 62 ? -9.722 8.517 8.676 1.00 56.56 62 GLN J N 1
ATOM 6030 C CA . GLN J 1 62 ? -10.855 8.419 7.759 1.00 56.11 62 GLN J CA 1
ATOM 6031 C C . GLN J 1 62 ? -10.735 7.181 6.878 1.00 55.62 62 GLN J C 1
ATOM 6032 O O . GLN J 1 62 ? -11.743 6.541 6.558 1.00 55.05 62 GLN J O 1
ATOM 6038 N N . HIS J 1 63 ? -9.509 6.813 6.497 1.00 56.17 63 HIS J N 1
ATOM 6039 C CA . HIS J 1 63 ? -9.312 5.594 5.713 1.00 55.47 63 HIS J CA 1
ATOM 6040 C C . HIS J 1 63 ? -9.724 4.356 6.507 1.00 55.00 63 HIS J C 1
ATOM 6041 O O . HIS J 1 63 ? -10.506 3.526 6.024 1.00 54.85 63 HIS J O 1
ATOM 6048 N N . VAL J 1 64 ? -9.209 4.218 7.734 1.00 54.51 64 VAL J N 1
ATOM 6049 C CA . VAL J 1 64 ? -9.564 3.073 8.575 1.00 54.28 64 VAL J CA 1
ATOM 6050 C C . VAL J 1 64 ? -11.049 3.083 8.904 1.00 54.98 64 VAL J C 1
ATOM 6051 O O . VAL J 1 64 ? -11.695 2.029 8.970 1.00 55.67 64 VAL J O 1
ATOM 6055 N N . MET J 1 65 ? -11.620 4.268 9.098 1.00 55.00 65 MET J N 1
ATOM 6056 C CA . MET J 1 65 ? -13.041 4.372 9.387 1.00 54.55 65 MET J CA 1
ATOM 6057 C C . MET J 1 65 ? -13.888 3.898 8.215 1.00 54.87 65 MET J C 1
ATOM 6058 O O . MET J 1 65 ? -14.866 3.169 8.403 1.00 55.20 65 MET J O 1
ATOM 6063 N N . ASP J 1 66 ? -13.521 4.291 6.995 1.00 55.74 66 ASP J N 1
ATOM 6064 C CA . ASP J 1 66 ? -14.253 3.834 5.818 1.00 56.31 66 ASP J CA 1
ATOM 6065 C C . ASP J 1 66 ? -14.096 2.327 5.625 1.00 55.56 66 ASP J C 1
ATOM 6066 O O . ASP J 1 66 ? -15.044 1.645 5.218 1.00 55.21 66 ASP J O 1
ATOM 6071 N N . GLU J 1 67 ? -12.905 1.787 5.904 1.00 55.62 67 GLU J N 1
ATOM 6072 C CA . GLU J 1 67 ? -12.721 0.342 5.772 1.00 55.44 67 GLU J CA 1
ATOM 6073 C C . GLU J 1 67 ? -13.557 -0.426 6.791 1.00 55.01 67 GLU J C 1
ATOM 6074 O O . GLU J 1 67 ? -14.149 -1.461 6.471 1.00 55.48 67 GLU J O 1
ATOM 6080 N N . GLU J 1 68 ? -13.614 0.087 8.024 1.00 54.20 68 GLU J N 1
ATOM 6081 C CA . GLU J 1 68 ? -14.469 -0.556 9.059 1.00 53.75 68 GLU J CA 1
ATOM 6082 C C . GLU J 1 68 ? -15.930 -0.427 8.622 1.00 53.87 68 GLU J C 1
ATOM 6083 O O . GLU J 1 68 ? -16.708 -1.363 8.883 1.00 54.26 68 GLU J O 1
ATOM 6089 N N . ARG J 1 69 ? -16.287 0.695 7.989 1.00 53.24 69 ARG J N 1
ATOM 6090 C CA . ARG J 1 69 ? -17.640 0.868 7.478 1.00 53.61 69 ARG J CA 1
ATOM 6091 C C . ARG J 1 69 ? -17.970 -0.200 6.437 1.00 53.97 69 ARG J C 1
ATOM 6092 O O . ARG J 1 69 ? -19.069 -0.773 6.443 1.00 52.88 69 ARG J O 1
ATOM 6100 N N . GLU J 1 70 ? -17.019 -0.498 5.547 1.00 54.05 70 GLU J N 1
ATOM 6101 C CA . GLU J 1 70 ? -17.218 -1.602 4.607 1.00 55.93 70 GLU J CA 1
ATOM 6102 C C . GLU J 1 70 ? -17.353 -2.925 5.354 1.00 54.54 70 GLU J C 1
ATOM 6103 O O . GLU J 1 70 ? -18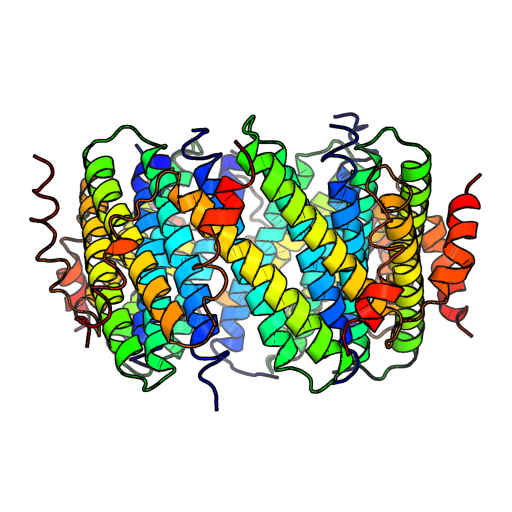.115 -3.804 4.938 1.00 53.78 70 GLU J O 1
ATOM 6109 N N . HIS J 1 71 ? -16.593 -3.082 6.444 1.00 53.71 71 HIS J N 1
ATOM 6110 C CA . HIS J 1 71 ? -16.735 -4.313 7.265 1.00 53.33 71 HIS J CA 1
ATOM 6111 C C . HIS J 1 71 ? -18.188 -4.419 7.718 1.00 52.65 71 HIS J C 1
ATOM 6112 O O . HIS J 1 71 ? -18.787 -5.500 7.550 1.00 53.24 71 HIS J O 1
ATOM 6119 N N . ALA J 1 72 ? -18.728 -3.326 8.263 1.00 52.71 72 ALA J N 1
ATOM 6120 C CA . ALA J 1 72 ? -20.085 -3.364 8.794 1.00 53.56 72 ALA J CA 1
ATOM 6121 C C . ALA J 1 72 ? -21.082 -3.711 7.701 1.00 54.15 72 ALA J C 1
ATOM 6122 O O . ALA J 1 72 ? -21.998 -4.512 7.915 1.00 54.49 72 ALA J O 1
ATOM 6124 N N . ALA J 1 73 ? -20.899 -3.140 6.510 1.00 53.67 73 ALA J N 1
ATOM 6125 C CA . ALA J 1 73 ? -21.781 -3.473 5.395 1.00 54.16 73 ALA J CA 1
ATOM 6126 C C . ALA J 1 73 ? -21.673 -4.947 5.020 1.00 54.68 73 ALA J C 1
ATOM 6127 O O . ALA J 1 73 ? -22.681 -5.598 4.723 1.00 55.42 73 ALA J O 1
ATOM 6129 N N . LEU J 1 74 ? -20.456 -5.492 5.038 1.00 54.39 74 LEU J N 1
ATOM 6130 C CA . LEU J 1 74 ? -20.241 -6.892 4.678 1.00 55.29 74 LEU J CA 1
ATOM 6131 C C . LEU J 1 74 ? -20.905 -7.832 5.678 1.00 54.83 74 LEU J C 1
ATOM 6132 O O . LEU J 1 74 ? -21.625 -8.768 5.295 1.00 55.72 74 LEU J O 1
ATOM 6137 N N . PHE J 1 75 ? -20.673 -7.593 6.970 1.00 53.59 75 PHE J N 1
ATOM 6138 C CA . PHE J 1 75 ? -21.313 -8.409 7.995 1.00 53.82 75 PHE J CA 1
ATOM 6139 C C . PHE J 1 75 ? -22.823 -8.272 7.941 1.00 55.95 75 PHE J C 1
ATOM 6140 O O . PHE J 1 75 ? -23.543 -9.246 8.175 1.00 57.05 75 PHE J O 1
ATOM 6148 N N . TRP J 1 76 ? -23.318 -7.082 7.603 1.00 55.97 76 TRP J N 1
ATOM 6149 C CA . TRP J 1 76 ? -24.753 -6.873 7.496 1.00 55.87 76 TRP J CA 1
ATOM 6150 C C . TRP J 1 76 ? -25.351 -7.672 6.348 1.00 56.75 76 TRP J C 1
ATOM 6151 O O . TRP J 1 76 ? -26.383 -8.335 6.505 1.00 57.28 76 TRP J O 1
ATOM 6162 N N . GLU J 1 77 ? -24.689 -7.655 5.197 1.00 57.08 77 GLU J N 1
ATOM 6163 C CA . GLU J 1 77 ? -25.192 -8.402 4.055 1.00 57.70 77 GLU J CA 1
ATOM 6164 C C . GLU J 1 77 ? -25.150 -9.903 4.309 1.00 57.36 77 GLU J C 1
ATOM 6165 O O . GLU J 1 77 ? -26.015 -10.632 3.811 1.00 57.90 77 GLU J O 1
ATOM 6167 N N . LEU J 1 78 ? -24.146 -10.391 5.046 1.00 56.92 78 LEU J N 1
ATOM 6168 C CA . LEU J 1 78 ? -24.176 -11.796 5.459 1.00 57.01 78 LEU J CA 1
ATOM 6169 C C . LEU J 1 78 ? -25.327 -12.066 6.423 1.00 57.90 78 LEU J C 1
ATOM 6170 O O . LEU J 1 78 ? -26.059 -13.051 6.266 1.00 58.21 78 LEU J O 1
ATOM 6175 N N . ILE J 1 79 ? -25.492 -11.208 7.437 1.00 57.99 79 ILE J N 1
ATOM 6176 C CA . ILE J 1 79 ? -26.467 -11.475 8.491 1.00 58.40 79 ILE J CA 1
ATOM 6177 C C . ILE J 1 79 ? -27.882 -11.475 7.932 1.00 59.04 79 ILE J C 1
ATOM 6178 O O . ILE J 1 79 ? -28.784 -12.103 8.499 1.00 59.98 79 ILE J O 1
ATOM 6183 N N . ALA J 1 80 ? -28.108 -10.756 6.831 1.00 59.03 80 ALA J N 1
ATOM 6184 C CA . ALA J 1 80 ? -29.423 -10.746 6.194 1.00 59.84 80 ALA J CA 1
ATOM 6185 C C . ALA J 1 80 ? -29.760 -12.078 5.528 1.00 59.52 80 ALA J C 1
ATOM 6186 O O . ALA J 1 80 ? -30.900 -12.549 5.617 1.00 60.57 80 ALA J O 1
ATOM 6188 N N . ARG J 1 81 ? -28.784 -12.708 4.872 1.00 58.88 81 ARG J N 1
ATOM 6189 C CA . ARG J 1 81 ? -29.027 -13.884 4.037 1.00 59.14 81 ARG J CA 1
ATOM 6190 C C . ARG J 1 81 ? -29.054 -15.221 4.773 1.00 59.43 81 ARG J C 1
ATOM 6191 O O . ARG J 1 81 ? -28.778 -16.264 4.169 1.00 61.95 81 ARG J O 1
ATOM 6199 N N . LEU J 1 82 ? -29.374 -15.215 6.064 1.00 59.60 82 LEU J N 1
ATOM 6200 C CA . LEU J 1 82 ? -29.462 -16.458 6.811 1.00 60.32 82 LEU J CA 1
ATOM 6201 C C . LEU J 1 82 ? -30.928 -16.741 7.158 1.00 62.05 82 LEU J C 1
ATOM 6202 O O . LEU J 1 82 ? -31.843 -16.204 6.516 1.00 61.14 82 LEU J O 1
ATOM 6207 N N . ASP J 1 83 ? -31.152 -17.596 8.162 1.00 62.41 83 ASP J N 1
ATOM 6208 C CA . ASP J 1 83 ? -32.501 -17.958 8.597 1.00 63.20 83 ASP J CA 1
ATOM 6209 C C . ASP J 1 83 ? -33.306 -16.778 9.147 1.00 63.09 83 ASP J C 1
ATOM 6210 O O . ASP J 1 83 ? -34.538 -16.792 9.035 1.00 62.70 83 ASP J O 1
ATOM 6215 N N . PRO J 1 84 ? -32.693 -15.756 9.756 1.00 63.15 84 PRO J N 1
ATOM 6216 C CA . PRO J 1 84 ? -33.441 -14.517 10.003 1.00 62.46 84 PRO J CA 1
ATOM 6217 C C . PRO J 1 84 ? -34.038 -13.975 8.712 1.00 63.24 84 PRO J C 1
ATOM 6218 O O . PRO J 1 84 ? -33.689 -14.387 7.604 1.00 63.86 84 PRO J O 1
ATOM 6222 N N . GLU J 1 85 ? -34.940 -13.012 8.858 1.00 62.35 85 GLU J N 1
ATOM 6223 C CA . GLU J 1 85 ? -35.762 -12.580 7.738 1.00 62.37 85 GLU J CA 1
ATOM 6224 C C . GLU J 1 85 ? -35.072 -11.425 7.025 1.00 64.13 85 GLU J C 1
ATOM 6225 O O . GLU J 1 85 ? -34.848 -10.362 7.616 1.00 63.76 85 GLU J O 1
ATOM 6231 N N . GLN J 1 86 ? -34.739 -11.642 5.752 1.00 66.57 86 GLN J N 1
ATOM 6232 C CA . GLN J 1 86 ? -34.185 -10.606 4.894 1.00 66.37 86 GLN J CA 1
ATOM 6233 C C . GLN J 1 86 ? -35.256 -9.768 4.215 1.00 66.64 86 GLN J C 1
ATOM 6234 O O . GLN J 1 86 ? -34.928 -8.742 3.608 1.00 66.73 86 GLN J O 1
ATOM 6240 N N . ALA J 1 87 ? -36.524 -10.172 4.312 1.00 66.70 87 ALA J N 1
ATOM 6241 C CA . ALA J 1 87 ? -37.604 -9.353 3.784 1.00 65.47 87 ALA J CA 1
ATOM 6242 C C . ALA J 1 87 ? -37.861 -8.142 4.664 1.00 64.31 87 ALA J C 1
ATOM 6243 O O . ALA J 1 87 ? -38.528 -7.200 4.225 1.00 64.45 87 ALA J O 1
ATOM 6245 N N . ALA J 1 88 ? -37.331 -8.142 5.888 1.00 67.13 88 ALA J N 1
ATOM 6246 C CA . ALA J 1 88 ? -37.409 -6.944 6.710 1.00 64.56 88 ALA J CA 1
ATOM 6247 C C . ALA J 1 88 ? -36.409 -5.908 6.221 1.00 63.51 88 ALA J C 1
ATOM 6248 O O . ALA J 1 88 ? -36.687 -4.705 6.263 1.00 63.85 88 ALA J O 1
ATOM 6250 N N . HIS J 1 89 ? -35.239 -6.352 5.765 1.00 62.62 89 HIS J N 1
ATOM 6251 C CA . HIS J 1 89 ? -34.286 -5.456 5.131 1.00 62.08 89 HIS J CA 1
ATOM 6252 C C . HIS J 1 89 ? -34.537 -5.315 3.635 1.00 62.71 89 HIS J C 1
ATOM 6253 O O . HIS J 1 89 ? -33.684 -4.787 2.914 1.00 62.12 89 HIS J O 1
ATOM 6260 N N . ALA J 1 90 ? -35.695 -5.778 3.163 1.00 62.76 90 ALA J N 1
ATOM 6261 C CA . ALA J 1 90 ? -36.211 -5.462 1.841 1.00 62.35 90 ALA J CA 1
ATOM 6262 C C . ALA J 1 90 ? -37.438 -4.568 1.896 1.00 61.73 90 ALA J C 1
ATOM 6263 O O . ALA J 1 90 ? -37.737 -3.889 0.910 1.00 63.57 90 ALA J O 1
ATOM 6265 N N . LYS J 1 91 ? -38.133 -4.541 3.030 1.00 60.85 91 LYS J N 1
ATOM 6266 C CA . LYS J 1 91 ? -39.293 -3.692 3.258 1.00 60.21 91 LYS J CA 1
ATOM 6267 C C . LYS J 1 91 ? -38.906 -2.428 4.016 1.00 60.87 91 LYS J C 1
ATOM 6268 O O . LYS J 1 91 ? -39.774 -1.727 4.549 1.00 60.41 91 LYS J O 1
ATOM 6274 N N . GLU J 1 92 ? -37.605 -2.136 4.070 1.00 60.83 92 GLU J N 1
ATOM 6275 C CA . GLU J 1 92 ? -37.080 -0.996 4.811 1.00 61.11 92 GLU J CA 1
ATOM 6276 C C . GLU J 1 92 ? -37.164 0.297 4.008 1.00 61.70 92 GLU J C 1
ATOM 6277 O O . GLU J 1 92 ? -37.464 1.359 4.567 1.00 61.73 92 GLU J O 1
ATOM 6283 N N . ALA J 1 93 ? -36.905 0.230 2.699 1.00 61.57 93 ALA J N 1
ATOM 6284 C CA . ALA J 1 93 ? -36.995 1.416 1.856 1.00 60.27 93 ALA J CA 1
ATOM 6285 C C . ALA J 1 93 ? -38.425 1.902 1.693 1.00 59.50 93 ALA J C 1
ATOM 6286 O O . ALA J 1 93 ? -38.638 3.089 1.424 1.00 59.29 93 ALA J O 1
ATOM 6288 N N . VAL J 1 94 ? -39.403 1.017 1.858 1.00 59.81 94 VAL J N 1
ATOM 6289 C CA . VAL J 1 94 ? -40.797 1.423 1.777 1.00 60.48 94 VAL J CA 1
ATOM 6290 C C . VAL J 1 94 ? -41.289 1.921 3.130 1.00 59.95 94 VAL J C 1
ATOM 6291 O O . VAL J 1 94 ? -42.131 2.821 3.189 1.00 59.91 94 VAL J O 1
ATOM 6295 N N . GLU J 1 95 ? -40.744 1.379 4.218 1.00 60.32 95 GLU J N 1
ATOM 6296 C CA . GLU J 1 95 ? -41.121 1.790 5.562 1.00 61.74 95 GLU J CA 1
ATOM 6297 C C . GLU J 1 95 ? -40.425 3.073 6.006 1.00 61.11 95 GLU J C 1
ATOM 6298 O O . GLU J 1 95 ? -40.908 3.739 6.928 1.00 60.86 95 GLU J O 1
ATOM 6304 N N . LYS J 1 96 ? -39.328 3.456 5.352 1.00 60.68 96 LYS J N 1
ATOM 6305 C CA . LYS J 1 96 ? -38.679 4.718 5.693 1.00 60.93 96 LYS J CA 1
ATOM 6306 C C . LYS J 1 96 ? -39.549 5.921 5.342 1.00 60.90 96 LYS J C 1
ATOM 6307 O O . LYS J 1 96 ? -39.853 6.752 6.205 1.00 60.91 96 LYS J O 1
ATOM 6313 N N . TYR J 1 97 ? -39.972 6.022 4.083 1.00 61.22 97 TYR J N 1
ATOM 6314 C CA . TYR J 1 97 ? -40.828 7.122 3.649 1.00 61.06 97 TYR J CA 1
ATOM 6315 C C . TYR J 1 97 ? -42.246 7.001 4.189 1.00 60.69 97 TYR J C 1
ATOM 6316 O O . TYR J 1 97 ? -42.975 7.999 4.222 1.00 62.16 97 TYR J O 1
ATOM 6318 N N . ARG J 1 98 ? -42.640 5.804 4.622 1.00 60.70 98 ARG J N 1
ATOM 6319 C CA . ARG J 1 98 ? -43.988 5.438 5.041 1.00 62.84 98 ARG J CA 1
ATOM 6320 C C . ARG J 1 98 ? -44.456 6.148 6.307 1.00 63.50 98 ARG J C 1
ATOM 6321 O O . ARG J 1 98 ? -45.605 5.942 6.715 1.00 63.45 98 ARG J O 1
ATOM 6329 N N . LEU J 1 99 ? -43.644 7.007 6.913 1.00 63.52 99 LEU J N 1
ATOM 6330 C CA . LEU J 1 99 ? -44.053 7.740 8.110 1.00 63.21 99 LEU J CA 1
ATOM 6331 C C . LEU J 1 99 ? -44.501 9.132 7.679 1.00 63.31 99 LEU J C 1
ATOM 6332 O O . LEU J 1 99 ? -43.725 10.089 7.688 1.00 63.70 99 LEU J O 1
ATOM 6337 N N . ILE J 1 100 ? -45.775 9.226 7.300 1.00 62.79 100 ILE J N 1
ATOM 6338 C CA . ILE J 1 100 ? -46.373 10.441 6.754 1.00 62.15 100 ILE J CA 1
ATOM 6339 C C . ILE J 1 100 ? -45.596 10.927 5.535 1.00 62.12 100 ILE J C 1
ATOM 6340 O O . ILE J 1 100 ? -45.094 10.121 4.750 1.00 63.63 100 ILE J O 1
#

Organism: Myxococcus xanthus (strain DK1622) (NCBI:txid246197)

Secondary structure (DSSP, 8-state):
----SSHHHHHHHHHHHHHHHHHHHHHHHHHTT---HHHHHHHHHHHHHHHHHHHHHHHHHHTSSS-TTTTTSHHHHHHT--/--SSTTTHHHHHHHHHHHHHHHHHHHHHHTT---SHHHHHHHHHHHHHHHHHHHHHHHHHTSSS-TTHHHHHHHHHHT--/--SSSSHHHHHHHHHHHHHHHHHHHHHHHTS---HHHHHHHHHHHHHHHHHHHHHHHHHHBSSSBTTTTTSSHHHHTT--/--SSTTTHHHHHHHHHHHHHHHHHHHHHHTT---HHHHHHHHHHHHHHHHHHHHHHHHHHTSSS-TTTTTSHHHHHHT--/-TTTTHHHHHHHHHHHHHHHHHHHHHHTT---HHHHHHHHHHHHHHHHHHHHHHHHHHHHSS-TTTTTSHHHHHGGG-/--SIIIIIHHHHHHHHHHHHHHHHHHHHHTT---HHHHHHHHHHHHHHHHHHHHHHHHHHHHSS-TTSSSS-HHHHHT--/--TTTTSHHHHHHHHHHHHHHHHHHHHHHTT---HHHHHHHHHHHHHHHHHHHHHHHHHHTSSS-HHHHSSHHHHHHT--/--TTTHHHHHHHHHHHHHHHHHHHHHHTT---SHHHHHHHHHHHHHHHHHHHHHHHHHTSSS-GGGGTSHHHHHHT--/--STTTHHHHHHHHHHHHHHHHHHHHHHTT---SHHHHHHHHHHHHHHHHHHHHHHHHHTSSS-TTHHHHHHHHHHT--/----STTTHHHHHHHHHHHHHHHHHHHHHHHHTS---SHHHHHHHHHHHHHHHHHHHHHHHHHTSSS-SSTTTSHHHHHHT--

InterPro domains:
  IPR009078 Ferritin-like superfamily [SSF47240] (6-84)
  IPR051429 Encapsulin nanocompartment [PTHR37165] (13-89)
  IPR054581 Encapsulated ferritin-like [PF22277] (20-86)

B-factor: mean 57.39, std 5.74, range [30.0, 84.88]

Solvent-accessible surface area: 36632 Å² total; per-residue (Å²): 141,170,104,92,104,56,18,42,22,5,120,23,8,11,81,0,0,24,40,3,0,88,21,2,15,53,3,21,32,25,42,94,54,40,105,28,94,66,3,86,14,2,3,95,41,0,44,94,37,2,17,55,0,0,2,11,0,22,21,7,18,22,93,36,88,14,104,109,68,15,38,68,150,16,50,79,78,20,165,170,40,111,128,25,90,40,41,20,4,5,77,15,1,7,68,0,1,19,34,1,5,85,16,2,22,51,0,23,55,24,34,88,43,35,110,65,132,84,4,101,33,11,5,67,68,0,13,45,28,0,29,52,1,1,1,2,0,10,44,2,3,12,114,38,101,24,108,82,63,14,94,76,104,23,43,99,52,20,163,189,39,117,180,94,68,93,50,34,14,0,40,33,0,4,73,0,0,38,27,1,3,79,12,4,26,50,0,0,39,28,39,108,54,26,151,47,140,64,1,106,21,0,3,97,56,0,24,75,37,2,23,72,5,0,1,12,0,25,21,5,13,18,162,45,59,13,112,85,71,22,37,66,140,4,53,84,100,17,173,90,32,132,77,96,106,53,67,86,19,4,36,18,6,10,78,0,0,27,34,2,6,85,14,4,14,52,1,2,25,23,73,89,41,30,130,38,110,44,2,121,26,2,7,81,32,0,17,71,22,1,30,81,2,2,9,20,0,21,35,26,8,6,150,71,130,37,115,92,64,20,33,70,116,15,61,58,78,27,166,158,35,127,142,36,54,107,14,0,18,20,0,4,66,0,0,21,28,1,5,73,16,0,16,47,1,3,40,36,27,70,48,39,132,46,100,60,7,54,32,1,4,89,67,0,5,70,31,2,34,69,0,2,4,6,0,3,52,1,3,11,143,45,64,19,127,75,63,19,30,52,116,17,52,61,91,47,162,138,97,107,139,90,76,40,52,83,10,0,20,22,7,0,68,0,0,20,30,2,8,80,13,3,24,48,1,20,31,16,54,76,40,41,157,48,105,21,1,91,31,5,4,71,74,0,20,63,31,4,46,90,2,5,7,15,0,13,19,1,0,28,94,40,45,16,136,47,68,23,40,84,150,31,39,106,90,27,143,192,134,125,88,59,89,73,29,67,37,0,132,14,9,8,72,0,3,45,25,2,2,90,8,1,33,44,0,2,43,17,39,80,36,28,156,54,133,63,2,108,16,1,1,100,55,0,36,70,23,1,22,79,4,6,5,19,2,27,14,6,11,30,155,45,66,17,100,101,82,22,31,58,123,12,55,78,86,16,143,192,33,94,112,67,46,106,5,13,121,12,2,13,77,0,0,26,28,0,2,82,11,2,13,46,1,10,30,21,8,72,31,16,134,60,126,74,2,54,32,7,1,87,72,2,27,62,37,0,53,74,4,2,2,12,0,2,10,3,3,9,148,38,117,28,129,54,64,15,25,60,127,17,36,78,61,36,167,79,71,130,108,101,45,19,73,11,0,112,11,0,8,63,0,0,22,23,0,4,68,12,10,22,46,2,3,46,26,18,90,31,59,144,64,114,43,13,71,32,26,4,72,91,5,29,66,29,1,44,83,0,3,4,7,0,24,38,3,11,32,198,45,82,15,89,57,83,21,85,64,136,15,53,79,66,43,157,148,58,122,182,124,47,62,42,42,85,49,81,7,5,36,33,2,14,73,0,0,20,43,2,3,76,25,1,5,40,3,2,38,42,50,64,18,23,133,61,146,72,15,56,42,11,10,95,99,0,33,66,28,1,16,38,0,0,3,5,0,17,17,2,11,22,110,44,120,22,71,105,64,13,32,67,126,18,70,84,30,24,80,159,68,140

Radius of gyration: 28.77 Å; Cα contacts (8 Å, |Δi|>4): 873; chains: 10; bounding box: 75×50×78 Å

Sequence (800 aa):
PRKMTDTELARSIRLNIEAELDAINLYAAHIDATDNEDAKAILQHVMDEEREHAALFWELIARLDPEQAAHAKEAVEKYRLIKMTDTELARSIRLNIEAELDAINLYAAHIDATDNEDAKAILQHVMDEEREHAALFWELIARLDPEQAAHAKEAVEKYRLIKMTDTELARSIRLNIEAELDAINLYAAHIDATDNEDAKAILQHVMDEEREHAALFWELIARLDPEQAAHAKEAVEKYRLIKMTDTELARSIRLNIEAELDAINLYAAHIDATDNEDAKAILQHVMDEEREHAALFWELIARLDPEQAAHAKEAVEKYRLITDTELARSIRLNIEAELDAINLYAAHIDATDNEDAKAILQHVMDEEREHAALFWELIARLDPEQAAHAKEAVEKYRLIKMTDTELARSIRLNIEAELDAINLYAAHIDATDNEDAKAILQHVMDEEREHAALFWELIARLDPEQAAHAKEAVEKYRLIKMTDTELARSIRLNIEAELDAINLYAAHIDATDNEDAKAILQHVMDEEREHAALFWELIARLDPEQAAHAKEAVEKYRLITDTELARSIRLNIEAELDAINLYAAHIDATDNEDAKAILQHVMDEEREHAALFWELIARLDPEQAAHAKEAVEKYRLIMTDTELARSIRLNIEAELDAINLYAAHIDATDNEDAKAILQHVMDEEREHAALFWELIARLDPEQAAHAKEAVEKYRLIVPRKMTDTELARSIRLNIEAELDAINLYAAHIDATDNEDAKAILQHVMDEEREHAALFWELIARLDPEQAAHAKEAVEKYRLI

GO terms:
  GO:0140737 encapsulin nanocompartment (C, IDA)

Nearest PDB structures (foldseek):
  7s8t-assembly1_A  TM=1.012E+00  e=8.117E-12  Myxococcus xanthus
  7s8t-assembly1_J  TM=9.236E-01  e=9.426E-10  Myxococcus xanthus
  5n5e-assembly1_e  TM=8.610E-01  e=1.300E-03  Pyrococcus furiosus COM1
  7y6c-assembly2_D  TM=7.931E-01  e=1.388E+00  Edwardsiella piscicida
  7y6b-assembly2_D  TM=7.895E-01  e=2.305E+00  Edwardsiella piscicida

Foldseek 3Di:
DDDDQPCVPQVVLVVVLVVLVVLLVVLVVVCPPDDDDVSNVVSVVVNVVSVVVNVVSVVVNCPGPDHCVCVPCVVVVVVVVD/DDAPPCDLVVLVVVLVVLVVLLVVLVVVLVVDDDDVSNVVSVVVSVVSVVVNVVSVVVSCVGPDPCVCVVVVVVVVVVPD/DVAPPPDLVVLVVVLVVLVVLLVVLVVVLPPDDDDVSNVVSVVVSVVSVVVNVVSVVCSCPGPDHVVVVVVCVVVVVVPD/DVADCVPQVVLVVLLVVLVVLLVVLVVVVVVDDDDVSVVVSVVVSVVSVVVNVVSVVVSPVGPDDCVCVVCVVVVVVVVD/DPCVPLVVLVVVLVVLVVLLVVLVVVLVPDDDVVSNVVSVVVSVVSVVVNVVSVVVSCVPDDPCVCVVCVVVVVPPVD/DDCDVVPQVVLVVVLVVLVVLLVVLVVVCVPDDDVVSVVVSVVVSVVSVVVSVVSVVVNPPRDDDVPCVVVPVVVVVVDD/DPLVCVVLVVLVVVLVVLVVLLVVLVVVCVVDDDDVSVVVSVVVNVVSVVVNVVSVVVNCPGDDHCVCVVCVVVVVVVPD/DPCVPQVVLVVLLVVLVVLLVVLVVVLVVDDDDPSNVVSVVVNVVSVVVNVVSVVVSCVDPDPCVCVVCVVVVVVVPD/DAPCVPLVVLVVLLVVLVVLLVVLVVVLVPDDDDVSNVVSVVVSVVSVVVNVVSVVVSPPGDDDCPCVVCVVVVVVVPD/DPDPVPQPDCLVVLVVVLVVLVVLLVVLVVVLPVDDDDVVSVVSVVVSVVSVVVNVVSVVVSLPGPPDVVVVVCVVVVVVVPD